Protein 7N6H (pdb70)

Solvent-accessible surface area: 31312 Å² total; per-residue (Å²): 129,15,79,0,55,0,18,39,109,56,54,73,17,63,0,30,0,0,0,0,0,0,0,9,26,0,4,65,0,0,46,93,5,25,136,97,67,36,72,71,0,12,37,29,0,2,7,63,113,84,0,0,0,1,7,0,0,0,0,1,1,8,2,32,17,138,14,13,61,78,44,35,0,16,10,146,8,5,12,66,39,87,138,75,87,56,58,65,66,90,10,5,36,0,0,86,3,0,99,41,0,48,102,127,47,42,6,98,26,0,0,0,0,0,5,1,0,2,37,51,0,5,85,78,52,33,4,12,5,12,30,9,84,106,98,20,8,85,22,0,0,51,1,0,0,41,1,17,78,16,2,118,85,130,17,54,1,100,6,30,4,1,0,1,0,8,15,0,33,67,88,26,36,68,1,3,0,106,5,32,32,97,67,0,71,68,0,0,78,76,57,0,8,62,13,0,80,168,58,121,8,132,7,84,0,0,0,2,0,7,54,35,2,36,14,111,33,1,44,48,0,1,92,9,93,73,0,24,142,37,0,35,5,2,1,0,0,10,29,94,38,73,18,72,81,2,104,24,0,86,83,89,67,50,13,0,0,0,0,8,1,7,16,97,150,26,71,49,27,69,11,94,7,0,5,119,1,0,48,21,0,4,34,0,0,16,85,3,53,0,16,0,1,0,0,9,5,0,0,0,50,30,53,37,12,0,10,0,0,0,10,0,50,28,134,68,111,63,58,113,31,0,31,0,0,31,0,0,0,0,1,1,21,27,0,62,59,42,13,37,16,1,64,8,48,98,77,28,41,78,60,0,45,1,3,0,0,18,16,80,194,56,9,94,2,0,0,1,0,1,1,48,7,213,34,127,30,55,0,48,0,53,6,117,52,18,86,6,83,46,1,27,5,26,14,0,10,77,120,48,70,9,88,134,31,102,92,29,89,12,106,148,20,33,8,62,56,108,0,43,34,51,0,0,1,0,0,26,16,63,49,116,167,110,22,79,0,53,0,18,40,111,51,55,81,17,63,0,39,0,0,0,0,0,0,0,11,26,0,4,64,0,0,46,101,5,28,143,97,68,36,79,72,0,13,35,28,0,2,6,62,110,86,0,0,0,1,7,0,0,0,0,0,1,10,2,32,16,140,48,54,96,79,43,35,0,16,8,142,7,5,9,66,32,90,129,75,92,57,49,65,74,83,11,5,36,0,0,90,4,0,96,19,0,41,28,52,40,22,6,64,28,0,0,0,0,0,4,1,0,1,36,40,0,4,85,78,50,40,5,43,6,12,29,9,85,104,96,33,10,84,29,0,0,44,1,0,0,43,1,16,82,17,2,70,57,114,9,19,2,102,4,29,14,0,0,1,0,7,13,0,31,63,90,28,103,79,1,3,0,97,4,36,40,81,71,0,49,55,0,0,78,73,55,0,6,62,11,0,79,170,46,125,8,132,7,103,0,0,1,1,0,7,50,32,2,32,15,108,30,1,45,54,0,2,93,8,96,77,0,25,144,37,0,34,6,2,1,0,0,10,34,94,41,73,12,76,84,1,102,24,0,86,81,87,69,47,14,0,1,0,0,9,2,7,17,88,156,30,78,50,29,69,12,90,6,0,6,119,0,0,48,23,0,1,26,0,0,26,78,2,56,0,17,0,0,0,0,9,5,0,0,0,52,29,64,141,10,0,12,0,0,0,8,0,54,33,150,63,99,63,59,122,38,0,33,0,0,29,0,0,0,0,0,1,21,20,0,63,56,30,12,37,20,2,58,10,46,85,79,28,38,78,64,0,40,1,3,0,0,19,14,80,178,57,8,94,1,0,1,1,0,0,1,45,9,215,65,144,34,37,0,42,0,47,5,119,54,16,91,7,85,44,1,20,4,30,15,0,8,81,118,53,69,10,92,135,32,101,90,28,89,13,104,148,24,33,8,62,56,101,0,47,52,17,0,0,1,0,0,32,12,62,47,120,159

InterPro domains:
  IPR002105 Dockerin type I repeat [PF00404] (466-524)
  IPR013780 Glycosyl hydrolase, all-beta [G3DSA:2.60.40.1180] (38-456)
  IPR016134 Dockerin domain [PS51766] (462-532)
  IPR017853 Glycoside hydrolase superfamily [SSF51445] (43-367)
  IPR033452 Glycosyl hydrolase family 30, beta sandwich domain [PF17189] (368-455)
  IPR036439 Dockerin domain superfamily [G3DSA:1.10.1330.10] (458-533)
  IPR036439 Dockerin domain superfamily [SSF63446] (463-533)
  IPR039514 Endo-beta-1,6-galactanase-like [PF14587] (31-249)
  IPR039743 Endo-beta-1,6-galactanase/Exo-beta-1,6-galactobiohydrolase [PTHR42767] (7-456)

Nearest PDB structures (foldseek):
  7n6o-assembly2_B  TM=1.002E+00  e=0.000E+00  Acetivibrio clariflavus DSM 19732
  4uqe-assembly1_A  TM=8.817E-01  e=3.011E-38  Acetivibrio thermocellus
  4uqa-assembly1_A  TM=8.729E-01  e=2.487E-38  Acetivibrio thermocellus
  5a6m-assembly1_A  TM=8.751E-01  e=9.469E-38  Acetivibrio thermocellus ATCC 27405
  2wnw-assembly1_B  TM=8.409E-01  e=9.348E-31  Salmonella enterica subsp. enterica serovar Typhimurium str. LT2

Structure (mmCIF, N/CA/C/O backbone):
data_7N6H
#
_entry.id   7N6H
#
_cell.length_a   59.868
_cell.length_b   108.018
_cell.length_c   66.836
_cell.angle_alpha   90.00
_cell.angle_beta   90.14
_cell.angle_gamma   90.00
#
_symmetry.space_group_name_H-M   'P 1 21 1'
#
loop_
_entity.id
_entity.type
_entity.pdbx_description
1 polymer AcXbh30A
2 non-polymer 'CHLORIDE ION'
3 non-polymer 'ACETATE ION'
4 water water
#
loop_
_atom_site.group_PDB
_atom_site.id
_atom_site.type_symbol
_atom_site.label_atom_id
_atom_site.label_alt_id
_atom_site.label_comp_id
_atom_site.label_asym_id
_atom_site.label_entity_id
_atom_site.label_seq_id
_atom_site.pdbx_PDB_ins_code
_atom_site.Cartn_x
_atom_site.Cartn_y
_atom_site.Cartn_z
_atom_site.occupancy
_atom_site.B_iso_or_equiv
_atom_site.auth_seq_id
_atom_site.auth_comp_id
_atom_site.auth_asym_id
_atom_site.auth_atom_id
_atom_site.pdbx_PDB_model_num
ATOM 1 N N . ALA A 1 2 ? -20.676 -26.122 20.220 1.00 34.20 29 ALA A N 1
ATOM 2 C CA . ALA A 1 2 ? -21.691 -25.938 19.190 1.00 32.24 29 ALA A CA 1
ATOM 3 C C . ALA A 1 2 ? -22.148 -24.483 19.127 1.00 29.54 29 ALA A C 1
ATOM 4 O O . ALA A 1 2 ? -23.326 -24.183 19.320 1.00 30.66 29 ALA A O 1
ATOM 6 N N . SER A 1 3 ? -21.206 -23.584 18.855 1.00 26.31 30 SER A N 1
ATOM 7 C CA . SER A 1 3 ? -21.480 -22.159 18.758 1.00 23.57 30 SER A CA 1
ATOM 8 C C . SER A 1 3 ? -21.182 -21.674 17.345 1.00 21.50 30 SER A C 1
ATOM 9 O O . SER A 1 3 ? -20.382 -22.268 16.616 1.00 22.63 30 SER A O 1
ATOM 12 N N . THR A 1 4 ? -21.836 -20.578 16.965 1.00 21.91 31 THR A N 1
ATOM 13 C CA . THR A 1 4 ? -21.769 -20.051 15.610 1.00 21.33 31 THR A CA 1
ATOM 14 C C . THR A 1 4 ? -21.232 -18.626 15.624 1.00 17.74 31 THR A C 1
ATOM 15 O O . THR A 1 4 ? -21.641 -17.805 16.452 1.00 18.25 31 THR A O 1
ATOM 19 N N . VAL A 1 5 ? -20.310 -18.343 14.706 1.00 17.32 32 VAL A N 1
ATOM 20 C CA . VAL A 1 5 ? -19.768 -17.006 14.494 1.00 14.75 32 VAL A CA 1
ATOM 21 C C . VAL A 1 5 ? -20.135 -16.569 13.084 1.00 12.93 32 VAL A C 1
ATOM 22 O O . VAL A 1 5 ? -19.915 -17.314 12.122 1.00 16.42 32 VAL A O 1
ATOM 26 N N . THR A 1 6 ? -20.695 -15.369 12.964 1.00 12.94 33 THR A N 1
ATOM 27 C CA . THR A 1 6 ? -21.085 -14.803 11.679 1.00 15.24 33 THR A CA 1
ATOM 28 C C . THR A 1 6 ? -20.143 -13.654 11.346 1.00 17.34 33 THR A C 1
ATOM 29 O O . THR A 1 6 ? -20.081 -12.664 12.083 1.00 20.63 33 THR A O 1
ATOM 33 N N . VAL A 1 7 ? -19.413 -13.791 10.243 1.00 15.97 34 VAL A N 1
ATOM 34 C CA . VAL A 1 7 ? -18.479 -12.774 9.775 1.00 13.66 34 VAL A CA 1
ATOM 35 C C . VAL A 1 7 ? -19.114 -12.072 8.583 1.00 15.74 34 VAL A C 1
ATOM 36 O O . VAL A 1 7 ? -19.355 -12.695 7.542 1.00 18.07 34 VAL A O 1
ATOM 40 N N . ASP A 1 8 ? -19.385 -10.779 8.735 1.00 16.84 35 ASP A N 1
ATOM 41 C CA . ASP A 1 8 ? -20.014 -9.980 7.692 1.00 16.39 35 ASP A CA 1
ATOM 42 C C . ASP A 1 8 ? -18.946 -9.206 6.931 1.00 14.21 35 ASP A C 1
ATOM 43 O O . ASP A 1 8 ? -18.141 -8.490 7.535 1.00 16.24 35 ASP A O 1
ATOM 48 N N . TRP A 1 9 ? -18.949 -9.350 5.605 1.00 13.55 36 TRP A N 1
ATOM 49 C CA . TRP A 1 9 ? -17.969 -8.683 4.756 1.00 13.04 36 TRP A CA 1
ATOM 50 C C . TRP A 1 9 ? -18.306 -7.219 4.503 1.00 13.80 36 TRP A C 1
ATOM 51 O O . TRP A 1 9 ? -17.399 -6.430 4.218 1.00 18.32 36 TRP A O 1
ATOM 62 N N . ASP A 1 10 ? -19.577 -6.838 4.610 1.00 14.22 37 ASP A N 1
ATOM 63 C CA . ASP A 1 10 ? -20.035 -5.520 4.194 1.00 15.59 37 ASP A CA 1
ATOM 64 C C . ASP A 1 10 ? -20.302 -4.569 5.353 1.00 17.60 37 ASP A C 1
ATOM 65 O O . ASP A 1 10 ? -20.693 -3.423 5.113 1.00 21.35 37 ASP A O 1
ATOM 70 N N . THR A 1 11 ? -20.107 -5.007 6.594 1.00 18.20 38 THR A N 1
ATOM 71 C CA . THR A 1 11 ? -20.213 -4.141 7.767 1.00 15.82 38 THR A CA 1
ATOM 72 C C . THR A 1 11 ? -18.800 -3.951 8.308 1.00 12.64 38 THR A C 1
ATOM 73 O O . THR A 1 11 ? -18.247 -4.843 8.957 1.00 12.30 38 THR A O 1
ATOM 77 N N . THR A 1 12 ? -18.220 -2.787 8.035 1.00 12.98 39 THR A N 1
ATOM 78 C CA . THR A 1 12 ? -16.829 -2.506 8.346 1.00 13.17 39 THR A CA 1
ATOM 79 C C . THR A 1 12 ? -16.727 -1.503 9.488 1.00 12.30 39 THR A C 1
ATOM 80 O O . THR A 1 12 ? -17.682 -0.792 9.811 1.00 14.07 39 THR A O 1
ATOM 84 N N . TYR A 1 13 ? -15.542 -1.454 10.096 1.00 10.93 40 TYR A N 1
ATOM 85 C CA . TYR A 1 13 ? -15.299 -0.552 11.214 1.00 12.30 40 TYR A CA 1
ATOM 86 C C . TYR A 1 13 ? -14.034 0.272 11.002 1.00 13.08 40 TYR A C 1
ATOM 87 O O . TYR A 1 13 ? -13.865 0.898 9.951 1.00 18.12 40 TYR A O 1
ATOM 96 N N . GLN A 1 14 ? -13.141 0.277 11.988 1.00 13.87 41 GLN A N 1
ATOM 97 C CA . GLN A 1 14 ? -11.980 1.153 11.934 1.00 12.03 41 GLN A CA 1
ATOM 98 C C . GLN A 1 14 ? -10.878 0.554 11.064 1.00 9.88 41 GLN A C 1
ATOM 99 O O . GLN A 1 14 ? -10.823 -0.655 10.819 1.00 11.76 41 GLN A O 1
ATOM 105 N N . THR A 1 15 ? -9.993 1.430 10.595 1.00 12.04 42 THR A N 1
ATOM 106 C CA . THR A 1 15 ? -8.833 1.030 9.811 1.00 12.15 42 THR A CA 1
ATOM 107 C C . THR A 1 15 ? -7.667 0.752 10.750 1.00 11.43 42 THR A C 1
ATOM 108 O O . THR A 1 15 ? -7.401 1.534 11.668 1.00 14.27 42 THR A O 1
ATOM 112 N N . ILE A 1 16 ? -6.975 -0.358 10.518 1.00 11.68 43 ILE A N 1
ATOM 113 C CA . ILE A 1 16 ? -5.864 -0.774 11.365 1.00 12.39 43 ILE A CA 1
ATOM 114 C C . ILE A 1 16 ? -4.580 -0.161 10.823 1.00 15.06 43 ILE A C 1
ATOM 115 O O . ILE A 1 16 ? -4.202 -0.404 9.672 1.00 15.62 43 ILE A O 1
ATOM 120 N N . ASP A 1 17 ? -3.907 0.637 11.655 1.00 12.39 44 ASP A N 1
ATOM 121 C CA . ASP A 1 17 ? -2.646 1.243 11.246 1.00 10.80 44 ASP A CA 1
ATOM 122 C C . ASP A 1 17 ? -1.477 0.276 11.372 1.00 10.12 44 ASP A C 1
ATOM 123 O O . ASP A 1 17 ? -0.476 0.426 10.662 1.00 10.31 44 ASP A O 1
ATOM 128 N N . GLY A 1 18 ? -1.576 -0.709 12.256 1.00 11.26 45 GLY A N 1
ATOM 129 C CA . GLY A 1 18 ? -0.563 -1.729 12.390 1.00 11.71 45 GLY A CA 1
ATOM 130 C C . GLY A 1 18 ? -0.267 -2.014 13.846 1.00 12.73 45 GLY A C 1
ATOM 131 O O . GLY A 1 18 ? -0.958 -1.547 14.749 1.00 10.71 45 GLY A O 1
ATOM 132 N N . PHE A 1 19 ? 0.781 -2.805 14.066 1.00 10.97 46 PHE A N 1
ATOM 133 C CA . PHE A 1 19 ? 1.237 -3.173 15.397 1.00 10.47 46 PHE A CA 1
ATOM 134 C C . PHE A 1 19 ? 2.738 -2.939 15.477 1.00 11.64 46 PHE A C 1
ATOM 135 O O . PHE A 1 19 ? 3.439 -2.935 14.462 1.00 17.17 46 PHE A O 1
ATOM 143 N N . GLY A 1 20 ? 3.235 -2.751 16.697 1.00 12.27 47 GLY A N 1
ATOM 144 C CA . GLY A 1 20 ? 4.655 -2.492 16.850 1.00 12.61 47 GLY A CA 1
ATOM 145 C C . GLY A 1 20 ? 5.136 -2.716 18.264 1.00 12.24 47 GLY A C 1
ATOM 146 O O . GLY A 1 20 ? 4.359 -2.985 19.182 1.00 11.49 47 GLY A O 1
ATOM 147 N N . VAL A 1 21 ? 6.455 -2.616 18.418 1.00 13.45 48 VAL A N 1
ATOM 148 C CA . VAL A 1 21 ? 7.129 -2.652 19.708 1.00 11.28 48 VAL A CA 1
ATOM 149 C C . VAL A 1 21 ? 8.204 -1.571 19.711 1.00 9.65 48 VAL A C 1
ATOM 150 O O . VAL A 1 21 ? 8.341 -0.801 18.756 1.00 9.84 48 VAL A O 1
ATOM 154 N N . SER A 1 22 ? 8.972 -1.511 20.795 1.00 9.75 49 SER A N 1
ATOM 155 C CA . SER A 1 22 ? 10.000 -0.494 20.953 1.00 10.61 49 SER A CA 1
ATOM 156 C C . SER A 1 22 ? 11.325 -1.138 21.335 1.00 9.61 49 SER A C 1
ATOM 157 O O . SER A 1 22 ? 11.376 -2.263 21.838 1.00 11.45 49 SER A O 1
ATOM 160 N N . GLU A 1 23 ? 12.406 -0.401 21.076 1.00 10.72 50 GLU A N 1
ATOM 161 C CA . GLU A 1 23 ? 13.753 -0.799 21.466 1.00 10.94 50 GLU A CA 1
ATOM 162 C C . GLU A 1 23 ? 14.484 0.354 22.141 1.00 10.75 50 GLU A C 1
ATOM 163 O O . GLU A 1 23 ? 15.706 0.478 22.029 1.00 12.14 50 GLU A O 1
ATOM 169 N N . ALA A 1 24 ? 13.742 1.205 22.845 1.00 11.22 51 ALA A N 1
ATOM 170 C CA . ALA A 1 24 ? 14.319 2.368 23.494 1.00 11.07 51 ALA A CA 1
ATOM 171 C C . ALA A 1 24 ? 15.160 1.950 24.698 1.00 11.00 51 ALA A C 1
ATOM 172 O O . ALA A 1 24 ? 15.124 0.804 25.155 1.00 10.83 51 ALA A O 1
ATOM 174 N N . PHE A 1 25 ? 15.929 2.911 25.211 1.00 13.06 52 PHE A N 1
ATOM 175 C CA . PHE A 1 25 ? 16.760 2.720 26.401 1.00 11.10 52 PHE A CA 1
ATOM 176 C C . PHE A 1 25 ? 17.802 1.619 26.198 1.00 10.93 52 PHE A C 1
ATOM 177 O O . PHE A 1 25 ? 17.899 0.669 26.977 1.00 14.13 52 PHE A O 1
ATOM 185 N N . HIS A 1 26 ? 18.584 1.755 25.127 1.00 11.25 53 HIS A N 1
ATOM 186 C CA . HIS A 1 26 ? 19.727 0.909 24.789 1.00 12.06 53 HIS A CA 1
ATOM 187 C C . HIS A 1 26 ? 19.358 -0.527 24.434 1.00 13.17 53 HIS A C 1
ATOM 188 O O . HIS A 1 26 ? 20.263 -1.339 24.205 1.00 15.46 53 HIS A O 1
ATOM 195 N N . GLN A 1 27 ? 18.071 -0.875 24.377 1.00 12.32 54 GLN A N 1
ATOM 196 C CA . GLN A 1 27 ? 17.698 -2.249 24.058 1.00 11.91 54 GLN A CA 1
ATOM 197 C C . GLN A 1 27 ? 17.977 -2.604 22.604 1.00 11.96 54 GLN A C 1
ATOM 198 O O . GLN A 1 27 ? 18.114 -3.790 22.285 1.00 15.03 54 GLN A O 1
ATOM 204 N N . SER A 1 28 ? 18.062 -1.609 21.718 1.00 11.75 55 SER A N 1
ATOM 205 C CA . SER A 1 28 ? 18.466 -1.885 20.343 1.00 14.01 55 SER A CA 1
ATOM 206 C C . SER A 1 28 ? 19.932 -2.294 20.278 1.00 13.42 55 SER A C 1
ATOM 207 O O . SER A 1 28 ? 20.311 -3.142 19.462 1.00 14.90 55 SER A O 1
ATOM 210 N N . ASN A 1 29 ? 20.770 -1.704 21.132 1.00 14.82 56 ASN A N 1
ATOM 211 C CA . ASN A 1 29 ? 22.175 -2.087 21.186 1.00 14.15 56 ASN A CA 1
ATOM 212 C C . ASN A 1 29 ? 22.377 -3.406 21.920 1.00 16.34 56 ASN A C 1
ATOM 213 O O . ASN A 1 29 ? 23.343 -4.124 21.639 1.00 20.03 56 ASN A O 1
ATOM 218 N N . ASN A 1 30 ? 21.484 -3.743 22.855 1.00 12.81 57 ASN A N 1
ATOM 219 C CA . ASN A 1 30 ? 21.580 -5.030 23.535 1.00 12.67 57 ASN A CA 1
ATOM 220 C C . ASN A 1 30 ? 21.303 -6.188 22.586 1.00 13.80 57 ASN A C 1
ATOM 221 O O . ASN A 1 30 ? 21.815 -7.294 22.795 1.00 17.85 57 ASN A O 1
ATOM 226 N N . ILE A 1 31 ? 20.498 -5.959 21.547 1.00 12.74 58 ILE A N 1
ATOM 227 C CA . ILE A 1 31 ? 20.287 -6.988 20.533 1.00 12.99 58 ILE A CA 1
ATOM 228 C C . ILE A 1 31 ? 21.566 -7.225 19.741 1.00 12.93 58 ILE A C 1
ATOM 229 O O . ILE A 1 31 ? 21.928 -8.370 19.444 1.00 15.94 58 ILE A O 1
ATOM 234 N N . ALA A 1 32 ? 22.277 -6.148 19.395 1.00 13.68 59 ALA A N 1
ATOM 235 C CA . ALA A 1 32 ? 23.523 -6.290 18.649 1.00 13.55 59 ALA A CA 1
ATOM 236 C C . ALA A 1 32 ? 24.619 -6.926 19.494 1.00 12.92 59 ALA A C 1
ATOM 237 O O . ALA A 1 32 ? 25.541 -7.541 18.946 1.00 15.64 59 ALA A O 1
ATOM 239 N N . ARG A 1 33 ? 24.539 -6.793 20.819 1.00 14.24 60 ARG A N 1
ATOM 240 C CA . ARG A 1 33 ? 25.541 -7.380 21.701 1.00 12.78 60 ARG A CA 1
ATOM 241 C C . ARG A 1 33 ? 25.448 -8.898 21.783 1.00 11.58 60 ARG A C 1
ATOM 242 O O . ARG A 1 33 ? 26.350 -9.525 22.349 1.00 13.72 60 ARG A O 1
ATOM 250 N N . LEU A 1 34 ? 24.391 -9.500 21.241 1.00 15.28 61 LEU A N 1
ATOM 251 C CA . LEU A 1 34 ? 24.247 -10.949 21.211 1.00 15.76 61 LEU A CA 1
ATOM 252 C C . LEU A 1 34 ? 24.941 -11.590 20.016 1.00 16.24 61 LEU A C 1
ATOM 253 O O . LEU A 1 34 ? 24.918 -12.819 19.893 1.00 16.31 61 LEU A O 1
ATOM 258 N N . GLY A 1 35 ? 25.549 -10.797 19.142 1.00 18.68 62 GLY A N 1
ATOM 259 C CA . GLY A 1 35 ? 26.156 -11.298 17.929 1.00 20.71 62 GLY A CA 1
ATOM 260 C C . GLY A 1 35 ? 25.267 -11.081 16.715 1.00 21.12 62 GLY A C 1
ATOM 261 O O . GLY A 1 35 ? 24.058 -10.863 16.817 1.00 22.98 62 GLY A O 1
ATOM 262 N N A GLU A 1 36 ? 25.892 -11.158 15.537 0.57 18.63 63 GLU A N 1
ATOM 263 N N B GLU A 1 36 ? 25.891 -11.136 15.535 0.43 17.92 63 GLU A N 1
ATOM 264 C CA A GLU A 1 36 ? 25.172 -10.916 14.291 0.57 15.26 63 GLU A CA 1
ATOM 265 C CA B GLU A 1 36 ? 25.145 -10.910 14.300 0.43 14.04 63 GLU A CA 1
ATOM 266 C C A GLU A 1 36 ? 24.147 -12.007 14.007 0.57 14.09 63 GLU A C 1
ATOM 267 C C B GLU A 1 36 ? 24.110 -12.002 14.058 0.43 12.46 63 GLU A C 1
ATOM 268 O O A GLU A 1 36 ? 23.087 -11.726 13.436 0.57 15.02 63 GLU A O 1
ATOM 269 O O B GLU A 1 36 ? 23.005 -11.719 13.578 0.43 12.91 63 GLU A O 1
ATOM 280 N N . THR A 1 37 ? 24.441 -13.250 14.394 1.00 14.16 64 THR A N 1
ATOM 281 C CA . THR A 1 37 ? 23.519 -14.352 14.134 1.00 16.97 64 THR A CA 1
ATOM 282 C C . THR A 1 37 ? 22.244 -14.212 14.957 1.00 18.57 64 THR A C 1
ATOM 283 O O . THR A 1 37 ? 21.133 -14.255 14.414 1.00 20.71 64 THR A O 1
ATOM 287 N N . LYS A 1 38 ? 22.383 -14.040 16.273 1.00 18.62 65 LYS A N 1
ATOM 288 C CA . LYS A 1 38 ? 21.206 -13.898 17.124 1.00 15.92 65 LYS A CA 1
ATOM 289 C C . LYS A 1 38 ? 20.499 -12.568 16.893 1.00 12.44 65 LYS A C 1
ATOM 290 O O . LYS A 1 38 ? 19.292 -12.461 17.136 1.00 13.33 65 LYS A O 1
ATOM 296 N N . GLN A 1 39 ? 21.227 -11.548 16.429 1.00 12.93 66 GLN A N 1
ATOM 297 C CA . GLN A 1 39 ? 20.594 -10.274 16.105 1.00 11.93 66 GLN A CA 1
ATOM 298 C C . GLN A 1 39 ? 19.626 -10.422 14.938 1.00 13.42 66 GLN A C 1
ATOM 299 O O . GLN A 1 39 ? 18.507 -9.897 14.981 1.00 15.35 66 GLN A O 1
ATOM 305 N N . ASN A 1 40 ? 20.039 -11.132 13.886 1.00 14.71 67 ASN A N 1
ATOM 306 C CA . ASN A 1 40 ? 19.152 -11.348 12.749 1.00 13.93 67 ASN A CA 1
ATOM 307 C C . ASN A 1 40 ? 17.993 -12.269 13.106 1.00 10.69 67 ASN A C 1
ATOM 308 O O . ASN A 1 40 ? 16.908 -12.148 12.528 1.00 13.98 67 ASN A O 1
ATOM 313 N N . GLU A 1 41 ? 18.201 -13.192 14.049 1.00 11.89 68 GLU A N 1
ATOM 314 C CA . GLU A 1 41 ? 17.102 -14.036 14.507 1.00 11.70 68 GLU A CA 1
ATOM 315 C C . GLU A 1 41 ? 16.062 -13.218 15.262 1.00 10.98 68 GLU A C 1
ATOM 316 O O . GLU A 1 41 ? 14.856 -13.449 15.116 1.00 13.75 68 GLU A O 1
ATOM 322 N N . ILE A 1 42 ? 16.510 -12.256 16.072 1.00 9.94 69 ILE A N 1
ATOM 323 C CA . ILE A 1 42 ? 15.576 -11.411 16.809 1.00 11.08 69 ILE A CA 1
ATOM 324 C C . ILE A 1 42 ? 14.856 -10.453 15.867 1.00 12.12 69 ILE A C 1
ATOM 325 O O . ILE A 1 42 ? 13.649 -10.219 16.004 1.00 12.57 69 ILE A O 1
ATOM 330 N N . TYR A 1 43 ? 15.581 -9.885 14.898 1.00 12.96 70 TYR A N 1
ATOM 331 C CA . TYR A 1 43 ? 14.932 -9.078 13.869 1.00 11.15 70 TYR A CA 1
ATOM 332 C C . TYR A 1 43 ? 13.887 -9.894 13.120 1.00 12.35 70 TYR A C 1
ATOM 333 O O . TYR A 1 43 ? 12.817 -9.381 12.770 1.00 12.48 70 TYR A O 1
ATOM 342 N N . ASP A 1 44 ? 14.180 -11.171 12.871 1.00 12.53 71 ASP A N 1
ATOM 343 C CA . ASP A 1 44 ? 13.266 -12.012 12.107 1.00 12.91 71 ASP A CA 1
ATOM 344 C C . ASP A 1 44 ? 12.050 -12.405 12.936 1.00 12.64 71 ASP A C 1
ATOM 345 O O . ASP A 1 44 ? 10.935 -12.494 12.410 1.00 11.65 71 ASP A O 1
ATOM 350 N N . LEU A 1 45 ? 12.241 -12.639 14.236 1.00 11.15 72 LEU A N 1
ATOM 351 C CA . LEU A 1 45 ? 11.116 -13.007 15.090 1.00 12.54 72 LEU A CA 1
ATOM 352 C C . LEU A 1 45 ? 10.147 -11.848 15.283 1.00 11.03 72 LEU A C 1
ATOM 353 O O . LEU A 1 45 ? 8.963 -12.072 15.561 1.00 13.32 72 LEU A O 1
ATOM 358 N N . LEU A 1 46 ? 10.621 -10.612 15.135 1.00 10.55 73 LEU A N 1
ATOM 359 C CA . LEU A 1 46 ? 9.794 -9.442 15.402 1.00 8.82 73 LEU A CA 1
ATOM 360 C C . LEU A 1 46 ? 9.129 -8.883 14.150 1.00 10.00 73 LEU A C 1
ATOM 361 O O . LEU A 1 46 ? 7.980 -8.431 14.213 1.00 10.13 73 LEU A O 1
ATOM 366 N N . PHE A 1 47 ? 9.817 -8.904 13.007 1.00 11.07 74 PHE A N 1
ATOM 367 C CA . PHE A 1 47 ? 9.367 -8.164 11.838 1.00 10.19 74 PHE A CA 1
ATOM 368 C C . PHE A 1 47 ? 9.055 -9.011 10.612 1.00 11.03 74 PHE A C 1
ATOM 369 O O . PHE A 1 47 ? 8.428 -8.497 9.679 1.00 12.29 74 PHE A O 1
ATOM 377 N N . SER A 1 48 ? 9.466 -10.275 10.574 1.00 13.28 75 SER A N 1
ATOM 378 C CA . SER A 1 48 ? 9.182 -11.106 9.412 1.00 14.48 75 SER A CA 1
ATOM 379 C C . SER A 1 48 ? 7.705 -11.476 9.379 1.00 13.28 75 SER A C 1
ATOM 380 O O . SER A 1 48 ? 7.126 -11.863 10.399 1.00 13.44 75 SER A O 1
ATOM 383 N N . THR A 1 49 ? 7.094 -11.352 8.204 1.00 13.36 76 THR A N 1
ATOM 384 C CA . THR A 1 49 ? 5.696 -11.709 8.009 1.00 12.00 76 THR A CA 1
ATOM 385 C C . THR A 1 49 ? 5.509 -13.166 7.605 1.00 13.11 76 THR A C 1
ATOM 386 O O . THR A 1 49 ? 4.374 -13.582 7.349 1.00 17.77 76 THR A O 1
ATOM 390 N N . THR A 1 50 ? 6.588 -13.945 7.540 1.00 13.87 77 THR A N 1
ATOM 391 C CA . THR A 1 50 ? 6.515 -15.354 7.174 1.00 17.04 77 THR A CA 1
ATOM 392 C C . THR A 1 50 ? 6.851 -16.301 8.315 1.00 21.14 77 THR A C 1
ATOM 393 O O . THR A 1 50 ? 6.278 -17.391 8.380 1.00 23.62 77 THR A O 1
ATOM 397 N N . ASP A 1 51 ? 7.762 -15.917 9.212 1.00 24.04 78 ASP A N 1
ATOM 398 C CA . ASP A 1 51 ? 8.108 -16.749 10.359 1.00 23.18 78 ASP A CA 1
ATOM 399 C C . ASP A 1 51 ? 8.328 -15.913 11.615 1.00 17.51 78 ASP A C 1
ATOM 400 O O . ASP A 1 51 ? 9.081 -16.315 12.510 1.00 18.29 78 ASP A O 1
ATOM 405 N N . GLY A 1 52 ? 7.685 -14.751 11.696 1.00 16.31 79 GLY A N 1
ATOM 406 C CA . GLY A 1 52 ? 7.796 -13.899 12.863 1.00 15.68 79 GLY A CA 1
ATOM 407 C C . GLY A 1 52 ? 6.488 -13.223 13.215 1.00 13.31 79 GLY A C 1
ATOM 408 O O . GLY A 1 52 ? 5.433 -13.587 12.687 1.00 14.74 79 GLY A O 1
ATOM 409 N N . ALA A 1 53 ? 6.541 -12.236 14.109 1.00 12.43 80 ALA A N 1
ATOM 410 C CA . ALA A 1 53 ? 5.335 -11.516 14.498 1.00 11.72 80 ALA A CA 1
ATOM 411 C C . ALA A 1 53 ? 4.897 -10.496 13.457 1.00 11.76 80 ALA A C 1
ATOM 412 O O . ALA A 1 53 ? 3.725 -10.106 13.448 1.00 13.60 80 ALA A O 1
ATOM 414 N N . GLY A 1 54 ? 5.804 -10.059 12.589 1.00 9.35 81 GLY A N 1
ATOM 415 C CA . GLY A 1 54 ? 5.441 -9.136 11.524 1.00 11.62 81 GLY A CA 1
ATOM 416 C C . GLY A 1 54 ? 4.976 -7.779 12.004 1.00 9.83 81 GLY A C 1
ATOM 417 O O . GLY A 1 54 ? 3.998 -7.239 11.472 1.00 11.31 81 GLY A O 1
ATOM 418 N N . PHE A 1 55 ? 5.649 -7.214 13.004 1.00 9.85 82 PHE A N 1
ATOM 419 C CA . PHE A 1 55 ? 5.296 -5.882 13.475 1.00 8.77 82 PHE A CA 1
ATOM 420 C C . PHE A 1 55 ? 5.579 -4.853 12.387 1.00 10.97 82 PHE A C 1
ATOM 421 O O . PHE A 1 55 ? 6.646 -4.866 11.765 1.00 12.11 82 PHE A O 1
ATOM 429 N N . SER A 1 56 ? 4.617 -3.958 12.157 1.00 10.96 83 SER A N 1
ATOM 430 C CA . SER A 1 56 ? 4.699 -2.985 11.078 1.00 10.95 83 SER A CA 1
ATOM 431 C C . SER A 1 56 ? 5.042 -1.574 11.538 1.00 11.33 83 SER A C 1
ATOM 432 O O . SER A 1 56 ? 5.199 -0.689 10.691 1.00 11.35 83 SER A O 1
ATOM 435 N N . ILE A 1 57 ? 5.149 -1.334 12.843 1.00 9.32 84 ILE A N 1
ATOM 436 C CA . ILE A 1 57 ? 5.516 -0.028 13.372 1.00 10.48 84 ILE A CA 1
ATOM 437 C C . ILE A 1 57 ? 6.694 -0.212 14.317 1.00 11.52 84 ILE A C 1
ATOM 438 O O . ILE A 1 57 ? 6.832 -1.252 14.968 1.00 13.29 84 ILE A O 1
ATOM 443 N N . PHE A 1 58 ? 7.555 0.801 14.384 1.00 12.95 85 PHE A N 1
ATOM 444 C CA . PHE A 1 58 ? 8.725 0.771 15.255 1.00 12.97 85 PHE A CA 1
ATOM 445 C C . PHE A 1 58 ? 8.727 2.032 16.104 1.00 12.17 85 PHE A C 1
ATOM 446 O O . PHE A 1 58 ? 8.709 3.144 15.566 1.00 12.01 85 PHE A O 1
ATOM 454 N N . ARG A 1 59 ? 8.745 1.858 17.421 1.00 10.25 86 ARG A N 1
ATOM 455 C CA . ARG A 1 59 ? 8.725 2.968 18.362 1.00 11.96 86 ARG A CA 1
ATOM 456 C C . ARG A 1 59 ? 10.121 3.165 18.936 1.00 12.27 86 ARG A C 1
ATOM 457 O O . ARG A 1 59 ? 10.753 2.205 19.390 1.00 15.45 86 ARG A O 1
ATOM 465 N N . SER A 1 60 ? 10.600 4.404 18.906 1.00 11.09 87 SER A N 1
ATOM 466 C CA . SER A 1 60 ? 11.917 4.747 19.416 1.00 10.83 87 SER A CA 1
ATOM 467 C C . SER A 1 60 ? 11.806 5.961 20.326 1.00 11.27 87 SER A C 1
ATOM 468 O O . SER A 1 60 ? 10.773 6.635 20.383 1.00 13.17 87 SER A O 1
ATOM 471 N N . ILE A 1 61 ? 12.890 6.235 21.043 1.00 11.48 88 ILE A N 1
ATOM 472 C CA . ILE A 1 61 ? 12.979 7.379 21.940 1.00 12.12 88 ILE A CA 1
ATOM 473 C C . ILE A 1 61 ? 13.749 8.489 21.243 1.00 10.95 88 ILE A C 1
ATOM 474 O O . ILE A 1 61 ? 14.770 8.241 20.585 1.00 11.73 88 ILE A O 1
ATOM 479 N N . LEU A 1 62 ? 13.250 9.715 21.368 1.00 9.79 89 LEU A N 1
ATOM 480 C CA . LEU A 1 62 ? 14.000 10.888 20.944 1.00 11.00 89 LEU A CA 1
ATOM 481 C C . LEU A 1 62 ? 15.014 11.228 22.026 1.00 10.27 89 LEU A C 1
ATOM 482 O O . LEU A 1 62 ? 14.636 11.490 23.173 1.00 12.24 89 LEU A O 1
ATOM 487 N N . GLY A 1 63 ? 16.294 11.220 21.662 1.00 11.90 90 GLY A N 1
ATOM 488 C CA . GLY A 1 63 ? 17.362 11.499 22.604 1.00 10.53 90 GLY A CA 1
ATOM 489 C C . GLY A 1 63 ? 17.183 12.782 23.386 1.00 9.03 90 GLY A C 1
ATOM 490 O O . GLY A 1 63 ? 16.897 13.838 22.814 1.00 13.75 90 GLY A O 1
ATOM 491 N N . ASP A 1 64 ? 17.340 12.696 24.707 1.00 9.63 91 ASP A N 1
ATOM 492 C CA . ASP A 1 64 ? 17.200 13.853 25.575 1.00 12.06 91 ASP A CA 1
ATOM 493 C C . ASP A 1 64 ? 18.500 14.278 26.237 1.00 14.46 91 ASP A C 1
ATOM 494 O O . ASP A 1 64 ? 18.522 15.324 26.894 1.00 17.18 91 ASP A O 1
ATOM 499 N N . GLY A 1 65 ? 19.573 13.506 26.085 1.00 15.10 92 GLY A N 1
ATOM 500 C CA . GLY A 1 65 ? 20.843 13.873 26.680 1.00 15.63 92 GLY A CA 1
ATOM 501 C C . GLY A 1 65 ? 20.919 13.659 28.174 1.00 14.88 92 GLY A C 1
ATOM 502 O O . GLY A 1 65 ? 21.678 14.356 28.854 1.00 14.37 92 GLY A O 1
ATOM 503 N N . GLY A 1 66 ? 20.151 12.711 28.706 1.00 13.45 93 GLY A N 1
ATOM 504 C CA . GLY A 1 66 ? 20.174 12.462 30.130 1.00 11.17 93 GLY A CA 1
ATOM 505 C C . GLY A 1 66 ? 21.431 11.737 30.572 1.00 12.24 93 GLY A C 1
ATOM 506 O O . GLY A 1 66 ? 22.145 11.118 29.782 1.00 12.95 93 GLY A O 1
ATOM 507 N N . THR A 1 67 ? 21.703 11.821 31.874 1.00 11.58 94 THR A N 1
ATOM 508 C CA . THR A 1 67 ? 22.879 11.192 32.465 1.00 15.34 94 THR A CA 1
ATOM 509 C C . THR A 1 67 ? 22.523 10.091 33.456 1.00 16.28 94 THR A C 1
ATOM 510 O O . THR A 1 67 ? 23.409 9.602 34.167 1.00 19.25 94 THR A O 1
ATOM 514 N N . TRP A 1 68 ? 21.257 9.691 33.523 1.00 14.00 95 TRP A N 1
ATOM 515 C CA . TRP A 1 68 ? 20.826 8.640 34.429 1.00 12.71 95 TRP A CA 1
ATOM 516 C C . TRP A 1 68 ? 21.123 7.267 33.828 1.00 12.63 95 TRP A C 1
ATOM 517 O O . TRP A 1 68 ? 21.675 7.142 32.731 1.00 17.24 95 TRP A O 1
ATOM 528 N N . GLY A 1 69 ? 20.759 6.220 34.563 1.00 11.74 96 GLY A N 1
ATOM 529 C CA . GLY A 1 69 ? 20.925 4.856 34.106 1.00 12.28 96 GLY A CA 1
ATOM 530 C C . GLY A 1 69 ? 22.377 4.479 33.836 1.00 11.42 96 GLY A C 1
ATOM 531 O O . GLY A 1 69 ? 23.322 5.025 34.408 1.00 12.33 96 GLY A O 1
ATOM 532 N N . ASN A 1 70 ? 22.534 3.516 32.936 1.00 13.32 97 ASN A N 1
ATOM 533 C CA . ASN A 1 70 ? 23.852 3.009 32.566 1.00 16.41 97 ASN A CA 1
ATOM 534 C C . ASN A 1 70 ? 23.811 2.627 31.089 1.00 16.45 97 ASN A C 1
ATOM 535 O O . ASN A 1 70 ? 22.888 2.994 30.354 1.00 18.06 97 ASN A O 1
ATOM 540 N N . ALA A 1 71 ? 24.823 1.876 30.643 1.00 14.69 98 ALA A N 1
ATOM 541 C CA . ALA A 1 71 ? 24.911 1.478 29.242 1.00 15.43 98 ALA A CA 1
ATOM 542 C C . ALA A 1 71 ? 23.925 0.374 28.882 1.00 13.88 98 ALA A C 1
ATOM 543 O O . ALA A 1 71 ? 23.580 0.228 27.704 1.00 12.78 98 ALA A O 1
ATOM 545 N N . ASP A 1 72 ? 23.473 -0.411 29.861 1.00 15.72 99 ASP A N 1
ATOM 546 C CA . ASP A 1 72 ? 22.509 -1.468 29.576 1.00 16.31 99 ASP A CA 1
ATOM 547 C C . ASP A 1 72 ? 21.081 -0.943 29.541 1.00 15.74 99 ASP A C 1
ATOM 548 O O . ASP A 1 72 ? 20.234 -1.508 28.839 1.00 11.92 99 ASP A O 1
ATOM 553 N N . ASP A 1 73 ? 20.796 0.130 30.281 1.00 15.93 100 ASP A N 1
ATOM 554 C CA . ASP A 1 73 ? 19.451 0.706 30.342 1.00 14.80 100 ASP A CA 1
ATOM 555 C C . ASP A 1 73 ? 19.618 2.181 30.712 1.00 12.66 100 ASP A C 1
ATOM 556 O O . ASP A 1 73 ? 19.661 2.535 31.891 1.00 13.62 100 ASP A O 1
ATOM 561 N N . GLY A 1 74 ? 19.709 3.029 29.690 1.00 14.39 101 GLY A N 1
ATOM 562 C CA . GLY A 1 74 ? 19.910 4.443 29.893 1.00 11.48 101 GLY A CA 1
ATOM 563 C C . GLY A 1 74 ? 19.460 5.282 28.714 1.00 11.50 101 GLY A C 1
ATOM 564 O O . GLY A 1 74 ? 19.017 4.768 27.682 1.00 12.14 101 GLY A O 1
ATOM 565 N N . PRO A 1 75 ? 19.567 6.599 28.850 1.00 14.33 102 PRO A N 1
ATOM 566 C CA . PRO A 1 75 ? 19.133 7.502 27.781 1.00 13.51 102 PRO A CA 1
ATOM 567 C C . PRO A 1 75 ? 20.227 7.689 26.737 1.00 14.93 102 PRO A C 1
ATOM 568 O O . PRO A 1 75 ? 21.379 7.291 26.914 1.00 16.63 102 PRO A O 1
ATOM 572 N N . ASN A 1 76 ? 19.837 8.316 25.632 1.00 13.79 103 ASN A N 1
ATOM 573 C CA . ASN A 1 76 ? 20.738 8.637 24.537 1.00 12.11 103 ASN A CA 1
ATOM 574 C C . ASN A 1 76 ? 21.031 10.131 24.524 1.00 11.94 103 ASN A C 1
ATOM 575 O O . ASN A 1 76 ? 20.294 10.938 25.095 1.00 12.45 103 ASN A O 1
ATOM 580 N N . LYS A 1 77 ? 22.128 10.490 23.862 1.00 10.62 104 LYS A N 1
ATOM 581 C CA . LYS A 1 77 ? 22.461 11.894 23.685 1.00 10.19 104 LYS A CA 1
ATOM 582 C C . LYS A 1 77 ? 21.435 12.568 22.782 1.00 11.29 104 LYS A C 1
ATOM 583 O O . LYS A 1 77 ? 20.879 11.956 21.867 1.00 13.09 104 LYS A O 1
ATOM 589 N N . THR A 1 78 ? 21.183 13.844 23.052 1.00 12.40 105 THR A N 1
ATOM 590 C CA . THR A 1 78 ? 20.225 14.614 22.276 1.00 14.25 105 THR A CA 1
ATOM 591 C C . THR A 1 78 ? 20.927 15.349 21.142 1.00 15.23 105 THR A C 1
ATOM 592 O O . THR A 1 78 ? 22.116 15.671 21.222 1.00 16.79 105 THR A O 1
ATOM 596 N N . MET A 1 79 ? 20.173 15.608 20.073 1.00 13.42 106 MET A N 1
ATOM 597 C CA . MET A 1 79 ? 20.708 16.326 18.925 1.00 13.29 106 MET A CA 1
ATOM 598 C C . MET A 1 79 ? 20.847 17.823 19.173 1.00 12.60 106 MET A C 1
ATOM 599 O O . MET A 1 79 ? 21.507 18.505 18.382 1.00 14.42 106 MET A O 1
ATOM 604 N N . GLN A 1 80 ? 20.247 18.345 20.241 1.00 13.14 107 GLN A N 1
ATOM 605 C CA . GLN A 1 80 ? 20.378 19.751 20.625 1.00 12.36 107 GLN A CA 1
ATOM 606 C C . GLN A 1 80 ? 20.780 19.799 22.092 1.00 15.29 107 GLN A C 1
ATOM 607 O O . GLN A 1 80 ? 19.937 20.015 22.974 1.00 15.54 107 GLN A O 1
ATOM 613 N N . PRO A 1 81 ? 22.066 19.595 22.393 1.00 15.57 108 PRO A N 1
ATOM 614 C CA . PRO A 1 81 ? 22.499 19.606 23.800 1.00 12.97 108 PRO A CA 1
ATOM 615 C C . PRO A 1 81 ? 22.390 20.966 24.465 1.00 13.35 108 PRO A C 1
ATOM 616 O O . PRO A 1 81 ? 22.270 21.026 25.695 1.00 17.37 108 PRO A O 1
ATOM 620 N N . ALA A 1 82 ? 22.428 22.054 23.699 1.00 12.57 109 ALA A N 1
ATOM 621 C CA . ALA A 1 82 ? 22.267 23.395 24.238 1.00 14.21 109 ALA A CA 1
ATOM 622 C C . ALA A 1 82 ? 21.324 24.175 23.336 1.00 14.68 109 ALA A C 1
ATOM 623 O O . ALA A 1 82 ? 21.093 23.807 22.182 1.00 15.85 109 ALA A O 1
ATOM 625 N N . GLU A 1 83 ? 20.778 25.267 23.878 1.00 13.10 110 GLU A N 1
ATOM 626 C CA . GLU A 1 83 ? 19.831 26.073 23.114 1.00 12.03 110 GLU A CA 1
ATOM 627 C C . GLU A 1 83 ? 20.469 26.659 21.862 1.00 13.46 110 GLU A C 1
ATOM 628 O O . GLU A 1 83 ? 19.773 26.921 20.875 1.00 17.13 110 GLU A O 1
ATOM 634 N N . ASP A 1 84 ? 21.786 26.858 21.876 1.00 14.40 111 ASP A N 1
ATOM 635 C CA . ASP A 1 84 ? 22.499 27.429 20.743 1.00 16.04 111 ASP A CA 1
ATOM 636 C C . ASP A 1 84 ? 23.418 26.433 20.048 1.00 13.03 111 ASP A C 1
ATOM 637 O O . ASP A 1 84 ? 24.281 26.847 19.268 1.00 15.81 111 ASP A O 1
ATOM 642 N N . VAL A 1 85 ? 23.252 25.136 20.299 1.00 13.09 112 VAL A N 1
ATOM 643 C CA . VAL A 1 85 ? 24.124 24.113 19.729 1.00 12.75 112 VAL A CA 1
ATOM 644 C C . VAL A 1 85 ? 23.264 22.959 19.232 1.00 13.84 112 VAL A C 1
ATOM 645 O O . VAL A 1 85 ? 22.519 22.355 20.012 1.00 13.04 112 VAL A O 1
ATOM 649 N N . TRP A 1 86 ? 23.367 22.650 17.942 1.00 13.33 113 TRP A N 1
ATOM 650 C CA . TRP A 1 86 ? 22.785 21.447 17.367 1.00 14.83 113 TRP A CA 1
ATOM 651 C C . TRP A 1 86 ? 23.903 20.469 17.032 1.00 15.13 113 TRP A C 1
ATOM 652 O O . TRP A 1 86 ? 24.949 20.864 16.509 1.00 19.86 113 TRP A O 1
ATOM 663 N N . ASP A 1 87 ? 23.680 19.190 17.337 1.00 15.42 114 ASP A N 1
ATOM 664 C CA . ASP A 1 87 ? 24.682 18.140 17.146 1.00 16.19 114 ASP A CA 1
ATOM 665 C C . ASP A 1 87 ? 24.021 16.986 16.397 1.00 13.99 114 ASP A C 1
ATOM 666 O O . ASP A 1 87 ? 23.530 16.036 17.013 1.00 15.75 114 ASP A O 1
ATOM 671 N N . TRP A 1 88 ? 24.015 17.066 15.065 1.00 13.64 115 TRP A N 1
ATOM 672 C CA . TRP A 1 88 ? 23.422 16.023 14.229 1.00 14.93 115 TRP A CA 1
ATOM 673 C C . TRP A 1 88 ? 24.439 14.903 14.003 1.00 14.08 115 TRP A C 1
ATOM 674 O O . TRP A 1 88 ? 24.963 14.688 12.908 1.00 16.30 115 TRP A O 1
ATOM 685 N N . ASN A 1 89 ? 24.715 14.179 15.085 1.00 15.65 116 ASN A N 1
ATOM 686 C CA . ASN A 1 89 ? 25.599 13.020 15.072 1.00 16.87 116 ASN A CA 1
ATOM 687 C C . ASN A 1 89 ? 24.719 11.783 15.197 1.00 15.63 116 ASN A C 1
ATOM 688 O O . ASN A 1 89 ? 24.066 11.583 16.226 1.00 18.24 116 ASN A O 1
ATOM 693 N N . GLU A 1 90 ? 24.699 10.957 14.147 1.00 13.62 117 GLU A N 1
ATOM 694 C CA . GLU A 1 90 ? 23.841 9.777 14.149 1.00 15.46 117 GLU A CA 1
ATOM 695 C C . GLU A 1 90 ? 24.241 8.767 15.216 1.00 15.66 117 GLU A C 1
ATOM 696 O O . GLU A 1 90 ? 23.437 7.893 15.555 1.00 17.52 117 GLU A O 1
ATOM 702 N N . SER A 1 91 ? 25.460 8.866 15.751 1.00 15.11 118 SER A N 1
ATOM 703 C CA . SER A 1 91 ? 25.876 7.974 16.826 1.00 13.25 118 SER A CA 1
ATOM 704 C C . SER A 1 91 ? 25.171 8.285 18.140 1.00 14.22 118 SER A C 1
ATOM 705 O O . SER A 1 91 ? 25.193 7.451 19.051 1.00 17.43 118 SER A O 1
ATOM 708 N N . ASN A 1 92 ? 24.554 9.464 18.260 1.00 13.30 119 ASN A N 1
ATOM 709 C CA . ASN A 1 92 ? 23.791 9.777 19.464 1.00 12.03 119 ASN A CA 1
ATOM 710 C C . ASN A 1 92 ? 22.568 8.881 19.600 1.00 14.52 119 ASN A C 1
ATOM 711 O O . ASN A 1 92 ? 22.160 8.558 20.721 1.00 15.59 119 ASN A O 1
ATOM 716 N N . ASP A 1 93 ? 21.977 8.470 18.482 1.00 15.70 120 ASP A N 1
ATOM 717 C CA . ASP A 1 93 ? 20.802 7.607 18.476 1.00 13.54 120 ASP A CA 1
ATOM 718 C C . ASP A 1 93 ? 21.267 6.186 18.179 1.00 15.94 120 ASP A C 1
ATOM 719 O O . ASP A 1 93 ? 21.618 5.867 17.038 1.00 20.29 120 ASP A O 1
ATOM 724 N N . ASP A 1 94 ? 21.269 5.333 19.203 1.00 15.74 121 ASP A N 1
ATOM 725 C CA . ASP A 1 94 ? 21.674 3.942 19.032 1.00 15.27 121 ASP A CA 1
ATOM 726 C C . ASP A 1 94 ? 20.589 3.077 18.401 1.00 14.70 121 ASP A C 1
ATOM 727 O O . ASP A 1 94 ? 20.778 1.861 18.286 1.00 15.50 121 ASP A O 1
ATOM 732 N N . GLN A 1 95 ? 19.465 3.668 17.999 1.00 13.05 122 GLN A N 1
ATOM 733 C CA . GLN A 1 95 ? 18.398 2.948 17.321 1.00 12.17 122 GLN A CA 1
ATOM 734 C C . GLN A 1 95 ? 18.438 3.118 15.809 1.00 12.03 122 GLN A C 1
ATOM 735 O O . GLN A 1 95 ? 17.704 2.418 15.104 1.00 16.39 122 GLN A O 1
ATOM 741 N N . ILE A 1 96 ? 19.276 4.025 15.301 1.00 10.52 123 ILE A N 1
ATOM 742 C CA . ILE A 1 96 ? 19.350 4.244 13.855 1.00 10.14 123 ILE A CA 1
ATOM 743 C C . ILE A 1 96 ? 19.804 3.008 13.084 1.00 10.61 123 ILE A C 1
ATOM 744 O O . ILE A 1 96 ? 19.162 2.667 12.076 1.00 10.51 123 ILE A O 1
ATOM 749 N N . PRO A 1 97 ? 20.879 2.305 13.474 1.00 13.48 124 PRO A N 1
ATOM 750 C CA . PRO A 1 97 ? 21.268 1.110 12.703 1.00 13.90 124 PRO A CA 1
ATOM 751 C C . PRO A 1 97 ? 20.190 0.042 12.640 1.00 15.02 124 PRO A C 1
ATOM 752 O O . PRO A 1 97 ? 20.058 -0.636 11.613 1.00 14.74 124 PRO A O 1
ATOM 756 N N . MET A 1 98 ? 19.409 -0.129 13.709 1.00 14.24 125 MET A N 1
ATOM 757 C CA . MET A 1 98 ? 18.337 -1.119 13.678 1.00 13.04 125 MET A CA 1
ATOM 758 C C . MET A 1 98 ? 17.200 -0.673 12.767 1.00 13.68 125 MET A C 1
ATOM 759 O O . MET A 1 98 ? 16.584 -1.500 12.084 1.00 16.15 125 MET A O 1
ATOM 764 N N . ILE A 1 99 ? 16.910 0.630 12.739 1.00 12.07 126 ILE A N 1
ATOM 765 C CA . ILE A 1 99 ? 15.853 1.141 11.869 1.00 11.93 126 ILE A CA 1
ATOM 766 C C . ILE A 1 99 ? 16.213 0.917 10.405 1.00 15.98 126 ILE A C 1
ATOM 767 O O . ILE A 1 99 ? 15.395 0.439 9.611 1.00 18.57 126 ILE A O 1
ATOM 772 N N . ARG A 1 100 ? 17.450 1.256 10.029 1.00 14.27 127 ARG A N 1
ATOM 773 C CA . ARG A 1 100 ? 17.885 1.061 8.650 1.00 12.99 127 ARG A CA 1
ATOM 774 C C . ARG A 1 100 ? 17.857 -0.409 8.251 1.00 13.84 127 ARG A C 1
ATOM 775 O O . ARG A 1 100 ? 17.587 -0.731 7.088 1.00 16.21 127 ARG A O 1
ATOM 783 N N . ALA A 1 101 ? 18.126 -1.312 9.196 1.00 15.78 128 ALA A N 1
ATOM 784 C CA . ALA A 1 101 ? 18.136 -2.734 8.872 1.00 16.89 128 ALA A CA 1
ATOM 785 C C . ALA A 1 101 ? 16.722 -3.276 8.700 1.00 13.97 128 ALA A C 1
ATOM 786 O O . ALA A 1 101 ? 16.458 -4.051 7.773 1.00 14.73 128 ALA A O 1
ATOM 788 N N . ILE A 1 102 ? 15.800 -2.882 9.579 1.00 13.23 129 ILE A N 1
ATOM 789 C CA . ILE A 1 102 ? 14.441 -3.410 9.498 1.00 14.45 129 ILE A CA 1
ATOM 790 C C . ILE A 1 102 ? 13.643 -2.746 8.379 1.00 12.80 129 ILE A C 1
ATOM 791 O O . ILE A 1 102 ? 12.735 -3.365 7.812 1.00 13.93 129 ILE A O 1
ATOM 796 N N . GLN A 1 103 ? 13.954 -1.491 8.041 1.00 13.16 130 GLN A N 1
ATOM 797 C CA . GLN A 1 103 ? 13.275 -0.849 6.920 1.00 13.60 130 GLN A CA 1
ATOM 798 C C . GLN A 1 103 ? 13.696 -1.455 5.589 1.00 13.14 130 GLN A C 1
ATOM 799 O O . GLN A 1 103 ? 12.880 -1.546 4.664 1.00 14.70 130 GLN A O 1
ATOM 805 N N . SER A 1 104 ? 14.955 -1.879 5.474 1.00 10.96 131 SER A N 1
ATOM 806 C CA . SER A 1 104 ? 15.438 -2.450 4.223 1.00 12.33 131 SER A CA 1
ATOM 807 C C . SER A 1 104 ? 15.028 -3.910 4.083 1.00 16.28 131 SER A C 1
ATOM 808 O O . SER A 1 104 ? 14.553 -4.328 3.022 1.00 24.00 131 SER A O 1
ATOM 811 N N . LYS A 1 105 ? 15.195 -4.698 5.147 1.00 14.57 132 LYS A N 1
ATOM 812 C CA . LYS A 1 105 ? 14.967 -6.136 5.051 1.00 13.59 132 LYS A CA 1
ATOM 813 C C . LYS A 1 105 ? 13.490 -6.504 5.144 1.00 14.04 132 LYS A C 1
ATOM 814 O O . LYS A 1 105 ? 13.062 -7.480 4.517 1.00 16.36 132 LYS A O 1
ATOM 820 N N . TYR A 1 106 ? 12.698 -5.748 5.904 1.00 12.90 133 TYR A N 1
ATOM 821 C CA . TYR A 1 106 ? 11.306 -6.104 6.146 1.00 13.20 133 TYR A CA 1
ATOM 822 C C . TYR A 1 106 ? 10.305 -5.049 5.696 1.00 12.59 133 TYR A C 1
ATOM 823 O O . TYR A 1 106 ? 9.095 -5.299 5.762 1.00 15.41 133 TYR A O 1
ATOM 832 N N . GLY A 1 107 ? 10.764 -3.883 5.246 1.00 11.99 134 GLY A N 1
ATOM 833 C CA . GLY A 1 107 ? 9.855 -2.874 4.741 1.00 12.03 134 GLY A CA 1
ATOM 834 C C . GLY A 1 107 ? 8.989 -2.203 5.782 1.00 13.19 134 GLY A C 1
ATOM 835 O O . GLY A 1 107 ? 7.931 -1.670 5.440 1.00 13.28 134 GLY A O 1
ATOM 836 N N . VAL A 1 108 ? 9.402 -2.218 7.048 1.00 16.29 135 VAL A N 1
ATOM 837 C CA . VAL A 1 108 ? 8.671 -1.522 8.103 1.00 15.32 135 VAL A CA 1
ATOM 838 C C . VAL A 1 108 ? 8.792 -0.023 7.843 1.00 17.67 135 VAL A C 1
ATOM 839 O O . VAL A 1 108 ? 9.847 0.571 8.078 1.00 21.25 135 VAL A O 1
ATOM 843 N N . ASP A 1 109 ? 7.713 0.596 7.360 1.00 16.93 136 ASP A N 1
ATOM 844 C CA . ASP A 1 109 ? 7.753 1.979 6.900 1.00 19.31 136 ASP A CA 1
ATOM 845 C C . ASP A 1 109 ? 6.969 2.935 7.795 1.00 15.97 136 ASP A C 1
ATOM 846 O O . ASP A 1 109 ? 6.560 4.007 7.338 1.00 17.92 136 ASP A O 1
ATOM 851 N N . GLN A 1 110 ? 6.753 2.576 9.058 1.00 15.97 137 GLN A N 1
ATOM 852 C CA . GLN A 1 110 ? 6.114 3.459 10.030 1.00 14.85 137 GLN A CA 1
ATOM 853 C C . GLN A 1 110 ? 7.074 3.647 11.198 1.00 13.56 137 GLN A C 1
ATOM 854 O O . GLN A 1 110 ? 7.322 2.708 11.962 1.00 12.91 137 GLN A O 1
ATOM 860 N N . ILE A 1 111 ? 7.610 4.857 11.333 1.00 14.58 138 ILE A N 1
ATOM 861 C CA . ILE A 1 111 ? 8.604 5.181 12.350 1.00 14.51 138 ILE A CA 1
ATOM 862 C C . ILE A 1 111 ? 7.994 6.193 13.309 1.00 12.50 138 ILE A C 1
ATOM 863 O O . ILE A 1 111 ? 7.618 7.298 12.898 1.00 13.91 138 ILE A O 1
ATOM 868 N N . LEU A 1 112 ? 7.899 5.817 14.582 1.00 13.68 139 LEU A N 1
ATOM 869 C CA . LEU A 1 112 ? 7.382 6.683 15.632 1.00 13.53 139 LEU A CA 1
ATOM 870 C C . LEU A 1 112 ? 8.482 6.942 16.649 1.00 10.99 139 LEU A C 1
ATOM 871 O O . LEU A 1 112 ? 9.103 5.999 17.151 1.00 12.73 139 LEU A O 1
ATOM 876 N N . TYR A 1 113 ? 8.720 8.216 16.948 1.00 10.93 140 TYR A N 1
ATOM 877 C CA . TYR A 1 113 ? 9.672 8.627 17.972 1.00 9.74 140 TYR A CA 1
ATOM 878 C C . TYR A 1 113 ? 8.908 9.335 19.081 1.00 8.75 140 TYR A C 1
ATOM 879 O O . TYR A 1 113 ? 8.302 10.387 18.848 1.00 10.46 140 TYR A O 1
ATOM 888 N N . THR A 1 114 ? 8.937 8.759 20.278 1.00 9.01 141 THR A N 1
ATOM 889 C CA . THR A 1 114 ? 8.261 9.320 21.439 1.00 12.08 141 THR A CA 1
ATOM 890 C C . THR A 1 114 ? 9.282 10.037 22.311 1.00 12.08 141 THR A C 1
ATOM 891 O O . THR A 1 114 ? 10.362 9.501 22.580 1.00 16.18 141 THR A O 1
ATOM 895 N N . VAL A 1 115 ? 8.942 11.248 22.741 1.00 10.35 142 VAL A N 1
ATOM 896 C CA . VAL A 1 115 ? 9.814 12.046 23.595 1.00 9.90 142 VAL A CA 1
ATOM 897 C C . VAL A 1 115 ? 9.482 11.721 25.047 1.00 11.72 142 VAL A C 1
ATOM 898 O O . VAL A 1 115 ? 8.403 12.061 25.539 1.00 14.28 142 VAL A O 1
ATOM 902 N N . TRP A 1 116 ? 10.413 11.057 25.735 1.00 9.62 143 TRP A N 1
ATOM 903 C CA . TRP A 1 116 ? 10.236 10.824 27.163 1.00 10.87 143 TRP A CA 1
ATOM 904 C C . TRP A 1 116 ? 10.408 12.107 27.964 1.00 9.79 143 TRP A C 1
ATOM 905 O O . TRP A 1 116 ? 9.747 12.286 28.993 1.00 11.59 143 TRP A O 1
ATOM 916 N N . SER A 1 117 ? 11.277 13.009 27.507 1.00 10.66 144 SER A N 1
ATOM 917 C CA . SER A 1 117 ? 11.512 14.278 28.184 1.00 11.00 144 SER A CA 1
ATOM 918 C C . SER A 1 117 ? 12.267 15.234 27.270 1.00 15.32 144 SER A C 1
ATOM 919 O O . SER A 1 117 ? 13.159 14.809 26.524 1.00 15.73 144 SER A O 1
ATOM 922 N N . PRO A 1 118 ? 11.935 16.522 27.287 1.00 16.07 145 PRO A N 1
ATOM 923 C CA . PRO A 1 118 ? 12.749 17.513 26.575 1.00 16.21 145 PRO A CA 1
ATOM 924 C C . PRO A 1 118 ? 14.127 17.613 27.202 1.00 15.78 145 PRO A C 1
ATOM 925 O O . PRO A 1 118 ? 14.349 17.094 28.307 1.00 15.88 145 PRO A O 1
ATOM 929 N N . PRO A 1 119 ? 15.084 18.256 26.530 1.00 16.05 146 PRO A N 1
ATOM 930 C CA . PRO A 1 119 ? 16.424 18.396 27.111 1.00 17.31 146 PRO A CA 1
ATOM 931 C C . PRO A 1 119 ? 16.389 19.117 28.450 1.00 15.77 146 PRO A C 1
ATOM 932 O O . PRO A 1 119 ? 15.435 19.821 28.789 1.00 19.16 146 PRO A O 1
ATOM 936 N N . ALA A 1 120 ? 17.466 18.930 29.218 1.00 14.62 147 ALA A N 1
ATOM 937 C CA . ALA A 1 120 ? 17.521 19.476 30.570 1.00 12.97 147 ALA A CA 1
ATOM 938 C C . ALA A 1 120 ? 17.472 20.998 30.574 1.00 14.88 147 ALA A C 1
ATOM 939 O O . ALA A 1 120 ? 16.961 21.598 31.527 1.00 15.15 147 ALA A O 1
ATOM 941 N N . TRP A 1 121 ? 17.989 21.642 29.526 1.00 15.20 148 TRP A N 1
ATOM 942 C CA . TRP A 1 121 ? 17.969 23.098 29.471 1.00 13.80 148 TRP A CA 1
ATOM 943 C C . TRP A 1 121 ? 16.587 23.664 29.170 1.00 15.55 148 TRP A C 1
ATOM 944 O O . TRP A 1 121 ? 16.413 24.887 29.225 1.00 17.81 148 TRP A O 1
ATOM 955 N N . MET A 1 122 ? 15.608 22.815 28.856 1.00 12.90 149 MET A N 1
ATOM 956 C CA . MET A 1 122 ? 14.228 23.244 28.683 1.00 12.17 149 MET A CA 1
ATOM 957 C C . MET A 1 122 ? 13.369 22.998 29.916 1.00 12.60 149 MET A C 1
ATOM 958 O O . MET A 1 122 ? 12.257 23.531 29.992 1.00 12.47 149 MET A O 1
ATOM 963 N N . LYS A 1 123 ? 13.851 22.210 30.871 1.00 12.87 150 LYS A N 1
ATOM 964 C CA . LYS A 1 123 ? 13.034 21.743 31.980 1.00 12.26 150 LYS A CA 1
ATOM 965 C C . LYS A 1 123 ? 13.069 22.725 33.145 1.00 12.73 150 LYS A C 1
ATOM 966 O O . LYS A 1 123 ? 14.022 23.490 33.314 1.00 14.45 150 LYS A O 1
ATOM 972 N N . THR A 1 124 ? 12.007 22.688 33.955 1.00 12.74 151 THR A N 1
ATOM 973 C CA . THR A 1 124 ? 11.904 23.575 35.107 1.00 14.44 151 THR A CA 1
ATOM 974 C C . THR A 1 124 ? 12.880 23.207 36.217 1.00 14.77 151 THR A C 1
ATOM 975 O O . THR A 1 124 ? 13.224 24.070 37.031 1.00 14.76 151 THR A O 1
ATOM 979 N N . ASN A 1 125 ? 13.329 21.954 36.271 1.00 14.70 152 ASN A N 1
ATOM 980 C CA . ASN A 1 125 ? 14.273 21.504 37.285 1.00 14.71 152 ASN A CA 1
ATOM 981 C C . ASN A 1 125 ? 15.680 21.309 36.732 1.00 16.63 152 ASN A C 1
ATOM 982 O O . ASN A 1 125 ? 16.561 20.835 37.457 1.00 19.11 152 ASN A O 1
ATOM 987 N N . GLY A 1 126 ? 15.911 21.664 35.471 1.00 16.48 153 GLY A N 1
ATOM 988 C CA . GLY A 1 126 ? 17.226 21.508 34.878 1.00 14.40 153 GLY A CA 1
ATOM 989 C C . GLY A 1 126 ? 17.670 20.073 34.711 1.00 15.02 153 GLY A C 1
ATOM 990 O O . GLY A 1 126 ? 18.875 19.801 34.712 1.00 17.56 153 GLY A O 1
ATOM 991 N N . SER A 1 127 ? 16.729 19.144 34.566 1.00 13.93 154 SER A N 1
ATOM 992 C CA . SER A 1 127 ? 17.060 17.734 34.432 1.00 13.84 154 SER A CA 1
ATOM 993 C C . SER A 1 127 ? 15.979 17.039 33.619 1.00 13.81 154 SER A C 1
ATOM 994 O O . SER A 1 127 ? 14.812 17.439 33.640 1.00 14.63 154 SER A O 1
ATOM 997 N N . VAL A 1 128 ? 16.383 15.988 32.900 1.00 12.78 155 VAL A N 1
ATOM 998 C CA . VAL A 1 128 ? 15.429 15.182 32.141 1.00 12.93 155 VAL A CA 1
ATOM 999 C C . VAL A 1 128 ? 14.610 14.259 33.027 1.00 13.88 155 VAL A C 1
ATOM 1000 O O . VAL A 1 128 ? 13.637 13.662 32.551 1.00 16.03 155 VAL A O 1
ATOM 1004 N N . VAL A 1 129 ? 14.975 14.126 34.298 1.00 13.27 156 VAL A N 1
ATOM 1005 C CA . VAL A 1 129 ? 14.280 13.256 35.239 1.00 12.32 156 VAL A CA 1
ATOM 1006 C C . VAL A 1 129 ? 13.296 14.112 36.024 1.00 13.60 156 VAL A C 1
ATOM 1007 O O . VAL A 1 129 ? 13.698 14.981 36.805 1.00 14.61 156 VAL A O 1
ATOM 1011 N N . GLY A 1 130 ? 12.005 13.867 35.821 1.00 16.14 157 GLY A N 1
ATOM 1012 C CA . GLY A 1 130 ? 10.985 14.632 36.504 1.00 16.20 157 GLY A CA 1
ATOM 1013 C C . GLY A 1 130 ? 10.895 16.061 35.989 1.00 14.91 157 GLY A C 1
ATOM 1014 O O . GLY A 1 130 ? 11.533 16.456 35.013 1.00 18.88 157 GLY A O 1
ATOM 1015 N N . GLY A 1 131 ? 10.073 16.842 36.682 1.00 12.59 158 GLY A N 1
ATOM 1016 C CA . GLY A 1 131 ? 9.877 18.229 36.324 1.00 11.95 158 GLY A CA 1
ATOM 1017 C C . GLY A 1 131 ? 8.897 18.403 35.179 1.00 12.93 158 GLY A C 1
ATOM 1018 O O . GLY A 1 131 ? 8.176 17.485 34.776 1.00 14.56 158 GLY A O 1
ATOM 1019 N N . SER A 1 132 ? 8.881 19.622 34.646 1.00 13.33 159 SER A N 1
ATOM 1020 C CA . SER A 1 132 ? 7.993 19.982 33.552 1.00 13.33 159 SER A CA 1
ATOM 1021 C C . SER A 1 132 ? 8.748 20.859 32.563 1.00 12.34 159 SER A C 1
ATOM 1022 O O . SER A 1 132 ? 9.891 21.258 32.797 1.00 12.42 159 SER A O 1
ATOM 1025 N N . LEU A 1 133 ? 8.091 21.156 31.445 1.00 12.43 160 LEU A N 1
ATOM 1026 C CA . LEU A 1 133 ? 8.673 22.026 30.434 1.00 12.79 160 LEU A CA 1
ATOM 1027 C C . LEU A 1 133 ? 8.459 23.482 30.827 1.00 12.37 160 LEU A C 1
ATOM 1028 O O . LEU A 1 133 ? 7.347 23.878 31.192 1.00 13.66 160 LEU A O 1
ATOM 1033 N N . ARG A 1 134 ? 9.526 24.273 30.757 1.00 12.23 161 ARG A N 1
ATOM 1034 C CA . ARG A 1 134 ? 9.426 25.691 31.070 1.00 12.76 161 ARG A CA 1
ATOM 1035 C C . ARG A 1 134 ? 8.521 26.389 30.062 1.00 12.98 161 ARG A C 1
ATOM 1036 O O . ARG A 1 134 ? 8.580 26.123 28.859 1.00 14.89 161 ARG A O 1
ATOM 1044 N N . THR A 1 135 ? 7.673 27.291 30.566 1.00 13.56 162 THR A N 1
ATOM 1045 C CA . THR A 1 135 ? 6.734 27.988 29.693 1.00 14.83 162 THR A CA 1
ATOM 1046 C C . THR A 1 135 ? 7.449 28.897 28.702 1.00 16.81 162 THR A C 1
ATOM 1047 O O . THR A 1 135 ? 6.934 29.140 27.605 1.00 18.94 162 THR A O 1
ATOM 1051 N N . ASP A 1 136 ? 8.627 29.405 29.062 1.00 16.21 163 ASP A N 1
ATOM 1052 C CA . ASP A 1 136 ? 9.438 30.181 28.132 1.00 15.81 163 ASP A CA 1
ATOM 1053 C C . ASP A 1 136 ? 10.224 29.304 27.163 1.00 14.40 163 ASP A C 1
ATOM 1054 O O . ASP A 1 136 ? 11.027 29.828 26.383 1.00 15.67 163 ASP A O 1
ATOM 1059 N N . LYS A 1 137 ? 10.010 27.988 27.201 1.00 13.55 164 LYS A N 1
ATOM 1060 C CA . LYS A 1 137 ? 10.668 27.051 26.299 1.00 13.64 164 LYS A CA 1
ATOM 1061 C C . LYS A 1 137 ? 9.679 26.291 25.424 1.00 13.47 164 LYS A C 1
ATOM 1062 O O . LYS A 1 137 ? 10.057 25.285 24.811 1.00 12.50 164 LYS A O 1
ATOM 1068 N N . TYR A 1 138 ? 8.422 26.738 25.354 1.00 14.74 165 TYR A N 1
ATOM 1069 C CA . TYR A 1 138 ? 7.442 26.062 24.509 1.00 12.48 165 TYR A CA 1
ATOM 1070 C C . TYR A 1 138 ? 7.815 26.169 23.036 1.00 10.08 165 TYR A C 1
ATOM 1071 O O . TYR A 1 138 ? 7.737 25.182 22.295 1.00 13.24 165 TYR A O 1
ATOM 1080 N N . GLN A 1 139 ? 8.220 27.361 22.592 1.00 10.55 166 GLN A N 1
ATOM 1081 C CA . GLN A 1 139 ? 8.653 27.525 21.209 1.00 11.82 166 GLN A CA 1
ATOM 1082 C C . GLN A 1 139 ? 9.951 26.778 20.938 1.00 11.80 166 GLN A C 1
ATOM 1083 O O . GLN A 1 139 ? 10.142 26.247 19.837 1.00 12.96 166 GLN A O 1
ATOM 1089 N N . ALA A 1 140 ? 10.848 26.717 21.926 1.00 12.55 167 ALA A N 1
ATOM 1090 C CA . ALA A 1 140 ? 12.088 25.970 21.749 1.00 12.21 167 ALA A CA 1
ATOM 1091 C C . ALA A 1 140 ? 11.812 24.484 21.568 1.00 12.52 167 ALA A C 1
ATOM 1092 O O . ALA A 1 140 ? 12.480 23.815 20.772 1.00 11.68 167 ALA A O 1
ATOM 1094 N N . TYR A 1 141 ? 10.829 23.951 22.297 1.00 12.96 168 TYR A N 1
ATOM 1095 C CA . TYR A 1 141 ? 10.478 22.542 22.159 1.00 11.18 168 TYR A CA 1
ATOM 1096 C C . TYR A 1 141 ? 9.685 22.271 20.886 1.00 12.44 168 TYR A C 1
ATOM 1097 O O . TYR A 1 141 ? 9.771 21.169 20.333 1.00 14.77 168 TYR A O 1
ATOM 1106 N N . ALA A 1 142 ? 8.916 23.252 20.408 1.00 11.85 169 ALA A N 1
ATOM 1107 C CA . ALA A 1 142 ? 8.208 23.087 19.142 1.00 12.20 169 ALA A CA 1
ATOM 1108 C C . ALA A 1 142 ? 9.188 23.023 17.976 1.00 11.08 169 ALA A C 1
ATOM 1109 O O . ALA A 1 142 ? 9.072 22.160 17.099 1.00 12.39 169 ALA A O 1
ATOM 1111 N N . THR A 1 143 ? 10.162 23.937 17.952 1.00 10.64 170 THR A N 1
ATOM 1112 C CA . THR A 1 143 ? 11.234 23.855 16.965 1.00 11.41 170 THR A CA 1
ATOM 1113 C C . THR A 1 143 ? 12.075 22.602 17.175 1.00 12.33 170 THR A C 1
ATOM 1114 O O . THR A 1 143 ? 12.558 22.005 16.205 1.00 13.48 170 THR A O 1
ATOM 1118 N N . TYR A 1 144 ? 12.246 22.183 18.432 1.00 12.78 171 TYR A N 1
ATOM 1119 C CA . TYR A 1 144 ? 12.995 20.966 18.728 1.00 12.22 171 TYR A CA 1
ATOM 1120 C C . TYR A 1 144 ? 12.363 19.752 18.058 1.00 13.25 171 TYR A C 1
ATOM 1121 O O . TYR A 1 144 ? 13.071 18.871 17.555 1.00 17.94 171 TYR A O 1
ATOM 1130 N N . LEU A 1 145 ? 11.030 19.688 18.040 1.00 12.97 172 LEU A N 1
ATOM 1131 C CA . LEU A 1 145 ? 10.342 18.566 17.412 1.00 13.06 172 LEU A CA 1
ATOM 1132 C C . LEU A 1 145 ? 10.367 18.670 15.892 1.00 11.82 172 LEU A C 1
ATOM 1133 O O . LEU A 1 145 ? 10.569 17.664 15.202 1.00 12.51 172 LEU A O 1
ATOM 1138 N N . ALA A 1 146 ? 10.169 19.875 15.353 1.00 11.90 173 ALA A N 1
ATOM 1139 C CA . ALA A 1 146 ? 10.136 20.036 13.902 1.00 12.75 173 ALA A CA 1
ATOM 1140 C C . ALA A 1 146 ? 11.517 19.849 13.282 1.00 12.42 173 ALA A C 1
ATOM 1141 O O . ALA A 1 146 ? 11.637 19.269 12.197 1.00 17.34 173 ALA A O 1
ATOM 1143 N N . GLU A 1 147 ? 12.569 20.345 13.940 1.00 11.53 174 GLU A N 1
ATOM 1144 C CA . GLU A 1 147 ? 13.908 20.210 13.373 1.00 13.30 174 GLU A CA 1
ATOM 1145 C C . GLU A 1 147 ? 14.368 18.763 13.381 1.00 11.53 174 GLU A C 1
ATOM 1146 O O . GLU A 1 147 ? 15.183 18.360 12.540 1.00 12.78 174 GLU A O 1
ATOM 1152 N N . HIS A 1 148 ? 13.850 17.972 14.320 1.00 12.87 175 HIS A N 1
ATOM 1153 C CA . HIS A 1 148 ? 14.211 16.564 14.404 1.00 13.01 175 HIS A CA 1
ATOM 1154 C C . HIS A 1 148 ? 13.584 15.764 13.267 1.00 14.37 175 HIS A C 1
ATOM 1155 O O . HIS A 1 148 ? 14.232 14.881 12.694 1.00 15.93 175 HIS A O 1
ATOM 1162 N N . ILE A 1 149 ? 12.335 16.076 12.912 1.00 13.72 176 ILE A N 1
ATOM 1163 C CA . ILE A 1 149 ? 11.671 15.381 11.811 1.00 14.08 176 ILE A CA 1
ATOM 1164 C C . ILE A 1 149 ? 12.337 15.713 10.481 1.00 14.15 176 ILE A C 1
ATOM 1165 O O . ILE A 1 149 ? 12.511 14.839 9.623 1.00 16.97 176 ILE A O 1
ATOM 1170 N N . LYS A 1 150 ? 12.732 16.974 10.293 1.00 13.36 177 LYS A N 1
ATOM 1171 C CA . LYS A 1 150 ? 13.349 17.378 9.033 1.00 15.43 177 LYS A CA 1
ATOM 1172 C C . LYS A 1 150 ? 14.763 16.825 8.896 1.00 14.00 177 LYS A C 1
ATOM 1173 O O . LYS A 1 150 ? 15.134 16.311 7.834 1.00 12.30 177 LYS A O 1
ATOM 1179 N N . ASN A 1 151 ? 15.568 16.923 9.956 1.00 13.13 178 ASN A N 1
ATOM 1180 C CA . ASN A 1 151 ? 16.975 16.554 9.848 1.00 12.16 178 ASN A CA 1
ATOM 1181 C C . ASN A 1 151 ? 17.199 15.048 9.908 1.00 11.65 178 ASN A C 1
ATOM 1182 O O . ASN A 1 151 ? 18.180 14.556 9.341 1.00 12.24 178 ASN A O 1
ATOM 1187 N N . TYR A 1 152 ? 16.322 14.300 10.581 1.00 9.15 179 TYR A N 1
ATOM 1188 C CA . TYR A 1 152 ? 16.414 12.845 10.513 1.00 9.91 179 TYR A CA 1
ATOM 1189 C C . TYR A 1 152 ? 16.250 12.335 9.088 1.00 12.71 179 TYR A C 1
ATOM 1190 O O . TYR A 1 152 ? 16.726 11.240 8.772 1.00 17.93 179 TYR A O 1
ATOM 1199 N N . LYS A 1 153 ? 15.594 13.110 8.226 1.00 11.53 180 LYS A N 1
ATOM 1200 C CA . LYS A 1 153 ? 15.465 12.795 6.810 1.00 11.60 180 LYS A CA 1
ATOM 1201 C C . LYS A 1 153 ? 16.583 13.417 5.982 1.00 15.00 180 LYS A C 1
ATOM 1202 O O . LYS A 1 153 ? 17.140 12.756 5.100 1.00 18.43 180 LYS A O 1
ATOM 1208 N N . SER A 1 154 ? 16.927 14.679 6.255 1.00 14.31 181 SER A N 1
ATOM 1209 C CA . SER A 1 154 ? 17.923 15.375 5.448 1.00 14.73 181 SER A CA 1
ATOM 1210 C C . SER A 1 154 ? 19.350 14.994 5.824 1.00 14.51 181 SER A C 1
ATOM 1211 O O . SER A 1 154 ? 20.245 15.060 4.974 1.00 16.58 181 SER A O 1
ATOM 1214 N N . LYS A 1 155 ? 19.588 14.606 7.076 1.00 12.57 182 LYS A N 1
ATOM 1215 C CA . LYS A 1 155 ? 20.917 14.208 7.527 1.00 13.55 182 LYS A CA 1
ATOM 1216 C C . LYS A 1 155 ? 21.081 12.695 7.597 1.00 14.09 182 LYS A C 1
ATOM 1217 O O . LYS A 1 155 ? 22.079 12.154 7.112 1.00 15.42 182 LYS A O 1
ATOM 1223 N N . PHE A 1 156 ? 20.113 11.997 8.192 1.00 11.98 183 PHE A N 1
ATOM 1224 C CA . PHE A 1 156 ? 20.220 10.564 8.428 1.00 11.14 183 PHE A CA 1
ATOM 1225 C C . PHE A 1 156 ? 19.437 9.726 7.427 1.00 12.58 183 PHE A C 1
ATOM 1226 O O . PHE A 1 156 ? 19.654 8.511 7.360 1.00 14.55 183 PHE A O 1
ATOM 1234 N N . GLY A 1 157 ? 18.538 10.333 6.656 1.00 13.72 184 GLY A N 1
ATOM 1235 C CA . GLY A 1 157 ? 17.765 9.581 5.690 1.00 15.17 184 GLY A CA 1
ATOM 1236 C C . GLY A 1 157 ? 16.659 8.737 6.277 1.00 16.73 184 GLY A C 1
ATOM 1237 O O . GLY A 1 157 ? 16.198 7.796 5.625 1.00 18.65 184 GLY A O 1
ATOM 1238 N N . ILE A 1 158 ? 16.217 9.045 7.493 1.00 17.23 185 ILE A N 1
ATOM 1239 C CA . ILE A 1 158 ? 15.149 8.312 8.163 1.00 14.89 185 ILE A CA 1
ATOM 1240 C C . ILE A 1 158 ? 13.905 9.188 8.160 1.00 12.64 185 ILE A C 1
ATOM 1241 O O . ILE A 1 158 ? 13.934 10.323 8.652 1.00 10.89 185 ILE A O 1
ATOM 1246 N N . GLU A 1 159 ? 12.814 8.664 7.606 1.00 11.45 186 GLU A N 1
ATOM 1247 C CA . GLU A 1 159 ? 11.548 9.386 7.550 1.00 13.96 186 GLU A CA 1
ATOM 1248 C C . GLU A 1 159 ? 10.762 9.093 8.821 1.00 13.98 186 GLU A C 1
ATOM 1249 O O . GLU A 1 159 ? 10.319 7.961 9.042 1.00 13.01 186 GLU A O 1
ATOM 1255 N N . ILE A 1 160 ? 10.589 10.113 9.656 1.00 14.84 187 ILE A N 1
ATOM 1256 C CA . ILE A 1 160 ? 9.787 9.991 10.868 1.00 15.27 187 ILE A CA 1
ATOM 1257 C C . ILE A 1 160 ? 8.332 10.238 10.492 1.00 13.21 187 ILE A C 1
ATOM 1258 O O . ILE A 1 160 ? 7.942 11.365 10.182 1.00 15.21 187 ILE A O 1
ATOM 1263 N N . THR A 1 161 ? 7.526 9.179 10.516 1.00 13.13 188 THR A N 1
ATOM 1264 C CA . THR A 1 161 ? 6.124 9.280 10.136 1.00 12.94 188 THR A CA 1
ATOM 1265 C C . THR A 1 161 ? 5.219 9.681 11.292 1.00 12.85 188 THR A C 1
ATOM 1266 O O . THR A 1 161 ? 4.142 10.237 11.050 1.00 11.92 188 THR A O 1
ATOM 1270 N N . HIS A 1 162 ? 5.625 9.417 12.532 1.00 12.76 189 HIS A N 1
ATOM 1271 C CA . HIS A 1 162 ? 4.826 9.762 13.698 1.00 12.31 189 HIS A CA 1
ATOM 1272 C C . HIS A 1 162 ? 5.733 10.327 14.779 1.00 12.20 189 HIS A C 1
ATOM 1273 O O . HIS A 1 162 ? 6.859 9.857 14.962 1.00 12.23 189 HIS A O 1
ATOM 1280 N N . ILE A 1 163 ? 5.238 11.335 15.494 1.00 10.68 190 ILE A N 1
ATOM 1281 C CA . ILE A 1 163 ? 5.989 11.984 16.561 1.00 12.45 190 ILE A CA 1
ATOM 1282 C C . ILE A 1 163 ? 5.155 11.955 17.835 1.00 12.64 190 ILE A C 1
ATOM 1283 O O . ILE A 1 163 ? 3.993 12.379 17.835 1.00 11.04 190 ILE A O 1
ATOM 1288 N N . GLY A 1 164 ? 5.738 11.431 18.911 1.00 13.57 191 GLY A N 1
ATOM 1289 C CA . GLY A 1 164 ? 5.091 11.439 20.207 1.00 12.37 191 GLY A CA 1
ATOM 1290 C C . GLY A 1 164 ? 5.561 12.606 21.048 1.00 11.46 191 GLY A C 1
ATOM 1291 O O . GLY A 1 164 ? 6.733 12.666 21.433 1.00 16.00 191 GLY A O 1
ATOM 1292 N N . ILE A 1 165 ? 4.657 13.543 21.342 1.00 9.95 192 ILE A N 1
ATOM 1293 C CA . ILE A 1 165 ? 5.073 14.793 21.973 1.00 11.23 192 ILE A CA 1
ATOM 1294 C C . ILE A 1 165 ? 5.505 14.580 23.419 1.00 12.03 192 ILE A C 1
ATOM 1295 O O . ILE A 1 165 ? 6.362 15.313 23.928 1.00 15.54 192 ILE A O 1
ATOM 1300 N N . GLN A 1 166 ? 4.937 13.588 24.103 1.00 10.42 193 GLN A N 1
ATOM 1301 C CA . GLN A 1 166 ? 5.292 13.343 25.494 1.00 10.18 193 GLN A CA 1
ATOM 1302 C C . GLN A 1 166 ? 4.894 11.925 25.879 1.00 11.56 193 GLN A C 1
ATOM 1303 O O . GLN A 1 166 ? 3.801 11.466 25.536 1.00 13.17 193 GLN A O 1
ATOM 1309 N N . ASN A 1 167 ? 5.787 11.243 26.594 1.00 13.05 194 ASN A N 1
ATOM 1310 C CA . ASN A 1 167 ? 5.535 9.904 27.113 1.00 13.25 194 ASN A CA 1
ATOM 1311 C C . ASN A 1 167 ? 5.052 10.030 28.552 1.00 12.38 194 ASN A C 1
ATOM 1312 O O . ASN A 1 167 ? 5.816 10.438 29.434 1.00 15.99 194 ASN A O 1
ATOM 1317 N N . GLU A 1 168 ? 3.791 9.665 28.786 1.00 12.01 195 GLU A N 1
ATOM 1318 C CA . GLU A 1 168 ? 3.166 9.697 30.103 1.00 11.41 195 GLU A CA 1
ATOM 1319 C C . GLU A 1 168 ? 3.311 11.072 30.745 1.00 11.91 195 GLU A C 1
ATOM 1320 O O . GLU A 1 168 ? 4.125 11.250 31.660 1.00 13.81 195 GLU A O 1
ATOM 1326 N N . PRO A 1 169 ? 2.537 12.066 30.297 1.00 11.95 196 PRO A N 1
ATOM 1327 C CA . PRO A 1 169 ? 2.640 13.409 30.889 1.00 10.52 196 PRO A CA 1
ATOM 1328 C C . PRO A 1 169 ? 2.112 13.491 32.310 1.00 10.78 196 PRO A C 1
ATOM 1329 O O . PRO A 1 169 ? 2.228 14.554 32.933 1.00 14.48 196 PRO A O 1
ATOM 1333 N N . ASN A 1 170 ? 1.536 12.414 32.835 1.00 12.52 197 ASN A N 1
ATOM 1334 C CA . ASN A 1 170 ? 0.983 12.392 34.180 1.00 13.08 197 ASN A CA 1
ATOM 1335 C C . ASN A 1 170 ? 1.995 11.969 35.234 1.00 16.39 197 ASN A C 1
ATOM 1336 O O . ASN A 1 170 ? 1.717 12.116 36.429 1.00 17.79 197 ASN A O 1
ATOM 1341 N N . LEU A 1 171 ? 3.154 11.457 34.830 1.00 13.09 198 LEU A N 1
ATOM 1342 C CA . LEU A 1 171 ? 4.051 10.759 35.739 1.00 16.82 198 LEU A CA 1
ATOM 1343 C C . LEU A 1 171 ? 5.444 11.366 35.680 1.00 19.57 198 LEU A C 1
ATOM 1344 O O . LEU A 1 171 ? 5.966 11.634 34.593 1.00 22.02 198 LEU A O 1
ATOM 1349 N N . GLU A 1 172 ? 6.036 11.582 36.852 1.00 17.58 199 GLU A N 1
ATOM 1350 C CA . GLU A 1 172 ? 7.452 11.896 36.990 1.00 15.01 199 GLU A CA 1
ATOM 1351 C C . GLU A 1 172 ? 8.137 10.655 37.545 1.00 16.36 199 GLU A C 1
ATOM 1352 O O . GLU A 1 172 ? 7.786 10.185 38.632 1.00 20.92 199 GLU A O 1
ATOM 1358 N N . THR A 1 173 ? 9.101 10.126 36.801 1.00 16.35 200 THR A N 1
ATOM 1359 C CA . THR A 1 173 ? 9.756 8.872 37.141 1.00 14.86 200 THR A CA 1
ATOM 1360 C C . THR A 1 173 ? 11.180 9.135 37.620 1.00 13.64 200 THR A C 1
ATOM 1361 O O . THR A 1 173 ? 11.624 10.280 37.747 1.00 14.34 200 THR A O 1
ATOM 1365 N N . SER A 1 174 ? 11.896 8.047 37.894 1.00 11.82 201 SER A N 1
ATOM 1366 C CA . SER A 1 174 ? 13.318 8.104 38.202 1.00 14.43 201 SER A CA 1
ATOM 1367 C C . SER A 1 174 ? 14.184 8.116 36.949 1.00 17.11 201 SER A C 1
ATOM 1368 O O . SER A 1 174 ? 15.410 8.012 37.055 1.00 19.41 201 SER A O 1
ATOM 1371 N N . TYR A 1 175 ? 13.573 8.232 35.776 1.00 15.85 202 TYR A N 1
ATOM 1372 C CA . TYR A 1 175 ? 14.303 8.300 34.516 1.00 12.55 202 TYR A CA 1
ATOM 1373 C C . TYR A 1 175 ? 13.747 9.473 33.712 1.00 13.85 202 TYR A C 1
ATOM 1374 O O . TYR A 1 175 ? 13.183 10.429 34.259 1.00 16.66 202 TYR A O 1
ATOM 1383 N N . SER A 1 176 ? 13.897 9.409 32.391 1.00 13.83 203 SER A N 1
ATOM 1384 C CA . SER A 1 176 ? 13.440 10.490 31.527 1.00 12.51 203 SER A CA 1
ATOM 1385 C C . SER A 1 176 ? 11.926 10.638 31.617 1.00 12.13 203 SER A C 1
ATOM 1386 O O . SER A 1 176 ? 11.180 9.721 31.260 1.00 11.65 203 SER A O 1
ATOM 1389 N N . SER A 1 177 ? 11.476 11.796 32.097 1.00 11.46 204 SER A N 1
ATOM 1390 C CA . SER A 1 177 ? 10.053 12.059 32.254 1.00 11.89 204 SER A CA 1
ATOM 1391 C C . SER A 1 177 ? 9.831 13.563 32.304 1.00 11.75 204 SER A C 1
ATOM 1392 O O . SER A 1 177 ? 10.729 14.330 32.660 1.00 14.36 204 SER A O 1
ATOM 1395 N N . CYS A 1 178 ? 8.616 13.972 31.943 1.00 11.83 205 CYS A N 1
ATOM 1396 C CA . CYS A 1 178 ? 8.237 15.381 31.952 1.00 9.65 205 CYS A CA 1
ATOM 1397 C C . CYS A 1 178 ? 6.734 15.461 32.158 1.00 10.75 205 CYS A C 1
ATOM 1398 O O . CYS A 1 178 ? 5.971 14.882 31.378 1.00 11.41 205 CYS A O 1
ATOM 1401 N N . ARG A 1 179 ? 6.312 16.174 33.198 1.00 10.19 206 ARG A N 1
ATOM 1402 C CA . ARG A 1 179 ? 4.904 16.249 33.560 1.00 12.51 206 ARG A CA 1
ATOM 1403 C C . ARG A 1 179 ? 4.222 17.404 32.838 1.00 12.63 206 ARG A C 1
ATOM 1404 O O . ARG A 1 179 ? 4.781 18.498 32.718 1.00 12.36 206 ARG A O 1
ATOM 1412 N N . TRP A 1 180 ? 3.008 17.147 32.358 1.00 11.34 207 TRP A N 1
ATOM 1413 C CA . TRP A 1 180 ? 2.193 18.146 31.689 1.00 11.01 207 TRP A CA 1
ATOM 1414 C C . TRP A 1 180 ? 0.788 18.116 32.269 1.00 12.84 207 TRP A C 1
ATOM 1415 O O . TRP A 1 180 ? 0.320 17.084 32.758 1.00 15.27 207 TRP A O 1
ATOM 1426 N N . SER A 1 181 ? 0.128 19.253 32.212 1.00 14.70 208 SER A N 1
ATOM 1427 C CA . SER A 1 181 ? -1.299 19.284 32.465 1.00 14.78 208 SER A CA 1
ATOM 1428 C C . SER A 1 181 ? -2.044 19.366 31.139 1.00 15.53 208 SER A C 1
ATOM 1429 O O . SER A 1 181 ? -1.494 19.841 30.141 1.00 16.31 208 SER A O 1
ATOM 1432 N N . PRO A 1 182 ? -3.288 18.885 31.080 1.00 13.58 209 PRO A N 1
ATOM 1433 C CA . PRO A 1 182 ? -4.031 18.957 29.810 1.00 14.55 209 PRO A CA 1
ATOM 1434 C C . PRO A 1 182 ? -4.183 20.369 29.272 1.00 14.94 209 PRO A C 1
ATOM 1435 O O . PRO A 1 182 ? -4.287 20.549 28.052 1.00 14.26 209 PRO A O 1
ATOM 1439 N N . GLU A 1 183 ? -4.190 21.382 30.143 1.00 15.99 210 GLU A N 1
ATOM 1440 C CA . GLU A 1 183 ? -4.257 22.760 29.667 1.00 15.86 210 GLU A CA 1
ATOM 1441 C C . GLU A 1 183 ? -2.932 23.199 29.056 1.00 13.39 210 GLU A C 1
ATOM 1442 O O . GLU A 1 183 ? -2.913 23.884 28.027 1.00 15.69 210 GLU A O 1
ATOM 1448 N N . GLU A 1 184 ? -1.814 22.816 29.677 1.00 12.16 211 GLU A N 1
ATOM 1449 C CA . GLU A 1 184 ? -0.505 23.160 29.131 1.00 14.35 211 GLU A CA 1
ATOM 1450 C C . GLU A 1 184 ? -0.254 22.471 27.796 1.00 12.55 211 GLU A C 1
ATOM 1451 O O . GLU A 1 184 ? 0.483 23.000 26.956 1.00 15.33 211 GLU A O 1
ATOM 1457 N N . LEU A 1 185 ? -0.854 21.298 27.581 1.00 12.56 212 LEU A N 1
ATOM 1458 C CA . LEU A 1 185 ? -0.722 20.629 26.292 1.00 11.58 212 LEU A CA 1
ATOM 1459 C C . LEU A 1 185 ? -1.515 21.353 25.210 1.00 12.36 212 LEU A C 1
ATOM 1460 O O . LEU A 1 185 ? -1.075 21.426 24.057 1.00 11.55 212 LEU A O 1
ATOM 1465 N N . ARG A 1 186 ? -2.684 21.894 25.561 1.00 13.69 213 ARG A N 1
ATOM 1466 C CA . ARG A 1 186 ? -3.459 22.659 24.589 1.00 12.46 213 ARG A CA 1
ATOM 1467 C C . ARG A 1 186 ? -2.752 23.957 24.222 1.00 13.02 213 ARG A C 1
ATOM 1468 O O . ARG A 1 186 ? -2.713 24.338 23.046 1.00 14.30 213 ARG A O 1
ATOM 1476 N N . ILE A 1 187 ? -2.190 24.650 25.216 1.00 14.08 214 ILE A N 1
ATOM 1477 C CA . ILE A 1 187 ? -1.436 25.870 24.944 1.00 12.91 214 ILE A CA 1
ATOM 1478 C C . ILE A 1 187 ? -0.230 25.567 24.064 1.00 11.97 214 ILE A C 1
ATOM 1479 O O . ILE A 1 187 ? 0.110 26.340 23.159 1.00 11.80 214 ILE A O 1
ATOM 1484 N N . PHE A 1 188 ? 0.428 24.432 24.307 1.00 13.24 215 PHE A N 1
ATOM 1485 C CA . PHE A 1 188 ? 1.577 24.055 23.491 1.00 14.60 215 PHE A CA 1
ATOM 1486 C C . PHE A 1 188 ? 1.159 23.716 22.065 1.00 16.70 215 PHE A C 1
ATOM 1487 O O . PHE A 1 188 ? 1.840 24.096 21.105 1.00 22.11 215 PHE A O 1
ATOM 1495 N N . MET A 1 189 ? 0.043 23.002 21.904 1.00 14.48 216 MET A N 1
ATOM 1496 C CA . MET A 1 189 ? -0.420 22.644 20.567 1.00 13.34 216 MET A CA 1
ATOM 1497 C C . MET A 1 189 ? -0.943 23.865 19.821 1.00 11.81 216 MET A C 1
ATOM 1498 O O . MET A 1 189 ? -0.573 24.106 18.666 1.00 11.14 216 MET A O 1
ATOM 1503 N N . ARG A 1 190 ? -1.801 24.655 20.471 1.00 12.25 217 ARG A N 1
ATOM 1504 C CA . ARG A 1 190 ? -2.457 25.767 19.790 1.00 15.02 217 ARG A CA 1
ATOM 1505 C C . ARG A 1 190 ? -1.467 26.870 19.431 1.00 15.60 217 ARG A C 1
ATOM 1506 O O . ARG A 1 190 ? -1.408 27.313 18.278 1.00 15.37 217 ARG A O 1
ATOM 1514 N N . ASP A 1 191 ? -0.681 27.326 20.404 1.00 14.30 218 ASP A N 1
ATOM 1515 C CA . ASP A 1 191 ? 0.151 28.508 20.221 1.00 12.49 218 ASP A CA 1
ATOM 1516 C C . ASP A 1 191 ? 1.555 28.205 19.714 1.00 12.88 218 ASP A C 1
ATOM 1517 O O . ASP A 1 191 ? 2.277 29.142 19.356 1.00 13.06 218 ASP A O 1
ATOM 1522 N N . TYR A 1 192 ? 1.966 26.938 19.667 1.00 13.50 219 TYR A N 1
ATOM 1523 C CA . TYR A 1 192 ? 3.351 26.641 19.319 1.00 12.62 219 TYR A CA 1
ATOM 1524 C C . TYR A 1 192 ? 3.486 25.540 18.274 1.00 12.95 219 TYR A C 1
ATOM 1525 O O . TYR A 1 192 ? 4.038 25.776 17.195 1.00 14.23 219 TYR A O 1
ATOM 1534 N N . LEU A 1 193 ? 2.992 24.337 18.578 1.00 11.33 220 LEU A N 1
ATOM 1535 C CA . LEU A 1 193 ? 3.212 23.202 17.684 1.00 10.68 220 LEU A CA 1
ATOM 1536 C C . LEU A 1 193 ? 2.519 23.403 16.341 1.00 11.81 220 LEU A C 1
ATOM 1537 O O . LEU A 1 193 ? 3.138 23.233 15.283 1.00 13.96 220 LEU A O 1
ATOM 1542 N N . VAL A 1 194 ? 1.232 23.754 16.362 1.00 11.71 221 VAL A N 1
ATOM 1543 C CA . VAL A 1 194 ? 0.490 23.930 15.110 1.00 14.62 221 VAL A CA 1
ATOM 1544 C C . VAL A 1 194 ? 1.079 25.019 14.216 1.00 16.71 221 VAL A C 1
ATOM 1545 O O . VAL A 1 194 ? 1.292 24.756 13.022 1.00 23.05 221 VAL A O 1
ATOM 1549 N N . PRO A 1 195 ? 1.362 26.234 14.704 1.00 17.04 222 PRO A N 1
ATOM 1550 C CA . PRO A 1 195 ? 1.992 27.226 13.817 1.00 16.50 222 PRO A CA 1
ATOM 1551 C C . PRO A 1 195 ? 3.395 26.846 13.379 1.00 15.96 222 PRO A C 1
ATOM 1552 O O . PRO A 1 195 ? 3.800 27.206 12.267 1.00 13.82 222 PRO A O 1
ATOM 1556 N N . THR A 1 196 ? 4.150 26.127 14.212 1.00 16.70 223 THR A N 1
ATOM 1557 C CA . THR A 1 196 ? 5.499 25.727 13.824 1.00 17.05 223 THR A CA 1
ATOM 1558 C C . THR A 1 196 ? 5.464 24.612 12.785 1.00 16.69 223 THR A C 1
ATOM 1559 O O . THR A 1 196 ? 6.164 24.675 11.768 1.00 17.26 223 THR A O 1
ATOM 1563 N N . PHE A 1 197 ? 4.651 23.578 13.025 1.00 14.16 224 PHE A N 1
ATOM 1564 C CA . PHE A 1 197 ? 4.554 22.483 12.065 1.00 12.75 224 PHE A CA 1
ATOM 1565 C C . PHE A 1 197 ? 3.979 22.952 10.735 1.00 13.33 224 PHE A C 1
ATOM 1566 O O . PHE A 1 197 ? 4.372 22.447 9.677 1.00 14.55 224 PHE A O 1
ATOM 1574 N N . ASP A 1 198 ? 3.052 23.913 10.765 1.00 14.08 225 ASP A N 1
ATOM 1575 C CA . ASP A 1 198 ? 2.544 24.480 9.519 1.00 14.00 225 ASP A CA 1
ATOM 1576 C C . ASP A 1 198 ? 3.623 25.278 8.801 1.00 14.88 225 ASP A C 1
ATOM 1577 O O . ASP A 1 198 ? 3.723 25.231 7.569 1.00 15.76 225 ASP A O 1
ATOM 1582 N N . LYS A 1 199 ? 4.442 26.016 9.555 1.00 16.22 226 LYS A N 1
ATOM 1583 C CA . LYS A 1 199 ? 5.481 26.834 8.940 1.00 16.27 226 LYS A CA 1
ATOM 1584 C C . LYS A 1 199 ? 6.598 25.981 8.353 1.00 15.61 226 LYS A C 1
ATOM 1585 O O . LYS A 1 199 ? 7.212 26.370 7.353 1.00 18.22 226 LYS A O 1
ATOM 1591 N N . GLU A 1 200 ? 6.873 24.824 8.950 1.00 16.09 227 GLU A N 1
ATOM 1592 C CA . GLU A 1 200 ? 7.920 23.932 8.470 1.00 16.56 227 GLU A CA 1
ATOM 1593 C C . GLU A 1 200 ? 7.399 22.861 7.522 1.00 16.30 227 GLU A C 1
ATOM 1594 O O . GLU A 1 200 ? 8.185 22.017 7.075 1.00 18.86 227 GLU A O 1
ATOM 1600 N N . ASN A 1 201 ? 6.102 22.876 7.207 1.00 15.91 228 ASN A N 1
ATOM 1601 C CA . ASN A 1 201 ? 5.489 21.895 6.309 1.00 14.94 228 ASN A CA 1
ATOM 1602 C C . ASN A 1 201 ? 5.682 20.466 6.811 1.00 13.05 228 ASN A C 1
ATOM 1603 O O . ASN A 1 201 ? 6.018 19.558 6.046 1.00 14.58 228 ASN A O 1
ATOM 1608 N N . ILE A 1 202 ? 5.466 20.264 8.110 1.00 12.77 229 ILE A N 1
ATOM 1609 C CA . ILE A 1 202 ? 5.613 18.940 8.701 1.00 12.96 229 ILE A CA 1
ATOM 1610 C C . ILE A 1 202 ? 4.409 18.089 8.318 1.00 14.58 229 ILE A C 1
ATOM 1611 O O . ILE A 1 202 ? 3.259 18.464 8.573 1.00 17.89 229 ILE A O 1
ATOM 1616 N N . THR A 1 203 ? 4.670 16.943 7.693 1.00 13.80 230 THR A N 1
ATOM 1617 C CA . THR A 1 203 ? 3.622 16.009 7.306 1.00 12.97 230 THR A CA 1
ATOM 1618 C C . THR A 1 203 ? 3.536 14.797 8.224 1.00 16.02 230 THR A C 1
ATOM 1619 O O . THR A 1 203 ? 2.665 13.946 8.024 1.00 19.87 230 THR A O 1
ATOM 1623 N N . ALA A 1 204 ? 4.413 14.698 9.220 1.00 17.25 231 ALA A N 1
ATOM 1624 C CA . ALA A 1 204 ? 4.346 13.595 10.166 1.00 15.52 231 ALA A CA 1
ATOM 1625 C C . ALA A 1 204 ? 3.146 13.769 11.087 1.00 12.50 231 ALA A C 1
ATOM 1626 O O . ALA A 1 204 ? 2.829 14.880 11.520 1.00 13.72 231 ALA A O 1
ATOM 1628 N N . LYS A 1 205 ? 2.475 12.660 11.384 1.00 11.85 232 LYS A N 1
ATOM 1629 C CA . LYS A 1 205 ? 1.302 12.696 12.244 1.00 11.98 232 LYS A CA 1
ATOM 1630 C C . LYS A 1 205 ? 1.716 12.726 13.709 1.00 12.95 232 LYS A C 1
ATOM 1631 O O . LYS A 1 205 ? 2.688 12.080 14.111 1.00 14.43 232 LYS A O 1
ATOM 1637 N N . VAL A 1 206 ? 0.973 13.484 14.506 1.00 14.27 233 VAL A N 1
ATOM 1638 C CA . VAL A 1 206 ? 1.290 13.677 15.916 1.00 11.79 233 VAL A CA 1
ATOM 1639 C C . VAL A 1 206 ? 0.545 12.634 16.739 1.00 12.11 233 VAL A C 1
ATOM 1640 O O . VAL A 1 206 ? -0.688 12.567 16.706 1.00 12.51 233 VAL A O 1
ATOM 1644 N N . VAL A 1 207 ? 1.295 11.818 17.473 1.00 12.65 234 VAL A N 1
ATOM 1645 C CA . VAL A 1 207 ? 0.727 10.938 18.486 1.00 9.73 234 VAL A CA 1
ATOM 1646 C C . VAL A 1 207 ? 0.668 11.742 19.778 1.00 9.78 234 VAL A C 1
ATOM 1647 O O . VAL A 1 207 ? 1.701 12.011 20.398 1.00 13.09 234 VAL A O 1
ATOM 1651 N N . PHE A 1 208 ? -0.539 12.138 20.175 1.00 10.10 235 PHE A N 1
ATOM 1652 C CA . PHE A 1 208 ? -0.708 13.016 21.323 1.00 11.97 235 PHE A CA 1
ATOM 1653 C C . PHE A 1 208 ? -0.141 12.369 22.585 1.00 12.05 235 PHE A C 1
ATOM 1654 O O . PHE A 1 208 ? 0.068 11.154 22.652 1.00 17.85 235 PHE A O 1
ATOM 1662 N N . ALA A 1 209 ? 0.123 13.214 23.586 1.00 14.83 236 ALA A N 1
ATOM 1663 C CA . ALA A 1 209 ? 0.697 12.818 24.868 1.00 15.05 236 ALA A CA 1
ATOM 1664 C C . ALA A 1 209 ? 0.130 11.499 25.376 1.00 13.90 236 ALA A C 1
ATOM 1665 O O . ALA A 1 209 ? -1.034 11.423 25.781 1.00 13.01 236 ALA A O 1
ATOM 1667 N N . GLU A 1 210 ? 0.956 10.456 25.352 1.00 13.90 237 GLU A N 1
ATOM 1668 C CA . GLU A 1 210 ? 0.521 9.090 25.629 1.00 12.20 237 GLU A CA 1
ATOM 1669 C C . GLU A 1 210 ? 0.298 8.935 27.127 1.00 12.54 237 GLU A C 1
ATOM 1670 O O . GLU A 1 210 ? 1.238 8.692 27.886 1.00 15.21 237 GLU A O 1
ATOM 1676 N N . ASN A 1 211 ? -0.957 9.069 27.551 1.00 12.44 238 ASN A N 1
ATOM 1677 C CA . ASN A 1 211 ? -1.301 8.936 28.961 1.00 12.82 238 ASN A CA 1
ATOM 1678 C C . ASN A 1 211 ? -0.937 7.545 29.464 1.00 11.49 238 ASN A C 1
ATOM 1679 O O . ASN A 1 211 ? -1.046 6.554 28.737 1.00 12.89 238 ASN A O 1
ATOM 1684 N N . MET A 1 212 ? -0.491 7.478 30.722 1.00 12.06 239 MET A N 1
ATOM 1685 C CA . MET A 1 212 ? -0.167 6.188 31.324 1.00 13.51 239 MET A CA 1
ATOM 1686 C C . MET A 1 212 ? -1.405 5.307 31.417 1.00 14.08 239 MET A C 1
ATOM 1687 O O . MET A 1 212 ? -1.391 4.146 30.994 1.00 16.80 239 MET A O 1
ATOM 1692 N N . SER A 1 213 ? -2.486 5.843 31.974 1.00 13.28 240 SER A N 1
ATOM 1693 C CA . SER A 1 213 ? -3.766 5.156 31.947 1.00 13.49 240 SER A CA 1
ATOM 1694 C C . SER A 1 213 ? -4.416 5.345 30.583 1.00 14.01 240 SER A C 1
ATOM 1695 O O . SER A 1 213 ? -4.156 6.323 29.878 1.00 14.61 240 SER A O 1
ATOM 1698 N N . PHE A 1 214 ? -5.269 4.393 30.211 1.00 13.68 241 PHE A N 1
ATOM 1699 C CA . PHE A 1 214 ? -5.900 4.418 28.893 1.00 14.24 241 PHE A CA 1
ATOM 1700 C C . PHE A 1 214 ? -7.182 5.237 28.961 1.00 13.87 241 PHE A C 1
ATOM 1701 O O . PHE A 1 214 ? -8.273 4.714 29.195 1.00 18.24 241 PHE A O 1
ATOM 1709 N N . ASN A 1 215 ? -7.041 6.544 28.751 1.00 13.41 242 ASN A N 1
ATOM 1710 C CA . ASN A 1 215 ? -8.175 7.446 28.610 1.00 13.87 242 ASN A CA 1
ATOM 1711 C C . ASN A 1 215 ? -7.746 8.630 27.755 1.00 12.33 242 ASN A C 1
ATOM 1712 O O . ASN A 1 215 ? -6.556 8.863 27.529 1.00 12.15 242 ASN A O 1
ATOM 1717 N N . GLU A 1 216 ? -8.736 9.379 27.273 1.00 12.07 243 GLU A N 1
ATOM 1718 C CA . GLU A 1 216 ? -8.500 10.548 26.438 1.00 12.05 243 GLU A CA 1
ATOM 1719 C C . GLU A 1 216 ? -8.511 11.847 27.231 1.00 9.57 243 GLU A C 1
ATOM 1720 O O . GLU A 1 216 ? -8.577 12.924 26.630 1.00 11.30 243 GLU A O 1
ATOM 1726 N N . GLN A 1 217 ? -8.438 11.769 28.563 1.00 12.21 244 GLN A N 1
ATOM 1727 C CA . GLN A 1 217 ? -8.597 12.957 29.398 1.00 14.13 244 GLN A CA 1
ATOM 1728 C C . GLN A 1 217 ? -7.553 14.023 29.091 1.00 14.09 244 GLN A C 1
ATOM 1729 O O . GLN A 1 217 ? -7.850 15.220 29.169 1.00 14.50 244 GLN A O 1
ATOM 1735 N N . TYR A 1 218 ? -6.333 13.616 28.743 1.00 13.31 245 TYR A N 1
ATOM 1736 C CA . TYR A 1 218 ? -5.288 14.586 28.444 1.00 11.69 245 TYR A CA 1
ATOM 1737 C C . TYR A 1 218 ? -5.447 15.231 27.074 1.00 12.18 245 TYR A C 1
ATOM 1738 O O . TYR A 1 218 ? -4.821 16.265 26.819 1.00 12.55 245 TYR A O 1
ATOM 1747 N N . ALA A 1 219 ? -6.274 14.660 26.199 1.00 13.50 246 ALA A N 1
ATOM 1748 C CA . ALA A 1 219 ? -6.459 15.185 24.854 1.00 14.95 246 ALA A CA 1
ATOM 1749 C C . ALA A 1 219 ? -7.773 15.932 24.665 1.00 15.39 246 ALA A C 1
ATOM 1750 O O . ALA A 1 219 ? -7.968 16.543 23.610 1.00 17.20 246 ALA A O 1
ATOM 1752 N N . ILE A 1 220 ? -8.667 15.908 25.657 1.00 12.55 247 ILE A N 1
ATOM 1753 C CA . ILE A 1 220 ? -9.987 16.514 25.490 1.00 14.40 247 ILE A CA 1
ATOM 1754 C C . ILE A 1 220 ? -9.873 18.014 25.244 1.00 17.30 247 ILE A C 1
ATOM 1755 O O . ILE A 1 220 ? -10.584 18.574 24.399 1.00 18.61 247 ILE A O 1
ATOM 1760 N N . ASN A 1 221 ? -8.976 18.689 25.968 1.00 15.86 248 ASN A N 1
ATOM 1761 C CA . ASN A 1 221 ? -8.823 20.130 25.789 1.00 16.94 248 ASN A CA 1
ATOM 1762 C C . ASN A 1 221 ? -8.300 20.470 24.399 1.00 14.42 248 ASN A C 1
ATOM 1763 O O . ASN A 1 221 ? -8.771 21.424 23.769 1.00 14.15 248 ASN A O 1
ATOM 1768 N N . SER A 1 222 ? -7.326 19.704 23.901 1.00 13.21 249 SER A N 1
ATOM 1769 C CA . SER A 1 222 ? -6.797 19.970 22.568 1.00 13.01 249 SER A CA 1
ATOM 1770 C C . SER A 1 222 ? -7.788 19.579 21.479 1.00 13.90 249 SER A C 1
ATOM 1771 O O . SER A 1 222 ? -7.841 20.230 20.430 1.00 16.48 249 SER A O 1
ATOM 1774 N N . LEU A 1 223 ? -8.577 18.526 21.707 1.00 13.50 250 LEU A N 1
ATOM 1775 C CA . LEU A 1 223 ? -9.559 18.108 20.712 1.00 14.87 250 LEU A CA 1
ATOM 1776 C C . LEU A 1 223 ? -10.679 19.129 20.557 1.00 15.60 250 LEU A C 1
ATOM 1777 O O . LEU A 1 223 ? -11.215 19.294 19.456 1.00 16.74 250 LEU A O 1
ATOM 1782 N N . ASN A 1 224 ? -11.046 19.816 21.636 1.00 15.87 251 ASN A N 1
ATOM 1783 C CA . ASN A 1 224 ? -12.095 20.827 21.592 1.00 14.69 251 ASN A CA 1
ATOM 1784 C C . ASN A 1 224 ? -11.578 22.208 21.212 1.00 14.47 251 ASN A C 1
ATOM 1785 O O . ASN A 1 224 ? -12.378 23.143 21.099 1.00 15.46 251 ASN A O 1
ATOM 1790 N N . ASP A 1 225 ? -10.270 22.362 21.017 1.00 12.02 252 ASP A N 1
ATOM 1791 C CA . ASP A 1 225 ? -9.711 23.632 20.567 1.00 12.64 252 ASP A CA 1
ATOM 1792 C C . ASP A 1 225 ? -9.684 23.661 19.044 1.00 13.52 252 ASP A C 1
ATOM 1793 O O . ASP A 1 225 ? -9.171 22.722 18.425 1.00 15.11 252 ASP A O 1
ATOM 1798 N N . PRO A 1 226 ? -10.219 24.709 18.412 1.00 15.83 253 PRO A N 1
ATOM 1799 C CA . PRO A 1 226 ? -10.306 24.707 16.941 1.00 15.36 253 PRO A CA 1
ATOM 1800 C C . PRO A 1 226 ? -8.959 24.689 16.240 1.00 14.89 253 PRO A C 1
ATOM 1801 O O . PRO A 1 226 ? -8.863 24.169 15.121 1.00 15.57 253 PRO A O 1
ATOM 1805 N N . ILE A 1 227 ? -7.917 25.235 16.859 1.00 14.77 254 ILE A N 1
ATOM 1806 C CA . ILE A 1 227 ? -6.596 25.257 16.237 1.00 11.70 254 ILE A CA 1
ATOM 1807 C C . ILE A 1 227 ? -5.778 24.028 16.613 1.00 12.68 254 ILE A C 1
ATOM 1808 O O . ILE A 1 227 ? -5.107 23.439 15.761 1.00 13.31 254 ILE A O 1
ATOM 1813 N N . ALA A 1 228 ? -5.825 23.619 17.883 1.00 14.07 255 ALA A N 1
ATOM 1814 C CA . ALA A 1 228 ? -5.033 22.475 18.322 1.00 11.47 255 ALA A CA 1
ATOM 1815 C C . ALA A 1 228 ? -5.506 21.176 17.683 1.00 12.67 255 ALA A C 1
ATOM 1816 O O . ALA A 1 228 ? -4.688 20.291 17.410 1.00 14.24 255 ALA A O 1
ATOM 1818 N N . VAL A 1 229 ? -6.811 21.047 17.425 1.00 14.31 256 VAL A N 1
ATOM 1819 C CA . VAL A 1 229 ? -7.364 19.807 16.888 1.00 13.43 256 VAL A CA 1
ATOM 1820 C C . VAL A 1 229 ? -6.832 19.494 15.495 1.00 14.38 256 VAL A C 1
ATOM 1821 O O . VAL A 1 229 ? -6.885 18.339 15.059 1.00 18.00 256 VAL A O 1
ATOM 1825 N N . LYS A 1 230 ? -6.307 20.497 14.785 1.00 15.06 257 LYS A N 1
ATOM 1826 C CA . LYS A 1 230 ? -5.827 20.270 13.426 1.00 15.43 257 LYS A CA 1
ATOM 1827 C C . LYS A 1 230 ? -4.661 19.291 13.387 1.00 13.56 257 LYS A C 1
ATOM 1828 O O . LYS A 1 230 ? -4.466 18.601 12.380 1.00 14.63 257 LYS A O 1
ATOM 1834 N N . ARG A 1 231 ? -3.878 19.211 14.464 1.00 13.38 258 ARG A N 1
ATOM 1835 C CA . ARG A 1 231 ? -2.736 18.304 14.516 1.00 13.79 258 ARG A CA 1
ATOM 1836 C C . ARG A 1 231 ? -2.790 17.346 15.703 1.00 16.52 258 ARG A C 1
ATOM 1837 O O . ARG A 1 231 ? -1.748 16.852 16.142 1.00 18.52 258 ARG A O 1
ATOM 1845 N N . VAL A 1 232 ? -3.981 17.074 16.235 1.00 16.51 259 VAL A N 1
ATOM 1846 C CA . VAL A 1 232 ? -4.163 15.940 17.132 1.00 14.94 259 VAL A CA 1
ATOM 1847 C C . VAL A 1 232 ? -4.518 14.747 16.256 1.00 13.74 259 VAL A C 1
ATOM 1848 O O . VAL A 1 232 ? -5.633 14.218 16.321 1.00 13.64 259 VAL A O 1
ATOM 1852 N N . ASP A 1 233 ? -3.571 14.337 15.408 1.00 13.17 260 ASP A N 1
ATOM 1853 C CA . ASP A 1 233 ? -3.843 13.283 14.437 1.00 13.69 260 ASP A CA 1
ATOM 1854 C C . ASP A 1 233 ? -4.192 11.971 15.126 1.00 10.65 260 ASP A C 1
ATOM 1855 O O . ASP A 1 233 ? -5.125 11.273 14.712 1.00 10.72 260 ASP A O 1
ATOM 1860 N N . ILE A 1 234 ? -3.459 11.622 16.179 1.00 9.91 261 ILE A N 1
ATOM 1861 C CA . ILE A 1 234 ? -3.651 10.362 16.886 1.00 10.46 261 ILE A CA 1
ATOM 1862 C C . ILE A 1 234 ? -3.562 10.628 18.382 1.00 11.81 261 ILE A C 1
ATOM 1863 O O . ILE A 1 234 ? -2.625 11.287 18.845 1.00 13.02 261 ILE A O 1
ATOM 1868 N N . VAL A 1 235 ? -4.534 10.120 19.133 1.00 12.76 262 VAL A N 1
ATOM 1869 C CA . VAL A 1 235 ? -4.526 10.214 20.588 1.00 11.58 262 VAL A CA 1
ATOM 1870 C C . VAL A 1 235 ? -3.844 8.962 21.129 1.00 13.33 262 VAL A C 1
ATOM 1871 O O . VAL A 1 235 ? -4.406 7.865 21.075 1.00 15.28 262 VAL A O 1
ATOM 1875 N N . GLY A 1 236 ? -2.629 9.124 21.644 1.00 15.45 263 GLY A N 1
ATOM 1876 C CA . GLY A 1 236 ? -1.885 8.009 22.191 1.00 14.54 263 GLY A CA 1
ATOM 1877 C C . GLY A 1 236 ? -2.142 7.815 23.675 1.00 14.02 263 GLY A C 1
ATOM 1878 O O . GLY A 1 236 ? -2.456 8.756 24.399 1.00 15.87 263 GLY A O 1
ATOM 1879 N N . ALA A 1 237 ? -2.004 6.567 24.121 1.00 14.65 264 ALA A N 1
ATOM 1880 C CA . ALA A 1 237 ? -2.227 6.228 25.518 1.00 13.20 264 ALA A CA 1
ATOM 1881 C C . ALA A 1 237 ? -1.646 4.850 25.796 1.00 12.56 264 ALA A C 1
ATOM 1882 O O . ALA A 1 237 ? -1.549 4.009 24.899 1.00 13.82 264 ALA A O 1
ATOM 1884 N N . HIS A 1 238 ? -1.258 4.634 27.048 1.00 13.13 265 HIS A N 1
ATOM 1885 C CA . HIS A 1 238 ? -0.799 3.337 27.520 1.00 11.77 265 HIS A CA 1
ATOM 1886 C C . HIS A 1 238 ? -1.907 2.666 28.326 1.00 13.89 265 HIS A C 1
ATOM 1887 O O . HIS A 1 238 ? -2.949 3.259 28.610 1.00 16.69 265 HIS A O 1
ATOM 1894 N N . ASN A 1 239 ? -1.671 1.412 28.700 1.00 10.71 266 ASN A N 1
ATOM 1895 C CA . ASN A 1 239 ? -2.651 0.625 29.444 1.00 11.47 266 ASN A CA 1
ATOM 1896 C C . ASN A 1 239 ? -2.015 -0.002 30.678 1.00 11.68 266 ASN A C 1
ATOM 1897 O O . ASN A 1 239 ? -2.068 -1.215 30.893 1.00 14.17 266 ASN A O 1
ATOM 1902 N N . TYR A 1 240 ? -1.402 0.829 31.515 1.00 13.63 267 TYR A N 1
ATOM 1903 C CA . TYR A 1 240 ? -0.796 0.378 32.763 1.00 12.36 267 TYR A CA 1
ATOM 1904 C C . TYR A 1 240 ? -1.778 0.644 33.899 1.00 13.43 267 TYR A C 1
ATOM 1905 O O . TYR A 1 240 ? -2.039 1.801 34.246 1.00 14.24 267 TYR A O 1
ATOM 1914 N N . GLY A 1 241 ? -2.325 -0.427 34.471 1.00 14.73 268 GLY A N 1
ATOM 1915 C CA . GLY A 1 241 ? -3.252 -0.292 35.575 1.00 16.93 268 GLY A CA 1
ATOM 1916 C C . GLY A 1 241 ? -4.649 0.140 35.198 1.00 15.97 268 GLY A C 1
ATOM 1917 O O . GLY A 1 241 ? -5.471 0.372 36.089 1.00 18.56 268 GLY A O 1
ATOM 1918 N N . SER A 1 242 ? -4.948 0.250 33.909 1.00 16.97 269 SER A N 1
ATOM 1919 C CA . SER A 1 242 ? -6.244 0.698 33.425 1.00 15.06 269 SER A CA 1
ATOM 1920 C C . SER A 1 242 ? -6.880 -0.391 32.568 1.00 16.31 269 SER A C 1
ATOM 1921 O O . SER A 1 242 ? -6.345 -1.491 32.412 1.00 20.09 269 SER A O 1
ATOM 1924 N N . SER A 1 243 ? -8.044 -0.067 32.013 1.00 14.31 270 SER A N 1
ATOM 1925 C CA . SER A 1 243 ? -8.765 -0.957 31.121 1.00 12.82 270 SER A CA 1
ATOM 1926 C C . SER A 1 243 ? -9.103 -0.207 29.840 1.00 13.95 270 SER A C 1
ATOM 1927 O O . SER A 1 243 ? -9.050 1.024 29.779 1.00 16.63 270 SER A O 1
ATOM 1930 N N . TYR A 1 244 ? -9.447 -0.969 28.808 1.00 15.25 271 TYR A N 1
ATOM 1931 C CA . TYR A 1 244 ? -9.742 -0.394 27.505 1.00 17.99 271 TYR A CA 1
ATOM 1932 C C . TYR A 1 244 ? -11.174 0.128 27.497 1.00 15.46 271 TYR A C 1
ATOM 1933 O O . TYR A 1 244 ? -12.122 -0.633 27.719 1.00 15.99 271 TYR A O 1
ATOM 1942 N N . ILE A 1 245 ? -11.329 1.425 27.244 1.00 14.74 272 ILE A N 1
ATOM 1943 C CA . ILE A 1 245 ? -12.634 2.082 27.279 1.00 12.82 272 ILE A CA 1
ATOM 1944 C C . ILE A 1 245 ? -12.800 2.889 25.996 1.00 10.15 272 ILE A C 1
ATOM 1945 O O . ILE A 1 245 ? -11.820 3.158 25.286 1.00 10.17 272 ILE A O 1
ATOM 1950 N N . PRO A 1 246 ? -14.032 3.275 25.663 1.00 12.87 273 PRO A N 1
ATOM 1951 C CA . PRO A 1 246 ? -14.234 4.116 24.477 1.00 12.35 273 PRO A CA 1
ATOM 1952 C C . PRO A 1 246 ? -13.654 5.509 24.668 1.00 13.93 273 PRO A C 1
ATOM 1953 O O . PRO A 1 246 ? -13.613 6.048 25.776 1.00 15.42 273 PRO A O 1
ATOM 1957 N N . PHE A 1 247 ? -13.196 6.089 23.561 1.00 14.99 274 PHE A N 1
ATOM 1958 C CA . PHE A 1 247 ? -12.715 7.470 23.516 1.00 17.19 274 PHE A CA 1
ATOM 1959 C C . PHE A 1 247 ? -13.788 8.285 22.797 1.00 16.60 274 PHE A C 1
ATOM 1960 O O . PHE A 1 247 ? -13.810 8.363 21.568 1.00 20.25 274 PHE A O 1
ATOM 1968 N N . THR A 1 248 ? -14.680 8.897 23.579 1.00 14.74 275 THR A N 1
ATOM 1969 C CA . THR A 1 248 ? -15.838 9.576 23.006 1.00 14.80 275 THR A CA 1
ATOM 1970 C C . THR A 1 248 ? -15.423 10.797 22.192 1.00 12.87 275 THR A C 1
ATOM 1971 O O . THR A 1 248 ? -15.776 10.922 21.013 1.00 14.74 275 THR A O 1
ATOM 1975 N N . THR A 1 249 ? -14.672 11.714 22.807 1.00 11.04 276 THR A N 1
ATOM 1976 C CA . THR A 1 249 ? -14.279 12.935 22.110 1.00 11.02 276 THR A CA 1
ATOM 1977 C C . THR A 1 249 ? -13.337 12.646 20.947 1.00 11.57 276 THR A C 1
ATOM 1978 O O . THR A 1 249 ? -13.406 13.321 19.914 1.00 12.50 276 THR A O 1
ATOM 1982 N N . THR A 1 250 ? -12.462 11.647 21.090 1.00 11.93 277 THR A N 1
ATOM 1983 C CA . THR A 1 250 ? -11.548 11.306 20.004 1.00 10.61 277 THR A CA 1
ATOM 1984 C C . THR A 1 250 ? -12.307 10.796 18.784 1.00 13.00 277 THR A C 1
ATOM 1985 O O . THR A 1 250 ? -11.991 11.166 17.647 1.00 16.56 277 THR A O 1
ATOM 1989 N N . LYS A 1 251 ? -13.315 9.947 19.000 1.00 13.75 278 LYS A N 1
ATOM 1990 C CA . LYS A 1 251 ? -14.097 9.430 17.881 1.00 13.35 278 LYS A CA 1
ATOM 1991 C C . LYS A 1 251 ? -14.959 10.511 17.244 1.00 14.46 278 LYS A C 1
ATOM 1992 O O . LYS A 1 251 ? -15.199 10.475 16.032 1.00 14.78 278 LYS A O 1
ATOM 1998 N N . SER A 1 252 ? -15.435 11.475 18.037 1.00 13.25 279 SER A N 1
ATOM 1999 C CA . SER A 1 252 ? -16.255 12.547 17.481 1.00 14.66 279 SER A CA 1
ATOM 2000 C C . SER A 1 252 ? -15.451 13.449 16.555 1.00 13.38 279 SER A C 1
ATOM 2001 O O . SER A 1 252 ? -15.996 13.975 15.578 1.00 15.32 279 SER A O 1
ATOM 2004 N N . LYS A 1 253 ? -14.165 13.638 16.840 1.00 14.75 280 LYS A N 1
ATOM 2005 C CA . LYS A 1 253 ? -13.300 14.460 16.005 1.00 14.75 280 LYS A CA 1
ATOM 2006 C C . LYS A 1 253 ? -12.701 13.693 14.833 1.00 15.94 280 LYS A C 1
ATOM 2007 O O . LYS A 1 253 ? -11.992 14.292 14.018 1.00 20.20 280 LYS A O 1
ATOM 2013 N N . GLY A 1 254 ? -12.966 12.393 14.729 1.00 14.70 281 GLY A N 1
ATOM 2014 C CA . GLY A 1 254 ? -12.462 11.611 13.615 1.00 15.91 281 GLY A CA 1
ATOM 2015 C C . GLY A 1 254 ? -10.967 11.392 13.622 1.00 15.00 281 GLY A C 1
ATOM 2016 O O . GLY A 1 254 ? -10.349 11.354 12.553 1.00 17.86 281 GLY A O 1
ATOM 2017 N N . LYS A 1 255 ? -10.366 11.243 14.797 1.00 14.60 282 LYS A N 1
ATOM 2018 C CA . LYS A 1 255 ? -8.931 11.041 14.922 1.00 14.03 282 LYS A CA 1
ATOM 2019 C C . LYS A 1 255 ? -8.624 9.584 15.254 1.00 12.37 282 LYS A C 1
ATOM 2020 O O . LYS A 1 255 ? -9.510 8.788 15.575 1.00 12.87 282 LYS A O 1
ATOM 2026 N N . GLY A 1 256 ? -7.336 9.239 15.170 1.00 12.38 283 GLY A N 1
ATOM 2027 C CA . GLY A 1 256 ? -6.904 7.888 15.444 1.00 12.21 283 GLY A CA 1
ATOM 2028 C C . GLY A 1 256 ? -6.585 7.648 16.909 1.00 10.58 283 GLY A C 1
ATOM 2029 O O . GLY A 1 256 ? -6.376 8.578 17.686 1.00 11.77 283 GLY A O 1
ATOM 2030 N N . ILE A 1 257 ? -6.551 6.369 17.281 1.00 9.42 284 ILE A N 1
ATOM 2031 C CA . ILE A 1 257 ? -6.259 5.943 18.645 1.00 12.24 284 ILE A CA 1
ATOM 2032 C C . ILE A 1 257 ? -5.146 4.907 18.583 1.00 11.91 284 ILE A C 1
ATOM 2033 O O . ILE A 1 257 ? -5.290 3.878 17.912 1.00 13.49 284 ILE A O 1
ATOM 2038 N N . TRP A 1 258 ? -4.043 5.174 19.279 1.00 12.26 285 TRP A N 1
ATOM 2039 C CA . TRP A 1 258 ? -2.901 4.270 19.326 1.00 12.69 285 TRP A CA 1
ATOM 2040 C C . TRP A 1 258 ? -2.606 3.917 20.775 1.00 12.62 285 TRP A C 1
ATOM 2041 O O . TRP A 1 258 ? -2.368 4.807 21.598 1.00 16.19 285 TRP A O 1
ATOM 2052 N N . MET A 1 259 ? -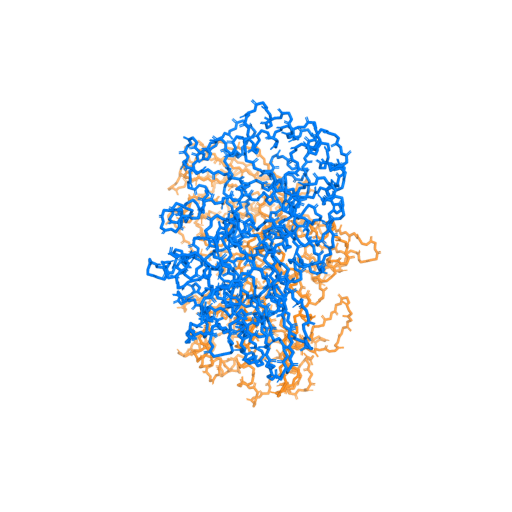2.619 2.622 21.082 1.00 11.11 286 MET A N 1
ATOM 2053 C CA . MET A 1 259 ? -2.157 2.122 22.374 1.00 12.38 286 MET A CA 1
ATOM 2054 C C . MET A 1 259 ? -0.674 1.814 22.204 1.00 11.42 286 MET A C 1
ATOM 2055 O O . MET A 1 259 ? -0.301 0.768 21.668 1.00 11.85 286 MET A O 1
ATOM 2060 N N . THR A 1 260 ? 0.177 2.733 22.660 1.00 10.99 287 THR A N 1
ATOM 2061 C CA . THR A 1 260 ? 1.580 2.746 22.266 1.00 10.95 287 THR A CA 1
ATOM 2062 C C . THR A 1 260 ? 2.506 1.985 23.208 1.00 10.27 287 THR A C 1
ATOM 2063 O O . THR A 1 260 ? 3.685 1.819 22.875 1.00 11.12 287 THR A O 1
ATOM 2067 N N . GLU A 1 261 ? 2.025 1.517 24.359 1.00 9.91 288 GLU A N 1
ATOM 2068 C CA . GLU A 1 261 ? 2.892 0.769 25.263 1.00 8.67 288 GLU A CA 1
ATOM 2069 C C . GLU A 1 261 ? 2.060 0.031 26.300 1.00 10.17 288 GLU A C 1
ATOM 2070 O O . GLU A 1 261 ? 1.160 0.618 26.909 1.00 14.82 288 GLU A O 1
ATOM 2076 N N . VAL A 1 262 ? 2.373 -1.250 26.497 1.00 13.51 289 VAL A N 1
ATOM 2077 C CA . VAL A 1 262 ? 1.830 -2.033 27.601 1.00 11.77 289 VAL A CA 1
ATOM 2078 C C . VAL A 1 262 ? 2.749 -3.227 27.805 1.00 12.19 289 VAL A C 1
ATOM 2079 O O . VAL A 1 262 ? 3.357 -3.729 26.856 1.00 13.03 289 VAL A O 1
ATOM 2083 N N . SER A 1 263 ? 2.863 -3.672 29.052 1.00 13.18 290 SER A N 1
ATOM 2084 C CA . SER A 1 263 ? 3.729 -4.795 29.399 1.00 14.63 290 SER A CA 1
ATOM 2085 C C . SER A 1 263 ? 3.403 -5.227 30.824 1.00 12.59 290 SER A C 1
ATOM 2086 O O . SER A 1 263 ? 2.556 -4.631 31.498 1.00 11.33 290 SER A O 1
ATOM 2089 N N . ASP A 1 264 ? 4.091 -6.271 31.278 1.00 16.61 291 ASP A N 1
ATOM 2090 C CA . ASP A 1 264 ? 3.936 -6.807 32.627 1.00 15.95 291 ASP A CA 1
ATOM 2091 C C . ASP A 1 264 ? 5.202 -6.462 33.407 1.00 19.07 291 ASP A C 1
ATOM 2092 O O . ASP A 1 264 ? 6.207 -7.174 33.323 1.00 20.98 291 ASP A O 1
ATOM 2097 N N . MET A 1 265 ? 5.149 -5.367 34.163 1.00 18.54 292 MET A N 1
ATOM 2098 C CA . MET A 1 265 ? 6.260 -4.963 35.013 1.00 19.37 292 MET A CA 1
ATOM 2099 C C . MET A 1 265 ? 6.190 -5.572 36.407 1.00 20.80 292 MET A C 1
ATOM 2100 O O . MET A 1 265 ? 7.137 -5.412 37.185 1.00 24.67 292 MET A O 1
ATOM 2105 N N . ASN A 1 266 ? 5.102 -6.265 36.737 1.00 20.41 293 ASN A N 1
ATOM 2106 C CA . ASN A 1 266 ? 4.890 -6.824 38.066 1.00 21.44 293 ASN A CA 1
ATOM 2107 C C . ASN A 1 266 ? 5.205 -8.310 38.155 1.00 19.68 293 ASN A C 1
ATOM 2108 O O . ASN A 1 266 ? 5.720 -8.767 39.180 1.00 23.56 293 ASN A O 1
ATOM 2113 N N . GLY A 1 267 ? 4.906 -9.078 37.107 1.00 14.91 294 GLY A N 1
ATOM 2114 C CA . GLY A 1 267 ? 5.142 -10.503 37.093 1.00 13.92 294 GLY A CA 1
ATOM 2115 C C . GLY A 1 267 ? 6.095 -10.918 35.984 1.00 13.08 294 GLY A C 1
ATOM 2116 O O . GLY A 1 267 ? 6.593 -10.095 35.212 1.00 14.71 294 GLY A O 1
ATOM 2117 N N . ASN A 1 268 ? 6.341 -12.236 35.924 1.00 13.61 295 ASN A N 1
ATOM 2118 C CA . ASN A 1 268 ? 7.226 -12.832 34.919 1.00 12.91 295 ASN A CA 1
ATOM 2119 C C . ASN A 1 268 ? 6.598 -14.150 34.461 1.00 12.36 295 ASN A C 1
ATOM 2120 O O . ASN A 1 268 ? 6.991 -15.238 34.889 1.00 15.21 295 ASN A O 1
ATOM 2125 N N . ASP A 1 269 ? 5.608 -14.044 33.579 1.00 12.92 296 ASP A N 1
ATOM 2126 C CA . ASP A 1 269 ? 4.932 -15.200 33.004 1.00 13.49 296 ASP A CA 1
ATOM 2127 C C . ASP A 1 269 ? 5.203 -15.210 31.507 1.00 12.33 296 ASP A C 1
ATOM 2128 O O . ASP A 1 269 ? 4.866 -14.251 30.805 1.00 14.36 296 ASP A O 1
ATOM 2133 N N . THR A 1 270 ? 5.819 -16.289 31.025 1.00 13.57 297 THR A N 1
ATOM 2134 C CA . THR A 1 270 ? 6.125 -16.451 29.610 1.00 13.12 297 THR A CA 1
ATOM 2135 C C . THR A 1 270 ? 5.341 -17.589 28.970 1.00 12.59 297 THR A C 1
ATOM 2136 O O . THR A 1 270 ? 5.659 -17.996 27.848 1.00 14.39 297 THR A O 1
ATOM 2140 N N . THR A 1 271 ? 4.325 -18.109 29.653 1.00 13.73 298 THR A N 1
ATOM 2141 C CA . THR A 1 271 ? 3.557 -19.241 29.160 1.00 14.00 298 THR A CA 1
ATOM 2142 C C . THR A 1 271 ? 2.397 -18.747 28.296 1.00 15.52 298 THR A C 1
ATOM 2143 O O . THR A 1 271 ? 2.283 -17.559 27.984 1.00 16.28 298 THR A O 1
ATOM 2147 N N . ILE A 1 272 ? 1.515 -19.670 27.903 1.00 13.82 299 ILE A N 1
ATOM 2148 C CA . ILE A 1 272 ? 0.366 -19.311 27.081 1.00 13.71 299 ILE A CA 1
ATOM 2149 C C . ILE A 1 272 ? -0.648 -18.478 27.858 1.00 15.41 299 ILE A C 1
ATOM 2150 O O . ILE A 1 272 ? -1.418 -17.723 27.253 1.00 14.08 299 ILE A O 1
ATOM 2155 N N . ASN A 1 273 ? -0.660 -18.587 29.189 1.00 14.58 300 ASN A N 1
ATOM 2156 C CA . ASN A 1 273 ? -1.596 -17.805 29.991 1.00 14.99 300 ASN A CA 1
ATOM 2157 C C . ASN A 1 273 ? -1.332 -16.311 29.842 1.00 14.47 300 ASN A C 1
ATOM 2158 O O . ASN A 1 273 ? -2.261 -15.520 29.644 1.00 16.13 300 ASN A O 1
ATOM 2163 N N . ASP A 1 274 ? -0.063 -15.906 29.936 1.00 12.24 301 ASP A N 1
ATOM 2164 C CA . ASP A 1 274 ? 0.279 -14.503 29.730 1.00 11.27 301 ASP A CA 1
ATOM 2165 C C . ASP A 1 274 ? 0.083 -14.094 28.276 1.00 13.20 301 ASP A C 1
ATOM 2166 O O . ASP A 1 274 ? -0.325 -12.961 27.994 1.00 14.67 301 ASP A O 1
ATOM 2171 N N . GLY A 1 275 ? 0.368 -15.002 27.341 1.00 13.39 302 GLY A N 1
ATOM 2172 C CA . GLY A 1 275 ? 0.190 -14.680 25.934 1.00 13.14 302 GLY A CA 1
ATOM 2173 C C . GLY A 1 275 ? -1.255 -14.388 25.581 1.00 13.70 302 GLY A C 1
ATOM 2174 O O . GLY A 1 275 ? -1.542 -13.480 24.797 1.00 14.80 302 GLY A O 1
ATOM 2175 N N . LEU A 1 276 ? -2.187 -15.149 26.159 1.00 14.38 303 LEU A N 1
ATOM 2176 C CA . LEU A 1 276 ? -3.603 -14.905 25.917 1.00 14.95 303 LEU A CA 1
ATOM 2177 C C . LEU A 1 276 ? -4.108 -13.660 26.632 1.00 16.67 303 LEU A C 1
ATOM 2178 O O . LEU A 1 276 ? -5.126 -13.095 26.217 1.00 19.23 303 LEU A O 1
ATOM 2183 N N . ARG A 1 277 ? -3.430 -13.225 27.697 1.00 14.00 304 ARG A N 1
ATOM 2184 C CA . ARG A 1 277 ? -3.802 -11.969 28.339 1.00 13.65 304 ARG A CA 1
ATOM 2185 C C . ARG A 1 277 ? -3.619 -10.797 27.385 1.00 12.60 304 ARG A C 1
ATOM 2186 O O . ARG A 1 277 ? -4.472 -9.905 27.313 1.00 12.33 304 ARG A O 1
ATOM 2194 N N . TRP A 1 278 ? -2.516 -10.786 26.636 1.00 11.99 305 TRP A N 1
ATOM 2195 C CA . TRP A 1 278 ? -2.269 -9.695 25.701 1.00 11.71 305 TRP A CA 1
ATOM 2196 C C . TRP A 1 278 ? -3.080 -9.843 24.422 1.00 14.52 305 TRP A C 1
ATOM 2197 O O . TRP A 1 278 ? -3.429 -8.837 23.796 1.00 18.37 305 TRP A O 1
ATOM 2208 N N . ALA A 1 279 ? -3.389 -11.078 24.020 1.00 13.15 306 ALA A N 1
ATOM 2209 C CA . ALA A 1 279 ? -4.312 -11.276 22.908 1.00 12.66 306 ALA A CA 1
ATOM 2210 C C . ALA A 1 279 ? -5.712 -10.804 23.277 1.00 13.44 306 ALA A C 1
ATOM 2211 O O . ALA A 1 279 ? -6.408 -10.198 22.453 1.00 11.34 306 ALA A O 1
ATOM 2213 N N . LYS A 1 280 ? -6.139 -11.073 24.514 1.00 13.82 307 LYS A N 1
ATOM 2214 C CA . LYS A 1 280 ? -7.409 -10.542 24.997 1.00 11.91 307 LYS A CA 1
ATOM 2215 C C . LYS A 1 280 ? -7.384 -9.022 25.068 1.00 10.66 307 LYS A C 1
ATOM 2216 O O . LYS A 1 280 ? -8.412 -8.372 24.844 1.00 12.95 307 LYS A O 1
ATOM 2222 N N . GLU A 1 281 ? -6.224 -8.436 25.375 1.00 10.86 308 GLU A N 1
ATOM 2223 C CA . GLU A 1 281 ? -6.115 -6.981 25.381 1.00 11.20 308 GLU A CA 1
ATOM 2224 C C . GLU A 1 281 ? -6.259 -6.409 23.977 1.00 11.03 308 GLU A C 1
ATOM 2225 O O . GLU A 1 281 ? -6.823 -5.324 23.797 1.00 12.82 308 GLU A O 1
ATOM 2231 N N . ILE A 1 282 ? -5.753 -7.123 22.969 1.00 11.45 309 ILE A N 1
ATOM 2232 C CA . ILE A 1 282 ? -5.943 -6.689 21.588 1.00 11.13 309 ILE A CA 1
ATOM 2233 C C . ILE A 1 282 ? -7.410 -6.796 21.196 1.00 12.60 309 ILE A C 1
ATOM 2234 O O . ILE A 1 282 ? -7.967 -5.890 20.565 1.00 12.94 309 ILE A O 1
ATOM 2239 N N . HIS A 1 283 ? -8.060 -7.902 21.569 1.00 11.86 310 HIS A N 1
ATOM 2240 C CA . HIS A 1 283 ? -9.480 -8.071 21.275 1.00 10.76 310 HIS A CA 1
ATOM 2241 C C . HIS A 1 283 ? -10.314 -6.979 21.933 1.00 11.77 310 HIS A C 1
ATOM 2242 O O . HIS A 1 283 ? -11.228 -6.426 21.310 1.00 16.41 310 HIS A O 1
ATOM 2249 N N . ASP A 1 284 ? -10.015 -6.657 23.193 1.00 10.44 311 ASP A N 1
ATOM 2250 C CA . ASP A 1 284 ? -10.727 -5.578 23.869 1.00 10.14 311 ASP A CA 1
ATOM 2251 C C . ASP A 1 284 ? -10.406 -4.221 23.255 1.00 10.24 311 ASP A C 1
ATOM 2252 O O . ASP A 1 284 ? -11.269 -3.336 23.224 1.00 15.38 311 ASP A O 1
ATOM 2257 N N . PHE A 1 285 ? -9.179 -4.041 22.762 1.00 11.02 312 PHE A N 1
ATOM 2258 C CA . PHE A 1 285 ? -8.802 -2.773 22.145 1.00 11.56 312 PHE A CA 1
ATOM 2259 C C . PHE A 1 285 ? -9.491 -2.572 20.801 1.00 10.73 312 PHE A C 1
ATOM 2260 O O . PHE A 1 285 ? -9.732 -1.430 20.395 1.00 14.09 312 PHE A O 1
ATOM 2268 N N . MET A 1 286 ? -9.822 -3.660 20.106 1.00 11.64 313 MET A N 1
ATOM 2269 C CA . MET A 1 286 ? -10.417 -3.568 18.778 1.00 11.77 313 MET A CA 1
ATOM 2270 C C . MET A 1 286 ? -11.936 -3.485 18.805 1.00 12.65 313 MET A C 1
ATOM 2271 O O . MET A 1 286 ? -12.533 -2.949 17.864 1.00 14.84 313 MET A O 1
ATOM 2276 N N . THR A 1 287 ? -12.578 -3.999 19.853 1.00 12.77 314 THR A N 1
ATOM 2277 C CA . THR A 1 287 ? -14.032 -4.121 19.886 1.00 14.22 314 THR A CA 1
ATOM 2278 C C . THR A 1 287 ? -14.723 -3.014 20.671 1.00 14.68 314 THR A C 1
ATOM 2279 O O . THR A 1 287 ? -15.795 -2.556 20.265 1.00 17.14 314 THR A O 1
ATOM 2283 N N . ILE A 1 288 ? -14.150 -2.574 21.786 1.00 13.23 315 ILE A N 1
ATOM 2284 C CA . ILE A 1 288 ? -14.784 -1.581 22.649 1.00 13.42 315 ILE A CA 1
ATOM 2285 C C . ILE A 1 288 ? -14.300 -0.169 22.342 1.00 12.43 315 ILE A C 1
ATOM 2286 O O . ILE A 1 288 ? -15.103 0.753 22.201 1.00 15.42 315 ILE A O 1
ATOM 2291 N N . THR A 1 289 ? -12.987 0.020 22.235 1.00 11.60 316 THR A N 1
ATOM 2292 C CA . THR A 1 289 ? -12.443 1.308 21.822 1.00 11.96 316 THR A CA 1
ATOM 2293 C C . THR A 1 289 ? -12.383 1.449 20.308 1.00 11.04 316 THR A C 1
ATOM 2294 O O . THR A 1 289 ? -12.500 2.567 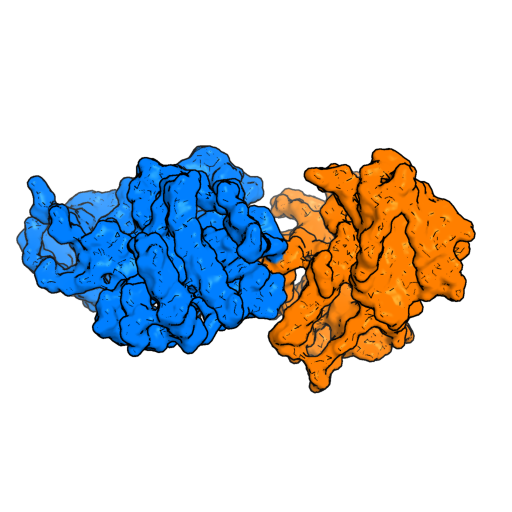19.791 1.00 12.83 316 THR A O 1
ATOM 2298 N N . GLU A 1 290 ? -12.220 0.336 19.588 1.00 9.15 317 GLU A N 1
ATOM 2299 C CA . GLU A 1 290 ? -12.091 0.345 18.130 1.00 11.02 317 GLU A CA 1
ATOM 2300 C C . GLU A 1 290 ? -10.895 1.182 17.681 1.00 11.38 317 GLU A C 1
ATOM 2301 O O . GLU A 1 290 ? -10.985 1.980 16.745 1.00 13.64 317 GLU A O 1
ATOM 2307 N N . GLY A 1 291 ? -9.765 0.994 18.355 1.00 9.28 318 GLY A N 1
ATOM 2308 C CA . GLY A 1 291 ? -8.562 1.730 18.043 1.00 10.03 318 GLY A CA 1
ATOM 2309 C C . GLY A 1 291 ? -7.902 1.239 16.768 1.00 9.04 318 GLY A C 1
ATOM 2310 O O . GLY A 1 291 ? -8.342 0.296 16.111 1.00 9.85 318 GLY A O 1
ATOM 2311 N N . ASN A 1 292 ? -6.796 1.899 16.425 1.00 11.59 319 ASN A N 1
ATOM 2312 C CA . ASN A 1 292 ? -6.137 1.687 15.144 1.00 12.49 319 ASN A CA 1
ATOM 2313 C C . ASN A 1 292 ? -4.780 1.006 15.241 1.00 14.12 319 ASN A C 1
ATOM 2314 O O . ASN A 1 292 ? -4.412 0.272 14.323 1.00 14.84 319 ASN A O 1
ATOM 2319 N N . ALA A 1 293 ? -4.026 1.228 16.317 1.00 11.71 320 ALA A N 1
ATOM 2320 C CA . ALA A 1 293 ? -2.718 0.607 16.470 1.00 11.64 320 ALA A CA 1
ATOM 2321 C C . ALA A 1 293 ? -2.520 0.167 17.912 1.00 10.58 320 ALA A C 1
ATOM 2322 O O . ALA A 1 293 ? -2.996 0.813 18.848 1.00 10.85 320 ALA A O 1
ATOM 2324 N N . TRP A 1 294 ? -1.797 -0.939 18.079 1.00 11.55 321 TRP A N 1
ATOM 2325 C CA . TRP A 1 294 ? -1.592 -1.554 19.382 1.00 11.55 321 TRP A CA 1
ATOM 2326 C C . TRP A 1 294 ? -0.136 -1.977 19.491 1.00 10.66 321 TRP A C 1
ATOM 2327 O O . TRP A 1 294 ? 0.384 -2.652 18.598 1.00 10.28 321 TRP A O 1
ATOM 2338 N N . PHE A 1 295 ? 0.517 -1.583 20.582 1.00 11.17 322 PHE A N 1
ATOM 2339 C CA . PHE A 1 295 ? 1.943 -1.806 20.762 1.00 11.16 322 PHE A CA 1
ATOM 2340 C C . PHE A 1 295 ? 2.208 -2.592 22.038 1.00 11.97 322 PHE A C 1
ATOM 2341 O O . PHE A 1 295 ? 1.411 -2.573 22.980 1.00 13.92 322 PHE A O 1
ATOM 2349 N N . TYR A 1 296 ? 3.342 -3.281 22.058 1.00 11.04 323 TYR A N 1
ATOM 2350 C CA . TYR A 1 296 ? 3.938 -3.768 23.291 1.00 9.90 323 TYR A CA 1
ATOM 2351 C C . TYR A 1 296 ? 5.095 -2.847 23.663 1.00 12.55 323 TYR A C 1
ATOM 2352 O O . TYR A 1 296 ? 5.510 -1.989 22.881 1.00 16.30 323 TYR A O 1
ATOM 2361 N N . TRP A 1 297 ? 5.608 -3.017 24.880 1.00 12.49 324 TRP A N 1
ATOM 2362 C CA . TRP A 1 297 ? 6.716 -2.182 25.328 1.00 11.22 324 TRP A CA 1
ATOM 2363 C C . TRP A 1 297 ? 7.980 -2.486 24.532 1.00 13.03 324 TRP A C 1
ATOM 2364 O O . TRP A 1 297 ? 8.213 -1.880 23.481 1.00 17.65 324 TRP A O 1
ATOM 2375 N N . TRP A 1 298 ? 8.799 -3.414 25.010 1.00 11.55 325 TRP A N 1
ATOM 2376 C CA . TRP A 1 298 ? 9.994 -3.821 24.287 1.00 10.94 325 TRP A CA 1
ATOM 2377 C C . TRP A 1 298 ? 9.713 -5.063 23.450 1.00 11.19 325 TRP A C 1
ATOM 2378 O O . TRP A 1 298 ? 8.924 -5.929 23.835 1.00 14.06 325 TRP A O 1
ATOM 2389 N N . GLY A 1 299 ? 10.361 -5.134 22.292 1.00 13.50 326 GLY A N 1
ATOM 2390 C CA . GLY A 1 299 ? 10.327 -6.342 21.493 1.00 13.98 326 GLY A CA 1
ATOM 2391 C C . GLY A 1 299 ? 11.320 -7.350 22.028 1.00 13.85 326 GLY A C 1
ATOM 2392 O O . GLY A 1 299 ? 11.013 -8.537 22.167 1.00 17.08 326 GLY A O 1
ATOM 2393 N N . ALA A 1 300 ? 12.521 -6.869 22.340 1.00 13.34 327 ALA A N 1
ATOM 2394 C CA . ALA A 1 300 ? 13.553 -7.666 22.985 1.00 11.87 327 ALA A CA 1
ATOM 2395 C C . ALA A 1 300 ? 14.279 -6.775 23.978 1.00 11.01 327 ALA A C 1
ATOM 2396 O O . ALA A 1 300 ? 14.713 -5.675 23.623 1.00 12.26 327 ALA A O 1
ATOM 2398 N N . CYS A 1 301 ? 14.403 -7.244 25.217 1.00 13.08 328 CYS A N 1
ATOM 2399 C CA . CYS A 1 301 ? 15.044 -6.472 26.271 1.00 13.42 328 CYS A CA 1
ATOM 2400 C C . CYS A 1 301 ? 15.965 -7.381 27.071 1.00 13.28 328 CYS A C 1
ATOM 2401 O O . CYS A 1 301 ? 15.919 -8.608 26.957 1.00 15.06 328 CYS A O 1
ATOM 2404 N N . PHE A 1 302 ? 16.810 -6.760 27.892 1.00 12.12 329 PHE A N 1
ATOM 2405 C CA . PHE A 1 302 ? 17.763 -7.488 28.718 1.00 15.78 329 PHE A CA 1
ATOM 2406 C C . PHE A 1 302 ? 17.189 -7.907 30.066 1.00 20.34 329 PHE A C 1
ATOM 2407 O O . PHE A 1 302 ? 17.924 -8.460 30.891 1.00 23.30 329 PHE A O 1
ATOM 2415 N N . LYS A 1 303 ? 15.905 -7.658 30.310 1.00 17.48 330 LYS A N 1
ATOM 2416 C CA . LYS A 1 303 ? 15.266 -8.014 31.572 1.00 15.62 330 LYS A CA 1
ATOM 2417 C C . LYS A 1 303 ? 14.668 -9.410 31.440 1.00 13.70 330 LYS A C 1
ATOM 2418 O O . LYS A 1 303 ? 13.673 -9.604 30.733 1.00 18.73 330 LYS A O 1
ATOM 2424 N N . THR A 1 304 ? 15.274 -10.381 32.119 1.00 13.40 331 THR A N 1
ATOM 2425 C CA . THR A 1 304 ? 14.785 -11.751 32.140 1.00 14.53 331 THR A CA 1
ATOM 2426 C C . THR A 1 304 ? 13.930 -12.046 33.366 1.00 13.73 331 THR A C 1
ATOM 2427 O O . THR A 1 304 ? 13.603 -13.210 33.616 1.00 15.79 331 THR A O 1
ATOM 2431 N N . TYR A 1 305 ? 13.559 -11.020 34.130 1.00 12.12 332 TYR A N 1
ATOM 2432 C CA . TYR A 1 305 ? 12.834 -11.195 35.380 1.00 11.28 332 TYR A CA 1
ATOM 2433 C C . TYR A 1 305 ? 11.414 -10.647 35.344 1.00 12.24 332 TYR A C 1
ATOM 2434 O O . TYR A 1 305 ? 10.694 -10.774 36.340 1.00 12.30 332 TYR A O 1
ATOM 2443 N N . ASN A 1 306 ? 10.993 -10.035 34.240 1.00 11.53 333 ASN A N 1
ATOM 2444 C CA . ASN A 1 306 ? 9.628 -9.543 34.113 1.00 13.03 333 ASN A CA 1
ATOM 2445 C C . ASN A 1 306 ? 9.195 -9.648 32.655 1.00 12.55 333 ASN A C 1
ATOM 2446 O O . ASN A 1 306 ? 9.920 -10.175 31.806 1.00 14.84 333 ASN A O 1
ATOM 2451 N N . GLY A 1 307 ? 8.001 -9.136 32.371 1.00 12.36 334 GLY A N 1
ATOM 2452 C CA . GLY A 1 307 ? 7.450 -9.206 31.034 1.00 12.36 334 GLY A CA 1
ATOM 2453 C C . GLY A 1 307 ? 7.417 -7.876 30.312 1.00 11.96 334 GLY A C 1
ATOM 2454 O O . GLY A 1 307 ? 6.460 -7.583 29.588 1.00 14.33 334 GLY A O 1
ATOM 2455 N N . GLU A 1 308 ? 8.453 -7.056 30.498 1.00 10.83 335 GLU A N 1
ATOM 2456 C CA . GLU A 1 308 ? 8.533 -5.790 29.779 1.00 12.26 335 GLU A CA 1
ATOM 2457 C C . GLU A 1 308 ? 8.880 -5.969 28.308 1.00 12.57 335 GLU A C 1
ATOM 2458 O O . GLU A 1 308 ? 8.769 -5.006 27.542 1.00 14.78 335 GLU A O 1
ATOM 2464 N N . GLY A 1 309 ? 9.295 -7.166 27.897 1.00 13.57 336 GLY A N 1
ATOM 2465 C CA . GLY A 1 309 ? 9.641 -7.408 26.513 1.00 10.85 336 GLY A CA 1
ATOM 2466 C C . GLY A 1 309 ? 9.109 -8.747 26.045 1.00 12.95 336 GLY A C 1
ATOM 2467 O O . GLY A 1 309 ? 8.866 -9.660 26.838 1.00 14.46 336 GLY A O 1
ATOM 2468 N N . LEU A 1 310 ? 8.926 -8.845 24.726 1.00 10.44 337 LEU A N 1
ATOM 2469 C CA . LEU A 1 310 ? 8.480 -10.103 24.138 1.00 11.44 337 LEU A CA 1
ATOM 2470 C C . LEU A 1 310 ? 9.597 -11.137 24.116 1.00 11.63 337 LEU A C 1
ATOM 2471 O O . LEU A 1 310 ? 9.328 -12.341 24.192 1.00 12.74 337 LEU A O 1
ATOM 2476 N N . ILE A 1 311 ? 10.846 -10.691 24.014 1.00 13.16 338 ILE A N 1
ATOM 2477 C CA . ILE A 1 311 ? 12.010 -11.569 23.986 1.00 14.78 338 ILE A CA 1
ATOM 2478 C C . ILE A 1 311 ? 12.927 -11.158 25.129 1.00 14.45 338 ILE A C 1
ATOM 2479 O O . ILE A 1 311 ? 13.325 -9.990 25.223 1.00 13.25 338 ILE A O 1
ATOM 2484 N N . GLN A 1 312 ? 13.257 -12.111 25.995 1.00 14.82 339 GLN A N 1
ATOM 2485 C CA . GLN A 1 312 ? 14.114 -11.866 27.148 1.00 13.27 339 GLN A CA 1
ATOM 2486 C C . GLN A 1 312 ? 15.543 -12.253 26.792 1.00 12.46 339 GLN A C 1
ATOM 2487 O O . GLN A 1 312 ? 15.825 -13.428 26.533 1.00 15.85 339 GLN A O 1
ATOM 2493 N N . MET A 1 313 ? 16.439 -11.270 26.784 1.00 11.92 340 MET A N 1
ATOM 2494 C CA . MET A 1 313 ? 17.831 -11.479 26.412 1.00 12.66 340 MET A CA 1
ATOM 2495 C C . MET A 1 313 ? 18.700 -11.511 27.662 1.00 12.87 340 MET A C 1
ATOM 2496 O O . MET A 1 313 ? 18.586 -10.636 28.527 1.00 11.10 340 MET A O 1
ATOM 2501 N N . ASP A 1 314 ? 19.564 -12.519 27.751 1.00 14.68 341 ASP A N 1
ATOM 2502 C CA . ASP A 1 314 ? 20.536 -12.638 28.832 1.00 14.73 341 ASP A CA 1
ATOM 2503 C C . ASP A 1 314 ? 21.877 -12.157 28.290 1.00 15.22 341 ASP A C 1
ATOM 2504 O O . ASP A 1 314 ? 22.524 -12.858 27.507 1.00 14.47 341 ASP A O 1
ATOM 2509 N N . LEU A 1 315 ? 22.290 -10.957 28.705 1.00 15.57 342 LEU A N 1
ATOM 2510 C CA . LEU A 1 315 ? 23.535 -10.386 28.204 1.00 16.80 342 LEU A CA 1
ATOM 2511 C C . LEU A 1 315 ? 24.766 -11.113 28.727 1.00 16.69 342 LEU A C 1
ATOM 2512 O O . LEU A 1 315 ? 25.832 -11.021 28.109 1.00 19.56 342 LEU A O 1
ATOM 2517 N N . ASN A 1 316 ? 24.647 -11.832 29.844 1.00 18.01 343 ASN A N 1
ATOM 2518 C CA . ASN A 1 316 ? 25.792 -12.557 30.385 1.00 23.04 343 ASN A CA 1
ATOM 2519 C C . ASN A 1 316 ? 26.144 -13.755 29.511 1.00 21.27 343 ASN A C 1
ATOM 2520 O O . ASN A 1 316 ? 27.295 -13.913 29.089 1.00 22.20 343 ASN A O 1
ATOM 2525 N N . SER A 1 317 ? 25.162 -14.610 29.228 1.00 18.66 344 SER A N 1
ATOM 2526 C CA . SER A 1 317 ? 25.372 -15.785 28.395 1.00 17.66 344 SER A CA 1
ATOM 2527 C C . SER A 1 317 ? 25.156 -15.514 26.913 1.00 17.15 344 SER A C 1
ATOM 2528 O O . SER A 1 317 ? 25.402 -16.408 26.096 1.00 20.94 344 SER A O 1
ATOM 2531 N N . LYS A 1 318 ? 24.704 -14.312 26.552 1.00 17.18 345 LYS A N 1
ATOM 2532 C CA . LYS A 1 318 ? 24.439 -13.942 25.160 1.00 17.18 345 LYS A CA 1
ATOM 2533 C C . LYS A 1 318 ? 23.417 -14.875 24.509 1.00 16.62 345 LYS A C 1
ATOM 2534 O O . LYS A 1 318 ? 23.594 -15.344 23.384 1.00 18.63 345 LYS A O 1
ATOM 2540 N N . THR A 1 319 ? 22.336 -15.144 25.237 1.00 14.26 346 THR A N 1
ATOM 2541 C CA . THR A 1 319 ? 21.231 -15.953 24.747 1.00 13.97 346 THR A CA 1
ATOM 2542 C C . THR A 1 319 ? 19.931 -15.184 24.937 1.00 11.64 346 THR A C 1
ATOM 2543 O O . THR A 1 319 ? 19.871 -14.189 25.664 1.00 12.29 346 THR A O 1
ATOM 2547 N N . TYR A 1 320 ? 18.879 -15.654 24.271 1.00 14.21 347 TYR A N 1
ATOM 2548 C CA . TYR A 1 320 ? 17.566 -15.038 24.384 1.00 14.45 347 TYR A CA 1
ATOM 2549 C C . TYR A 1 320 ? 16.505 -16.119 24.523 1.00 14.13 347 TYR A C 1
ATOM 2550 O O . TYR A 1 320 ? 16.708 -17.274 24.138 1.00 14.19 347 TYR A O 1
ATOM 2559 N N . LYS A 1 321 ? 15.363 -15.728 25.085 1.00 14.08 348 LYS A N 1
ATOM 2560 C CA . LYS A 1 321 ? 14.227 -16.621 25.263 1.00 14.37 348 LYS A CA 1
ATOM 2561 C C . LYS A 1 321 ? 12.971 -15.910 24.786 1.00 11.71 348 LYS A C 1
ATOM 2562 O O . LYS A 1 321 ? 12.694 -14.783 25.209 1.00 12.22 348 LYS A O 1
ATOM 2568 N N . VAL A 1 322 ? 12.215 -16.569 23.915 1.00 13.32 349 VAL A N 1
ATOM 2569 C CA . VAL A 1 322 ? 11.012 -15.988 23.331 1.00 14.02 349 VAL A CA 1
ATOM 2570 C C . VAL A 1 322 ? 9.808 -16.426 24.155 1.00 12.57 349 VAL A C 1
ATOM 2571 O O . VAL A 1 322 ? 9.574 -17.625 24.340 1.00 14.08 349 VAL A O 1
ATOM 2575 N N . ALA A 1 323 ? 9.044 -15.455 24.646 1.00 13.04 350 ALA A N 1
ATOM 2576 C CA . ALA A 1 323 ? 7.838 -15.753 25.398 1.00 14.49 350 ALA A CA 1
ATOM 2577 C C . ALA A 1 323 ? 6.681 -16.056 24.450 1.00 12.78 350 ALA A C 1
ATOM 2578 O O . ALA A 1 323 ? 6.712 -15.726 23.261 1.00 12.85 350 ALA A O 1
ATOM 2580 N N . LYS A 1 324 ? 5.646 -16.697 24.998 1.00 12.02 351 LYS A N 1
ATOM 2581 C CA . LYS A 1 324 ? 4.473 -17.038 24.201 1.00 13.62 351 LYS A CA 1
ATOM 2582 C C . LYS A 1 324 ? 3.716 -15.807 23.722 1.00 12.26 351 LYS A C 1
ATOM 2583 O O . LYS A 1 324 ? 2.983 -15.894 22.731 1.00 13.20 351 LYS A O 1
ATOM 2589 N N . ARG A 1 325 ? 3.876 -14.667 24.397 1.00 12.50 352 ARG A N 1
ATOM 2590 C CA . ARG A 1 325 ? 3.158 -13.460 24.007 1.00 12.26 352 ARG A CA 1
ATOM 2591 C C . ARG A 1 325 ? 3.592 -12.931 22.646 1.00 12.75 352 ARG A C 1
ATOM 2592 O O . ARG A 1 325 ? 2.817 -12.218 22.001 1.00 13.03 352 ARG A O 1
ATOM 2600 N N . LEU A 1 326 ? 4.805 -13.258 22.196 1.00 11.55 353 LEU A N 1
ATOM 2601 C CA . LEU A 1 326 ? 5.232 -12.832 20.867 1.00 12.75 353 LEU A CA 1
ATOM 2602 C C . LEU A 1 326 ? 4.409 -13.513 19.780 1.00 11.46 353 LEU A C 1
ATOM 2603 O O . LEU A 1 326 ? 4.098 -12.900 18.752 1.00 13.60 353 LEU A O 1
ATOM 2608 N N . TYR A 1 327 ? 4.042 -14.779 19.991 1.00 12.36 354 TYR A N 1
ATOM 2609 C CA . TYR A 1 327 ? 3.268 -15.505 18.991 1.00 14.08 354 TYR A CA 1
ATOM 2610 C C . TYR A 1 327 ? 1.774 -15.232 19.109 1.00 14.14 354 TYR A C 1
ATOM 2611 O O . TYR A 1 327 ? 1.072 -15.217 18.092 1.00 15.90 354 TYR A O 1
ATOM 2620 N N . THR A 1 328 ? 1.270 -15.018 20.328 1.00 12.49 355 THR A N 1
ATOM 2621 C CA . THR A 1 328 ? -0.142 -14.684 20.488 1.00 10.97 355 THR A CA 1
ATOM 2622 C C . THR A 1 328 ? -0.451 -13.312 19.903 1.00 9.61 355 THR A C 1
ATOM 2623 O O . THR A 1 328 ? -1.483 -13.127 19.248 1.00 10.79 355 THR A O 1
ATOM 2627 N N . ILE A 1 329 ? 0.429 -12.335 20.135 1.00 9.24 356 ILE A N 1
ATOM 2628 C CA . ILE A 1 329 ? 0.293 -11.048 19.462 1.00 11.23 356 ILE A CA 1
ATOM 2629 C C . ILE A 1 329 ? 0.532 -11.204 17.966 1.00 11.01 356 ILE A C 1
ATOM 2630 O O . ILE A 1 329 ? -0.101 -10.520 17.151 1.00 11.90 356 ILE A O 1
ATOM 2635 N N . GLY A 1 330 ? 1.428 -12.115 17.578 1.00 12.38 357 GLY A N 1
ATOM 2636 C CA . GLY A 1 330 ? 1.657 -12.393 16.171 1.00 12.21 357 GLY A CA 1
ATOM 2637 C C . GLY A 1 330 ? 0.449 -12.956 15.454 1.00 11.89 357 GLY A C 1
ATOM 2638 O O . GLY A 1 330 ? 0.374 -12.872 14.223 1.00 12.87 357 GLY A O 1
ATOM 2639 N N . GLN A 1 331 ? -0.500 -13.539 16.195 1.00 11.90 358 GLN A N 1
ATOM 2640 C CA . GLN A 1 331 ? -1.747 -13.986 15.585 1.00 11.60 358 GLN A CA 1
ATOM 2641 C C . GLN A 1 331 ? -2.506 -12.822 14.964 1.00 12.03 358 GLN A C 1
ATOM 2642 O O . GLN A 1 331 ? -3.259 -13.011 14.002 1.00 13.74 358 GLN A O 1
ATOM 2648 N N . PHE A 1 332 ? -2.323 -11.616 15.501 1.00 11.00 359 PHE A N 1
ATOM 2649 C CA . PHE A 1 332 ? -2.878 -10.394 14.933 1.00 10.19 359 PHE A CA 1
ATOM 2650 C C . PHE A 1 332 ? -1.891 -9.680 14.018 1.00 12.16 359 PHE A C 1
ATOM 2651 O O . PHE A 1 332 ? -2.249 -9.287 12.905 1.00 12.64 359 PHE A O 1
ATOM 2659 N N . SER A 1 333 ? -0.644 -9.512 14.465 1.00 12.73 360 SER A N 1
ATOM 2660 C CA . SER A 1 333 ? 0.255 -8.572 13.805 1.00 9.96 360 SER A CA 1
ATOM 2661 C C . SER A 1 333 ? 0.790 -9.102 12.480 1.00 10.14 360 SER A C 1
ATOM 2662 O O . SER A 1 333 ? 1.031 -8.314 11.558 1.00 13.11 360 SER A O 1
ATOM 2665 N N . ARG A 1 334 ? 0.997 -10.415 12.365 1.00 10.38 361 ARG A N 1
ATOM 2666 C CA . ARG A 1 334 ? 1.583 -10.957 11.142 1.00 10.50 361 ARG A CA 1
ATOM 2667 C C . ARG A 1 334 ? 0.653 -10.782 9.947 1.00 11.37 361 ARG A C 1
ATOM 2668 O O . ARG A 1 334 ? 1.105 -10.461 8.842 1.00 12.71 361 ARG A O 1
ATOM 2676 N N . PHE A 1 335 ? -0.649 -10.976 10.149 1.00 12.35 362 PHE A N 1
ATOM 2677 C CA . PHE A 1 335 ? -1.608 -10.995 9.051 1.00 11.41 362 PHE A CA 1
ATOM 2678 C C . PHE A 1 335 ? -2.326 -9.667 8.849 1.00 10.79 362 PHE A C 1
ATOM 2679 O O . PHE A 1 335 ? -2.598 -9.288 7.706 1.00 10.21 362 PHE A O 1
ATOM 2687 N N . ILE A 1 336 ? -2.640 -8.950 9.926 1.00 10.75 363 ILE A N 1
ATOM 2688 C CA . ILE A 1 336 ? -3.338 -7.670 9.830 1.00 9.20 363 ILE A CA 1
ATOM 2689 C C . ILE A 1 336 ? -2.294 -6.601 9.519 1.00 11.14 363 ILE A C 1
ATOM 2690 O O . ILE A 1 336 ? -1.621 -6.091 10.416 1.00 15.49 363 ILE A O 1
ATOM 2695 N N . ARG A 1 337 ? -2.161 -6.258 8.244 1.00 11.56 364 ARG A N 1
ATOM 2696 C CA . ARG A 1 337 ? -1.170 -5.303 7.778 1.00 11.21 364 ARG A CA 1
ATOM 2697 C C . ARG A 1 337 ? -1.734 -3.890 7.824 1.00 11.58 364 ARG A C 1
ATOM 2698 O O . ARG A 1 337 ? -2.949 -3.699 7.943 1.00 13.31 364 ARG A O 1
ATOM 2706 N N . PRO A 1 338 ? -0.874 -2.870 7.757 1.00 11.41 365 PRO A N 1
ATOM 2707 C CA . PRO A 1 338 ? -1.378 -1.493 7.687 1.00 11.50 365 PRO A CA 1
ATOM 2708 C C . PRO A 1 338 ? -2.290 -1.302 6.486 1.00 11.19 365 PRO A C 1
ATOM 2709 O O . PRO A 1 338 ? -1.988 -1.741 5.374 1.00 12.97 365 PRO A O 1
ATOM 2713 N N . GLY A 1 339 ? -3.416 -0.636 6.723 1.00 11.37 366 GLY A N 1
ATOM 2714 C CA . GLY A 1 339 ? -4.433 -0.451 5.714 1.00 12.39 366 GLY A CA 1
ATOM 2715 C C . GLY A 1 339 ? -5.587 -1.425 5.800 1.00 11.59 366 GLY A C 1
ATOM 2716 O O . GLY A 1 339 ? -6.605 -1.213 5.129 1.00 13.21 366 GLY A O 1
ATOM 2717 N N . TRP A 1 340 ? -5.461 -2.482 6.600 1.00 10.57 367 TRP A N 1
ATOM 2718 C CA . TRP A 1 340 ? -6.550 -3.430 6.762 1.00 10.67 367 TRP A CA 1
ATOM 2719 C C . TRP A 1 340 ? -7.711 -2.785 7.517 1.00 12.32 367 TRP A C 1
ATOM 2720 O O . TRP A 1 340 ? -7.600 -1.693 8.084 1.00 14.27 367 TRP A O 1
ATOM 2731 N N . GLN A 1 341 ? -8.842 -3.485 7.522 1.00 13.65 368 GLN A N 1
ATOM 2732 C CA . GLN A 1 341 ? -10.091 -2.934 8.027 1.00 13.12 368 GLN A CA 1
ATOM 2733 C C . GLN A 1 341 ? -10.819 -4.000 8.829 1.00 13.45 368 GLN A C 1
ATOM 2734 O O . GLN A 1 341 ? -11.045 -5.107 8.331 1.00 15.55 368 GLN A O 1
ATOM 2740 N N . ARG A 1 342 ? -11.183 -3.665 10.064 1.00 16.01 369 ARG A N 1
ATOM 2741 C CA . ARG A 1 342 ? -11.922 -4.597 10.904 1.00 16.30 369 ARG A CA 1
ATOM 2742 C C . ARG A 1 342 ? -13.364 -4.699 10.425 1.00 12.79 369 ARG A C 1
ATOM 2743 O O . ARG A 1 342 ? -14.016 -3.685 10.159 1.00 13.14 369 ARG A O 1
ATOM 2751 N N . ILE A 1 343 ? -13.861 -5.929 10.314 1.00 14.01 370 ILE A N 1
ATOM 2752 C CA . ILE A 1 343 ? -15.230 -6.184 9.893 1.00 13.05 370 ILE A CA 1
ATOM 2753 C C . ILE A 1 343 ? -15.980 -6.876 11.027 1.00 13.24 370 ILE A C 1
ATOM 2754 O O . ILE A 1 343 ? -15.405 -7.247 12.051 1.00 14.60 370 ILE A O 1
ATOM 2759 N N . GLU A 1 344 ? -17.283 -7.049 10.825 1.00 13.98 371 GLU A N 1
ATOM 2760 C CA . GLU A 1 344 ? -18.139 -7.576 11.878 1.00 15.00 371 GLU A CA 1
ATOM 2761 C C . GLU A 1 344 ? -17.903 -9.067 12.080 1.00 11.77 371 GLU A C 1
ATOM 2762 O O . GLU A 1 344 ? -17.717 -9.823 11.123 1.00 12.96 371 GLU A O 1
ATOM 2768 N N . ALA A 1 345 ? -17.909 -9.484 13.344 1.00 12.47 372 ALA A N 1
ATOM 2769 C CA . ALA A 1 345 ? -17.785 -10.886 13.712 1.00 13.13 372 ALA A CA 1
ATOM 2770 C C . ALA A 1 345 ? -18.355 -11.057 15.111 1.00 12.75 372 ALA A C 1
ATOM 2771 O O . ALA A 1 345 ? -18.266 -10.150 15.943 1.00 13.65 372 ALA A O 1
ATOM 2773 N N . THR A 1 346 ? -18.950 -12.225 15.356 1.00 13.16 373 THR A N 1
ATOM 2774 C CA . THR A 1 346 ? -19.515 -12.528 16.665 1.00 12.84 373 THR A CA 1
ATOM 2775 C C . THR A 1 346 ? -18.427 -12.449 17.729 1.00 15.77 373 THR A C 1
ATOM 2776 O O . THR A 1 346 ? -17.579 -13.341 17.830 1.00 20.46 373 THR A O 1
ATOM 2780 N N . LYS A 1 347 ? -18.448 -11.377 18.525 1.00 15.39 374 LYS A N 1
ATOM 2781 C CA . LYS A 1 347 ? -17.328 -11.082 19.413 1.00 14.59 374 LYS A CA 1
ATOM 2782 C C . LYS A 1 347 ? -17.228 -12.068 20.570 1.00 12.89 374 LYS A C 1
ATOM 2783 O O . LYS A 1 347 ? -16.130 -12.299 21.087 1.00 15.10 374 LYS A O 1
ATOM 2789 N N . ASN A 1 348 ? -18.345 -12.655 20.992 1.00 13.15 375 ASN A N 1
ATOM 2790 C CA . ASN A 1 348 ? -18.363 -13.594 22.114 1.00 15.03 375 ASN A CA 1
ATOM 2791 C C . ASN A 1 348 ? -19.392 -14.677 21.833 1.00 17.52 375 ASN A C 1
ATOM 2792 O O . ASN A 1 348 ? -20.515 -14.646 22.351 1.00 19.46 375 ASN A O 1
ATOM 2797 N N . PRO A 1 349 ? -19.037 -15.666 21.007 1.00 17.83 376 PRO A N 1
ATOM 2798 C CA . PRO A 1 349 ? -20.018 -16.711 20.671 1.00 17.22 376 PRO A CA 1
ATOM 2799 C C . PRO A 1 349 ? -20.332 -17.635 21.832 1.00 16.04 376 PRO A C 1
ATOM 2800 O O . PRO A 1 349 ? -21.487 -18.050 21.993 1.00 18.74 376 PRO A O 1
ATOM 2804 N N . VAL A 1 350 ? -19.336 -17.973 22.648 1.00 15.33 377 VAL A N 1
ATOM 2805 C CA . VAL A 1 350 ? -19.506 -18.863 23.790 1.00 15.75 377 VAL A CA 1
ATOM 2806 C C . VAL A 1 350 ? -18.569 -18.390 24.896 1.00 15.45 377 VAL A C 1
ATOM 2807 O O . VAL A 1 350 ? -17.756 -17.484 24.704 1.00 15.85 377 VAL A O 1
ATOM 2811 N N . SER A 1 351 ? -18.694 -19.006 26.071 1.00 16.94 378 SER A N 1
ATOM 2812 C CA . SER A 1 351 ? -17.919 -18.593 27.232 1.00 17.79 378 SER A CA 1
ATOM 2813 C C . SER A 1 351 ? -16.425 -18.726 26.962 1.00 14.46 378 SER A C 1
ATOM 2814 O O . SER A 1 351 ? -15.960 -19.753 26.460 1.00 15.87 378 SER A O 1
ATOM 2817 N N . ASN A 1 352 ? -15.678 -17.671 27.293 1.00 15.84 379 ASN A N 1
ATOM 2818 C CA . ASN A 1 352 ? -14.223 -17.624 27.182 1.00 15.93 379 ASN A CA 1
ATOM 2819 C C . ASN A 1 352 ? -13.715 -17.724 25.747 1.00 15.66 379 ASN A C 1
ATOM 2820 O O . ASN A 1 352 ? -12.567 -18.121 25.525 1.00 15.36 379 ASN A O 1
ATOM 2825 N N . VAL A 1 353 ? -14.538 -17.369 24.763 1.00 15.13 380 VAL A N 1
ATOM 2826 C CA . VAL A 1 353 ? -14.131 -17.351 23.364 1.00 14.38 380 VAL A CA 1
ATOM 2827 C C . VAL A 1 353 ? -14.428 -15.974 22.789 1.00 10.05 380 VAL A C 1
ATOM 2828 O O . VAL A 1 353 ? -15.558 -15.484 22.891 1.00 9.83 380 VAL A O 1
ATOM 2832 N N . TYR A 1 354 ? -13.415 -15.353 22.186 1.00 10.72 381 TYR A N 1
ATOM 2833 C CA . TYR A 1 354 ? -13.506 -13.986 21.694 1.00 10.79 381 TYR A CA 1
ATOM 2834 C C . TYR A 1 354 ? -12.937 -13.928 20.285 1.00 10.22 381 TYR A C 1
ATOM 2835 O O . TYR A 1 354 ? -11.805 -14.362 20.052 1.00 9.88 381 TYR A O 1
ATOM 2844 N N . VAL A 1 355 ? -13.723 -13.393 19.350 1.00 9.97 382 VAL A N 1
ATOM 2845 C CA . VAL A 1 355 ? -13.410 -13.448 17.927 1.00 11.03 382 VAL A CA 1
ATOM 2846 C C . VAL A 1 355 ? -13.470 -12.046 17.335 1.00 10.76 382 VAL A C 1
ATOM 2847 O O . VAL A 1 355 ? -14.359 -11.255 17.670 1.00 11.96 382 VAL A O 1
ATOM 2851 N N . THR A 1 356 ? -12.516 -11.742 16.455 1.00 12.30 383 THR A N 1
ATOM 2852 C CA . THR A 1 356 ? -12.538 -10.542 15.632 1.00 12.37 383 THR A CA 1
ATOM 2853 C C . THR A 1 356 ? -12.208 -10.926 14.196 1.00 12.24 383 THR A C 1
ATOM 2854 O O . THR A 1 356 ? -11.589 -11.961 13.936 1.00 15.07 383 THR A O 1
ATOM 2858 N N . ALA A 1 357 ? -12.628 -10.078 13.259 1.00 12.60 384 ALA A N 1
ATOM 2859 C CA . ALA A 1 357 ? -12.415 -10.334 11.842 1.00 11.89 384 ALA A CA 1
ATOM 2860 C C . ALA A 1 357 ? -11.919 -9.068 11.159 1.00 9.78 384 ALA A C 1
ATOM 2861 O O . ALA A 1 357 ? -12.317 -7.955 11.513 1.00 9.65 384 ALA A O 1
ATOM 2863 N N . TYR A 1 358 ? -11.042 -9.253 10.174 1.00 11.81 385 TYR A N 1
ATOM 2864 C CA . TYR A 1 358 ? -10.412 -8.150 9.466 1.00 11.08 385 TYR A CA 1
ATOM 2865 C C . TYR A 1 358 ? -10.295 -8.515 7.994 1.00 12.64 385 TYR A C 1
ATOM 2866 O O . TYR A 1 358 ? -10.360 -9.688 7.619 1.00 16.12 385 TYR A O 1
ATOM 2875 N N . LYS A 1 359 ? -10.118 -7.495 7.156 1.00 12.33 386 LYS A N 1
ATOM 2876 C CA . LYS A 1 359 ? -9.974 -7.716 5.724 1.00 12.93 386 LYS A CA 1
ATOM 2877 C C . LYS A 1 359 ? -9.133 -6.602 5.117 1.00 11.96 386 LYS A C 1
ATOM 2878 O O . LYS A 1 359 ? -9.013 -5.509 5.676 1.00 12.10 386 LYS A O 1
ATOM 2884 N N . ASP A 1 360 ? -8.549 -6.900 3.956 1.00 11.36 387 ASP A N 1
ATOM 2885 C CA . ASP A 1 360 ? -7.788 -5.919 3.199 1.00 12.44 387 ASP A CA 1
ATOM 2886 C C . ASP A 1 360 ? -8.665 -5.421 2.063 1.00 13.52 387 ASP A C 1
ATOM 2887 O O . ASP A 1 360 ? -8.975 -6.199 1.148 1.00 15.64 387 ASP A O 1
ATOM 2892 N N . PRO A 1 361 ? -9.093 -4.155 2.071 1.00 14.89 388 PRO A N 1
ATOM 2893 C CA . PRO A 1 361 ? -9.996 -3.679 1.009 1.00 14.97 388 PRO A CA 1
ATOM 2894 C C . PRO A 1 361 ? -9.368 -3.655 -0.373 1.00 15.44 388 PRO A C 1
ATOM 2895 O O . PRO A 1 361 ? -10.104 -3.636 -1.367 1.00 20.98 388 PRO A O 1
ATOM 2899 N N . LYS A 1 362 ? -8.039 -3.657 -0.472 1.00 16.51 389 LYS A N 1
ATOM 2900 C CA . LYS A 1 362 ? -7.370 -3.542 -1.762 1.00 19.34 389 LYS A CA 1
ATOM 2901 C C . LYS A 1 362 ? -7.108 -4.887 -2.424 1.00 19.99 389 LYS A C 1
ATOM 2902 O O . LYS A 1 362 ? -7.091 -4.966 -3.657 1.00 21.87 389 LYS A O 1
ATOM 2908 N N . THR A 1 363 ? -6.898 -5.946 -1.639 1.00 17.75 390 THR A N 1
ATOM 2909 C CA . THR A 1 363 ? -6.553 -7.251 -2.187 1.00 14.60 390 THR A CA 1
ATOM 2910 C C . THR A 1 363 ? -7.627 -8.310 -1.989 1.00 15.00 390 THR A C 1
ATOM 2911 O O . THR A 1 363 ? -7.625 -9.306 -2.719 1.00 16.22 390 THR A O 1
ATOM 2915 N N . GLY A 1 364 ? -8.533 -8.126 -1.033 1.00 15.87 391 GLY A N 1
ATOM 2916 C CA . GLY A 1 364 ? -9.546 -9.116 -0.746 1.00 13.77 391 GLY A CA 1
ATOM 2917 C C . GLY A 1 364 ? -9.163 -10.141 0.298 1.00 12.63 391 GLY A C 1
ATOM 2918 O O . GLY A 1 364 ? -9.998 -10.984 0.648 1.00 13.18 391 GLY A O 1
ATOM 2919 N N . LYS A 1 365 ? -7.931 -10.104 0.800 1.00 11.50 392 LYS A N 1
ATOM 2920 C CA . LYS A 1 365 ? -7.527 -11.018 1.855 1.00 12.10 392 LYS A CA 1
ATOM 2921 C C . LYS A 1 365 ? -8.262 -10.688 3.150 1.00 12.20 392 LYS A C 1
ATOM 2922 O O . LYS A 1 365 ? -8.734 -9.568 3.362 1.00 13.31 392 LYS A O 1
ATOM 2928 N N . PHE A 1 366 ? -8.354 -11.685 4.026 1.00 11.88 393 PHE A N 1
ATOM 2929 C CA . PHE A 1 366 ? -9.041 -11.518 5.296 1.00 14.40 393 PHE A CA 1
ATOM 2930 C C . PHE A 1 366 ? -8.364 -12.383 6.350 1.00 16.04 393 PHE A C 1
ATOM 2931 O O . PHE A 1 366 ? -7.538 -13.246 6.042 1.00 16.21 393 PHE A O 1
ATOM 2939 N N . ALA A 1 367 ? -8.729 -12.138 7.606 1.00 13.72 394 ALA A N 1
ATOM 2940 C CA . ALA A 1 367 ? -8.189 -12.890 8.729 1.00 13.15 394 ALA A CA 1
ATOM 2941 C C . ALA A 1 367 ? -9.212 -12.892 9.855 1.00 12.65 394 ALA A C 1
ATOM 2942 O O . ALA A 1 367 ? -9.807 -11.857 10.164 1.00 14.85 394 ALA A O 1
ATOM 2944 N N . ILE A 1 368 ? -9.410 -14.060 10.459 1.00 11.03 395 ILE A N 1
ATOM 2945 C CA . ILE A 1 368 ? -10.349 -14.242 11.562 1.00 12.29 395 ILE A CA 1
ATOM 2946 C C . ILE A 1 368 ? -9.557 -14.780 12.744 1.00 11.89 395 ILE A C 1
ATOM 2947 O O . ILE A 1 368 ? -9.079 -15.921 12.712 1.00 12.73 395 ILE A O 1
ATOM 2952 N N . VAL A 1 369 ? -9.418 -13.967 13.787 1.00 11.90 396 VAL A N 1
ATOM 2953 C CA . VAL A 1 369 ? -8.652 -14.328 14.974 1.00 11.56 396 VAL A CA 1
ATOM 2954 C C . VAL A 1 369 ? -9.631 -14.696 16.079 1.00 10.83 396 VAL A C 1
ATOM 2955 O O . VAL A 1 369 ? -10.510 -13.900 16.433 1.00 12.28 396 VAL A O 1
ATOM 2959 N N . ALA A 1 370 ? -9.478 -15.899 16.628 1.00 11.08 397 ALA A N 1
ATOM 2960 C CA . ALA A 1 370 ? -10.352 -16.411 17.674 1.00 12.75 397 ALA A CA 1
ATOM 2961 C C . ALA A 1 370 ? -9.514 -16.817 18.876 1.00 15.01 397 ALA A C 1
ATOM 2962 O O . ALA A 1 370 ? -8.539 -17.563 18.736 1.00 15.23 397 ALA A O 1
ATOM 2964 N N . ILE A 1 371 ? -9.899 -16.330 20.051 1.00 13.12 398 ILE A N 1
ATOM 2965 C CA . ILE A 1 371 ? -9.213 -16.624 21.304 1.00 12.95 398 ILE A CA 1
ATOM 2966 C C . ILE A 1 371 ? -10.076 -17.582 22.112 1.00 13.71 398 ILE A C 1
ATOM 2967 O O . ILE A 1 371 ? -11.308 -17.493 22.086 1.00 16.29 398 ILE A O 1
ATOM 2972 N N . ASN A 1 372 ? -9.428 -18.507 22.824 1.00 13.77 399 ASN A N 1
ATOM 2973 C CA . ASN A 1 372 ? -10.109 -19.415 23.750 1.00 12.08 399 ASN A CA 1
ATOM 2974 C C . ASN A 1 372 ? -9.249 -19.491 25.010 1.00 11.88 399 ASN A C 1
ATOM 2975 O O . ASN A 1 372 ? -8.421 -20.394 25.153 1.00 11.78 399 ASN A O 1
ATOM 2980 N N . ASN A 1 373 ? -9.448 -18.537 25.919 1.00 12.54 400 ASN A N 1
ATOM 2981 C CA . ASN A 1 373 ? -8.734 -18.515 27.188 1.00 12.01 400 ASN A CA 1
ATOM 2982 C C . ASN A 1 373 ? -9.421 -19.345 28.269 1.00 14.62 400 ASN A C 1
ATOM 2983 O O . ASN A 1 373 ? -9.178 -19.120 29.461 1.00 18.26 400 ASN A O 1
ATOM 2988 N N . GLY A 1 374 ? -10.273 -20.295 27.879 1.00 15.47 401 GLY A N 1
ATOM 2989 C CA . GLY A 1 374 ? -10.970 -21.141 28.819 1.00 14.36 401 GLY A CA 1
ATOM 2990 C C . GLY A 1 374 ? -10.326 -22.513 28.959 1.00 12.90 401 GLY A C 1
ATOM 2991 O O . GLY A 1 374 ? -9.304 -22.829 28.354 1.00 16.08 401 GLY A O 1
ATOM 2992 N N . TRP A 1 375 ? -10.963 -23.340 29.784 1.00 14.19 402 TRP A N 1
ATOM 2993 C CA . TRP A 1 375 ? -10.473 -24.679 30.082 1.00 13.65 402 TRP A CA 1
ATOM 2994 C C . TRP A 1 375 ? -11.097 -25.758 29.208 1.00 13.13 402 TRP A C 1
ATOM 2995 O O . TRP A 1 375 ? -10.658 -26.911 29.271 1.00 16.34 402 TRP A O 1
ATOM 3006 N N . SER A 1 376 ? -12.097 -25.421 28.400 1.00 13.18 403 SER A N 1
ATOM 3007 C CA . SER A 1 376 ? -12.844 -26.402 27.630 1.00 15.08 403 SER A CA 1
ATOM 3008 C C . SER A 1 376 ? -12.596 -26.224 26.138 1.00 14.06 403 SER A C 1
ATOM 3009 O O . SER A 1 376 ? -12.366 -25.112 25.655 1.00 13.17 403 SER A O 1
ATOM 3012 N N . LYS A 1 377 ? -12.644 -27.339 25.414 1.00 12.97 404 LYS A N 1
ATOM 3013 C CA . LYS A 1 377 ? -12.641 -27.286 23.961 1.00 14.24 404 LYS A CA 1
ATOM 3014 C C . LYS A 1 377 ? -13.973 -26.732 23.476 1.00 13.95 404 LYS A C 1
ATOM 3015 O O . LYS A 1 377 ? -15.028 -27.020 24.048 1.00 14.64 404 LYS A O 1
ATOM 3021 N N . GLN A 1 378 ? -13.924 -25.923 22.420 1.00 13.92 405 GLN A N 1
ATOM 3022 C CA . GLN A 1 378 ? -15.111 -25.261 21.894 1.00 12.29 405 GLN A CA 1
ATOM 3023 C C . GLN A 1 378 ? -15.160 -25.452 20.387 1.00 11.02 405 GLN A C 1
ATOM 3024 O O . GLN A 1 378 ? -14.283 -24.962 19.668 1.00 12.81 405 GLN A O 1
ATOM 3030 N N . SER A 1 379 ? -16.182 -26.160 19.914 1.00 13.33 406 SER A N 1
ATOM 3031 C CA . SER A 1 379 ? -16.415 -26.308 18.484 1.00 15.90 406 SER A CA 1
ATOM 3032 C C . SER A 1 379 ? -17.153 -25.075 17.979 1.00 16.53 406 SER A C 1
ATOM 3033 O O . SER A 1 379 ? -18.242 -24.753 18.468 1.00 16.15 406 SER A O 1
ATOM 3036 N N . ILE A 1 380 ? -16.563 -24.384 17.008 1.00 16.32 407 ILE A N 1
ATOM 3037 C CA . ILE A 1 380 ? -17.105 -23.139 16.479 1.00 13.10 407 ILE A CA 1
ATOM 3038 C C . ILE A 1 380 ? -17.366 -23.319 14.991 1.00 12.34 407 ILE A C 1
ATOM 3039 O O . ILE A 1 380 ? -16.507 -23.827 14.261 1.00 13.27 407 ILE A O 1
ATOM 3044 N N . THR A 1 381 ? -18.549 -22.903 14.546 1.00 13.81 408 THR A N 1
ATOM 3045 C CA . THR A 1 381 ? -18.917 -22.906 13.136 1.00 14.51 408 THR A CA 1
ATOM 3046 C C . THR A 1 381 ? -18.954 -21.463 12.654 1.00 14.16 408 THR A C 1
ATOM 3047 O O . THR A 1 381 ? -19.727 -20.651 13.174 1.00 15.96 408 THR A O 1
ATOM 3051 N N . TYR A 1 382 ? -18.122 -21.147 11.666 1.00 14.74 409 TYR A N 1
ATOM 3052 C CA . TYR A 1 382 ? -17.986 -19.789 11.157 1.00 13.59 409 TYR A CA 1
ATOM 3053 C C . TYR A 1 382 ? -18.778 -19.659 9.862 1.00 13.67 409 TYR A C 1
ATOM 3054 O O . TYR A 1 382 ? -18.492 -20.357 8.884 1.00 20.26 409 TYR A O 1
ATOM 3063 N N . THR A 1 383 ? -19.766 -18.768 9.857 1.00 14.29 410 THR A N 1
ATOM 3064 C CA . THR A 1 383 ? -20.565 -18.483 8.672 1.00 14.55 410 THR A CA 1
ATOM 3065 C C . THR A 1 383 ? -20.089 -17.167 8.069 1.00 13.36 410 THR A C 1
ATOM 3066 O O . THR A 1 383 ? -20.129 -16.125 8.733 1.00 12.47 410 THR A O 1
ATOM 3070 N N . LEU A 1 384 ? -19.642 -17.217 6.817 1.00 13.17 411 LEU A N 1
ATOM 3071 C CA . LEU A 1 384 ? -19.088 -16.052 6.136 1.00 12.29 411 LEU A CA 1
ATOM 3072 C C . LEU A 1 384 ? -20.198 -15.382 5.335 1.00 13.48 411 LEU A C 1
ATOM 3073 O O . LEU A 1 384 ? -20.703 -15.949 4.361 1.00 14.68 411 LEU A O 1
ATOM 3078 N N . LYS A 1 385 ? -20.574 -14.173 5.744 1.00 12.26 412 LYS A N 1
ATOM 3079 C CA . LYS A 1 385 ? -21.681 -13.441 5.144 1.00 12.96 412 LYS A CA 1
ATOM 3080 C C . LYS A 1 385 ? -21.123 -12.378 4.205 1.00 14.04 412 LYS A C 1
ATOM 3081 O O . LYS A 1 385 ? -20.432 -11.454 4.649 1.00 17.50 412 LYS A O 1
ATOM 3087 N N . GLY A 1 386 ? -21.421 -12.510 2.914 1.00 15.94 413 GLY A N 1
ATOM 3088 C CA . GLY A 1 386 ? -20.999 -11.543 1.924 1.00 16.36 413 GLY A CA 1
ATOM 3089 C C . GLY A 1 386 ? -19.735 -11.892 1.168 1.00 17.88 413 GLY A C 1
ATOM 3090 O O . GLY A 1 386 ? -19.289 -11.085 0.344 1.00 20.40 413 GLY A O 1
ATOM 3091 N N . PHE A 1 387 ? -19.145 -13.057 1.420 1.00 16.14 414 PHE A N 1
ATOM 3092 C CA . PHE A 1 387 ? -17.943 -13.478 0.716 1.00 13.82 414 PHE A CA 1
ATOM 3093 C C . PHE A 1 387 ? -17.812 -14.988 0.843 1.00 15.09 414 PHE A C 1
ATOM 3094 O O . PHE A 1 387 ? -18.156 -15.561 1.881 1.00 18.07 414 PHE A O 1
ATOM 3102 N N . SER A 1 388 ? -17.325 -15.625 -0.220 1.00 17.09 415 SER A N 1
ATOM 3103 C CA . SER A 1 388 ? -17.269 -17.083 -0.319 1.00 17.64 415 SER A CA 1
ATOM 3104 C C . SER A 1 388 ? -15.889 -17.521 -0.791 1.00 18.07 415 SER A C 1
ATOM 3105 O O . SER A 1 388 ? -15.691 -17.819 -1.977 1.00 19.88 415 SER A O 1
ATOM 3108 N N . PRO A 1 389 ? -14.914 -17.585 0.110 1.00 18.77 416 PRO A N 1
ATOM 3109 C CA . PRO A 1 389 ? -13.624 -18.184 -0.239 1.00 20.60 416 PRO A CA 1
ATOM 3110 C C . PRO A 1 389 ? -13.725 -19.703 -0.265 1.00 19.34 416 PRO A C 1
ATOM 3111 O O . PRO A 1 389 ? -14.644 -20.304 0.293 1.00 24.41 416 PRO A O 1
ATOM 3115 N N . ALA A 1 390 ? -12.750 -20.321 -0.933 1.00 14.76 417 ALA A N 1
ATOM 3116 C CA . ALA A 1 390 ? -12.718 -21.773 -1.071 1.00 14.80 417 ALA A CA 1
ATOM 3117 C C . ALA A 1 390 ? -12.108 -22.481 0.131 1.00 14.55 417 ALA A C 1
ATOM 3118 O O . ALA A 1 390 ? -12.481 -23.625 0.418 1.00 16.17 417 ALA A O 1
ATOM 3120 N N . SER A 1 391 ? -11.182 -21.838 0.841 1.00 15.65 418 SER A N 1
ATOM 3121 C CA . SER A 1 391 ? -10.525 -22.472 1.976 1.00 16.39 418 SER A CA 1
ATOM 3122 C C . SER A 1 391 ? -9.916 -21.399 2.866 1.00 15.30 418 SER A C 1
ATOM 3123 O O . SER A 1 391 ? -9.798 -20.233 2.480 1.00 15.96 418 SER A O 1
ATOM 3126 N N . VAL A 1 392 ? -9.532 -21.814 4.072 1.00 15.41 419 VAL A N 1
ATOM 3127 C CA . VAL A 1 392 ? -8.837 -20.959 5.026 1.00 16.95 419 VAL A CA 1
ATOM 3128 C C . VAL A 1 392 ? -7.667 -21.736 5.614 1.00 15.44 419 VAL A C 1
ATOM 3129 O O . VAL A 1 392 ? -7.700 -22.967 5.709 1.00 18.44 419 VAL A O 1
ATOM 3133 N N . THR A 1 393 ? -6.623 -21.007 6.008 1.00 13.27 420 THR A N 1
ATOM 3134 C CA . THR A 1 393 ? -5.428 -21.617 6.576 1.00 13.73 420 THR A CA 1
ATOM 3135 C C . THR A 1 393 ? -5.319 -21.243 8.046 1.00 15.01 420 THR A C 1
ATOM 3136 O O . THR A 1 393 ? -5.224 -20.049 8.368 1.00 18.35 420 THR A O 1
ATOM 3140 N N . PRO A 1 394 ? -5.337 -22.209 8.964 1.00 12.43 421 PRO A N 1
ATOM 3141 C CA . PRO A 1 394 ? -5.283 -21.881 10.393 1.00 10.67 421 PRO A CA 1
ATOM 3142 C C . PRO A 1 394 ? -3.861 -21.794 10.927 1.00 13.08 421 PRO A C 1
ATOM 3143 O O . PRO A 1 394 ? -2.980 -22.583 10.580 1.00 15.65 421 PRO A O 1
ATOM 3147 N N . TYR A 1 395 ? -3.647 -20.802 11.788 1.00 13.88 422 TYR A N 1
ATOM 3148 C CA . TYR A 1 395 ? -2.405 -20.638 12.534 1.00 11.02 422 TYR A CA 1
ATOM 3149 C C . TYR A 1 395 ? -2.760 -20.615 14.012 1.00 11.51 422 TYR A C 1
ATOM 3150 O O . TYR A 1 395 ? -3.574 -19.792 14.443 1.00 13.61 422 TYR A O 1
ATOM 3159 N N . THR A 1 396 ? -2.151 -21.508 14.787 1.00 11.71 423 THR A N 1
ATOM 3160 C CA . THR A 1 396 ? -2.525 -21.714 16.179 1.00 13.28 423 THR A CA 1
ATOM 3161 C C . THR A 1 396 ? -1.316 -21.543 17.087 1.00 11.69 423 THR A C 1
ATOM 3162 O O . THR A 1 396 ? -0.226 -22.042 16.789 1.00 11.60 423 THR A O 1
ATOM 3166 N N . THR A 1 397 ? -1.519 -20.832 18.194 1.00 9.47 424 THR A N 1
ATOM 3167 C CA . THR A 1 397 ? -0.529 -20.698 19.253 1.00 10.76 424 THR A CA 1
ATOM 3168 C C . THR A 1 397 ? -1.138 -21.220 20.546 1.00 14.73 424 THR A C 1
ATOM 3169 O O . THR A 1 397 ? -2.208 -20.762 20.961 1.00 18.54 424 THR A O 1
ATOM 3173 N N . SER A 1 398 ? -0.463 -22.175 21.173 1.00 12.88 425 SER A N 1
ATOM 3174 C CA . SER A 1 398 ? -0.941 -22.772 22.415 1.00 12.23 425 SER A CA 1
ATOM 3175 C C . SER A 1 398 ? 0.269 -23.028 23.307 1.00 12.21 425 SER A C 1
ATOM 3176 O O . SER A 1 398 ? 1.341 -22.441 23.124 1.00 14.04 425 SER A O 1
ATOM 3179 N N . SER A 1 399 ? 0.104 -23.917 24.289 1.00 11.77 426 SER A N 1
ATOM 3180 C CA . SER A 1 399 ? 1.220 -24.282 25.152 1.00 14.57 426 SER A CA 1
ATOM 3181 C C . SER A 1 399 ? 2.269 -25.105 24.417 1.00 17.14 426 SER A C 1
ATOM 3182 O O . SER A 1 399 ? 3.403 -25.212 24.896 1.00 18.53 426 SER A O 1
ATOM 3185 N N . THR A 1 400 ? 1.918 -25.682 23.267 1.00 17.36 427 THR A N 1
ATOM 3186 C CA . THR A 1 400 ? 2.839 -26.501 22.488 1.00 12.99 427 THR A CA 1
ATOM 3187 C C . THR A 1 400 ? 2.997 -26.004 21.055 1.00 12.44 427 THR A C 1
ATOM 3188 O O . THR A 1 400 ? 3.677 -26.657 20.254 1.00 15.42 427 THR A O 1
ATOM 3192 N N . GLN A 1 401 ? 2.393 -24.869 20.709 1.00 10.84 428 GLN A N 1
ATOM 3193 C CA . GLN A 1 401 ? 2.413 -24.353 19.348 1.00 10.45 428 GLN A CA 1
ATOM 3194 C C . GLN A 1 401 ? 2.778 -22.876 19.363 1.00 10.77 428 GLN A C 1
ATOM 3195 O O . GLN A 1 401 ? 2.361 -22.133 20.257 1.00 13.36 428 GLN A O 1
ATOM 3201 N N . ASN A 1 402 ? 3.562 -22.458 18.369 1.00 13.17 429 ASN A N 1
ATOM 3202 C CA . ASN A 1 402 ? 4.018 -21.074 18.228 1.00 13.03 429 ASN A CA 1
ATOM 3203 C C . ASN A 1 402 ? 3.727 -20.632 16.798 1.00 12.04 429 ASN A C 1
ATOM 3204 O O . ASN A 1 402 ? 4.561 -20.817 15.907 1.00 12.93 429 ASN A O 1
ATOM 3209 N N . LEU A 1 403 ? 2.546 -20.046 16.587 1.00 13.37 430 LEU A N 1
ATOM 3210 C CA . LEU A 1 403 ? 2.136 -19.552 15.271 1.00 14.68 430 LEU A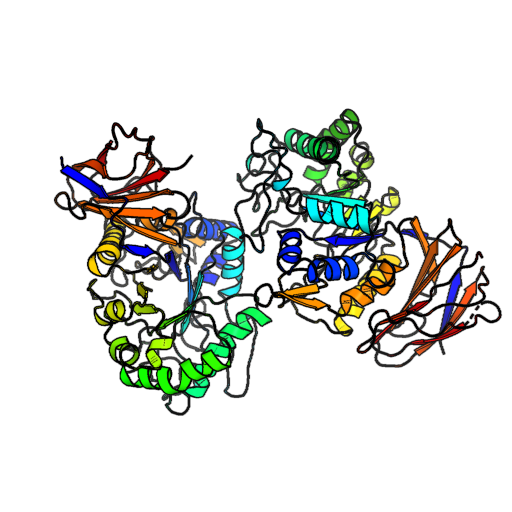 CA 1
ATOM 3211 C C . LEU A 1 403 ? 2.198 -20.661 14.222 1.00 14.45 430 LEU A C 1
ATOM 3212 O O . LEU A 1 403 ? 2.554 -20.433 13.063 1.00 19.20 430 LEU A O 1
ATOM 3217 N N . GLU A 1 404 ? 1.841 -21.873 14.640 1.00 13.19 431 GLU A N 1
ATOM 3218 C CA . GLU A 1 404 ? 2.004 -23.061 13.815 1.00 12.04 431 GLU A CA 1
ATOM 3219 C C . GLU A 1 404 ? 0.911 -23.133 12.756 1.00 12.12 431 GLU A C 1
ATOM 3220 O O . GLU A 1 404 ? -0.280 -23.063 13.072 1.00 13.12 431 GLU A O 1
ATOM 3226 N N . LYS A 1 405 ? 1.323 -23.277 11.499 1.00 12.31 432 LYS A N 1
ATOM 3227 C CA . LYS A 1 405 ? 0.384 -23.401 10.395 1.00 13.05 432 LYS A CA 1
ATOM 3228 C C . LYS A 1 405 ? -0.209 -24.804 10.378 1.00 13.44 432 LYS A C 1
ATOM 3229 O O . LYS A 1 405 ? 0.515 -25.797 10.475 1.00 14.32 432 LYS A O 1
ATOM 3235 N N . GLY A 1 406 ? -1.532 -24.884 10.253 1.00 14.47 433 GLY A N 1
ATOM 3236 C CA . GLY A 1 406 ? -2.235 -26.141 10.171 1.00 12.73 433 GLY A CA 1
ATOM 3237 C C . GLY A 1 406 ? -2.697 -26.453 8.756 1.00 13.92 433 GLY A C 1
ATOM 3238 O O . GLY A 1 406 ? -2.483 -25.700 7.809 1.00 15.00 433 GLY A O 1
ATOM 3239 N N . SER A 1 407 ? -3.351 -27.605 8.636 1.00 14.46 434 SER A N 1
ATOM 3240 C CA . SER A 1 407 ? -3.886 -28.031 7.353 1.00 15.53 434 SER A CA 1
ATOM 3241 C C . SER A 1 407 ? -5.037 -27.124 6.938 1.00 14.05 434 SER A C 1
ATOM 3242 O O . SER A 1 407 ? -5.833 -26.684 7.771 1.00 14.13 434 SER A O 1
ATOM 3245 N N . ASP A 1 408 ? -5.118 -26.844 5.638 1.00 14.60 435 ASP A N 1
ATOM 3246 C CA . ASP A 1 408 ? -6.161 -25.964 5.127 1.00 14.65 435 ASP A CA 1
ATOM 3247 C C . ASP A 1 408 ? -7.539 -26.559 5.385 1.00 13.75 435 ASP A C 1
ATOM 3248 O O . ASP A 1 408 ? -7.732 -27.777 5.330 1.00 15.35 435 ASP A O 1
ATOM 3253 N N . ILE A 1 409 ? -8.500 -25.686 5.672 1.00 13.06 436 ILE A N 1
ATOM 3254 C CA . ILE A 1 409 ? -9.863 -26.078 6.008 1.00 14.11 436 ILE A CA 1
ATOM 3255 C C . ILE A 1 409 ? -10.759 -25.699 4.839 1.00 14.47 436 ILE A C 1
ATOM 3256 O O . ILE A 1 409 ? -10.791 -24.533 4.424 1.00 14.23 436 ILE A O 1
ATOM 3261 N N . THR A 1 410 ? -11.487 -26.678 4.310 1.00 14.48 437 THR A N 1
ATOM 3262 C CA . THR A 1 410 ? -12.371 -26.426 3.180 1.00 13.76 437 THR A CA 1
ATOM 3263 C C . THR A 1 410 ? -13.593 -25.639 3.639 1.00 13.94 437 THR A C 1
ATOM 3264 O O . THR A 1 410 ? -14.221 -25.977 4.647 1.00 17.08 437 THR A O 1
ATOM 3268 N N . VAL A 1 411 ? -13.926 -24.586 2.901 1.00 14.17 438 VAL A N 1
ATOM 3269 C CA . VAL A 1 411 ? -15.095 -23.761 3.181 1.00 16.68 438 VAL A CA 1
ATOM 3270 C C . VAL A 1 411 ? -16.215 -24.222 2.257 1.00 18.51 438 VAL A C 1
ATOM 3271 O O . VAL A 1 411 ? -16.145 -24.034 1.038 1.00 22.47 438 VAL A O 1
ATOM 3275 N N . ASN A 1 412 ? -17.251 -24.830 2.834 1.00 18.93 439 ASN A N 1
ATOM 3276 C CA . ASN A 1 412 ? -18.374 -25.371 2.075 1.00 19.39 439 ASN A CA 1
ATOM 3277 C C . ASN A 1 412 ? -19.567 -24.436 2.235 1.00 18.56 439 ASN A C 1
ATOM 3278 O O . ASN A 1 412 ? -20.133 -24.322 3.328 1.00 19.33 439 ASN A O 1
ATOM 3283 N N . ASN A 1 413 ? -19.946 -23.773 1.141 1.00 17.80 440 ASN A N 1
ATOM 3284 C CA . ASN A 1 413 ? -21.077 -22.843 1.123 1.00 16.58 440 ASN A CA 1
ATOM 3285 C C . ASN A 1 413 ? -20.911 -21.732 2.162 1.00 16.38 440 ASN A C 1
ATOM 3286 O O . ASN A 1 413 ? -21.810 -21.447 2.956 1.00 16.25 440 ASN A O 1
ATOM 3291 N N . SER A 1 414 ? -19.731 -21.108 2.153 1.00 17.66 441 SER A N 1
ATOM 3292 C CA . SER A 1 414 ? -19.416 -19.979 3.033 1.00 17.09 441 SER A CA 1
ATOM 3293 C C . SER A 1 414 ? -19.514 -20.349 4.513 1.00 17.64 441 SER A C 1
ATOM 3294 O O . SER A 1 414 ? -19.958 -19.551 5.340 1.00 19.17 441 SER A O 1
ATOM 3297 N N B SER A 1 415 ? -19.090 -21.566 4.852 1.00 17.84 442 SER A N 1
ATOM 3298 C CA B SER A 1 415 ? -19.133 -22.024 6.233 1.00 17.41 442 SER A CA 1
ATOM 3299 C C B SER A 1 415 ? -18.046 -23.065 6.454 1.00 15.15 442 SER A C 1
ATOM 3300 O O B SER A 1 415 ? -17.811 -23.921 5.598 1.00 14.12 442 SER A O 1
ATOM 3303 N N . PHE A 1 416 ? -17.386 -22.980 7.608 1.00 14.45 443 PHE A N 1
ATOM 3304 C CA . PHE A 1 416 ? -16.383 -23.956 8.005 1.00 14.05 443 PHE A CA 1
ATOM 3305 C C . PHE A 1 416 ? -16.400 -24.064 9.521 1.00 15.05 443 PHE A C 1
ATOM 3306 O O . PHE A 1 416 ? -16.848 -23.153 10.221 1.00 15.15 443 PHE A O 1
ATOM 3314 N N . SER A 1 417 ? -15.911 -25.194 10.025 1.00 14.56 444 SER A N 1
ATOM 3315 C CA . SER A 1 417 ? -15.912 -25.473 11.452 1.00 15.72 444 SER A CA 1
ATOM 3316 C C . SER A 1 417 ? -14.498 -25.769 11.930 1.00 14.91 444 SER A C 1
ATOM 3317 O O . SER A 1 417 ? -13.659 -26.268 11.173 1.00 16.25 444 SER A O 1
ATOM 3320 N N . PHE A 1 418 ? -14.242 -25.452 13.198 1.00 15.49 445 PHE A N 1
ATOM 3321 C CA . PHE A 1 418 ? -12.938 -25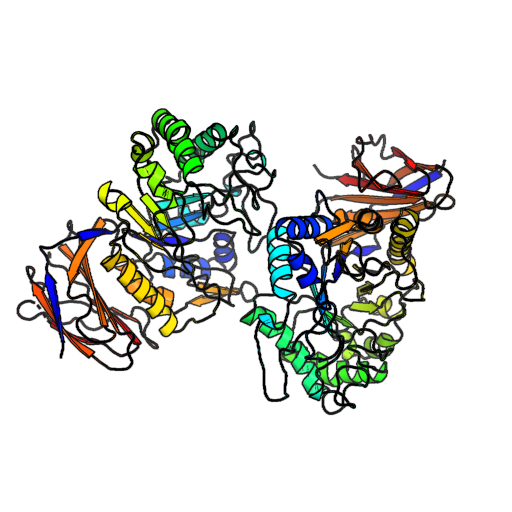.695 13.800 1.00 16.17 445 PHE A CA 1
ATOM 3322 C C . PHE A 1 418 ? -13.099 -25.702 15.312 1.00 16.47 445 PHE A C 1
ATOM 3323 O O . PHE A 1 418 ? -13.766 -24.824 15.868 1.00 16.49 445 PHE A O 1
ATOM 3331 N N . GLU A 1 419 ? -12.492 -26.686 15.968 1.00 20.29 446 GLU A N 1
ATOM 3332 C CA . GLU A 1 419 ? -12.551 -26.810 17.418 1.00 20.15 446 GLU A CA 1
ATOM 3333 C C . GLU A 1 419 ? -11.363 -26.078 18.031 1.00 15.81 446 GLU A C 1
ATOM 3334 O O . GLU A 1 419 ? -10.207 -26.423 17.760 1.00 14.93 446 GLU A O 1
ATOM 3340 N N . LEU A 1 420 ? -11.648 -25.072 18.854 1.00 11.86 447 LEU A N 1
ATOM 3341 C CA . LEU A 1 420 ? -10.600 -24.309 19.519 1.00 12.49 447 LEU A CA 1
ATOM 3342 C C . LEU A 1 420 ? -10.133 -25.064 20.757 1.00 14.09 447 LEU A C 1
ATOM 3343 O O . LEU A 1 420 ? -10.931 -25.347 21.657 1.00 17.15 447 LEU A O 1
ATOM 3348 N N . ALA A 1 421 ? -8.846 -25.395 20.797 1.00 13.77 448 ALA A N 1
ATOM 3349 C CA . ALA A 1 421 ? -8.278 -26.042 21.964 1.00 13.08 448 ALA A CA 1
ATOM 3350 C C . ALA A 1 421 ? -8.309 -25.081 23.153 1.00 11.83 448 ALA A C 1
ATOM 3351 O O . ALA A 1 421 ? -8.256 -23.861 22.974 1.00 11.39 448 ALA A O 1
ATOM 3353 N N . PRO A 1 422 ? -8.401 -25.602 24.377 1.00 13.51 449 PRO A N 1
ATOM 3354 C CA . PRO A 1 422 ? -8.417 -24.709 25.541 1.00 13.22 449 PRO A CA 1
ATOM 3355 C C . PRO A 1 422 ? -7.060 -24.058 25.751 1.00 14.68 449 PRO A C 1
ATOM 3356 O O . PRO A 1 422 ? -6.014 -24.684 25.564 1.00 18.88 449 PRO A O 1
ATOM 3360 N N . ASN A 1 423 ? -7.093 -22.782 26.136 1.00 11.82 450 ASN A N 1
ATOM 3361 C CA . ASN A 1 423 ? -5.891 -21.968 26.313 1.00 13.33 450 ASN A CA 1
ATOM 3362 C C . ASN A 1 423 ? -5.083 -21.884 25.016 1.00 13.65 450 ASN A C 1
ATOM 3363 O O . ASN A 1 423 ? -3.903 -22.237 24.956 1.00 14.91 450 ASN A O 1
ATOM 3368 N N . SER A 1 424 ? -5.747 -21.402 23.967 1.00 15.38 451 SER A N 1
ATOM 3369 C CA . SER A 1 424 ? -5.124 -21.292 22.656 1.00 13.24 451 SER A CA 1
ATOM 3370 C C . SER A 1 424 ? -5.759 -20.141 21.888 1.00 11.63 451 SER A C 1
ATOM 3371 O O . SER A 1 424 ? -6.769 -19.567 22.304 1.00 13.10 451 SER A O 1
ATOM 3374 N N . ILE A 1 425 ? -5.150 -19.814 20.752 1.00 11.52 452 ILE A N 1
ATOM 3375 C CA . ILE A 1 425 ? -5.647 -18.770 19.860 1.00 11.36 452 ILE A CA 1
ATOM 3376 C C . ILE A 1 425 ? -5.353 -19.194 18.427 1.00 11.56 452 ILE A C 1
ATOM 3377 O O . ILE A 1 425 ? -4.236 -19.616 18.113 1.00 14.38 452 ILE A O 1
ATOM 3382 N N . THR A 1 426 ? -6.359 -19.096 17.560 1.00 11.80 453 THR A N 1
ATOM 3383 C CA . THR A 1 426 ? -6.249 -19.553 16.181 1.00 11.82 453 THR A CA 1
ATOM 3384 C C . THR A 1 426 ? -6.671 -18.436 15.240 1.00 12.48 453 THR A C 1
ATOM 3385 O O . THR A 1 426 ? -7.695 -17.784 15.465 1.00 13.51 453 THR A O 1
ATOM 3389 N N . THR A 1 427 ? -5.880 -18.219 14.192 1.00 13.32 454 THR A N 1
ATOM 3390 C CA . THR A 1 427 ? -6.173 -17.227 13.166 1.00 11.75 454 THR A CA 1
ATOM 3391 C C . THR A 1 427 ? -6.403 -17.938 11.840 1.00 12.16 454 THR A C 1
ATOM 3392 O O . THR A 1 427 ? -5.545 -18.702 11.384 1.00 12.45 454 THR A O 1
ATOM 3396 N N . PHE A 1 428 ? -7.556 -17.687 11.227 1.00 12.89 455 PHE A N 1
ATOM 3397 C CA . PHE A 1 428 ? -7.910 -18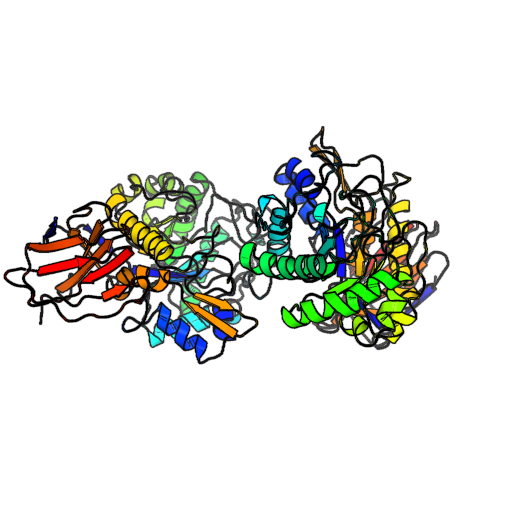.269 9.940 1.00 11.18 455 PHE A CA 1
ATOM 3398 C C . PHE A 1 428 ? -7.682 -17.219 8.860 1.00 13.92 455 PHE A C 1
ATOM 3399 O O . PHE A 1 428 ? -8.313 -16.157 8.879 1.00 14.97 455 PHE A O 1
ATOM 3407 N N A VAL A 1 429 ? -6.772 -17.508 7.935 0.33 13.90 456 VAL A N 1
ATOM 3408 N N B VAL A 1 429 ? -6.795 -17.525 7.914 0.67 15.45 456 VAL A N 1
ATOM 3409 C CA A VAL A 1 429 ? -6.415 -16.584 6.866 0.33 13.24 456 VAL A CA 1
ATOM 3410 C CA B VAL A 1 429 ? -6.392 -16.598 6.863 0.67 15.03 456 VAL A CA 1
ATOM 3411 C C A VAL A 1 429 ? -6.905 -17.144 5.539 0.33 13.39 456 VAL A C 1
ATOM 3412 C C B VAL A 1 429 ? -6.860 -17.141 5.521 0.67 15.60 456 VAL A C 1
ATOM 3413 O O A VAL A 1 429 ? -6.856 -18.357 5.305 0.33 13.57 456 VAL A O 1
ATOM 3414 O O B VAL A 1 429 ? -6.742 -18.342 5.253 0.67 17.93 456 VAL A O 1
ATOM 3421 N N . GLY A 1 430 ? -7.392 -16.255 4.680 1.00 15.49 457 GLY A N 1
ATOM 3422 C CA . GLY A 1 430 ? -7.864 -16.649 3.367 1.00 14.84 457 GLY A CA 1
ATOM 3423 C C . GLY A 1 430 ? -7.874 -15.455 2.438 1.00 15.07 457 GLY A C 1
ATOM 3424 O O . GLY A 1 430 ? -7.583 -14.325 2.837 1.00 16.99 457 GLY A O 1
ATOM 3425 N N . ASP A 1 431 ? -8.220 -15.721 1.180 1.00 15.34 458 ASP A N 1
ATOM 3426 C CA . ASP A 1 431 ? -8.266 -14.689 0.156 1.00 17.40 458 ASP A CA 1
ATOM 3427 C C . ASP A 1 431 ? -9.489 -14.915 -0.719 1.00 16.90 458 ASP A C 1
ATOM 3428 O O . ASP A 1 431 ? -9.774 -16.046 -1.123 1.00 18.84 458 ASP A O 1
ATOM 3433 N N . THR A 1 432 ? -10.211 -13.832 -1.003 1.00 16.32 459 THR A N 1
ATOM 3434 C CA . THR A 1 432 ? -11.389 -13.904 -1.855 1.00 15.24 459 THR A CA 1
ATOM 3435 C C . THR A 1 432 ? -11.072 -13.697 -3.329 1.00 14.88 459 THR A C 1
ATOM 3436 O O . THR A 1 432 ? -11.886 -14.074 -4.180 1.00 14.92 459 THR A O 1
ATOM 3440 N N . GLU A 1 433 ? -9.923 -13.111 -3.648 1.00 18.28 460 GLU A N 1
ATOM 3441 C CA . GLU A 1 433 ? -9.498 -12.902 -5.022 1.00 19.07 460 GLU A CA 1
ATOM 3442 C C . GLU A 1 433 ? -8.337 -13.833 -5.344 1.00 24.36 460 GLU A C 1
ATOM 3443 O O . GLU A 1 433 ? -7.532 -14.175 -4.472 1.00 28.46 460 GLU A O 1
ATOM 3449 N N . SER A 1 434 ? -8.258 -14.245 -6.604 1.00 28.37 461 SER A N 1
ATOM 3450 C CA . SER A 1 434 ? -7.218 -15.168 -7.035 1.00 35.77 461 SER A CA 1
ATOM 3451 C C . SER A 1 434 ? -6.954 -15.061 -8.532 1.00 37.08 461 SER A C 1
ATOM 3452 O O . SER A 1 434 ? -7.264 -14.050 -9.159 1.00 38.70 461 SER A O 1
ATOM 3455 N N . ALA B 1 2 ? 54.628 28.657 54.058 1.00 33.48 29 ALA B N 1
ATOM 3456 C CA . ALA B 1 2 ? 53.972 27.783 53.090 1.00 33.20 29 ALA B CA 1
ATOM 3457 C C . ALA B 1 2 ? 54.574 26.380 53.103 1.00 33.97 29 ALA B C 1
ATOM 3458 O O . ALA B 1 2 ? 55.424 26.067 53.937 1.00 37.93 29 ALA B O 1
ATOM 3460 N N . SER B 1 3 ? 54.126 25.539 52.173 1.00 32.29 30 SER B N 1
ATOM 3461 C CA . SER B 1 3 ? 54.635 24.178 52.050 1.00 32.67 30 SER B CA 1
ATOM 3462 C C . SER B 1 3 ? 54.359 23.682 50.637 1.00 27.36 30 SER B C 1
ATOM 3463 O O . SER B 1 3 ? 53.572 24.271 49.892 1.00 26.34 30 SER B O 1
ATOM 3466 N N . THR B 1 4 ? 55.017 22.581 50.279 1.00 24.46 31 THR B N 1
ATOM 3467 C CA . THR B 1 4 ? 54.965 22.039 48.929 1.00 24.96 31 THR B CA 1
ATOM 3468 C C . THR B 1 4 ? 54.479 20.596 48.960 1.00 22.13 31 THR B C 1
ATOM 3469 O O . THR B 1 4 ? 54.901 19.805 49.809 1.00 21.72 31 THR B O 1
ATOM 3473 N N . VAL B 1 5 ? 53.587 20.262 48.028 1.00 20.48 32 VAL B N 1
ATOM 3474 C CA . VAL B 1 5 ? 53.081 18.906 47.847 1.00 18.89 32 VAL B CA 1
ATOM 3475 C C . VAL B 1 5 ? 53.427 18.458 46.435 1.00 16.47 32 VAL B C 1
ATOM 3476 O O . VAL B 1 5 ? 53.166 19.182 45.468 1.00 17.43 32 VAL B O 1
ATOM 3480 N N . THR B 1 6 ? 54.015 17.271 46.319 1.00 16.99 33 THR B N 1
ATOM 3481 C CA . THR B 1 6 ? 54.381 16.691 45.033 1.00 16.43 33 THR B CA 1
ATOM 3482 C C . THR B 1 6 ? 53.435 15.536 44.732 1.00 16.01 33 THR B C 1
ATOM 3483 O O . THR B 1 6 ? 53.364 14.571 45.501 1.00 16.86 33 THR B O 1
ATOM 3487 N N . VAL B 1 7 ? 52.714 15.638 43.619 1.00 13.37 34 VAL B N 1
ATOM 3488 C CA . VAL B 1 7 ? 51.777 14.610 43.178 1.00 12.53 34 VAL B CA 1
ATOM 3489 C C . VAL B 1 7 ? 52.403 13.886 41.995 1.00 12.58 34 VAL B C 1
ATOM 3490 O O . VAL B 1 7 ? 52.653 14.494 40.947 1.00 13.99 34 VAL B O 1
ATOM 3494 N N . ASP B 1 8 ? 52.657 12.591 42.161 1.00 12.62 35 ASP B N 1
ATOM 3495 C CA . ASP B 1 8 ? 53.302 11.779 41.138 1.00 13.23 35 ASP B CA 1
ATOM 3496 C C . ASP B 1 8 ? 52.235 11.023 40.356 1.00 14.00 35 ASP B C 1
ATOM 3497 O O . ASP B 1 8 ? 51.444 10.273 40.938 1.00 19.29 35 ASP B O 1
ATOM 3502 N N . TRP B 1 9 ? 52.222 11.222 39.036 1.00 14.76 36 TRP B N 1
ATOM 3503 C CA . TRP B 1 9 ? 51.236 10.559 38.190 1.00 11.74 36 TRP B CA 1
ATOM 3504 C C . TRP B 1 9 ? 51.570 9.089 37.978 1.00 11.98 36 TRP B C 1
ATOM 3505 O O . TRP B 1 9 ? 50.669 8.279 37.730 1.00 11.30 36 TRP B O 1
ATOM 3516 N N . ASP B 1 10 ? 52.846 8.724 38.080 1.00 13.91 37 ASP B N 1
ATOM 3517 C CA . ASP B 1 10 ? 53.308 7.389 37.729 1.00 15.29 37 ASP B CA 1
ATOM 3518 C C . ASP B 1 10 ? 53.582 6.501 38.936 1.00 15.24 37 ASP B C 1
ATOM 3519 O O . ASP B 1 10 ? 54.032 5.364 38.760 1.00 17.94 37 ASP B O 1
ATOM 3524 N N . THR B 1 11 ? 53.329 6.983 40.149 1.00 15.98 38 THR B N 1
ATOM 3525 C CA . THR B 1 11 ? 53.446 6.178 41.363 1.00 16.65 38 THR B CA 1
ATOM 3526 C C . THR B 1 11 ? 52.029 5.939 41.874 1.00 16.37 38 THR B C 1
ATOM 3527 O O . THR B 1 11 ? 51.444 6.801 42.536 1.00 15.22 38 THR B O 1
ATOM 3531 N N . THR B 1 12 ? 51.483 4.769 41.562 1.00 15.02 39 THR B N 1
ATOM 3532 C CA . THR B 1 12 ? 50.095 4.444 41.845 1.00 14.75 39 THR B CA 1
ATOM 3533 C C . THR B 1 12 ? 50.003 3.414 42.964 1.00 13.35 39 THR B C 1
ATOM 3534 O O . THR B 1 12 ? 50.963 2.700 43.267 1.00 13.50 39 THR B O 1
ATOM 3538 N N . TYR B 1 13 ? 48.820 3.344 43.576 1.00 12.79 40 TYR B N 1
ATOM 3539 C CA . TYR B 1 13 ? 48.585 2.411 44.671 1.00 10.71 40 TYR B CA 1
ATOM 3540 C C . TYR B 1 13 ? 47.312 1.601 44.450 1.00 10.89 40 TYR B C 1
ATOM 3541 O O . TYR B 1 13 ? 47.151 0.966 43.402 1.00 12.22 40 TYR B O 1
ATOM 3550 N N . GLN B 1 14 ? 46.403 1.618 45.422 1.00 12.50 41 GLN B N 1
ATOM 3551 C CA . GLN B 1 14 ? 45.237 0.750 45.367 1.00 9.55 41 GLN B CA 1
ATOM 3552 C C . GLN B 1 14 ? 44.140 1.354 44.493 1.00 8.66 41 GLN B C 1
ATOM 3553 O O . GLN B 1 14 ? 44.101 2.561 44.234 1.00 9.67 41 GLN B O 1
ATOM 3559 N N . THR B 1 15 ? 43.239 0.486 44.038 1.00 12.18 42 THR B N 1
ATOM 3560 C CA . THR B 1 15 ? 42.084 0.894 43.252 1.00 13.92 42 THR B CA 1
ATOM 3561 C C . THR B 1 15 ? 40.913 1.164 44.188 1.00 12.09 42 THR B C 1
ATOM 3562 O O . THR B 1 15 ? 40.649 0.378 45.105 1.00 15.01 42 THR B O 1
ATOM 3566 N N . ILE B 1 16 ? 40.216 2.271 43.957 1.00 11.31 43 ILE B N 1
ATOM 3567 C CA . ILE B 1 16 ? 39.099 2.676 44.802 1.00 13.25 43 ILE B CA 1
ATOM 3568 C C . ILE B 1 16 ? 37.821 2.056 44.254 1.00 13.51 43 ILE B C 1
ATOM 3569 O O . ILE B 1 16 ? 37.441 2.307 43.105 1.00 15.97 43 ILE B O 1
ATOM 3574 N N . ASP B 1 17 ? 37.154 1.246 45.078 1.00 11.26 44 ASP B N 1
ATOM 3575 C CA . ASP B 1 17 ? 35.892 0.640 44.675 1.00 10.74 44 ASP B CA 1
ATOM 3576 C C . ASP B 1 17 ? 34.713 1.595 44.807 1.00 9.98 44 ASP B C 1
ATOM 3577 O O . ASP B 1 17 ? 33.700 1.403 44.126 1.00 11.17 44 ASP B O 1
ATOM 3582 N N . GLY B 1 18 ? 34.817 2.606 45.659 1.00 9.34 45 GLY B N 1
ATOM 3583 C CA . GLY B 1 18 ? 33.790 3.612 45.795 1.00 11.57 45 GLY B CA 1
ATOM 3584 C C . GLY B 1 18 ? 33.511 3.910 47.251 1.00 12.68 45 GLY B C 1
ATOM 3585 O O . GLY B 1 18 ? 34.249 3.504 48.147 1.00 12.03 45 GLY B O 1
ATOM 3586 N N . PHE B 1 19 ? 32.424 4.643 47.480 1.00 11.78 46 PHE B N 1
ATOM 3587 C CA . PHE B 1 19 ? 31.974 5.012 48.813 1.00 12.52 46 PHE B CA 1
ATOM 3588 C C . PHE B 1 19 ? 30.477 4.758 48.903 1.00 14.16 46 PHE B C 1
ATOM 3589 O O . PHE B 1 19 ? 29.771 4.739 47.892 1.00 17.25 46 PHE B O 1
ATOM 3597 N N . GLY B 1 20 ? 29.990 4.562 50.127 1.00 13.38 47 GLY B N 1
ATOM 3598 C CA . GLY B 1 20 ? 28.580 4.255 50.283 1.00 14.44 47 GLY B CA 1
ATOM 3599 C C . GLY B 1 20 ? 28.070 4.532 51.679 1.00 12.39 47 GLY B C 1
ATOM 3600 O O . GLY B 1 20 ? 28.828 4.829 52.604 1.00 11.38 47 GLY B O 1
ATOM 3601 N N . VAL B 1 21 ? 26.748 4.440 51.806 1.00 10.06 48 VAL B N 1
ATOM 3602 C CA . VAL B 1 21 ? 26.040 4.543 53.072 1.00 9.07 48 VAL B CA 1
ATOM 3603 C C . VAL B 1 21 ? 24.977 3.450 53.108 1.00 8.52 48 VAL B C 1
ATOM 3604 O O . VAL B 1 21 ? 24.844 2.655 52.174 1.00 11.22 48 VAL B O 1
ATOM 3608 N N . SER B 1 22 ? 24.212 3.414 54.195 1.00 8.01 49 SER B N 1
ATOM 3609 C CA . SER B 1 22 ? 23.188 2.397 54.380 1.00 9.34 49 SER B CA 1
ATOM 3610 C C . SER B 1 22 ? 21.867 3.046 54.767 1.00 10.30 49 SER B C 1
ATOM 3611 O O . SER B 1 22 ? 21.821 4.175 55.262 1.00 12.09 49 SER B O 1
ATOM 3614 N N . GLU B 1 23 ? 20.783 2.308 54.523 1.00 12.14 50 GLU B N 1
ATOM 3615 C CA . GLU B 1 23 ? 19.438 2.715 54.911 1.00 11.69 50 GLU B CA 1
ATOM 3616 C C . GLU B 1 23 ? 18.691 1.563 55.572 1.00 12.12 50 GLU B C 1
ATOM 3617 O O . GLU B 1 23 ? 17.466 1.463 55.466 1.00 15.95 50 GLU B O 1
ATOM 3623 N N . ALA B 1 24 ? 19.423 0.687 56.255 1.00 9.68 51 ALA B N 1
ATOM 3624 C CA . ALA B 1 24 ? 18.825 -0.468 56.901 1.00 10.73 51 ALA B CA 1
ATOM 3625 C C . ALA B 1 24 ? 17.995 -0.035 58.108 1.00 10.25 51 ALA B C 1
ATOM 3626 O O . ALA B 1 24 ? 18.025 1.121 58.540 1.00 10.71 51 ALA B O 1
ATOM 3628 N N . PHE B 1 25 ? 17.241 -0.992 58.649 1.00 11.70 52 PHE B N 1
ATOM 3629 C CA . PHE B 1 25 ? 16.433 -0.783 59.851 1.00 11.82 52 PHE B CA 1
ATOM 3630 C C . PHE B 1 25 ? 15.364 0.290 59.635 1.00 9.84 52 PHE B C 1
ATOM 3631 O O . PHE B 1 25 ? 15.228 1.235 60.416 1.00 14.09 52 PHE B O 1
ATOM 3639 N N . HIS B 1 26 ? 14.604 0.135 58.551 1.00 10.32 53 HIS B N 1
ATOM 3640 C CA . HIS B 1 26 ? 13.455 0.967 58.204 1.00 10.70 53 HIS B CA 1
ATOM 3641 C C . HIS B 1 26 ? 13.817 2.403 57.848 1.00 12.32 53 HIS B C 1
ATOM 3642 O O . HIS B 1 26 ? 12.914 3.218 57.621 1.00 13.92 53 HIS B O 1
ATOM 3649 N N . GLN B 1 27 ? 15.106 2.747 57.792 1.00 12.10 54 GLN B N 1
ATOM 3650 C CA . GLN B 1 27 ? 15.482 4.120 57.480 1.00 12.42 54 GLN B CA 1
ATOM 3651 C C . GLN B 1 27 ? 15.198 4.487 56.029 1.00 13.24 54 GLN B C 1
ATOM 3652 O O . GLN B 1 27 ? 15.029 5.673 55.724 1.00 15.53 54 GLN B O 1
ATOM 3658 N N . SER B 1 28 ? 15.139 3.501 55.131 1.00 11.09 55 SER B N 1
ATOM 3659 C CA . SER B 1 28 ? 14.746 3.787 53.755 1.00 10.11 55 SER B CA 1
ATOM 3660 C C . SER B 1 28 ? 13.278 4.187 53.679 1.00 10.82 55 SER B C 1
ATOM 3661 O O . SER B 1 28 ? 12.900 5.030 52.858 1.00 12.25 55 SER B O 1
ATOM 3664 N N . ASN B 1 29 ? 12.438 3.593 54.529 1.00 10.12 56 ASN B N 1
ATOM 3665 C CA . ASN B 1 29 ? 11.030 3.969 54.571 1.00 12.14 56 ASN B CA 1
ATOM 3666 C C . ASN B 1 29 ? 10.817 5.290 55.298 1.00 11.19 56 ASN B C 1
ATOM 3667 O O . ASN B 1 29 ? 9.860 6.011 54.994 1.00 13.08 56 ASN B O 1
ATOM 3672 N N . ASN B 1 30 ? 11.691 5.626 56.251 1.00 9.94 57 ASN B N 1
ATOM 3673 C CA . ASN B 1 30 ? 11.581 6.912 56.931 1.00 12.62 57 ASN B CA 1
ATOM 3674 C C . ASN B 1 30 ? 11.872 8.072 55.988 1.00 12.23 57 ASN B C 1
ATOM 3675 O O . ASN B 1 30 ? 11.371 9.182 56.200 1.00 14.71 57 ASN B O 1
ATOM 3680 N N . ILE B 1 31 ? 12.679 7.840 54.950 1.00 11.98 58 ILE B N 1
ATOM 3681 C CA . ILE B 1 31 ? 12.906 8.871 53.943 1.00 13.71 58 ILE B CA 1
ATOM 3682 C C . ILE B 1 31 ? 11.638 9.115 53.135 1.00 12.60 58 ILE B C 1
ATOM 3683 O O . ILE B 1 31 ? 11.280 10.263 52.844 1.00 13.98 58 ILE B O 1
ATOM 3688 N N . ALA B 1 32 ? 10.934 8.042 52.766 1.00 12.19 59 ALA B N 1
ATOM 3689 C CA . ALA B 1 32 ? 9.697 8.191 52.007 1.00 11.36 59 ALA B CA 1
ATOM 3690 C C . ALA B 1 32 ? 8.592 8.819 52.846 1.00 12.76 59 ALA B C 1
ATOM 3691 O O . ALA B 1 32 ? 7.668 9.428 52.295 1.00 13.09 59 ALA B O 1
ATOM 3693 N N . ARG B 1 33 ? 8.667 8.687 54.172 1.00 13.99 60 ARG B N 1
ATOM 3694 C CA . ARG B 1 33 ? 7.662 9.278 55.047 1.00 15.61 60 ARG B CA 1
ATOM 3695 C C . ARG B 1 33 ? 7.774 10.794 55.144 1.00 15.58 60 ARG B C 1
ATOM 3696 O O . ARG B 1 33 ? 6.887 11.424 55.729 1.00 16.51 60 ARG B O 1
ATOM 3704 N N . LEU B 1 34 ? 8.833 11.392 54.595 1.00 16.51 61 LEU B N 1
ATOM 3705 C CA . LEU B 1 34 ? 8.945 12.843 54.552 1.00 15.61 61 LEU B CA 1
ATOM 3706 C C . LEU B 1 34 ? 8.205 13.460 53.373 1.00 13.52 61 LEU B C 1
ATOM 3707 O O . LEU B 1 34 ? 8.124 14.690 53.289 1.00 16.82 61 LEU B O 1
ATOM 3712 N N . GLY B 1 35 ? 7.667 12.647 52.472 1.00 15.19 62 GLY B N 1
ATOM 3713 C CA . GLY B 1 35 ? 7.009 13.138 51.282 1.00 18.18 62 GLY B CA 1
ATOM 3714 C C . GLY B 1 35 ? 7.873 12.970 50.042 1.00 17.80 62 GLY B C 1
ATOM 3715 O O . GLY B 1 35 ? 9.085 12.759 50.111 1.00 20.07 62 GLY B O 1
ATOM 3716 N N . GLU B 1 36 ? 7.224 13.073 48.878 1.00 17.21 63 GLU B N 1
ATOM 3717 C CA . GLU B 1 36 ? 7.931 12.874 47.616 1.00 16.32 63 GLU B CA 1
ATOM 3718 C C . GLU B 1 36 ? 9.020 13.920 47.411 1.00 14.18 63 GLU B C 1
ATOM 3719 O O . GLU B 1 36 ? 10.112 13.602 46.925 1.00 15.13 63 GLU B O 1
ATOM 3725 N N . THR B 1 37 ? 8.741 15.174 47.772 1.00 13.28 64 THR B N 1
ATOM 3726 C CA . THR B 1 37 ? 9.697 16.247 47.517 1.00 15.67 64 THR B CA 1
ATOM 3727 C C . THR B 1 37 ? 10.960 16.074 48.353 1.00 15.81 64 THR B C 1
ATOM 3728 O O . THR B 1 37 ? 12.074 16.062 47.816 1.00 15.64 64 THR B O 1
ATOM 3732 N N . LYS B 1 38 ? 10.807 15.932 49.672 1.00 17.32 65 LYS B N 1
ATOM 3733 C CA . LYS B 1 38 ? 11.976 15.793 50.535 1.00 16.47 65 LYS B CA 1
ATOM 3734 C C . LYS B 1 38 ? 12.684 14.460 50.323 1.00 14.15 65 LYS B C 1
ATOM 3735 O O . LYS B 1 38 ? 13.886 14.351 50.591 1.00 15.55 65 LYS B O 1
ATOM 3741 N N . GLN B 1 39 ? 11.964 13.440 49.849 1.00 15.53 66 GLN B N 1
ATOM 3742 C CA . GLN B 1 39 ? 12.605 12.168 49.529 1.00 12.07 66 GLN B CA 1
ATOM 3743 C C . GLN B 1 39 ? 13.569 12.324 48.361 1.00 13.51 66 GLN B C 1
ATOM 3744 O O . GLN B 1 39 ? 14.702 11.831 48.407 1.00 14.77 66 GLN B O 1
ATOM 3750 N N . ASN B 1 40 ? 13.133 13.008 47.300 1.00 13.23 67 ASN B N 1
ATOM 3751 C CA . ASN B 1 40 ? 14.011 13.238 46.158 1.00 12.34 67 ASN B CA 1
ATOM 3752 C C . ASN B 1 40 ? 15.156 14.179 46.510 1.00 8.53 67 ASN B C 1
ATOM 3753 O O . ASN B 1 40 ? 16.241 14.075 45.927 1.00 10.44 67 ASN B O 1
ATOM 3758 N N . GLU B 1 41 ? 14.937 15.099 47.452 1.00 10.07 68 GLU B N 1
ATOM 3759 C CA . GLU B 1 41 ? 16.023 15.962 47.906 1.00 11.18 68 GLU B CA 1
ATOM 3760 C C . GLU B 1 41 ? 17.084 15.162 48.649 1.00 13.58 68 GLU B C 1
ATOM 3761 O O . GLU B 1 41 ? 18.285 15.400 48.476 1.00 12.94 68 GLU B O 1
ATOM 3767 N N . ILE B 1 42 ? 16.661 14.208 49.480 1.00 13.98 69 ILE B N 1
ATOM 3768 C CA . ILE B 1 42 ? 17.615 13.377 50.208 1.00 11.30 69 ILE B CA 1
ATOM 3769 C C . ILE B 1 42 ? 18.338 12.429 49.258 1.00 10.86 69 ILE B C 1
ATOM 3770 O O . ILE B 1 42 ? 19.545 12.194 49.394 1.00 11.76 69 ILE B O 1
ATOM 3775 N N . TYR B 1 43 ? 17.617 11.875 48.279 1.00 10.74 70 TYR B N 1
ATOM 3776 C CA . TYR B 1 43 ? 18.263 11.047 47.264 1.00 10.94 70 TYR B CA 1
ATOM 3777 C C . TYR B 1 43 ? 19.331 11.834 46.517 1.00 13.08 70 TYR B C 1
ATOM 3778 O O . TYR B 1 43 ? 20.395 11.296 46.185 1.00 13.02 70 TYR B O 1
ATOM 3787 N N . ASP B 1 44 ? 19.066 13.113 46.246 1.00 13.63 71 ASP B N 1
ATOM 3788 C CA . ASP B 1 44 ? 20.016 13.927 45.496 1.00 14.94 71 ASP B CA 1
ATOM 3789 C C . ASP B 1 44 ? 21.221 14.302 46.349 1.00 11.91 71 ASP B C 1
ATOM 3790 O O . ASP B 1 44 ? 22.354 14.326 45.857 1.00 11.99 71 ASP B O 1
ATOM 3795 N N . LEU B 1 45 ? 21.000 14.594 47.632 1.00 12.10 72 LEU B N 1
ATOM 3796 C CA . LEU B 1 45 ? 22.106 14.934 48.521 1.00 10.98 72 LEU B CA 1
ATOM 3797 C C . LEU B 1 45 ? 23.064 13.770 48.737 1.00 10.75 72 LEU B C 1
ATOM 3798 O O . LEU B 1 45 ? 24.233 14.000 49.065 1.00 12.59 72 LEU B O 1
ATOM 3803 N N . LEU B 1 46 ? 22.605 12.534 48.553 1.00 10.25 73 LEU B N 1
ATOM 3804 C CA . LEU B 1 46 ? 23.421 11.357 48.823 1.00 10.74 73 LEU B CA 1
ATOM 3805 C C . LEU B 1 46 ? 24.088 10.786 47.580 1.00 11.57 73 LEU B C 1
ATOM 3806 O O . LEU B 1 46 ? 25.237 10.343 47.653 1.00 12.02 73 LEU B O 1
ATOM 3811 N N . PHE B 1 47 ? 23.400 10.783 46.436 1.00 12.11 74 PHE B N 1
ATOM 3812 C CA . PHE B 1 47 ? 23.861 10.037 45.275 1.00 10.88 74 PHE B CA 1
ATOM 3813 C C . PHE B 1 47 ? 24.148 10.878 44.037 1.00 9.92 74 PHE B C 1
ATOM 3814 O O . PHE B 1 47 ? 24.697 10.340 43.069 1.00 11.14 74 PHE B O 1
ATOM 3822 N N . SER B 1 48 ? 23.801 12.162 44.027 1.00 11.23 75 SER B N 1
ATOM 3823 C CA . SER B 1 48 ? 24.076 12.995 42.865 1.00 12.33 75 SER B CA 1
ATOM 3824 C C . SER B 1 48 ? 25.552 13.369 42.827 1.00 15.15 75 SER B C 1
ATOM 3825 O O . SER B 1 48 ? 26.135 13.746 43.849 1.00 16.05 75 SER B O 1
ATOM 3828 N N . THR B 1 49 ? 26.153 13.267 41.646 1.00 15.06 76 THR B N 1
ATOM 3829 C CA . THR B 1 49 ? 27.551 13.625 41.450 1.00 14.33 76 THR B CA 1
ATOM 3830 C C . THR B 1 49 ? 27.735 15.080 41.044 1.00 15.58 76 THR B C 1
ATOM 3831 O O . THR B 1 49 ? 28.870 15.502 40.803 1.00 18.36 76 THR B O 1
ATOM 3835 N N . THR B 1 50 ? 26.653 15.851 40.960 1.00 17.20 77 THR B N 1
ATOM 3836 C CA . THR B 1 50 ? 26.709 17.262 40.596 1.00 19.84 77 THR B CA 1
ATOM 3837 C C . THR B 1 50 ? 26.323 18.192 41.734 1.00 20.16 77 THR B C 1
ATOM 3838 O O . THR B 1 50 ? 26.911 19.267 41.872 1.00 21.84 77 THR B O 1
ATOM 3842 N N . ASP B 1 51 ? 25.346 17.804 42.557 1.00 21.52 78 ASP B N 1
ATOM 3843 C CA . ASP B 1 51 ? 24.918 18.619 43.688 1.00 21.10 78 ASP B CA 1
ATOM 3844 C C . ASP B 1 51 ? 24.659 17.768 44.926 1.00 19.48 78 ASP B C 1
ATOM 3845 O O . ASP B 1 51 ? 23.795 18.101 45.745 1.00 22.59 78 ASP B O 1
ATOM 3850 N N . GLY B 1 52 ? 25.397 16.672 45.077 1.00 16.79 79 GLY B N 1
ATOM 3851 C CA . GLY B 1 52 ? 25.263 15.811 46.235 1.00 15.56 79 GLY B CA 1
ATOM 3852 C C . GLY B 1 52 ? 26.570 15.147 46.612 1.00 12.55 79 GLY B C 1
ATOM 3853 O O . GLY B 1 52 ? 27.635 15.535 46.121 1.00 14.39 79 GLY B O 1
ATOM 3854 N N . ALA B 1 53 ? 26.507 14.141 47.485 1.00 11.40 80 ALA B N 1
ATOM 3855 C CA . ALA B 1 53 ? 27.712 13.435 47.901 1.00 12.54 80 ALA B CA 1
ATOM 3856 C C . ALA B 1 53 ? 28.193 12.425 46.870 1.00 12.59 80 ALA B C 1
ATOM 3857 O O . ALA B 1 53 ? 29.378 12.072 46.875 1.00 13.99 80 ALA B O 1
ATOM 3859 N N . GLY B 1 54 ? 27.310 11.952 45.997 1.00 12.00 81 GLY B N 1
ATOM 3860 C CA . GLY B 1 54 ? 27.701 11.027 44.947 1.00 12.39 81 GLY B CA 1
ATOM 3861 C C . GLY B 1 54 ? 28.191 9.680 45.432 1.00 14.35 81 GLY B C 1
ATOM 3862 O O . GLY B 1 54 ? 29.164 9.147 44.882 1.00 13.73 81 GLY B O 1
ATOM 3863 N N . PHE B 1 55 ? 27.548 9.116 46.454 1.00 13.49 82 PHE B N 1
ATOM 3864 C CA . PHE B 1 55 ? 27.919 7.786 46.920 1.00 13.56 82 PHE B CA 1
ATOM 3865 C C . PHE B 1 55 ? 27.641 6.756 45.833 1.00 14.98 82 PHE B C 1
ATOM 3866 O O . PHE B 1 55 ? 26.535 6.690 45.289 1.00 16.04 82 PHE B O 1
ATOM 3874 N N . SER B 1 56 ? 28.652 5.950 45.520 1.00 14.57 83 SER B N 1
ATOM 3875 C CA . SER B 1 56 ? 28.579 4.990 44.430 1.00 14.06 83 SER B CA 1
ATOM 3876 C C . SER B 1 56 ? 28.214 3.583 44.885 1.00 14.29 83 SER B C 1
ATOM 3877 O O . SER B 1 56 ? 28.030 2.703 44.038 1.00 14.00 83 SER B O 1
ATOM 3880 N N . ILE B 1 57 ? 28.112 3.347 46.191 1.00 11.67 84 ILE B N 1
ATOM 3881 C CA . ILE B 1 57 ? 27.756 2.041 46.728 1.00 12.17 84 ILE B CA 1
ATOM 3882 C C . ILE B 1 57 ? 26.572 2.209 47.670 1.00 14.05 84 ILE B C 1
ATOM 3883 O O . ILE B 1 57 ? 26.374 3.273 48.265 1.00 19.37 84 ILE B O 1
ATOM 3888 N N . PHE B 1 58 ? 25.774 1.151 47.797 1.00 11.15 85 PHE B N 1
ATOM 3889 C CA . PHE B 1 58 ? 24.599 1.155 48.660 1.00 9.00 85 PHE B CA 1
ATOM 3890 C C . PHE B 1 58 ? 24.590 -0.128 49.475 1.00 9.61 85 PHE B C 1
ATOM 3891 O O . PHE B 1 58 ? 24.648 -1.226 48.911 1.00 10.55 85 PHE B O 1
ATOM 3899 N N . ARG B 1 59 ? 24.518 0.012 50.796 1.00 8.92 86 ARG B N 1
ATOM 3900 C CA . ARG B 1 59 ? 24.542 -1.112 51.721 1.00 10.08 86 ARG B CA 1
ATOM 3901 C C . ARG B 1 59 ? 23.155 -1.292 52.320 1.00 10.53 86 ARG B C 1
ATOM 3902 O O . ARG B 1 59 ? 22.551 -0.327 52.800 1.00 13.00 86 ARG B O 1
ATOM 3910 N N . SER B 1 60 ? 22.652 -2.522 52.285 1.00 10.45 87 SER B N 1
ATOM 3911 C CA . SER B 1 60 ? 21.335 -2.845 52.807 1.00 10.84 87 SER B CA 1
ATOM 3912 C C . SER B 1 60 ? 21.433 -4.068 53.709 1.00 11.79 87 SER B C 1
ATOM 3913 O O . SER B 1 60 ? 22.438 -4.784 53.719 1.00 13.90 87 SER B O 1
ATOM 3916 N N . ILE B 1 61 ? 20.370 -4.300 54.475 1.00 10.17 88 ILE B N 1
ATOM 3917 C CA . ILE B 1 61 ? 20.268 -5.445 55.374 1.00 11.37 88 ILE B CA 1
ATOM 3918 C C . ILE B 1 61 ? 19.523 -6.567 54.666 1.00 12.95 88 ILE B C 1
ATOM 3919 O O . ILE B 1 61 ? 18.570 -6.323 53.914 1.00 15.89 88 ILE B O 1
ATOM 3924 N N . LEU B 1 62 ? 19.969 -7.801 54.892 1.00 13.44 89 LEU B N 1
ATOM 3925 C CA . LEU B 1 62 ? 19.245 -8.987 54.454 1.00 13.61 89 LEU B CA 1
ATOM 3926 C C . LEU B 1 62 ? 18.212 -9.328 55.517 1.00 12.67 89 LEU B C 1
ATOM 3927 O O . LEU B 1 62 ? 18.575 -9.605 56.665 1.00 13.25 89 LEU B O 1
ATOM 3932 N N . GLY B 1 63 ? 16.936 -9.324 55.134 1.00 12.74 90 GLY B N 1
ATOM 3933 C CA . GLY B 1 63 ? 15.855 -9.572 56.068 1.00 12.09 90 GLY B CA 1
ATOM 3934 C C . GLY B 1 63 ? 16.004 -10.870 56.832 1.00 11.03 90 GLY B C 1
ATOM 3935 O O . GLY B 1 63 ? 16.264 -11.920 56.237 1.00 13.08 90 GLY B O 1
ATOM 3936 N N . ASP B 1 64 ? 15.857 -10.809 58.155 1.00 11.80 91 ASP B N 1
ATOM 3937 C CA . ASP B 1 64 ? 16.000 -11.979 59.008 1.00 11.15 91 ASP B CA 1
ATOM 3938 C C . ASP B 1 64 ? 14.695 -12.418 59.656 1.00 12.52 91 ASP B C 1
ATOM 3939 O O . ASP B 1 64 ? 14.674 -13.456 60.327 1.00 12.19 91 ASP B O 1
ATOM 3944 N N . GLY B 1 65 ? 13.612 -11.666 59.470 1.00 12.61 92 GLY B N 1
ATOM 3945 C CA . GLY B 1 65 ? 12.344 -12.002 60.080 1.00 15.46 92 GLY B CA 1
ATOM 3946 C C . GLY B 1 65 ? 12.265 -11.769 61.570 1.00 17.35 92 GLY B C 1
ATOM 3947 O O . GLY B 1 65 ? 11.483 -12.443 62.247 1.00 19.39 92 GLY B O 1
ATOM 3948 N N . GLY B 1 66 ? 13.049 -10.837 62.108 1.00 15.58 93 GLY B N 1
ATOM 3949 C CA . GLY B 1 66 ? 13.005 -10.576 63.530 1.00 15.04 93 GLY B CA 1
ATOM 3950 C C . GLY B 1 66 ? 11.752 -9.830 63.947 1.00 14.59 93 GLY B C 1
ATOM 3951 O O . GLY B 1 66 ? 11.066 -9.198 63.143 1.00 14.41 93 GLY B O 1
ATOM 3952 N N . THR B 1 67 ? 11.452 -9.906 65.244 1.00 13.81 94 THR B N 1
ATOM 3953 C CA . THR B 1 67 ? 10.273 -9.260 65.809 1.00 12.48 94 THR B CA 1
ATOM 3954 C C . THR B 1 67 ? 10.624 -8.163 66.805 1.00 13.94 94 THR B C 1
ATOM 3955 O O . THR B 1 67 ? 9.731 -7.656 67.496 1.00 15.61 94 THR B O 1
ATOM 3959 N N . TRP B 1 68 ? 11.895 -7.785 66.900 1.00 13.15 95 TRP B N 1
ATOM 3960 C CA . TRP B 1 68 ? 12.322 -6.739 67.814 1.00 11.89 95 TRP B CA 1
ATOM 3961 C C . TRP B 1 68 ? 12.034 -5.363 67.215 1.00 11.97 95 TRP B C 1
ATOM 3962 O O . TRP B 1 68 ? 11.506 -5.233 66.107 1.00 13.70 95 TRP B O 1
ATOM 3973 N N . GLY B 1 69 ? 12.382 -4.318 67.963 1.00 11.25 96 GLY B N 1
ATOM 3974 C CA . GLY B 1 69 ? 12.233 -2.951 67.505 1.00 12.84 96 GLY B CA 1
ATOM 3975 C C . GLY B 1 69 ? 10.787 -2.566 67.220 1.00 15.03 96 GLY B C 1
ATOM 3976 O O . GLY B 1 69 ? 9.832 -3.140 67.751 1.00 15.68 96 GLY B O 1
ATOM 3977 N N . ASN B 1 70 ? 10.641 -1.565 66.355 1.00 17.62 97 ASN B N 1
ATOM 3978 C CA . ASN B 1 70 ? 9.333 -1.072 65.943 1.00 18.36 97 ASN B CA 1
ATOM 3979 C C . ASN B 1 70 ? 9.394 -0.709 64.461 1.00 14.33 97 ASN B C 1
ATOM 3980 O O . ASN B 1 70 ? 10.346 -1.056 63.754 1.00 15.11 97 ASN B O 1
ATOM 3985 N N . ALA B 1 71 ? 8.367 0.001 63.990 1.00 14.42 98 ALA B N 1
ATOM 3986 C CA . ALA B 1 71 ? 8.294 0.373 62.582 1.00 17.19 98 ALA B CA 1
ATOM 3987 C C . ALA B 1 71 ? 9.266 1.486 62.217 1.00 17.05 98 ALA B C 1
ATOM 3988 O O . ALA B 1 71 ? 9.643 1.602 61.046 1.00 16.02 98 ALA B O 1
ATOM 3990 N N . ASP B 1 72 ? 9.675 2.310 63.183 1.00 18.12 99 ASP B N 1
ATOM 3991 C CA . ASP B 1 72 ? 10.644 3.363 62.907 1.00 16.79 99 ASP B CA 1
ATOM 3992 C C . ASP B 1 72 ? 12.079 2.857 62.924 1.00 13.07 99 ASP B C 1
ATOM 3993 O O . ASP B 1 72 ? 12.945 3.466 62.287 1.00 12.64 99 ASP B O 1
ATOM 3998 N N . ASP B 1 73 ? 12.347 1.760 63.634 1.00 14.25 100 ASP B N 1
ATOM 3999 C CA . ASP B 1 73 ? 13.704 1.218 63.725 1.00 14.83 100 ASP B CA 1
ATOM 4000 C C . ASP B 1 73 ? 13.559 -0.263 64.094 1.00 13.38 100 ASP B C 1
ATOM 4001 O O . ASP B 1 73 ? 13.526 -0.615 65.273 1.00 14.38 100 ASP B O 1
ATOM 4006 N N . GLY B 1 74 ? 13.475 -1.112 63.072 1.00 13.47 101 GLY B N 1
ATOM 4007 C CA . GLY B 1 74 ? 13.290 -2.527 63.282 1.00 11.08 101 GLY B CA 1
ATOM 4008 C C . GLY B 1 74 ? 13.738 -3.364 62.101 1.00 10.80 101 GLY B C 1
ATOM 4009 O O . GLY B 1 74 ? 14.178 -2.847 61.070 1.00 9.86 101 GLY B O 1
ATOM 4010 N N . PRO B 1 75 ? 13.631 -4.681 62.231 1.00 12.01 102 PRO B N 1
ATOM 4011 C CA . PRO B 1 75 ? 14.075 -5.581 61.167 1.00 11.94 102 PRO B CA 1
ATOM 4012 C C . PRO B 1 75 ? 12.983 -5.793 60.123 1.00 12.83 102 PRO B C 1
ATOM 4013 O O . PRO B 1 75 ? 11.817 -5.443 60.314 1.00 13.29 102 PRO B O 1
ATOM 4017 N N . ASN B 1 76 ? 13.394 -6.381 59.006 1.00 11.82 103 ASN B N 1
ATOM 4018 C CA . ASN B 1 76 ? 12.495 -6.737 57.920 1.00 9.29 103 ASN B CA 1
ATOM 4019 C C . ASN B 1 76 ? 12.234 -8.239 57.927 1.00 10.60 103 ASN B C 1
ATOM 4020 O O . ASN B 1 76 ? 12.961 -9.020 58.546 1.00 12.34 103 ASN B O 1
ATOM 4025 N N . LYS B 1 77 ? 11.177 -8.636 57.224 1.00 13.31 104 LYS B N 1
ATOM 4026 C CA . LYS B 1 77 ? 10.865 -10.050 57.094 1.00 13.29 104 LYS B CA 1
ATOM 4027 C C . LYS B 1 77 ? 11.871 -10.731 56.173 1.00 12.84 104 LYS B C 1
ATOM 4028 O O . LYS B 1 77 ? 12.419 -10.120 55.251 1.00 15.74 104 LYS B O 1
ATOM 4034 N N . THR B 1 78 ? 12.111 -12.011 56.432 1.00 13.20 105 THR B N 1
ATOM 4035 C CA . THR B 1 78 ? 13.066 -12.787 55.658 1.00 13.88 105 THR B CA 1
ATOM 4036 C C . THR B 1 78 ? 12.370 -13.489 54.499 1.00 12.83 105 THR B C 1
ATOM 4037 O O . THR B 1 78 ? 11.177 -13.801 54.559 1.00 12.71 105 THR B O 1
ATOM 4041 N N . MET B 1 79 ? 13.133 -13.732 53.433 1.00 13.79 106 MET B N 1
ATOM 4042 C CA . MET B 1 79 ? 12.611 -14.436 52.270 1.00 13.71 106 MET B CA 1
ATOM 4043 C C . MET B 1 79 ? 12.477 -15.936 52.498 1.00 13.76 106 MET B C 1
ATOM 4044 O O . MET B 1 79 ? 11.861 -16.618 51.672 1.00 16.93 106 MET B O 1
ATOM 4049 N N . GLN B 1 80 ? 13.036 -16.462 53.586 1.00 13.79 107 GLN B N 1
ATOM 4050 C CA . GLN B 1 80 ? 12.915 -17.874 53.947 1.00 13.22 107 GLN B CA 1
ATOM 4051 C C . GLN B 1 80 ? 12.514 -17.946 55.414 1.00 16.35 107 GLN B C 1
ATOM 4052 O O . GLN B 1 80 ? 13.357 -18.180 56.291 1.00 17.06 107 GLN B O 1
ATOM 4058 N N . PRO B 1 81 ? 11.228 -17.744 55.719 1.00 16.29 108 PRO B N 1
ATOM 4059 C CA . PRO B 1 81 ? 10.798 -17.763 57.127 1.00 16.11 108 PRO B CA 1
ATOM 4060 C C . PRO B 1 81 ? 10.922 -19.123 57.789 1.00 17.43 108 PRO B C 1
ATOM 4061 O O . PRO B 1 81 ? 11.036 -19.184 59.019 1.00 21.96 108 PRO B O 1
ATOM 4065 N N . ALA B 1 82 ? 10.903 -20.210 57.021 1.00 15.05 109 ALA B N 1
ATOM 4066 C CA . ALA B 1 82 ? 11.081 -21.549 57.559 1.00 15.49 109 ALA B CA 1
ATOM 4067 C C . ALA B 1 82 ? 12.001 -22.330 56.633 1.00 18.18 109 ALA B C 1
ATOM 4068 O O . ALA B 1 82 ? 12.235 -21.940 55.487 1.00 23.56 109 ALA B O 1
ATOM 4070 N N . GLU B 1 83 ? 12.525 -23.447 57.146 1.00 18.66 110 GLU B N 1
ATOM 4071 C CA . GLU B 1 83 ? 13.448 -24.256 56.355 1.00 18.79 110 GLU B CA 1
ATOM 4072 C C . GLU B 1 83 ? 12.785 -24.818 55.105 1.00 20.05 110 GLU B C 1
ATOM 4073 O O . GLU B 1 83 ? 13.468 -25.087 54.110 1.00 23.19 110 GLU B O 1
ATOM 4079 N N . ASP B 1 84 ? 11.466 -24.994 55.131 1.00 17.99 111 ASP B N 1
ATOM 4080 C CA . ASP B 1 84 ? 10.729 -25.556 54.010 1.00 18.34 111 ASP B CA 1
ATOM 4081 C C . ASP B 1 84 ? 9.884 -24.526 53.275 1.00 16.50 111 ASP B C 1
ATOM 4082 O O . ASP B 1 84 ? 9.143 -24.895 52.359 1.00 19.99 111 ASP B O 1
ATOM 4087 N N . VAL B 1 85 ? 9.978 -23.250 53.643 1.00 14.23 112 VAL B N 1
ATOM 4088 C CA . VAL B 1 85 ? 9.122 -22.205 53.092 1.00 14.55 112 VAL B CA 1
ATOM 4089 C C . VAL B 1 85 ? 10.000 -21.074 52.579 1.00 16.53 112 VAL B C 1
ATOM 4090 O O . VAL B 1 85 ? 10.752 -20.468 53.353 1.00 18.72 112 VAL B O 1
ATOM 4094 N N . TRP B 1 86 ? 9.905 -20.792 51.283 1.00 17.08 113 TRP B N 1
ATOM 4095 C CA . TRP B 1 86 ? 10.515 -19.619 50.676 1.00 17.23 113 TRP B CA 1
ATOM 4096 C C . TRP B 1 86 ? 9.412 -18.629 50.331 1.00 16.26 113 TRP B C 1
ATOM 4097 O O . TRP B 1 86 ? 8.385 -19.013 49.763 1.00 17.90 113 TRP B O 1
ATOM 4108 N N . ASP B 1 87 ? 9.623 -17.360 50.677 1.00 16.42 114 ASP B N 1
ATOM 4109 C CA . ASP B 1 87 ? 8.633 -16.305 50.457 1.00 17.09 114 ASP B CA 1
ATOM 4110 C C . ASP B 1 87 ? 9.331 -15.134 49.773 1.00 16.87 114 ASP B C 1
ATOM 4111 O O . ASP B 1 87 ? 9.864 -14.242 50.437 1.00 18.03 114 ASP B O 1
ATOM 4116 N N . TRP B 1 88 ? 9.322 -15.138 48.440 1.00 16.88 115 TRP B N 1
ATOM 4117 C CA . TRP B 1 88 ? 9.964 -14.080 47.659 1.00 17.93 115 TRP B CA 1
ATOM 4118 C C . TRP B 1 88 ? 8.967 -12.950 47.399 1.00 16.25 115 TRP B C 1
ATOM 4119 O O . TRP B 1 88 ? 8.568 -12.659 46.270 1.00 17.08 115 TRP B O 1
ATOM 4130 N N . ASN B 1 89 ? 8.565 -12.310 48.492 1.00 16.30 116 ASN B N 1
ATOM 4131 C CA . ASN B 1 89 ? 7.686 -11.150 48.454 1.00 17.22 116 ASN B CA 1
ATOM 4132 C C . ASN B 1 89 ? 8.552 -9.903 48.570 1.00 15.83 116 ASN B C 1
ATOM 4133 O O . ASN B 1 89 ? 9.202 -9.690 49.600 1.00 14.33 116 ASN B O 1
ATOM 4138 N N . GLU B 1 90 ? 8.565 -9.084 47.515 1.00 15.65 117 GLU B N 1
ATOM 4139 C CA . GLU B 1 90 ? 9.440 -7.916 47.496 1.00 16.28 117 GLU B CA 1
ATOM 4140 C C . GLU B 1 90 ? 9.055 -6.879 48.543 1.00 15.46 117 GLU B C 1
ATOM 4141 O O . GLU B 1 90 ? 9.873 -6.009 48.862 1.00 19.01 117 GLU B O 1
ATOM 4147 N N . SER B 1 91 ? 7.837 -6.947 49.083 1.00 14.83 118 SER B N 1
ATOM 4148 C CA . SER B 1 91 ? 7.444 -6.035 50.150 1.00 15.15 118 SER B CA 1
ATOM 4149 C C . SER B 1 91 ? 8.107 -6.368 51.480 1.00 12.47 118 SER B C 1
ATOM 4150 O O . SER B 1 91 ? 8.078 -5.532 52.390 1.00 15.04 118 SER B O 1
ATOM 4153 N N . ASN B 1 92 ? 8.693 -7.561 51.617 1.00 12.45 119 ASN B N 1
ATOM 4154 C CA . ASN B 1 92 ? 9.429 -7.884 52.835 1.00 11.64 119 ASN B CA 1
ATOM 4155 C C . ASN B 1 92 ? 10.659 -7.001 52.995 1.00 10.52 119 ASN B C 1
ATOM 4156 O O . ASN B 1 92 ? 11.043 -6.674 54.123 1.00 10.60 119 ASN B O 1
ATOM 4161 N N . ASP B 1 93 ? 11.284 -6.610 51.888 1.00 13.75 120 ASP B N 1
ATOM 4162 C CA . ASP B 1 93 ? 12.471 -5.760 51.902 1.00 13.95 120 ASP B CA 1
ATOM 4163 C C . ASP B 1 93 ? 12.017 -4.340 51.578 1.00 14.28 120 ASP B C 1
ATOM 4164 O O . ASP B 1 93 ? 11.735 -4.016 50.422 1.00 14.62 120 ASP B O 1
ATOM 4169 N N . ASP B 1 94 ? 11.948 -3.491 52.604 1.00 13.94 121 ASP B N 1
ATOM 4170 C CA . ASP B 1 94 ? 11.537 -2.104 52.417 1.00 14.84 121 ASP B CA 1
ATOM 4171 C C . ASP B 1 94 ? 12.626 -1.238 51.795 1.00 14.34 121 ASP B C 1
ATOM 4172 O O . ASP B 1 94 ? 12.432 -0.023 51.670 1.00 14.37 121 ASP B O 1
ATOM 4177 N N . GLN B 1 95 ? 13.759 -1.825 51.414 1.00 12.65 122 GLN B N 1
ATOM 4178 C CA . GLN B 1 95 ? 14.831 -1.106 50.743 1.00 11.42 122 GLN B CA 1
ATOM 4179 C C . GLN B 1 95 ? 14.789 -1.261 49.230 1.00 12.91 122 GLN B C 1
ATOM 4180 O O . GLN B 1 95 ? 15.522 -0.554 48.531 1.00 14.13 122 GLN B O 1
ATOM 4186 N N . ILE B 1 96 ? 13.949 -2.161 48.714 1.00 12.68 123 ILE B N 1
ATOM 4187 C CA . ILE B 1 96 ? 13.881 -2.375 47.267 1.00 12.96 123 ILE B CA 1
ATOM 4188 C C . ILE B 1 96 ? 13.426 -1.139 46.497 1.00 14.52 123 ILE B C 1
ATOM 4189 O O . ILE B 1 96 ? 14.073 -0.789 45.498 1.00 16.19 123 ILE B O 1
ATOM 4194 N N . PRO B 1 97 ? 12.343 -0.446 46.882 1.00 13.17 124 PRO B N 1
ATOM 4195 C CA . PRO B 1 97 ? 11.946 0.748 46.114 1.00 13.26 124 PRO B CA 1
ATOM 4196 C C . PRO B 1 97 ? 13.014 1.825 46.051 1.00 14.83 124 PRO B C 1
ATOM 4197 O O . PRO B 1 97 ? 13.120 2.518 45.032 1.00 16.57 124 PRO B O 1
ATOM 4201 N N . MET B 1 98 ? 13.813 1.990 47.108 1.00 11.89 125 MET B N 1
ATOM 4202 C CA . MET B 1 98 ? 14.873 2.993 47.071 1.00 12.56 125 MET B CA 1
ATOM 4203 C C . MET B 1 98 ? 16.008 2.564 46.150 1.00 11.86 125 MET B C 1
ATOM 4204 O O . MET B 1 98 ? 16.607 3.401 45.464 1.00 12.65 125 MET B O 1
ATOM 4209 N N . ILE B 1 99 ? 16.316 1.265 46.118 1.00 10.71 126 ILE B N 1
ATOM 4210 C CA . ILE B 1 99 ? 17.385 0.773 45.252 1.00 10.41 126 ILE B CA 1
ATOM 4211 C C . ILE B 1 99 ? 17.034 1.005 43.788 1.00 11.99 126 ILE B C 1
ATOM 4212 O O . ILE B 1 99 ? 17.848 1.515 43.009 1.00 10.84 126 ILE B O 1
ATOM 4217 N N . ARG B 1 100 ? 15.810 0.642 43.393 1.00 15.51 127 ARG B N 1
ATOM 4218 C CA . ARG B 1 100 ? 15.385 0.846 42.012 1.00 13.48 127 ARG B CA 1
ATOM 4219 C C . ARG B 1 100 ? 15.404 2.319 41.626 1.00 13.74 127 ARG B C 1
ATOM 4220 O O . ARG B 1 100 ? 15.653 2.652 40.462 1.00 17.12 127 ARG B O 1
ATOM 4228 N N . ALA B 1 101 ? 15.148 3.213 42.583 1.00 11.39 128 ALA B N 1
ATOM 4229 C CA . ALA B 1 101 ? 15.148 4.639 42.277 1.00 10.98 128 ALA B CA 1
ATOM 4230 C C . ALA B 1 101 ? 16.566 5.172 42.109 1.00 11.64 128 ALA B C 1
ATOM 4231 O O . ALA B 1 101 ? 16.840 5.938 41.178 1.00 13.14 128 ALA B O 1
ATOM 4233 N N . ILE B 1 102 ? 17.482 4.777 42.996 1.00 12.13 129 ILE B N 1
ATOM 4234 C CA . ILE B 1 102 ? 18.843 5.298 42.919 1.00 12.66 129 ILE B CA 1
ATOM 4235 C C . ILE B 1 102 ? 19.643 4.625 41.807 1.00 11.81 129 ILE B C 1
ATOM 4236 O O . ILE B 1 102 ? 20.558 5.237 41.243 1.00 12.97 129 ILE B O 1
ATOM 4241 N N . GLN B 1 103 ? 19.326 3.371 41.473 1.00 11.11 130 GLN B N 1
ATOM 4242 C CA . GLN B 1 103 ? 20.010 2.718 40.361 1.00 11.65 130 GLN B CA 1
ATOM 4243 C C . GLN B 1 103 ? 19.602 3.330 39.028 1.00 11.12 130 GLN B C 1
ATOM 4244 O O . GLN B 1 103 ? 20.422 3.437 38.109 1.00 13.73 130 GLN B O 1
ATOM 4250 N N . SER B 1 104 ? 18.339 3.740 38.906 1.00 10.43 131 SER B N 1
ATOM 4251 C CA . SER B 1 104 ? 17.856 4.308 37.653 1.00 13.12 131 SER B CA 1
ATOM 4252 C C . SER B 1 104 ? 18.265 5.769 37.509 1.00 12.43 131 SER B C 1
ATOM 4253 O O . SER B 1 104 ? 18.737 6.186 36.446 1.00 15.89 131 SER B O 1
ATOM 4256 N N . LYS B 1 105 ? 18.101 6.558 38.572 1.00 12.08 132 LYS B N 1
ATOM 4257 C CA . LYS B 1 105 ? 18.322 7.996 38.470 1.00 12.35 132 LYS B CA 1
ATOM 4258 C C . LYS B 1 105 ? 19.795 8.375 38.572 1.00 11.03 132 LYS B C 1
ATOM 4259 O O . LYS B 1 105 ? 20.228 9.329 37.915 1.00 13.52 132 LYS B O 1
ATOM 4265 N N . TYR B 1 106 ? 20.579 7.651 39.371 1.00 12.38 133 TYR B N 1
ATOM 4266 C CA . TYR B 1 106 ? 21.968 8.017 39.612 1.00 13.60 133 TYR B CA 1
ATOM 4267 C C . TYR B 1 106 ? 22.976 6.964 39.172 1.00 14.81 133 TYR B C 1
ATOM 4268 O O . TYR B 1 106 ? 24.184 7.214 39.259 1.00 19.50 133 TYR B O 1
ATOM 4277 N N . GLY B 1 107 ? 22.526 5.802 38.703 1.00 14.26 134 GLY B N 1
ATOM 4278 C CA . GLY B 1 107 ? 23.447 4.798 38.212 1.00 13.08 134 GLY B CA 1
ATOM 4279 C C . GLY B 1 107 ? 24.259 4.093 39.273 1.00 12.82 134 GLY B C 1
ATOM 4280 O O . GLY B 1 107 ? 25.349 3.597 38.975 1.00 14.98 134 GLY B O 1
ATOM 4281 N N . VAL B 1 108 ? 23.765 4.037 40.508 1.00 12.08 135 VAL B N 1
ATOM 4282 C CA . VAL B 1 108 ? 24.447 3.313 41.577 1.00 12.01 135 VAL B CA 1
ATOM 4283 C C . VAL B 1 108 ? 24.404 1.826 41.236 1.00 14.68 135 VAL B C 1
ATOM 4284 O O . VAL B 1 108 ? 23.360 1.182 41.370 1.00 15.66 135 VAL B O 1
ATOM 4288 N N . ASP B 1 109 ? 25.535 1.273 40.797 1.00 16.52 136 ASP B N 1
ATOM 4289 C CA . ASP B 1 109 ? 25.584 -0.096 40.299 1.00 17.60 136 ASP B CA 1
ATOM 4290 C C . ASP B 1 109 ? 26.368 -1.039 41.208 1.00 15.43 136 ASP B C 1
ATOM 4291 O O . ASP B 1 109 ? 26.795 -2.109 40.763 1.00 19.97 136 ASP B O 1
ATOM 4296 N N . GLN B 1 110 ? 26.563 -0.670 42.472 1.00 11.33 137 GLN B N 1
ATOM 4297 C CA . GLN B 1 110 ? 27.183 -1.544 43.463 1.00 13.69 137 GLN B CA 1
ATOM 4298 C C . GLN B 1 110 ? 26.217 -1.684 44.632 1.00 10.77 137 GLN B C 1
ATOM 4299 O O . GLN B 1 110 ? 25.968 -0.716 45.358 1.00 12.45 137 GLN B O 1
ATOM 4305 N N . ILE B 1 111 ? 25.676 -2.886 44.811 1.00 11.69 138 ILE B N 1
ATOM 4306 C CA . ILE B 1 111 ? 24.646 -3.156 45.807 1.00 11.35 138 ILE B CA 1
ATOM 4307 C C . ILE B 1 111 ? 25.179 -4.202 46.775 1.00 11.07 138 ILE B C 1
ATOM 4308 O O . ILE B 1 111 ? 25.514 -5.321 46.367 1.00 13.13 138 ILE B O 1
ATOM 4313 N N . LEU B 1 112 ? 25.252 -3.840 48.053 1.00 13.09 139 LEU B N 1
ATOM 4314 C CA . LEU B 1 112 ? 25.709 -4.734 49.106 1.00 14.13 139 LEU B CA 1
ATOM 4315 C C . LEU B 1 112 ? 24.544 -5.083 50.022 1.00 14.89 139 LEU B C 1
ATOM 4316 O O . LEU B 1 112 ? 23.728 -4.221 50.361 1.00 19.87 139 LEU B O 1
ATOM 4321 N N . TYR B 1 113 ? 24.468 -6.353 50.413 1.00 12.68 140 TYR B N 1
ATOM 4322 C CA . TYR B 1 113 ? 23.478 -6.825 51.377 1.00 11.64 140 TYR B CA 1
ATOM 4323 C C . TYR B 1 113 ? 24.212 -7.539 52.503 1.00 13.53 140 TYR B C 1
ATOM 4324 O O . TYR B 1 113 ? 24.706 -8.656 52.319 1.00 17.11 140 TYR B O 1
ATOM 4333 N N . THR B 1 114 ? 24.283 -6.893 53.663 1.00 12.52 141 THR B N 1
ATOM 4334 C CA . THR B 1 114 ? 24.964 -7.447 54.824 1.00 12.55 141 THR B CA 1
ATOM 4335 C C . THR B 1 114 ? 23.953 -8.162 55.710 1.00 12.23 141 THR B C 1
ATOM 4336 O O . THR B 1 114 ? 22.861 -7.641 55.962 1.00 13.33 141 THR B O 1
ATOM 4340 N N . VAL B 1 115 ? 24.313 -9.357 56.169 1.00 10.37 142 VAL B N 1
ATOM 4341 C CA . VAL B 1 115 ? 23.453 -10.152 57.038 1.00 10.74 142 VAL B CA 1
ATOM 4342 C C . VAL B 1 115 ? 23.771 -9.790 58.483 1.00 11.84 142 VAL B C 1
ATOM 4343 O O . VAL B 1 115 ? 24.867 -10.069 58.977 1.00 13.60 142 VAL B O 1
ATOM 4347 N N . TRP B 1 116 ? 22.808 -9.169 59.167 1.00 11.04 143 TRP B N 1
ATOM 4348 C CA . TRP B 1 116 ? 22.967 -8.932 60.597 1.00 12.14 143 TRP B CA 1
ATOM 4349 C C . TRP B 1 116 ? 22.797 -10.217 61.396 1.00 10.96 143 TRP B C 1
ATOM 4350 O O . TRP B 1 116 ? 23.453 -10.393 62.429 1.00 12.52 143 TRP B O 1
ATOM 4361 N N . SER B 1 117 ? 21.937 -11.124 60.932 1.00 9.33 144 SER B N 1
ATOM 4362 C CA . SER B 1 117 ? 21.703 -12.396 61.604 1.00 11.09 144 SER B CA 1
ATOM 4363 C C . SER B 1 117 ? 20.944 -13.345 60.685 1.00 12.05 144 SER B C 1
ATOM 4364 O O . SER B 1 117 ? 20.056 -12.913 59.940 1.00 13.66 144 SER B O 1
ATOM 4367 N N . PRO B 1 118 ? 21.269 -14.635 60.699 1.00 12.30 145 PRO B N 1
ATOM 4368 C CA . PRO B 1 118 ? 20.454 -15.618 59.978 1.00 11.83 145 PRO B CA 1
ATOM 4369 C C . PRO B 1 118 ? 19.071 -15.711 60.597 1.00 12.72 145 PRO B C 1
ATOM 4370 O O . PRO B 1 118 ? 18.855 -15.227 61.719 1.00 13.20 145 PRO B O 1
ATOM 4374 N N . PRO B 1 119 ? 18.106 -16.316 59.903 1.00 14.18 146 PRO B N 1
ATOM 4375 C CA . PRO B 1 119 ? 16.762 -16.449 60.477 1.00 14.48 146 PRO B CA 1
ATOM 4376 C C . PRO B 1 119 ? 16.779 -17.238 61.778 1.00 13.30 146 PRO B C 1
ATOM 4377 O O . PRO B 1 119 ? 17.716 -17.982 62.078 1.00 13.87 146 PRO B O 1
ATOM 4381 N N . ALA B 1 120 ? 15.709 -17.061 62.559 1.00 14.48 147 ALA B N 1
ATOM 4382 C CA . ALA B 1 120 ? 15.664 -17.619 63.908 1.00 13.00 147 ALA B CA 1
ATOM 4383 C C . ALA B 1 120 ? 15.738 -19.140 63.907 1.00 12.43 147 ALA B C 1
ATOM 4384 O O . ALA B 1 120 ? 16.267 -19.734 64.854 1.00 14.67 147 ALA B O 1
ATOM 4386 N N . TRP B 1 121 ? 15.221 -19.790 62.864 1.00 13.15 148 TRP B N 1
ATOM 4387 C CA . TRP B 1 121 ? 15.264 -21.248 62.806 1.00 12.76 148 TRP B CA 1
ATOM 4388 C C . TRP B 1 121 ? 16.655 -21.795 62.506 1.00 15.45 148 TRP B C 1
ATOM 4389 O O . TRP B 1 121 ? 16.832 -23.018 62.515 1.00 19.93 148 TRP B O 1
ATOM 4400 N N . MET B 1 122 ? 17.635 -20.930 62.244 1.00 13.42 149 MET B N 1
ATOM 4401 C CA . MET B 1 122 ? 19.020 -21.342 62.063 1.00 13.41 149 MET B CA 1
ATOM 4402 C C . MET B 1 122 ? 19.877 -21.111 63.300 1.00 12.90 149 MET B C 1
ATOM 4403 O O . MET B 1 122 ? 20.995 -21.633 63.364 1.00 15.20 149 MET B O 1
ATOM 4408 N N . LYS B 1 123 ? 19.387 -20.349 64.272 1.00 12.76 150 LYS B N 1
ATOM 4409 C CA . LYS B 1 123 ? 20.201 -19.885 65.384 1.00 13.87 150 LYS B CA 1
ATOM 4410 C C . LYS B 1 123 ? 20.166 -20.869 66.549 1.00 15.51 150 LYS B C 1
ATOM 4411 O O . LYS B 1 123 ? 19.226 -21.650 66.713 1.00 15.62 150 LYS B O 1
ATOM 4417 N N . THR B 1 124 ? 21.219 -20.812 67.369 1.00 14.24 151 THR B N 1
ATOM 4418 C CA . THR B 1 124 ? 21.316 -21.699 68.524 1.00 15.75 151 THR B CA 1
ATOM 4419 C C . THR B 1 124 ? 20.310 -21.332 69.607 1.00 18.24 151 THR B C 1
ATOM 4420 O O . THR B 1 124 ? 19.903 -22.198 70.390 1.00 21.52 151 THR B O 1
ATOM 4424 N N . ASN B 1 125 ? 19.904 -20.066 69.675 1.00 15.67 152 ASN B N 1
ATOM 4425 C CA . ASN B 1 125 ? 18.937 -19.609 70.663 1.00 15.49 152 ASN B CA 1
ATOM 4426 C C . ASN B 1 125 ? 17.539 -19.425 70.088 1.00 16.22 152 ASN B C 1
ATOM 4427 O O . ASN B 1 125 ? 16.642 -18.977 70.809 1.00 17.81 152 ASN B O 1
ATOM 4432 N N . GLY B 1 126 ? 17.332 -19.761 68.817 1.00 16.87 153 GLY B N 1
ATOM 4433 C CA . GLY B 1 126 ? 16.026 -19.610 68.205 1.00 17.21 153 GLY B CA 1
ATOM 4434 C C . GLY B 1 126 ? 15.556 -18.179 68.073 1.00 17.54 153 GLY B C 1
ATOM 4435 O O . GLY B 1 126 ? 14.349 -17.925 68.125 1.00 22.42 153 GLY B O 1
ATOM 4436 N N . SER B 1 127 ? 16.478 -17.234 67.901 1.00 14.97 154 SER B N 1
ATOM 4437 C CA . SER B 1 127 ? 16.123 -15.828 67.799 1.00 12.61 154 SER B CA 1
ATOM 4438 C C . SER B 1 127 ? 17.181 -15.102 66.983 1.00 13.31 154 SER B C 1
ATOM 4439 O O . SER B 1 127 ? 18.343 -15.515 66.937 1.00 14.01 154 SER B O 1
ATOM 4442 N N . VAL B 1 128 ? 16.764 -14.010 66.337 1.00 15.36 155 VAL B N 1
ATOM 4443 C CA . VAL B 1 128 ? 17.698 -13.175 65.585 1.00 13.54 155 VAL B CA 1
ATOM 4444 C C . VAL B 1 128 ? 18.541 -12.287 66.483 1.00 13.14 155 VAL B C 1
ATOM 4445 O O . VAL B 1 128 ? 19.517 -11.691 66.009 1.00 13.64 155 VAL B O 1
ATOM 4449 N N . VAL B 1 129 ? 18.196 -12.182 67.762 1.00 15.58 156 VAL B N 1
ATOM 4450 C CA . VAL B 1 129 ? 18.898 -11.325 68.709 1.00 13.37 156 VAL B CA 1
ATOM 4451 C C . VAL B 1 129 ? 19.882 -12.193 69.482 1.00 12.80 156 VAL B C 1
ATOM 4452 O O . VAL B 1 129 ? 19.479 -13.057 70.269 1.00 11.88 156 VAL B O 1
ATOM 4456 N N . GLY B 1 130 ? 21.173 -11.965 69.261 1.00 13.25 157 GLY B N 1
ATOM 4457 C CA . GLY B 1 130 ? 22.193 -12.737 69.937 1.00 14.17 157 GLY B CA 1
ATOM 4458 C C . GLY B 1 130 ? 22.275 -14.165 69.419 1.00 13.76 157 GLY B C 1
ATOM 4459 O O . GLY B 1 130 ? 21.624 -14.557 68.450 1.00 15.43 157 GLY B O 1
ATOM 4460 N N . GLY B 1 131 ? 23.104 -14.948 70.100 1.00 14.53 158 GLY B N 1
ATOM 4461 C CA . GLY B 1 131 ? 23.295 -16.334 69.737 1.00 14.68 158 GLY B CA 1
ATOM 4462 C C . GLY B 1 131 ? 24.291 -16.508 68.605 1.00 12.69 158 GLY B C 1
ATOM 4463 O O . GLY B 1 131 ? 25.026 -15.594 68.221 1.00 12.38 158 GLY B O 1
ATOM 4464 N N . SER B 1 132 ? 24.304 -17.724 68.063 1.00 13.48 159 SER B N 1
ATOM 4465 C CA . SER B 1 132 ? 25.208 -18.084 66.981 1.00 13.87 159 SER B CA 1
ATOM 4466 C C . SER B 1 132 ? 24.473 -18.980 65.995 1.00 11.95 159 SER B C 1
ATOM 4467 O O . SER B 1 132 ? 23.345 -19.418 66.238 1.00 13.40 159 SER B O 1
ATOM 4470 N N . LEU B 1 133 ? 25.127 -19.250 64.868 1.00 13.92 160 LEU B N 1
ATOM 4471 C CA . LEU B 1 133 ? 24.560 -20.128 63.855 1.00 14.94 160 LEU B CA 1
ATOM 4472 C C . LEU B 1 133 ? 24.796 -21.581 64.244 1.00 13.00 160 LEU B C 1
ATOM 4473 O O . LEU B 1 133 ? 25.911 -21.960 64.618 1.00 14.62 160 LEU B O 1
ATOM 4478 N N . ARG B 1 134 ? 23.744 -22.390 64.161 1.00 13.49 161 ARG B N 1
ATOM 4479 C CA . ARG B 1 134 ? 23.862 -23.807 64.468 1.00 14.48 161 ARG B CA 1
ATOM 4480 C C . ARG B 1 134 ? 24.768 -24.492 63.454 1.00 14.78 161 ARG B C 1
ATOM 4481 O O . ARG B 1 134 ? 24.716 -24.204 62.255 1.00 16.54 161 ARG B O 1
ATOM 4489 N N . THR B 1 135 ? 25.610 -25.406 63.945 1.00 14.29 162 THR B N 1
ATOM 4490 C CA . THR B 1 135 ? 26.552 -26.090 63.063 1.00 15.01 162 THR B CA 1
ATOM 4491 C C . THR B 1 135 ? 25.838 -26.987 62.060 1.00 15.69 162 THR B C 1
ATOM 4492 O O . THR B 1 135 ? 26.352 -27.210 60.958 1.00 16.91 162 THR B O 1
ATOM 4496 N N . ASP B 1 136 ? 24.664 -27.505 62.414 1.00 13.92 163 ASP B N 1
ATOM 4497 C CA . ASP B 1 136 ? 23.860 -28.277 61.474 1.00 15.46 163 ASP B CA 1
ATOM 4498 C C . ASP B 1 136 ? 23.061 -27.396 60.520 1.00 14.50 163 ASP B C 1
ATOM 4499 O O . ASP B 1 136 ? 22.228 -27.913 59.768 1.00 18.83 163 ASP B O 1
ATOM 4504 N N . LYS B 1 137 ? 23.300 -26.083 60.538 1.00 12.96 164 LYS B N 1
ATOM 4505 C CA . LYS B 1 137 ? 22.621 -25.138 59.657 1.00 12.55 164 LYS B CA 1
ATOM 4506 C C . LYS B 1 137 ? 23.603 -24.352 58.795 1.00 12.85 164 LYS B C 1
ATOM 4507 O O . LYS B 1 137 ? 23.226 -23.339 58.197 1.00 10.91 164 LYS B O 1
ATOM 4513 N N . TYR B 1 138 ? 24.862 -24.794 58.730 1.00 13.18 165 TYR B N 1
ATOM 4514 C CA . TYR B 1 138 ? 25.843 -24.120 57.884 1.00 12.16 165 TYR B CA 1
ATOM 4515 C C . TYR B 1 138 ? 25.468 -24.226 56.411 1.00 11.44 165 TYR B C 1
ATOM 4516 O O . TYR B 1 138 ? 25.528 -23.233 55.676 1.00 15.36 165 TYR B O 1
ATOM 4525 N N . GLN B 1 139 ? 25.080 -25.422 55.961 1.00 11.47 166 GLN B N 1
ATOM 4526 C CA . GLN B 1 139 ? 24.644 -25.585 54.578 1.00 12.68 166 GLN B CA 1
ATOM 4527 C C . GLN B 1 139 ? 23.342 -24.843 54.314 1.00 12.79 166 GLN B C 1
ATOM 4528 O O . GLN B 1 139 ? 23.143 -24.314 53.213 1.00 15.04 166 GLN B O 1
ATOM 4534 N N . ALA B 1 140 ? 22.451 -24.785 55.307 1.00 14.13 167 ALA B N 1
ATOM 4535 C CA . ALA B 1 140 ? 21.213 -24.034 55.140 1.00 11.48 167 ALA B CA 1
ATOM 4536 C C . ALA B 1 140 ? 21.488 -22.545 54.981 1.00 11.31 167 ALA B C 1
ATOM 4537 O O . ALA B 1 140 ? 20.783 -21.856 54.235 1.00 12.92 167 ALA B O 1
ATOM 4539 N N . TYR B 1 141 ? 22.507 -22.031 55.672 1.00 12.16 168 TYR B N 1
ATOM 4540 C CA . TYR B 1 141 ? 22.852 -20.620 55.551 1.00 12.02 168 TYR B CA 1
ATOM 4541 C C . TYR B 1 141 ? 23.631 -20.326 54.275 1.00 14.01 168 TYR B C 1
ATOM 4542 O O . TYR B 1 141 ? 23.487 -19.238 53.704 1.00 15.14 168 TYR B O 1
ATOM 4551 N N . ALA B 1 142 ? 24.455 -21.270 53.814 1.00 12.84 169 ALA B N 1
ATOM 4552 C CA . ALA B 1 142 ? 25.146 -21.087 52.541 1.00 11.45 169 ALA B CA 1
ATOM 4553 C C . ALA B 1 142 ? 24.159 -21.066 51.381 1.00 11.16 169 ALA B C 1
ATOM 4554 O O . ALA B 1 142 ? 24.288 -20.251 50.461 1.00 14.75 169 ALA B O 1
ATOM 4556 N N . THR B 1 143 ? 23.166 -21.959 51.409 1.00 9.03 170 THR B N 1
ATOM 4557 C CA . THR B 1 143 ? 22.089 -21.905 50.427 1.00 9.81 170 THR B CA 1
ATOM 4558 C C . THR B 1 143 ? 21.228 -20.663 50.623 1.00 11.86 170 THR B C 1
ATOM 4559 O O . THR B 1 143 ? 20.735 -20.087 49.646 1.00 14.49 170 THR B O 1
ATOM 4563 N N . TYR B 1 144 ? 21.049 -20.233 51.876 1.00 14.41 171 TYR B N 1
ATOM 4564 C CA . TYR B 1 144 ? 20.297 -19.014 52.155 1.00 14.37 171 TYR B CA 1
ATOM 4565 C C . TYR B 1 144 ? 20.922 -17.810 51.462 1.00 13.16 171 TYR B C 1
ATOM 4566 O O . TYR B 1 144 ? 20.210 -16.947 50.935 1.00 16.50 171 TYR B O 1
ATOM 4575 N N . LEU B 1 145 ? 22.255 -17.736 51.451 1.00 11.29 172 LEU B N 1
ATOM 4576 C CA . LEU B 1 145 ? 22.930 -16.614 50.808 1.00 13.26 172 LEU B CA 1
ATOM 4577 C C . LEU B 1 145 ? 22.892 -16.742 49.291 1.00 12.69 172 LEU B C 1
ATOM 4578 O O . LEU B 1 145 ? 22.664 -15.753 48.584 1.00 12.52 172 LEU B O 1
ATOM 4583 N N . ALA B 1 146 ? 23.112 -17.952 48.772 1.00 12.09 173 ALA B N 1
ATOM 4584 C CA . ALA B 1 146 ? 23.142 -18.144 47.326 1.00 11.33 173 ALA B CA 1
ATOM 4585 C C . ALA B 1 146 ? 21.767 -17.923 46.704 1.00 11.46 173 ALA B C 1
ATOM 4586 O O . ALA B 1 146 ? 21.648 -17.267 45.663 1.00 11.03 173 ALA B O 1
ATOM 4588 N N . GLU B 1 147 ? 20.716 -18.474 47.319 1.00 11.43 174 GLU B N 1
ATOM 4589 C CA . GLU B 1 147 ? 19.379 -18.331 46.749 1.00 11.54 174 GLU B CA 1
ATOM 4590 C C . GLU B 1 147 ? 18.910 -16.887 46.787 1.00 11.50 174 GLU B C 1
ATOM 4591 O O . GLU B 1 147 ? 18.097 -16.472 45.949 1.00 13.02 174 GLU B O 1
ATOM 4597 N N . HIS B 1 148 ? 19.417 -16.111 47.746 1.00 11.84 175 HIS B N 1
ATOM 4598 C CA . HIS B 1 148 ? 19.054 -14.703 47.837 1.00 12.68 175 HIS B CA 1
ATOM 4599 C C . HIS B 1 148 ? 19.689 -13.899 46.707 1.00 15.59 175 HIS B C 1
ATOM 4600 O O . HIS B 1 148 ? 19.029 -13.046 46.101 1.00 16.92 175 HIS B O 1
ATOM 4607 N N . ILE B 1 149 ? 20.960 -14.175 46.393 1.00 13.20 176 ILE B N 1
ATOM 4608 C CA . ILE B 1 149 ? 21.613 -13.510 45.269 1.00 12.95 176 ILE B CA 1
ATOM 4609 C C . ILE B 1 149 ? 20.953 -13.905 43.952 1.00 12.96 176 ILE B C 1
ATOM 4610 O O . ILE B 1 149 ? 20.814 -13.082 43.040 1.00 13.65 176 ILE B O 1
ATOM 4615 N N . LYS B 1 150 ? 20.522 -15.163 43.839 1.00 12.88 177 LYS B N 1
ATOM 4616 C CA . LYS B 1 150 ? 19.908 -15.631 42.600 1.00 13.16 177 LYS B CA 1
ATOM 4617 C C . LYS B 1 150 ? 18.512 -15.047 42.414 1.00 12.56 177 LYS B C 1
ATOM 4618 O O . LYS B 1 150 ? 18.183 -14.530 41.340 1.00 13.04 177 LYS B O 1
ATOM 4624 N N . ASN B 1 151 ? 17.675 -15.118 43.451 1.00 12.16 178 ASN B N 1
ATOM 4625 C CA . ASN B 1 151 ? 16.278 -14.721 43.313 1.00 14.54 178 ASN B CA 1
ATOM 4626 C C . ASN B 1 151 ? 16.067 -13.213 43.369 1.00 14.30 178 ASN B C 1
ATOM 4627 O O . ASN B 1 151 ? 15.055 -12.728 42.851 1.00 16.96 178 ASN B O 1
ATOM 4632 N N . TYR B 1 152 ? 16.983 -12.461 43.984 1.00 10.85 179 TYR B N 1
ATOM 4633 C CA . TYR B 1 152 ? 16.876 -11.006 43.933 1.00 11.70 179 TYR B CA 1
ATOM 4634 C C . TYR B 1 152 ? 17.028 -10.488 42.510 1.00 12.71 179 TYR B C 1
ATOM 4635 O O . TYR B 1 152 ? 16.533 -9.403 42.186 1.00 15.42 179 TYR B O 1
ATOM 4644 N N . LYS B 1 153 ? 17.705 -11.248 41.651 1.00 13.87 180 LYS B N 1
ATOM 4645 C CA . LYS B 1 153 ? 17.835 -10.898 40.243 1.00 12.99 180 LYS B CA 1
ATOM 4646 C C . LYS B 1 153 ? 16.753 -11.548 39.390 1.00 14.73 180 LYS B C 1
ATOM 4647 O O . LYS B 1 153 ? 16.225 -10.914 38.470 1.00 19.16 180 LYS B O 1
ATOM 4653 N N . SER B 1 154 ? 16.403 -12.802 39.685 1.00 14.23 181 SER B N 1
ATOM 4654 C CA . SER B 1 154 ? 15.435 -13.518 38.860 1.00 14.58 181 SER B CA 1
ATOM 4655 C C . SER B 1 154 ? 13.997 -13.127 39.178 1.00 14.51 181 SER B C 1
ATOM 4656 O O . SER B 1 154 ? 13.122 -13.265 38.316 1.00 15.99 181 SER B O 1
ATOM 4659 N N . LYS B 1 155 ? 13.730 -12.646 40.389 1.00 14.71 182 LYS B N 1
ATOM 4660 C CA . LYS B 1 155 ? 12.376 -12.292 40.800 1.00 14.59 182 LYS B CA 1
ATOM 4661 C C . LYS B 1 155 ? 12.182 -10.807 41.057 1.00 15.78 182 LYS B C 1
ATOM 4662 O O . LYS B 1 155 ? 11.106 -10.275 40.774 1.00 18.76 182 LYS B O 1
ATOM 4668 N N . PHE B 1 156 ? 13.192 -10.119 41.587 1.00 14.68 183 PHE B N 1
ATOM 4669 C CA . PHE B 1 156 ? 13.096 -8.692 41.858 1.00 13.05 183 PHE B CA 1
ATOM 4670 C C . PHE B 1 156 ? 13.874 -7.837 40.869 1.00 12.96 183 PHE B C 1
ATOM 4671 O O . PHE B 1 156 ? 13.654 -6.622 40.822 1.00 12.45 183 PHE B O 1
ATOM 4679 N N . GLY B 1 157 ? 14.771 -8.430 40.085 1.00 13.37 184 GLY B N 1
ATOM 4680 C CA . GLY B 1 157 ? 15.551 -7.671 39.130 1.00 11.49 184 GLY B CA 1
ATOM 4681 C C . GLY B 1 157 ? 16.685 -6.871 39.722 1.00 12.89 184 GLY B C 1
ATOM 4682 O O . GLY B 1 157 ? 17.218 -5.983 39.050 1.00 14.26 184 GLY B O 1
ATOM 4683 N N . ILE B 1 158 ? 17.074 -7.156 40.962 1.00 12.62 185 ILE B N 1
ATOM 4684 C CA . ILE B 1 158 ? 18.153 -6.445 41.637 1.00 13.60 185 ILE B CA 1
ATOM 4685 C C . ILE B 1 158 ? 19.390 -7.329 41.637 1.00 12.83 185 ILE B C 1
ATOM 4686 O O . ILE B 1 158 ? 19.345 -8.477 42.097 1.00 14.74 185 ILE B O 1
ATOM 4691 N N . GLU B 1 159 ? 20.496 -6.797 41.122 1.00 11.04 186 GLU B N 1
ATOM 4692 C CA . GLU B 1 159 ? 21.753 -7.533 41.045 1.00 12.55 186 GLU B CA 1
ATOM 4693 C C . GLU B 1 159 ? 22.582 -7.215 42.284 1.00 13.62 186 GLU B C 1
ATOM 4694 O O . GLU B 1 159 ? 23.154 -6.126 42.395 1.00 15.55 186 GLU B O 1
ATOM 4700 N N . ILE B 1 160 ? 22.645 -8.164 43.212 1.00 12.27 187 ILE B N 1
ATOM 4701 C CA . ILE B 1 160 ? 23.453 -8.012 44.417 1.00 12.28 187 ILE B CA 1
ATOM 4702 C C . ILE B 1 160 ? 24.908 -8.269 44.040 1.00 12.54 187 ILE B C 1
ATOM 4703 O O . ILE B 1 160 ? 25.304 -9.410 43.794 1.00 14.02 187 ILE B O 1
ATOM 4708 N N . THR B 1 161 ? 25.707 -7.202 43.994 1.00 12.94 188 THR B N 1
ATOM 4709 C CA . THR B 1 161 ? 27.095 -7.332 43.569 1.00 12.50 188 THR B CA 1
ATOM 4710 C C . THR B 1 161 ? 28.008 -7.782 44.702 1.00 12.22 188 THR B C 1
ATOM 4711 O O . THR B 1 161 ? 29.048 -8.398 44.443 1.00 12.24 188 THR B O 1
ATOM 4715 N N . HIS B 1 162 ? 27.647 -7.490 45.949 1.00 12.23 189 HIS B N 1
ATOM 4716 C CA . HIS B 1 162 ? 28.458 -7.865 47.098 1.00 11.09 189 HIS B CA 1
ATOM 4717 C C . HIS B 1 162 ? 27.553 -8.375 48.207 1.00 11.83 189 HIS B C 1
ATOM 4718 O O . HIS B 1 162 ? 26.464 -7.839 48.425 1.00 12.25 189 HIS B O 1
ATOM 4725 N N . ILE B 1 163 ? 28.011 -9.410 48.907 1.00 10.05 190 ILE B N 1
ATOM 4726 C CA . ILE B 1 163 ? 27.245 -10.043 49.974 1.00 10.45 190 ILE B CA 1
ATOM 4727 C C . ILE B 1 163 ? 28.075 -10.023 51.252 1.00 12.20 190 ILE B C 1
ATOM 4728 O O . ILE B 1 163 ? 29.243 -10.429 51.250 1.00 13.19 190 ILE B O 1
ATOM 4733 N N . GLY B 1 164 ? 27.477 -9.530 52.334 1.00 13.22 191 GLY B N 1
ATOM 4734 C CA . GLY B 1 164 ? 28.117 -9.547 53.634 1.00 12.16 191 GLY B CA 1
ATOM 4735 C C . GLY B 1 164 ? 27.637 -10.715 54.468 1.00 11.66 191 GLY B C 1
ATOM 4736 O O . GLY B 1 164 ? 26.461 -10.778 54.837 1.00 13.39 191 GLY B O 1
ATOM 4737 N N . ILE B 1 165 ? 28.540 -11.649 54.776 1.00 10.91 192 ILE B N 1
ATOM 4738 C CA . ILE B 1 165 ? 28.120 -12.898 55.403 1.00 12.67 192 ILE B CA 1
ATOM 4739 C C . ILE B 1 165 ? 27.696 -12.691 56.853 1.00 13.24 192 ILE B C 1
ATOM 4740 O O . ILE B 1 165 ? 26.846 -13.429 57.366 1.00 16.25 192 ILE B O 1
ATOM 4745 N N . GLN B 1 166 ? 28.264 -11.699 57.536 1.00 11.14 193 GLN B N 1
ATOM 4746 C CA . GLN B 1 166 ? 27.909 -11.453 58.927 1.00 11.60 193 GLN B CA 1
ATOM 4747 C C . GLN B 1 166 ? 28.305 -10.034 59.307 1.00 13.35 193 GLN B C 1
ATOM 4748 O O . GLN B 1 166 ? 29.393 -9.572 58.954 1.00 18.12 193 GLN B O 1
ATOM 4754 N N . ASN B 1 167 ? 27.417 -9.353 60.030 1.00 13.15 194 ASN B N 1
ATOM 4755 C CA . ASN B 1 167 ? 27.674 -8.010 60.538 1.00 11.51 194 ASN B CA 1
ATOM 4756 C C . ASN B 1 167 ? 28.143 -8.128 61.983 1.00 14.18 194 ASN B C 1
ATOM 4757 O O . ASN B 1 167 ? 27.371 -8.528 62.861 1.00 19.32 194 ASN B O 1
ATOM 4762 N N . GLU B 1 168 ? 29.403 -7.766 62.223 1.00 11.59 195 GLU B N 1
ATOM 4763 C CA . GLU B 1 168 ? 30.016 -7.783 63.547 1.00 12.49 195 GLU B CA 1
ATOM 4764 C C . GLU B 1 168 ? 29.855 -9.144 64.215 1.00 10.63 195 GLU B C 1
ATOM 4765 O O . GLU B 1 168 ? 29.057 -9.290 65.149 1.00 12.29 195 GLU B O 1
ATOM 4771 N N . PRO B 1 169 ? 30.595 -10.164 63.767 1.00 12.49 196 PRO B N 1
ATOM 4772 C CA . PRO B 1 169 ? 30.494 -11.488 64.397 1.00 11.83 196 PRO B CA 1
ATOM 4773 C C . PRO B 1 169 ? 31.065 -11.546 65.802 1.00 10.79 196 PRO B C 1
ATOM 4774 O O . PRO B 1 169 ? 30.974 -12.597 66.446 1.00 11.94 196 PRO B O 1
ATOM 4778 N N . ASN B 1 170 ? 31.655 -10.459 66.292 1.00 13.62 197 ASN B N 1
ATOM 4779 C CA . ASN B 1 170 ? 32.214 -10.404 67.633 1.00 14.35 197 ASN B CA 1
ATOM 4780 C C . ASN B 1 170 ? 31.203 -9.964 68.680 1.00 16.03 197 ASN B C 1
ATOM 4781 O O . ASN B 1 170 ? 31.512 -10.015 69.875 1.00 16.78 197 ASN B O 1
ATOM 4786 N N . LEU B 1 171 ? 30.010 -9.542 68.269 1.00 15.33 198 LEU B N 1
ATOM 4787 C CA . LEU B 1 171 ? 29.100 -8.823 69.148 1.00 17.05 198 LEU B CA 1
ATOM 4788 C C . LEU B 1 171 ? 27.713 -9.444 69.097 1.00 18.01 198 LEU B C 1
ATOM 4789 O O . LEU B 1 171 ? 27.182 -9.704 68.012 1.00 18.73 198 LEU B O 1
ATOM 4794 N N . GLU B 1 172 ? 27.136 -9.681 70.272 1.00 17.47 199 GLU B N 1
ATOM 4795 C CA . GLU B 1 172 ? 25.723 -10.004 70.421 1.00 16.52 199 GLU B CA 1
ATOM 4796 C C . GLU B 1 172 ? 25.035 -8.772 70.989 1.00 16.40 199 GLU B C 1
ATOM 4797 O O . GLU B 1 172 ? 25.390 -8.307 72.078 1.00 18.91 199 GLU B O 1
ATOM 4803 N N . THR B 1 173 ? 24.063 -8.243 70.256 1.00 14.71 200 THR B N 1
ATOM 4804 C CA . THR B 1 173 ? 23.419 -6.986 70.600 1.00 14.76 200 THR B CA 1
ATOM 4805 C C . THR B 1 173 ? 21.996 -7.234 71.091 1.00 14.93 200 THR B C 1
ATOM 4806 O O . THR B 1 173 ? 21.557 -8.379 71.253 1.00 15.26 200 THR B O 1
ATOM 4810 N N . SER B 1 174 ? 21.272 -6.144 71.335 1.00 14.74 201 SER B N 1
ATOM 4811 C CA . SER B 1 174 ? 19.851 -6.193 71.642 1.00 13.56 201 SER B CA 1
ATOM 4812 C C . SER B 1 174 ? 18.988 -6.204 70.387 1.00 14.64 201 SER B C 1
ATOM 4813 O O . SER B 1 174 ? 17.761 -6.107 70.488 1.00 17.34 201 SER B O 1
ATOM 4816 N N . TYR B 1 175 ? 19.602 -6.312 69.214 1.00 15.55 202 TYR B N 1
ATOM 4817 C CA . TYR B 1 175 ? 18.877 -6.377 67.952 1.00 14.92 202 TYR B CA 1
ATOM 4818 C C . TYR B 1 175 ? 19.438 -7.547 67.145 1.00 15.52 202 TYR B C 1
ATOM 4819 O O . TYR B 1 175 ? 19.997 -8.506 67.691 1.00 18.45 202 TYR B O 1
ATOM 4828 N N . SER B 1 176 ? 19.296 -7.476 65.823 1.00 13.37 203 SER B N 1
ATOM 4829 C CA . SER B 1 176 ? 19.762 -8.552 64.957 1.00 14.33 203 SER B CA 1
ATOM 4830 C C . SER B 1 176 ? 21.276 -8.688 65.048 1.00 13.77 203 SER B C 1
ATOM 4831 O O . SER B 1 176 ? 22.016 -7.760 64.706 1.00 13.73 203 SER B O 1
ATOM 4834 N N . SER B 1 177 ? 21.734 -9.850 65.510 1.00 13.31 204 SER B N 1
ATOM 4835 C CA . SER B 1 177 ? 23.157 -10.103 65.676 1.00 12.00 204 SER B CA 1
ATOM 4836 C C . SER B 1 177 ? 23.390 -11.606 65.726 1.00 10.72 204 SER B C 1
ATOM 4837 O O . SER B 1 177 ? 22.494 -12.375 66.084 1.00 14.59 204 SER B O 1
ATOM 4840 N N . CYS B 1 178 ? 24.605 -12.009 65.361 1.00 11.00 205 CYS B N 1
ATOM 4841 C CA . CYS B 1 178 ? 24.996 -13.414 65.373 1.00 10.54 205 CYS B CA 1
ATOM 4842 C C . CYS B 1 178 ? 26.498 -13.480 65.587 1.00 12.65 205 CYS B C 1
ATOM 4843 O O . CYS B 1 178 ? 27.261 -12.877 64.825 1.00 13.81 205 CYS B O 1
ATOM 4846 N N . ARG B 1 179 ? 26.917 -14.210 66.618 1.00 13.39 206 ARG B N 1
ATOM 4847 C CA . ARG B 1 179 ? 28.320 -14.277 67.005 1.00 13.88 206 ARG B CA 1
ATOM 4848 C C . ARG B 1 179 ? 29.011 -15.453 66.326 1.00 12.37 206 ARG B C 1
ATOM 4849 O O . ARG B 1 179 ? 28.502 -16.578 66.339 1.00 15.42 206 ARG B O 1
ATOM 4857 N N . TRP B 1 180 ? 30.174 -15.183 65.738 1.00 11.59 207 TRP B N 1
ATOM 4858 C CA . TRP B 1 180 ? 31.012 -16.196 65.123 1.00 12.31 207 TRP B CA 1
ATOM 4859 C C . TRP B 1 180 ? 32.408 -16.129 65.726 1.00 13.98 207 TRP B C 1
ATOM 4860 O O . TRP B 1 180 ? 32.826 -15.103 66.271 1.00 15.58 207 TRP B O 1
ATOM 4871 N N . SER B 1 181 ? 33.122 -17.237 65.620 1.00 13.55 208 SER B N 1
ATOM 4872 C CA . SER B 1 181 ? 34.551 -17.267 65.868 1.00 13.26 208 SER B CA 1
ATOM 4873 C C . SER B 1 181 ? 35.289 -17.335 64.542 1.00 13.85 208 SER B C 1
ATOM 4874 O O . SER B 1 181 ? 34.740 -17.797 63.538 1.00 16.28 208 SER B O 1
ATOM 4877 N N . PRO B 1 182 ? 36.535 -16.858 64.491 1.00 13.87 209 PRO B N 1
ATOM 4878 C CA . PRO B 1 182 ? 37.281 -16.915 63.223 1.00 11.95 209 PRO B CA 1
ATOM 4879 C C . PRO B 1 182 ? 37.434 -18.321 62.666 1.00 10.80 209 PRO B C 1
ATOM 4880 O O . PRO B 1 182 ? 37.564 -18.485 61.446 1.00 12.16 209 PRO B O 1
ATOM 4884 N N . GLU B 1 183 ? 37.412 -19.343 63.523 1.00 11.67 210 GLU B N 1
ATOM 4885 C CA . GLU B 1 183 ? 37.497 -20.717 63.041 1.00 11.39 210 GLU B CA 1
ATOM 4886 C C . GLU B 1 183 ? 36.163 -21.197 62.481 1.00 12.66 210 GLU B C 1
ATOM 4887 O O . GLU B 1 183 ? 36.133 -21.908 61.471 1.00 12.29 210 GLU B O 1
ATOM 4893 N N . GLU B 1 184 ? 35.053 -20.822 63.124 1.00 12.48 211 GLU B N 1
ATOM 4894 C CA . GLU B 1 184 ? 33.739 -21.178 62.600 1.00 14.48 211 GLU B CA 1
ATOM 4895 C C . GLU B 1 184 ? 33.470 -20.507 61.260 1.00 13.43 211 GLU B C 1
ATOM 4896 O O . GLU B 1 184 ? 32.738 -21.056 60.429 1.00 14.95 211 GLU B O 1
ATOM 4902 N N . LEU B 1 185 ? 34.048 -19.325 61.033 1.00 12.12 212 LEU B N 1
ATOM 4903 C CA . LEU B 1 185 ? 33.914 -18.676 59.734 1.00 12.40 212 LEU B CA 1
ATOM 4904 C C . LEU B 1 185 ? 34.719 -19.405 58.667 1.00 14.69 212 LEU B C 1
ATOM 4905 O O . LEU B 1 185 ? 34.290 -19.495 57.512 1.00 15.55 212 LEU B O 1
ATOM 4910 N N . ARG B 1 186 ? 35.890 -19.934 59.034 1.00 14.00 213 ARG B N 1
ATOM 4911 C CA . ARG B 1 186 ? 36.687 -20.690 58.074 1.00 14.22 213 ARG B CA 1
ATOM 4912 C C . ARG B 1 186 ? 35.995 -21.990 57.686 1.00 12.13 213 ARG B C 1
ATOM 4913 O O . ARG B 1 186 ? 35.973 -22.359 56.506 1.00 15.53 213 ARG B O 1
ATOM 4921 N N . ILE B 1 187 ? 35.427 -22.698 58.666 1.00 13.06 214 ILE B N 1
ATOM 4922 C CA . ILE B 1 187 ? 34.709 -23.937 58.373 1.00 12.19 214 ILE B CA 1
ATOM 4923 C C . ILE B 1 187 ? 33.507 -23.661 57.478 1.00 11.96 214 ILE B C 1
ATOM 4924 O O . ILE B 1 187 ? 33.231 -24.411 56.534 1.00 14.29 214 ILE B O 1
ATOM 4929 N N . PHE B 1 188 ? 32.778 -22.577 57.756 1.00 13.36 215 PHE B N 1
ATOM 4930 C CA . PHE B 1 188 ? 31.647 -22.212 56.909 1.00 13.50 215 PHE B CA 1
ATOM 4931 C C . PHE B 1 188 ? 32.108 -21.816 55.512 1.00 15.79 215 PHE B C 1
ATOM 4932 O O . PHE B 1 188 ? 31.472 -22.181 54.516 1.00 18.16 215 PHE B O 1
ATOM 4940 N N . MET B 1 189 ? 33.209 -21.068 55.416 1.00 11.83 216 MET B N 1
ATOM 4941 C CA . MET B 1 189 ? 33.732 -20.695 54.106 1.00 10.85 216 MET B CA 1
ATOM 4942 C C . MET B 1 189 ? 34.300 -21.903 53.372 1.00 11.85 216 MET B C 1
ATOM 4943 O O . MET B 1 189 ? 34.159 -22.015 52.149 1.00 12.55 216 MET B O 1
ATOM 4948 N N . ARG B 1 190 ? 34.943 -22.819 54.099 1.00 12.44 217 ARG B N 1
ATOM 4949 C CA . ARG B 1 190 ? 35.618 -23.933 53.442 1.00 13.76 217 ARG B CA 1
ATOM 4950 C C . ARG B 1 190 ? 34.636 -25.009 52.990 1.00 13.77 217 ARG B C 1
ATOM 4951 O O . ARG B 1 190 ? 34.612 -25.381 51.812 1.00 15.45 217 ARG B O 1
ATOM 4959 N N . ASP B 1 191 ? 33.818 -25.514 53.908 1.00 14.19 218 ASP B N 1
ATOM 4960 C CA . ASP B 1 191 ? 32.988 -26.680 53.640 1.00 13.86 218 ASP B CA 1
ATOM 4961 C C . ASP B 1 191 ? 31.597 -26.340 53.123 1.00 11.43 218 ASP B C 1
ATOM 4962 O O . ASP B 1 191 ? 30.840 -27.259 52.794 1.00 13.43 218 ASP B O 1
ATOM 4967 N N . TYR B 1 192 ? 31.235 -25.061 53.035 1.00 11.65 219 TYR B N 1
ATOM 4968 C CA . TYR B 1 192 ? 29.859 -24.722 52.691 1.00 12.40 219 TYR B CA 1
ATOM 4969 C C . TYR B 1 192 ? 29.747 -23.605 51.659 1.00 12.70 219 TYR B C 1
ATOM 4970 O O . TYR B 1 192 ? 29.221 -23.826 50.565 1.00 14.06 219 TYR B O 1
ATOM 4979 N N . LEU B 1 193 ? 30.235 -22.406 51.992 1.00 12.58 220 LEU B N 1
ATOM 4980 C CA . LEU B 1 193 ? 30.011 -21.249 51.127 1.00 11.88 220 LEU B CA 1
ATOM 4981 C C . LEU B 1 193 ? 30.659 -21.438 49.760 1.00 12.28 220 LEU B C 1
ATOM 4982 O O . LEU B 1 193 ? 30.001 -21.286 48.724 1.00 13.18 220 LEU B O 1
ATOM 4987 N N . VAL B 1 194 ? 31.953 -21.761 49.737 1.00 10.76 221 VAL B N 1
ATOM 4988 C CA . VAL B 1 194 ? 32.660 -21.889 48.460 1.00 14.35 221 VAL B CA 1
ATOM 4989 C C . VAL B 1 194 ? 32.110 -23.005 47.578 1.00 11.54 221 VAL B C 1
ATOM 4990 O O . VAL B 1 194 ? 31.844 -22.748 46.392 1.00 13.67 221 VAL B O 1
ATOM 4994 N N . PRO B 1 195 ? 31.915 -24.238 48.063 1.00 13.73 222 PRO B N 1
ATOM 4995 C CA . PRO B 1 195 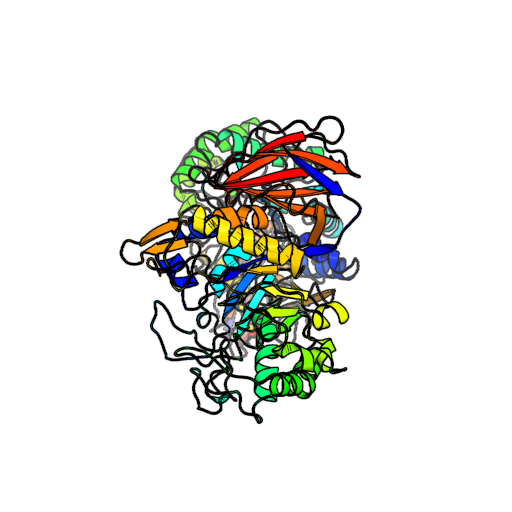? 31.318 -25.261 47.187 1.00 15.07 222 PRO B CA 1
ATOM 4996 C C . PRO B 1 195 ? 29.901 -24.934 46.752 1.00 18.22 222 PRO B C 1
ATOM 4997 O O . PRO B 1 195 ? 29.502 -25.311 45.643 1.00 22.26 222 PRO B O 1
ATOM 5001 N N . THR B 1 196 ? 29.127 -24.240 47.588 1.00 14.67 223 THR B N 1
ATOM 5002 C CA . THR B 1 196 ? 27.776 -23.857 47.191 1.00 13.89 223 THR B CA 1
ATOM 5003 C C . THR B 1 196 ? 27.806 -22.726 46.170 1.00 11.50 223 THR B C 1
ATOM 5004 O O . THR B 1 196 ? 27.102 -22.775 45.155 1.00 13.11 223 THR B O 1
ATOM 5008 N N . PHE B 1 197 ? 28.621 -21.697 46.422 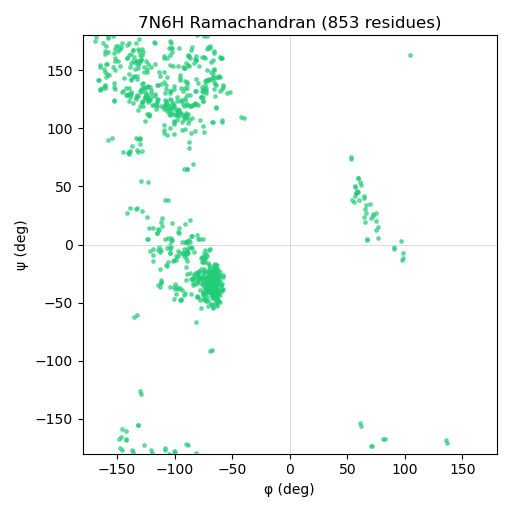1.00 12.39 224 PHE B N 1
ATOM 5009 C CA . PHE B 1 197 ? 28.717 -20.589 45.475 1.00 13.42 224 PHE B CA 1
ATOM 5010 C C . PHE B 1 197 ? 29.279 -21.041 44.134 1.00 13.59 224 PHE B C 1
ATOM 5011 O O . PHE B 1 197 ? 28.880 -20.519 43.087 1.00 15.93 224 PHE B O 1
ATOM 5019 N N . ASP B 1 198 ? 30.207 -22.001 44.142 1.00 13.88 225 ASP B N 1
ATOM 5020 C CA . ASP B 1 198 ? 30.695 -22.565 42.887 1.00 15.44 225 ASP B CA 1
ATOM 5021 C C . ASP B 1 198 ? 29.599 -23.348 42.177 1.00 15.58 225 ASP B C 1
ATOM 5022 O O . ASP B 1 198 ? 29.440 -23.240 40.955 1.00 19.54 225 ASP B O 1
ATOM 5027 N N . LYS B 1 199 ? 28.831 -24.140 42.928 1.00 14.09 226 LYS B N 1
ATOM 5028 C CA . LYS B 1 199 ? 27.759 -24.928 42.330 1.00 15.64 226 LYS B CA 1
ATOM 5029 C C . LYS B 1 199 ? 26.646 -24.041 41.787 1.00 17.80 226 LYS B C 1
ATOM 5030 O O . LYS B 1 199 ? 26.038 -24.371 40.762 1.00 20.50 226 LYS B O 1
ATOM 5036 N N . GLU B 1 200 ? 26.368 -22.921 42.449 1.00 17.75 227 GLU B N 1
ATOM 5037 C CA . GLU B 1 200 ? 25.310 -22.012 42.031 1.00 19.29 227 GLU B CA 1
ATOM 5038 C C . GLU B 1 200 ? 25.788 -20.942 41.058 1.00 17.24 227 GLU B C 1
ATOM 5039 O O . GLU B 1 200 ? 24.989 -20.084 40.667 1.00 20.68 227 GLU B O 1
ATOM 5045 N N . ASN B 1 201 ? 27.062 -20.975 40.659 1.00 17.48 228 ASN B N 1
ATOM 5046 C CA . ASN B 1 201 ? 27.628 -19.987 39.737 1.00 18.39 228 ASN B CA 1
ATOM 5047 C C . ASN B 1 201 ? 27.473 -18.563 40.267 1.00 20.09 228 ASN B C 1
ATOM 5048 O O . ASN B 1 201 ? 27.103 -17.643 39.535 1.00 22.70 228 ASN B O 1
ATOM 5053 N N . ILE B 1 202 ? 27.757 -18.382 41.553 1.00 17.81 229 ILE B N 1
ATOM 5054 C CA . ILE B 1 202 ? 27.656 -17.071 42.184 1.00 16.25 229 ILE B CA 1
ATOM 5055 C C . ILE B 1 202 ? 28.847 -16.225 41.750 1.00 16.82 229 ILE B C 1
ATOM 5056 O O . ILE B 1 202 ? 30.003 -16.621 41.931 1.00 17.12 229 ILE B O 1
ATOM 5061 N N . THR B 1 203 ? 28.566 -15.059 41.172 1.00 15.79 230 THR B N 1
ATOM 5062 C CA . THR B 1 203 ? 29.604 -14.124 40.759 1.00 15.93 230 THR B CA 1
ATOM 5063 C C . THR B 1 203 ? 29.701 -12.906 41.666 1.00 15.09 230 THR B C 1
ATOM 5064 O O . THR B 1 203 ? 30.579 -12.063 41.456 1.00 16.43 230 THR B O 1
ATOM 5068 N N . ALA B 1 204 ? 28.829 -12.791 42.664 1.00 14.59 231 ALA B N 1
ATOM 5069 C CA . ALA B 1 204 ? 28.906 -11.679 43.599 1.00 12.41 231 ALA B CA 1
ATOM 5070 C C . ALA B 1 204 ? 30.111 -11.848 44.514 1.00 12.63 231 ALA B C 1
ATOM 5071 O O . ALA B 1 204 ? 30.439 -12.960 44.939 1.00 13.52 231 ALA B O 1
ATOM 5073 N N . LYS B 1 205 ? 30.774 -10.735 44.815 1.00 14.27 232 LYS B N 1
ATOM 5074 C CA . LYS B 1 205 ? 31.944 -10.764 45.679 1.00 12.77 232 LYS B CA 1
ATOM 5075 C C . LYS B 1 205 ? 31.524 -10.849 47.140 1.00 11.97 232 LYS B C 1
ATOM 5076 O O . LYS B 1 205 ? 30.577 -10.188 47.572 1.00 12.68 232 LYS B O 1
ATOM 5082 N N . VAL B 1 206 ? 32.237 -11.671 47.900 1.00 13.01 233 VAL B N 1
ATOM 5083 C CA . VAL B 1 206 ? 31.928 -11.893 49.308 1.00 12.68 233 VAL B CA 1
ATOM 5084 C C . VAL B 1 206 ? 32.609 -10.815 50.139 1.00 14.40 233 VAL B C 1
ATOM 5085 O O . VAL B 1 206 ? 33.839 -10.694 50.130 1.00 15.22 233 VAL B O 1
ATOM 5089 N N . VAL B 1 207 ? 31.810 -10.030 50.857 1.00 13.26 234 VAL B N 1
ATOM 5090 C CA . VAL B 1 207 ? 32.320 -9.102 51.858 1.00 12.90 234 VAL B CA 1
ATOM 5091 C C . VAL B 1 207 ? 32.396 -9.887 53.163 1.00 13.56 234 VAL B C 1
ATOM 5092 O O . VAL B 1 207 ? 31.377 -10.158 53.800 1.00 16.67 234 VAL B O 1
ATOM 5096 N N . PHE B 1 208 ? 33.612 -10.267 53.552 1.00 12.57 235 PHE B N 1
ATOM 5097 C CA . PHE B 1 208 ? 33.803 -11.132 54.707 1.00 13.48 235 PHE B CA 1
ATOM 5098 C C . PHE B 1 208 ? 33.254 -10.475 55.971 1.00 16.69 235 PHE B C 1
ATOM 5099 O O . PHE B 1 208 ? 33.031 -9.261 56.026 1.00 21.58 235 PHE B O 1
ATOM 5107 N N . ALA B 1 209 ? 33.021 -11.309 56.988 1.00 15.20 236 ALA B N 1
ATOM 5108 C CA . ALA B 1 209 ? 32.456 -10.896 58.270 1.00 13.93 236 ALA B CA 1
ATOM 5109 C C . ALA B 1 209 ? 33.061 -9.591 58.771 1.00 12.91 236 ALA B C 1
ATOM 5110 O O . ALA B 1 209 ? 34.229 -9.545 59.170 1.00 13.10 236 ALA B O 1
ATOM 5112 N N . GLU B 1 210 ? 32.263 -8.527 58.750 1.00 12.21 237 GLU B N 1
ATOM 5113 C CA . GLU B 1 210 ? 32.733 -7.175 59.038 1.00 12.50 237 GLU B CA 1
ATOM 5114 C C . GLU B 1 210 ? 32.942 -7.035 60.540 1.00 8.62 237 GLU B C 1
ATOM 5115 O O . GLU B 1 210 ? 31.988 -6.862 61.299 1.00 11.48 237 GLU B O 1
ATOM 5121 N N . ASN B 1 211 ? 34.201 -7.107 60.968 1.00 11.17 238 ASN B N 1
ATOM 5122 C CA . ASN B 1 211 ? 34.527 -6.969 62.380 1.00 13.04 238 ASN B CA 1
ATOM 5123 C C . ASN B 1 211 ? 34.148 -5.578 62.873 1.00 12.64 238 ASN B C 1
ATOM 5124 O O . ASN B 1 211 ? 34.259 -4.590 62.142 1.00 13.86 238 ASN B O 1
ATOM 5129 N N . MET B 1 212 ? 33.690 -5.507 64.126 1.00 12.54 239 MET B N 1
ATOM 5130 C CA . MET B 1 212 ? 33.363 -4.212 64.717 1.00 11.46 239 MET B CA 1
ATOM 5131 C C . MET B 1 212 ? 34.607 -3.343 64.846 1.00 11.76 239 MET B C 1
ATOM 5132 O O . MET B 1 212 ? 34.564 -2.137 64.576 1.00 13.38 239 MET B O 1
ATOM 5137 N N . SER B 1 213 ? 35.721 -3.936 65.262 1.00 11.68 240 SER B N 1
ATOM 5138 C CA . SER B 1 213 ? 37.002 -3.250 65.285 1.00 12.00 240 SER B CA 1
ATOM 5139 C C . SER B 1 213 ? 37.680 -3.396 63.929 1.00 13.40 240 SER B C 1
ATOM 5140 O O . SER B 1 213 ? 37.441 -4.359 63.195 1.00 13.97 240 SER B O 1
ATOM 5143 N N . PHE B 1 214 ? 38.534 -2.427 63.599 1.00 13.88 241 PHE B N 1
ATOM 5144 C CA . PHE B 1 214 ? 39.172 -2.387 62.283 1.00 11.05 241 PHE B CA 1
ATOM 5145 C C . PHE B 1 214 ? 40.449 -3.222 62.312 1.00 10.90 241 PHE B C 1
ATOM 5146 O O . PHE B 1 214 ? 41.562 -2.722 62.492 1.00 12.31 241 PHE B O 1
ATOM 5154 N N . ASN B 1 215 ? 40.272 -4.528 62.129 1.00 10.28 242 ASN B N 1
ATOM 5155 C CA . ASN B 1 215 ? 41.388 -5.453 61.994 1.00 10.24 242 ASN B CA 1
ATOM 5156 C C . ASN B 1 215 ? 40.942 -6.637 61.148 1.00 10.93 242 ASN B C 1
ATOM 5157 O O . ASN B 1 215 ? 39.753 -6.824 60.877 1.00 10.83 242 ASN B O 1
ATOM 5162 N N . GLU B 1 216 ? 41.919 -7.442 60.730 1.00 11.98 243 GLU B N 1
ATOM 5163 C CA . GLU B 1 216 ? 41.678 -8.605 59.886 1.00 10.56 243 GLU B CA 1
ATOM 5164 C C . GLU B 1 216 ? 41.712 -9.913 60.667 1.00 9.48 243 GLU B C 1
ATOM 5165 O O . GLU B 1 216 ? 41.867 -10.981 60.065 1.00 13.93 243 GLU B O 1
ATOM 5171 N N . GLN B 1 217 ? 41.562 -9.851 61.993 1.00 10.57 244 GLN B N 1
ATOM 5172 C CA . GLN B 1 217 ? 41.748 -11.040 62.822 1.00 12.61 244 GLN B CA 1
ATOM 5173 C C . GLN B 1 217 ? 40.738 -12.130 62.486 1.00 13.59 244 GLN B C 1
ATOM 5174 O O . GLN B 1 217 ? 41.065 -13.322 62.529 1.00 15.89 244 GLN B O 1
ATOM 5180 N N . TYR B 1 218 ? 39.507 -11.747 62.149 1.00 13.46 245 TYR B N 1
ATOM 5181 C CA . TYR B 1 218 ? 38.483 -12.735 61.833 1.00 13.35 245 TYR B CA 1
ATOM 5182 C C . TYR B 1 218 ? 38.666 -13.366 60.459 1.00 11.87 245 TYR B C 1
ATOM 5183 O O . TYR B 1 218 ? 38.062 -14.409 60.188 1.00 12.93 245 TYR B O 1
ATOM 5192 N N . ALA B 1 219 ? 39.491 -12.773 59.597 1.00 12.20 246 ALA B N 1
ATOM 5193 C CA . ALA B 1 219 ? 39.692 -13.278 58.246 1.00 11.66 246 ALA B CA 1
ATOM 5194 C C . ALA B 1 219 ? 41.010 -14.018 58.060 1.00 13.37 246 ALA B C 1
ATOM 5195 O O . ALA B 1 219 ? 41.216 -14.615 56.999 1.00 15.83 246 ALA B O 1
ATOM 5197 N N . ILE B 1 220 ? 41.896 -14.003 59.059 1.00 13.73 247 ILE B N 1
ATOM 5198 C CA . ILE B 1 220 ? 43.214 -14.617 58.900 1.00 13.50 247 ILE B CA 1
ATOM 5199 C C . ILE B 1 220 ? 43.092 -16.116 58.652 1.00 16.04 247 ILE B C 1
ATOM 5200 O O . ILE B 1 220 ? 43.798 -16.679 57.806 1.00 14.06 247 ILE B O 1
ATOM 5205 N N . ASN B 1 221 ? 42.192 -16.786 59.378 1.00 16.36 248 ASN B N 1
ATOM 5206 C CA . ASN B 1 221 ? 42.035 -18.228 59.206 1.00 16.59 248 ASN B CA 1
ATOM 5207 C C . ASN B 1 221 ? 41.516 -18.571 57.815 1.00 13.19 248 ASN B C 1
ATOM 5208 O O . ASN B 1 221 ? 41.951 -19.557 57.209 1.00 15.89 248 ASN B O 1
ATOM 5213 N N . SER B 1 222 ? 40.586 -17.771 57.292 1.00 11.84 249 SER B N 1
ATOM 5214 C CA . SER B 1 222 ? 40.064 -18.018 55.952 1.00 12.00 249 SER B CA 1
ATOM 5215 C C . SER B 1 222 ? 41.056 -17.615 54.867 1.00 12.17 249 SER B C 1
ATOM 5216 O O . SER B 1 222 ? 41.122 -18.271 53.821 1.00 13.88 249 SER B O 1
ATOM 5219 N N . LEU B 1 223 ? 41.830 -16.551 55.093 1.00 14.02 250 LEU B N 1
ATOM 5220 C CA . LEU B 1 223 ? 42.823 -16.137 54.107 1.00 14.10 250 LEU B CA 1
ATOM 5221 C C . LEU B 1 223 ? 43.940 -17.162 53.966 1.00 18.18 250 LEU B C 1
ATOM 5222 O O . LEU B 1 223 ? 44.500 -17.317 52.876 1.00 20.06 250 LEU B O 1
ATOM 5227 N N . ASN B 1 224 ? 44.279 -17.863 55.045 1.00 17.60 251 ASN B N 1
ATOM 5228 C CA . ASN B 1 224 ? 45.328 -18.873 55.016 1.00 17.08 251 ASN B CA 1
ATOM 5229 C C . ASN B 1 224 ? 44.813 -20.260 54.653 1.00 15.84 251 ASN B C 1
ATOM 5230 O O . ASN B 1 224 ? 45.617 -21.190 54.530 1.00 15.34 251 ASN B O 1
ATOM 5235 N N . ASP B 1 225 ? 43.502 -20.425 54.485 1.00 16.93 252 ASP B N 1
ATOM 5236 C CA . ASP B 1 225 ? 42.960 -21.700 54.032 1.00 14.57 252 ASP B CA 1
ATOM 5237 C C . ASP B 1 225 ? 42.977 -21.742 52.508 1.00 13.55 252 ASP B C 1
ATOM 5238 O O . ASP B 1 225 ? 42.482 -20.809 51.866 1.00 14.97 252 ASP B O 1
ATOM 5243 N N . PRO B 1 226 ? 43.530 -22.797 51.900 1.00 13.55 253 PRO B N 1
ATOM 5244 C CA . PRO B 1 226 ? 43.708 -22.793 50.439 1.00 14.79 253 PRO B CA 1
ATOM 5245 C C . PRO B 1 226 ? 42.408 -22.782 49.657 1.00 17.77 253 PRO B C 1
ATOM 5246 O O . PRO B 1 226 ? 42.414 -22.383 48.486 1.00 19.02 253 PRO B O 1
ATOM 5250 N N . ILE B 1 227 ? 41.300 -23.199 50.258 1.00 18.38 254 ILE B N 1
ATOM 5251 C CA . ILE B 1 227 ? 40.020 -23.247 49.569 1.00 16.59 254 ILE B CA 1
ATOM 5252 C C . ILE B 1 227 ? 39.110 -22.099 49.988 1.00 16.30 254 ILE B C 1
ATOM 5253 O O . ILE B 1 227 ? 38.376 -21.555 49.163 1.00 16.76 254 ILE B O 1
ATOM 5258 N N . ALA B 1 228 ? 39.154 -21.714 51.267 1.00 17.51 255 ALA B N 1
ATOM 5259 C CA . ALA B 1 228 ? 38.346 -20.591 51.730 1.00 16.00 255 ALA B CA 1
ATOM 5260 C C . ALA B 1 228 ? 38.809 -19.273 51.120 1.00 13.26 255 ALA B C 1
ATOM 5261 O O . ALA B 1 228 ? 37.981 -18.397 50.849 1.00 13.46 255 ALA B O 1
ATOM 5263 N N . VAL B 1 229 ? 40.116 -19.121 50.886 1.00 14.23 256 VAL B N 1
ATOM 5264 C CA . VAL B 1 229 ? 40.654 -17.888 50.318 1.00 15.31 256 VAL B CA 1
ATOM 5265 C C . VAL B 1 229 ? 40.131 -17.632 48.911 1.00 16.69 256 VAL B C 1
ATOM 5266 O O . VAL B 1 229 ? 40.213 -16.503 48.415 1.00 20.39 256 VAL B O 1
ATOM 5270 N N . LYS B 1 230 ? 39.581 -18.657 48.253 1.00 14.57 257 LYS B N 1
ATOM 5271 C CA . LYS B 1 230 ? 39.081 -18.483 46.894 1.00 14.51 257 LYS B CA 1
ATOM 5272 C C . LYS B 1 230 ? 37.919 -17.500 46.834 1.00 17.32 257 LYS B C 1
ATOM 5273 O O . LYS B 1 230 ? 37.689 -16.877 45.791 1.00 22.17 257 LYS B O 1
ATOM 5279 N N . ARG B 1 231 ? 37.177 -17.341 47.933 1.00 15.42 258 ARG B N 1
ATOM 5280 C CA . ARG B 1 231 ? 36.049 -16.416 47.964 1.00 13.49 258 ARG B CA 1
ATOM 5281 C C . ARG B 1 231 ? 36.115 -15.463 49.153 1.00 13.83 258 ARG B C 1
ATOM 5282 O O . ARG B 1 231 ? 35.080 -15.008 49.646 1.00 15.37 258 ARG B O 1
ATOM 5290 N N . VAL B 1 232 ? 37.320 -15.155 49.630 1.00 12.78 259 VAL B N 1
ATOM 5291 C CA . VAL B 1 232 ? 37.505 -14.027 50.537 1.00 13.09 259 VAL B CA 1
ATOM 5292 C C . VAL B 1 232 ? 37.840 -12.821 49.670 1.00 11.75 259 VAL B C 1
ATOM 5293 O O . VAL B 1 232 ? 38.953 -12.287 49.725 1.00 14.50 259 VAL B O 1
ATOM 5297 N N . ASP B 1 233 ? 36.877 -12.404 48.845 1.00 11.25 260 ASP B N 1
ATOM 5298 C CA . ASP B 1 233 ? 37.132 -11.342 47.877 1.00 13.48 260 ASP B CA 1
ATOM 5299 C C . ASP B 1 233 ? 37.470 -10.029 48.569 1.00 12.69 260 ASP B C 1
ATOM 5300 O O . ASP B 1 233 ? 38.388 -9.315 48.149 1.00 15.30 260 ASP B O 1
ATOM 5305 N N . ILE B 1 234 ? 36.742 -9.694 49.631 1.00 11.65 261 ILE B N 1
ATOM 5306 C CA . ILE B 1 234 ? 36.911 -8.427 50.332 1.00 13.01 261 ILE B CA 1
ATOM 5307 C C . ILE B 1 234 ? 36.828 -8.684 51.829 1.00 12.71 261 ILE B C 1
ATOM 5308 O O . ILE B 1 234 ? 35.885 -9.327 52.303 1.00 14.13 261 ILE B O 1
ATOM 5313 N N . VAL B 1 235 ? 37.813 -8.187 52.571 1.00 11.58 262 VAL B N 1
ATOM 5314 C CA . VAL B 1 235 ? 37.813 -8.268 54.027 1.00 10.08 262 VAL B CA 1
ATOM 5315 C C . VAL B 1 235 ? 37.181 -6.987 54.560 1.00 11.61 262 VAL B C 1
ATOM 5316 O O . VAL B 1 235 ? 37.754 -5.901 54.435 1.00 14.34 262 VAL B O 1
ATOM 5320 N N . GLY B 1 236 ? 35.996 -7.111 55.149 1.00 13.66 263 GLY B N 1
ATOM 5321 C CA . GLY B 1 236 ? 35.269 -5.975 55.677 1.00 12.56 263 GLY B CA 1
ATOM 5322 C C . GLY B 1 236 ? 35.476 -5.807 57.171 1.00 9.59 263 GLY B C 1
ATOM 5323 O O . GLY B 1 236 ? 35.753 -6.767 57.886 1.00 12.26 263 GLY B O 1
ATOM 5324 N N . ALA B 1 237 ? 35.336 -4.567 57.636 1.00 11.67 264 ALA B N 1
ATOM 5325 C CA . ALA B 1 237 ? 35.508 -4.254 59.047 1.00 11.15 264 ALA B CA 1
ATOM 5326 C C . ALA B 1 237 ? 34.934 -2.874 59.325 1.00 10.90 264 ALA B C 1
ATOM 5327 O O . ALA B 1 237 ? 34.861 -2.026 58.433 1.00 13.00 264 ALA B O 1
ATOM 5329 N N . HIS B 1 238 ? 34.527 -2.662 60.572 1.00 11.03 265 HIS B N 1
ATOM 5330 C CA . HIS B 1 238 ? 34.040 -1.371 61.030 1.00 11.56 265 HIS B CA 1
ATOM 5331 C C . HIS B 1 238 ? 35.123 -0.676 61.846 1.00 12.58 265 HIS B C 1
ATOM 5332 O O . HIS B 1 238 ? 36.138 -1.271 62.211 1.00 16.68 265 HIS B O 1
ATOM 5339 N N . ASN B 1 239 ? 34.895 0.604 62.132 1.00 11.21 266 ASN B N 1
ATOM 5340 C CA . ASN B 1 239 ? 35.876 1.381 62.880 1.00 11.11 266 ASN B CA 1
ATOM 5341 C C . ASN B 1 239 ? 35.259 1.976 64.139 1.00 14.32 266 ASN B C 1
ATOM 5342 O O . ASN B 1 239 ? 35.330 3.188 64.365 1.00 18.64 266 ASN B O 1
ATOM 5347 N N . TYR B 1 240 ? 34.650 1.134 64.968 1.00 14.21 267 TYR B N 1
ATOM 5348 C CA . TYR B 1 240 ? 34.047 1.574 66.223 1.00 14.79 267 TYR B CA 1
ATOM 5349 C C . TYR B 1 240 ? 35.032 1.297 67.353 1.00 16.32 267 TYR B C 1
ATOM 5350 O O . TYR B 1 240 ? 35.277 0.138 67.699 1.00 19.89 267 TYR B O 1
ATOM 5359 N N . GLY B 1 241 ? 35.582 2.360 67.937 1.00 16.39 268 GLY B N 1
ATOM 5360 C CA . GLY B 1 241 ? 36.542 2.221 69.016 1.00 15.59 268 GLY B CA 1
ATOM 5361 C C . GLY B 1 241 ? 37.925 1.770 68.603 1.00 17.04 268 GLY B C 1
ATOM 5362 O O . GLY B 1 241 ? 38.728 1.413 69.472 1.00 18.77 268 GLY B O 1
ATOM 5363 N N . SER B 1 242 ? 38.234 1.776 67.307 1.00 17.01 269 SER B N 1
ATOM 5364 C CA . SER B 1 242 ? 39.542 1.340 66.834 1.00 14.41 269 SER B CA 1
ATOM 5365 C C . SER B 1 242 ? 40.184 2.403 65.952 1.00 14.63 269 SER B C 1
ATOM 5366 O O . SER B 1 242 ? 39.672 3.521 65.843 1.00 15.30 269 SER B O 1
ATOM 5369 N N . SER B 1 243 ? 41.308 2.064 65.324 1.00 15.76 270 SER B N 1
ATOM 5370 C CA . SER B 1 243 ? 42.007 2.959 64.413 1.00 14.99 270 SER B CA 1
ATOM 5371 C C . SER B 1 243 ? 42.381 2.196 63.150 1.00 13.08 270 SER B C 1
ATOM 5372 O O . SER B 1 243 ? 42.209 0.977 63.058 1.00 16.05 270 SER B O 1
ATOM 5375 N N . TYR B 1 244 ? 42.898 2.928 62.168 1.00 10.56 271 TYR B N 1
ATOM 5376 C CA . TYR B 1 244 ? 43.234 2.358 60.870 1.00 12.65 271 TYR B CA 1
ATOM 5377 C C . TYR B 1 244 ? 44.644 1.780 60.907 1.00 12.51 271 TYR B C 1
ATOM 5378 O O . TYR B 1 244 ? 45.616 2.506 61.147 1.00 13.10 271 TYR B O 1
ATOM 5387 N N . ILE B 1 245 ? 44.747 0.476 60.672 1.00 13.51 272 ILE B N 1
ATOM 5388 C CA . ILE B 1 245 ? 46.025 -0.232 60.693 1.00 13.52 272 ILE B CA 1
ATOM 5389 C C . ILE B 1 245 ? 46.141 -1.040 59.409 1.00 15.76 272 ILE B C 1
ATOM 5390 O O . ILE B 1 245 ? 45.133 -1.321 58.740 1.00 18.08 272 ILE B O 1
ATOM 5395 N N . PRO B 1 246 ? 47.360 -1.421 59.026 1.00 16.13 273 PRO B N 1
ATOM 5396 C CA . PRO B 1 246 ? 47.519 -2.262 57.833 1.00 15.25 273 PRO B CA 1
ATOM 5397 C C . PRO B 1 246 ? 46.928 -3.648 58.046 1.00 16.78 273 PRO B C 1
ATOM 5398 O O . PRO B 1 246 ? 46.995 -4.212 59.140 1.00 20.74 273 PRO B O 1
ATOM 5402 N N . PHE B 1 247 ? 46.342 -4.192 56.981 1.00 15.70 274 PHE B N 1
ATOM 5403 C CA . PHE B 1 247 ? 45.856 -5.572 56.964 1.00 17.24 274 PHE B CA 1
ATOM 5404 C C . PHE B 1 247 ? 46.916 -6.391 56.236 1.00 15.51 274 PHE B C 1
ATOM 5405 O O . PHE B 1 247 ? 46.924 -6.481 55.007 1.00 17.68 274 PHE B O 1
ATOM 5413 N N . THR B 1 248 ? 47.821 -6.996 57.009 1.00 12.61 275 THR B N 1
ATOM 5414 C CA . THR B 1 248 ? 48.985 -7.653 56.422 1.00 13.62 275 THR B CA 1
ATOM 5415 C C . THR B 1 248 ? 48.587 -8.882 55.612 1.00 11.86 275 THR B C 1
ATOM 5416 O O . THR B 1 248 ? 48.972 -9.020 54.445 1.00 13.45 275 THR B O 1
ATOM 5420 N N . THR B 1 249 ? 47.817 -9.791 56.216 1.00 14.07 276 THR B N 1
ATOM 5421 C CA . THR B 1 249 ? 47.457 -11.027 55.527 1.00 13.49 276 THR B CA 1
ATOM 5422 C C . THR B 1 249 ? 46.532 -10.756 54.346 1.00 15.02 276 THR B C 1
ATOM 5423 O O . THR B 1 249 ? 46.620 -11.432 53.314 1.00 16.93 276 THR B O 1
ATOM 5427 N N . THR B 1 250 ? 45.642 -9.769 54.475 1.00 13.78 277 THR B N 1
ATOM 5428 C CA . THR B 1 250 ? 44.739 -9.442 53.375 1.00 14.82 277 THR B CA 1
ATOM 5429 C C . THR B 1 250 ? 45.508 -8.924 52.165 1.00 15.51 277 THR B C 1
ATOM 5430 O O . THR B 1 250 ? 45.212 -9.299 51.024 1.00 15.74 277 THR B O 1
ATOM 5434 N N . LYS B 1 251 ? 46.503 -8.064 52.395 1.00 16.18 278 LYS B N 1
ATOM 5435 C CA . LYS B 1 251 ? 47.306 -7.551 51.290 1.00 15.47 278 LYS B CA 1
ATOM 5436 C C . LYS B 1 251 ? 48.179 -8.637 50.674 1.00 17.60 278 LYS B C 1
ATOM 5437 O O . LYS B 1 251 ? 48.427 -8.616 49.463 1.00 19.04 278 LYS B O 1
ATOM 5443 N N . SER B 1 252 ? 48.654 -9.587 51.484 1.00 15.13 279 SER B N 1
ATOM 5444 C CA . SER B 1 252 ? 49.491 -10.658 50.952 1.00 14.57 279 SER B CA 1
ATOM 5445 C C . SER B 1 252 ? 48.705 -11.579 50.028 1.00 14.30 279 SER B C 1
ATOM 5446 O O . SER B 1 252 ? 49.278 -12.158 49.099 1.00 19.75 279 SER B O 1
ATOM 5449 N N . LYS B 1 253 ? 47.404 -11.729 50.265 1.00 12.78 280 LYS B N 1
ATOM 5450 C CA . LYS B 1 253 ? 46.549 -12.550 49.420 1.00 11.93 280 LYS B CA 1
ATOM 5451 C C . LYS B 1 253 ? 45.937 -11.772 48.262 1.00 12.19 280 LYS B C 1
ATOM 5452 O O . LYS B 1 253 ? 45.170 -12.349 47.484 1.00 12.91 280 LYS B O 1
ATOM 5458 N N . GLY B 1 254 ? 46.256 -10.487 48.130 1.00 14.17 281 GLY B N 1
ATOM 5459 C CA . GLY B 1 254 ? 45.723 -9.689 47.041 1.00 14.51 281 GLY B CA 1
ATOM 5460 C C . GLY B 1 254 ? 44.230 -9.460 47.102 1.00 15.67 281 GLY B C 1
ATOM 5461 O O . GLY B 1 254 ? 43.577 -9.394 46.056 1.00 17.55 281 GLY B O 1
ATOM 5462 N N . LYS B 1 255 ? 43.671 -9.334 48.300 1.00 14.43 282 LYS B N 1
ATOM 5463 C CA . LYS B 1 255 ? 42.239 -9.154 48.481 1.00 12.28 282 LYS B CA 1
ATOM 5464 C C . LYS B 1 255 ? 41.918 -7.695 48.791 1.00 10.62 282 LYS B C 1
ATOM 5465 O O . LYS B 1 255 ? 42.792 -6.892 49.126 1.00 11.89 282 LYS B O 1
ATOM 5471 N N . GLY B 1 256 ? 40.631 -7.358 48.674 1.00 11.27 283 GLY B N 1
ATOM 5472 C CA . GLY B 1 256 ? 40.184 -6.008 48.931 1.00 11.50 283 GLY B CA 1
ATOM 5473 C C . GLY B 1 256 ? 39.865 -5.754 50.394 1.00 12.23 283 GLY B C 1
ATOM 5474 O O . GLY B 1 256 ? 39.646 -6.676 51.177 1.00 14.52 283 GLY B O 1
ATOM 5475 N N . ILE B 1 257 ? 39.844 -4.472 50.754 1.00 11.02 284 ILE B N 1
ATOM 5476 C CA . ILE B 1 257 ? 39.564 -4.032 52.117 1.00 13.13 284 ILE B CA 1
ATOM 5477 C C . ILE B 1 257 ? 38.465 -2.982 52.052 1.00 12.18 284 ILE B C 1
ATOM 5478 O O . ILE B 1 257 ? 38.616 -1.963 51.369 1.00 12.09 284 ILE B O 1
ATOM 5483 N N . TRP B 1 258 ? 37.365 -3.227 52.763 1.00 12.61 285 TRP B N 1
ATOM 5484 C CA . TRP B 1 258 ? 36.234 -2.310 52.800 1.00 12.76 285 TRP B CA 1
ATOM 5485 C C . TRP B 1 258 ? 35.913 -1.962 54.244 1.00 11.62 285 TRP B C 1
ATOM 5486 O O . TRP B 1 258 ? 35.723 -2.856 55.074 1.00 13.05 285 TRP B O 1
ATOM 5497 N N . MET B 1 259 ? 35.851 -0.666 54.539 1.00 9.96 286 MET B N 1
ATOM 5498 C CA . MET B 1 259 ? 35.376 -0.182 55.832 1.00 10.07 286 MET B CA 1
ATOM 5499 C C . MET B 1 259 ? 33.888 0.103 55.664 1.00 8.61 286 MET B C 1
ATOM 5500 O O . MET B 1 259 ? 33.498 1.158 55.157 1.00 8.95 286 MET B O 1
ATOM 5505 N N . THR B 1 260 ? 33.054 -0.845 56.088 1.00 8.94 287 THR B N 1
ATOM 5506 C CA . THR B 1 260 ? 31.648 -0.866 55.705 1.00 9.89 287 THR B CA 1
ATOM 5507 C C . THR B 1 260 ? 30.727 -0.100 56.648 1.00 9.87 287 THR B C 1
ATOM 5508 O O . THR B 1 260 ? 29.548 0.071 56.318 1.00 9.88 287 THR B O 1
ATOM 5512 N N . GLU B 1 261 ? 31.216 0.368 57.798 1.00 9.59 288 GLU B N 1
ATOM 5513 C CA . GLU B 1 261 ? 30.361 1.134 58.700 1.00 9.67 288 GLU B CA 1
ATOM 5514 C C . GLU B 1 261 ? 31.144 1.888 59.768 1.00 10.58 288 GLU B C 1
ATOM 5515 O O . GLU B 1 261 ? 32.046 1.329 60.401 1.00 10.99 288 GLU B O 1
ATOM 5521 N N . VAL B 1 262 ? 30.794 3.158 59.974 1.00 10.75 289 VAL B N 1
ATOM 5522 C CA . VAL B 1 262 ? 31.303 3.941 61.095 1.00 8.83 289 VAL B CA 1
ATOM 5523 C C . VAL B 1 262 ? 30.366 5.123 61.292 1.00 12.24 289 VAL B C 1
ATOM 5524 O O . VAL B 1 262 ? 29.735 5.597 60.343 1.00 15.12 289 VAL B O 1
ATOM 5528 N N . SER B 1 263 ? 30.267 5.591 62.534 1.00 12.92 290 SER B N 1
ATOM 5529 C CA . SER B 1 263 ? 29.408 6.719 62.872 1.00 13.90 290 SER B CA 1
ATOM 5530 C C . SER B 1 263 ? 29.734 7.160 64.291 1.00 13.80 290 SER B C 1
ATOM 5531 O O . SER B 1 263 ? 30.529 6.528 64.993 1.00 16.29 290 SER B O 1
ATOM 5534 N N . ASP B 1 264 ? 29.104 8.256 64.706 1.00 16.01 291 ASP B N 1
ATOM 5535 C CA . ASP B 1 264 ? 29.254 8.797 66.055 1.00 13.67 291 ASP B CA 1
ATOM 5536 C C . ASP B 1 264 ? 27.996 8.434 66.835 1.00 12.58 291 ASP B C 1
ATOM 5537 O O . ASP B 1 264 ? 26.958 9.087 66.701 1.00 11.22 291 ASP B O 1
ATOM 5542 N N . MET B 1 265 ? 28.090 7.387 67.652 1.00 13.80 292 MET B N 1
ATOM 5543 C CA . MET B 1 265 ? 26.969 6.940 68.467 1.00 14.46 292 MET B CA 1
ATOM 5544 C C . MET B 1 265 ? 26.966 7.543 69.865 1.00 15.05 292 MET B C 1
ATOM 5545 O O . MET B 1 265 ? 25.994 7.350 70.602 1.00 19.10 292 MET B O 1
ATOM 5550 N N . ASN B 1 266 ? 28.021 8.267 70.247 1.00 14.37 293 ASN B N 1
ATOM 5551 C CA . ASN B 1 266 ? 28.129 8.829 71.585 1.00 17.52 293 ASN B CA 1
ATOM 5552 C C . ASN B 1 266 ? 27.946 10.339 71.642 1.00 17.15 293 ASN B C 1
ATOM 5553 O O . ASN B 1 266 ? 27.690 10.869 72.727 1.00 23.30 293 ASN B O 1
ATOM 5558 N N . GLY B 1 267 ? 28.069 11.040 70.514 1.00 16.09 294 GLY B N 1
ATOM 5559 C CA . GLY B 1 267 ? 27.912 12.478 70.480 1.00 14.75 294 GLY B CA 1
ATOM 5560 C C . GLY B 1 267 ? 26.979 12.907 69.362 1.00 11.97 294 GLY B C 1
ATOM 5561 O O . GLY B 1 267 ? 26.497 12.087 68.577 1.00 13.21 294 GLY B O 1
ATOM 5562 N N . ASN B 1 268 ? 26.736 14.225 69.310 1.00 13.13 295 ASN B N 1
ATOM 5563 C CA . ASN B 1 268 ? 25.863 14.830 68.300 1.00 15.17 295 ASN B CA 1
ATOM 5564 C C . ASN B 1 268 ? 26.512 16.136 67.834 1.00 16.21 295 ASN B C 1
ATOM 5565 O O . ASN B 1 268 ? 26.145 17.231 68.265 1.00 18.96 295 ASN B O 1
ATOM 5570 N N . ASP B 1 269 ? 27.490 16.010 66.941 1.00 17.64 296 ASP B N 1
ATOM 5571 C CA . ASP B 1 269 ? 28.188 17.150 66.361 1.00 15.47 296 ASP B CA 1
ATOM 5572 C C . ASP B 1 269 ? 27.937 17.144 64.861 1.00 14.26 296 ASP B C 1
ATOM 5573 O O . ASP B 1 269 ? 28.284 16.177 64.175 1.00 13.47 296 ASP B O 1
ATOM 5578 N N . THR B 1 270 ? 27.329 18.217 64.358 1.00 12.41 297 THR B N 1
ATOM 5579 C CA . THR B 1 270 ? 27.035 18.360 62.938 1.00 12.05 297 THR B CA 1
ATOM 5580 C C . THR B 1 270 ? 27.822 19.493 62.291 1.00 11.02 297 THR B C 1
ATOM 5581 O O . THR B 1 270 ? 27.506 19.890 61.164 1.00 9.57 297 THR B O 1
ATOM 5585 N N . THR B 1 271 ? 28.837 20.018 62.971 1.00 12.20 298 THR B N 1
ATOM 5586 C CA . THR B 1 271 ? 29.604 21.147 62.470 1.00 13.66 298 THR B CA 1
ATOM 5587 C C . THR B 1 271 ? 30.780 20.646 61.632 1.00 14.30 298 THR B C 1
ATOM 5588 O O . THR B 1 271 ? 30.897 19.456 61.326 1.00 15.06 298 THR B O 1
ATOM 5592 N N . ILE B 1 272 ? 31.672 21.565 61.252 1.00 14.80 299 ILE B N 1
ATOM 5593 C CA . ILE B 1 272 ? 32.841 21.196 60.462 1.00 13.99 299 ILE B CA 1
ATOM 5594 C C . ILE B 1 272 ? 33.834 20.373 61.273 1.00 13.67 299 ILE B C 1
ATOM 5595 O O . ILE B 1 272 ? 34.628 19.621 60.696 1.00 14.30 299 ILE B O 1
ATOM 5600 N N . ASN B 1 273 ? 33.803 20.488 62.604 1.00 14.04 300 ASN B N 1
ATOM 5601 C CA . ASN B 1 273 ? 34.714 19.712 63.440 1.00 16.40 300 ASN B CA 1
ATOM 5602 C C . ASN B 1 273 ? 34.469 18.218 63.274 1.00 15.05 300 ASN B C 1
ATOM 5603 O O . ASN B 1 273 ? 35.410 17.439 63.076 1.00 17.91 300 ASN B O 1
ATOM 5608 N N . ASP B 1 274 ? 33.204 17.798 63.351 1.00 12.30 301 ASP B N 1
ATOM 5609 C CA . ASP B 1 274 ? 32.875 16.395 63.124 1.00 12.80 301 ASP B CA 1
ATOM 5610 C C . ASP B 1 274 ? 33.079 15.999 61.668 1.00 12.35 301 ASP B C 1
ATOM 5611 O O . ASP B 1 274 ? 33.477 14.863 61.387 1.00 12.95 301 ASP B O 1
ATOM 5616 N N . GLY B 1 275 ? 32.812 16.914 60.734 1.00 12.71 302 GLY B N 1
ATOM 5617 C CA . GLY B 1 275 ? 33.007 16.599 59.329 1.00 11.42 302 GLY B CA 1
ATOM 5618 C C . GLY B 1 275 ? 34.456 16.306 58.991 1.00 11.42 302 GLY B C 1
ATOM 5619 O O . GLY B 1 275 ? 34.750 15.406 58.201 1.00 13.51 302 GLY B O 1
ATOM 5620 N N . LEU B 1 276 ? 35.383 17.059 59.588 1.00 10.13 303 LEU B N 1
ATOM 5621 C CA . LEU B 1 276 ? 36.799 16.814 59.347 1.00 11.50 303 LEU B CA 1
ATOM 5622 C C . LEU B 1 276 ? 37.303 15.575 60.072 1.00 11.15 303 LEU B C 1
ATOM 5623 O O . LEU B 1 276 ? 38.337 15.023 59.681 1.00 12.81 303 LEU B O 1
ATOM 5628 N N . ARG B 1 277 ? 36.605 15.132 61.121 1.00 9.66 304 ARG B N 1
ATOM 5629 C CA . ARG B 1 277 ? 36.976 13.883 61.777 1.00 11.02 304 ARG B CA 1
ATOM 5630 C C . ARG B 1 277 ? 36.807 12.701 60.831 1.00 11.17 304 ARG B C 1
ATOM 5631 O O . ARG B 1 277 ? 37.649 11.797 60.796 1.00 12.25 304 ARG B O 1
ATOM 5639 N N . TRP B 1 278 ? 35.725 12.696 60.051 1.00 11.40 305 TRP B N 1
ATOM 5640 C CA . TRP B 1 278 ? 35.489 11.605 59.114 1.00 10.43 305 TRP B CA 1
ATOM 5641 C C . TRP B 1 278 ? 36.308 11.758 57.839 1.00 12.44 305 TRP B C 1
ATOM 5642 O O . TRP B 1 278 ? 36.647 10.754 57.204 1.00 17.41 305 TRP B O 1
ATOM 5653 N N . ALA B 1 279 ? 36.630 12.993 57.449 1.00 11.84 306 ALA B N 1
ATOM 5654 C CA . ALA B 1 279 ? 37.549 13.190 56.333 1.00 11.32 306 ALA B CA 1
ATOM 5655 C C . ALA B 1 279 ? 38.949 12.709 56.693 1.00 12.24 306 ALA B C 1
ATOM 5656 O O . ALA B 1 279 ? 39.646 12.124 55.856 1.00 11.43 306 ALA B O 1
ATOM 5658 N N . LYS B 1 280 ? 39.373 12.945 57.937 1.00 12.94 307 LYS B N 1
ATOM 5659 C CA . LYS B 1 280 ? 40.657 12.431 58.399 1.00 14.20 307 LYS B CA 1
ATOM 5660 C C . LYS B 1 280 ? 40.649 10.910 58.492 1.00 13.79 307 LYS B C 1
ATOM 5661 O O . LYS B 1 280 ? 41.679 10.270 58.251 1.00 14.08 307 LYS B O 1
ATOM 5667 N N . GLU B 1 281 ? 39.502 10.316 58.834 1.00 13.59 308 GLU B N 1
ATOM 5668 C CA . GLU B 1 281 ? 39.405 8.860 58.853 1.00 12.24 308 GLU B CA 1
ATOM 5669 C C . GLU B 1 281 ? 39.562 8.278 57.455 1.00 13.27 308 GLU B C 1
ATOM 5670 O O . GLU B 1 281 ? 40.193 7.229 57.281 1.00 13.47 308 GLU B O 1
ATOM 5676 N N . ILE B 1 282 ? 38.992 8.940 56.446 1.00 14.12 309 ILE B N 1
ATOM 5677 C CA . ILE B 1 282 ? 39.186 8.499 55.068 1.00 14.23 309 ILE B CA 1
ATOM 5678 C C . ILE B 1 282 ? 40.648 8.645 54.666 1.00 13.49 309 ILE B C 1
ATOM 5679 O O . ILE B 1 282 ? 41.202 7.795 53.959 1.00 14.60 309 ILE B O 1
ATOM 5684 N N . HIS B 1 283 ? 41.298 9.719 55.123 1.00 13.92 310 HIS B N 1
ATOM 5685 C CA . HIS B 1 283 ? 42.708 9.927 54.808 1.00 10.99 310 HIS B CA 1
ATOM 5686 C C . HIS B 1 283 ? 43.572 8.815 55.391 1.00 11.60 310 HIS B C 1
ATOM 5687 O O . HIS B 1 283 ? 44.452 8.275 54.711 1.00 13.69 310 HIS B O 1
ATOM 5694 N N . ASP B 1 284 ? 43.337 8.461 56.657 1.00 10.84 311 ASP B N 1
ATOM 5695 C CA . ASP B 1 284 ? 44.076 7.356 57.259 1.00 9.87 311 ASP B CA 1
ATOM 5696 C C . ASP B 1 284 ? 43.714 6.024 56.615 1.00 10.72 311 ASP B C 1
ATOM 5697 O O . ASP B 1 284 ? 44.565 5.133 56.516 1.00 13.75 311 ASP B O 1
ATOM 5702 N N . PHE B 1 285 ? 42.464 5.873 56.169 1.00 9.89 312 PHE B N 1
ATOM 5703 C CA . PHE B 1 285 ? 42.048 4.633 55.523 1.00 11.35 312 PHE B CA 1
ATOM 5704 C C . PHE B 1 285 ? 42.708 4.458 54.161 1.00 10.92 312 PHE B C 1
ATOM 5705 O O . PHE B 1 285 ? 42.947 3.324 53.731 1.00 15.26 312 PHE B O 1
ATOM 5713 N N . MET B 1 286 ? 43.013 5.560 53.475 1.00 11.94 313 MET B N 1
ATOM 5714 C CA . MET B 1 286 ? 43.636 5.506 52.158 1.00 10.41 313 MET B CA 1
ATOM 5715 C C . MET B 1 286 ? 45.153 5.392 52.218 1.00 12.61 313 MET B C 1
ATOM 5716 O O . MET B 1 286 ? 45.756 4.809 51.310 1.00 11.64 313 MET B O 1
ATOM 5721 N N . THR B 1 287 ? 45.785 5.927 53.262 1.00 14.17 314 THR B N 1
ATOM 5722 C CA . THR B 1 287 ? 47.240 5.963 53.358 1.00 11.93 314 THR B CA 1
ATOM 5723 C C . THR B 1 287 ? 47.820 4.851 54.223 1.00 12.21 314 THR B C 1
ATOM 5724 O O . THR B 1 287 ? 48.839 4.259 53.854 1.00 14.57 314 THR B O 1
ATOM 5728 N N . ILE B 1 288 ? 47.205 4.555 55.367 1.00 11.27 315 ILE B N 1
ATOM 5729 C CA . ILE B 1 288 ? 47.702 3.509 56.256 1.00 11.30 315 ILE B CA 1
ATOM 5730 C C . ILE B 1 288 ? 47.235 2.148 55.759 1.00 11.56 315 ILE B C 1
ATOM 5731 O O . ILE B 1 288 ? 48.045 1.317 55.332 1.00 14.27 315 ILE B O 1
ATOM 5736 N N . THR B 1 289 ? 45.923 1.912 55.816 1.00 12.30 316 THR B N 1
ATOM 5737 C CA . THR B 1 289 ? 45.382 0.625 55.394 1.00 12.67 316 THR B CA 1
ATOM 5738 C C . THR B 1 289 ? 45.426 0.465 53.880 1.00 10.58 316 THR B C 1
ATOM 5739 O O . THR B 1 289 ? 45.528 -0.662 53.380 1.00 12.15 316 THR B O 1
ATOM 5743 N N . GLU B 1 290 ? 45.368 1.575 53.140 1.00 13.63 317 GLU B N 1
ATOM 5744 C CA . GLU B 1 290 ? 45.293 1.549 51.677 1.00 13.01 317 GLU B CA 1
ATOM 5745 C C . GLU B 1 290 ? 44.087 0.744 51.197 1.00 11.76 317 GLU B C 1
ATOM 5746 O O . GLU B 1 290 ? 44.173 -0.030 50.241 1.00 13.21 317 GLU B O 1
ATOM 5752 N N . GLY B 1 291 ? 42.956 0.928 51.870 1.00 9.51 318 GLY B N 1
ATOM 5753 C CA . GLY B 1 291 ? 41.751 0.198 51.546 1.00 10.54 318 GLY B CA 1
ATOM 5754 C C . GLY B 1 291 ? 41.126 0.658 50.242 1.00 10.66 318 GLY B C 1
ATOM 5755 O O . GLY B 1 291 ? 41.598 1.571 49.563 1.00 12.26 318 GLY B O 1
ATOM 5756 N N . ASN B 1 292 ? 40.017 0.006 49.897 1.00 11.22 319 ASN B N 1
ATOM 5757 C CA . ASN B 1 292 ? 39.378 0.201 48.602 1.00 10.31 319 ASN B CA 1
ATOM 5758 C C . ASN B 1 292 ? 38.027 0.895 48.667 1.00 11.84 319 ASN B C 1
ATOM 5759 O O . ASN B 1 292 ? 37.663 1.589 47.716 1.00 13.05 319 ASN B O 1
ATOM 5764 N N . ALA B 1 293 ? 37.271 0.729 49.751 1.00 10.37 320 ALA B N 1
ATOM 5765 C CA . ALA B 1 293 ? 35.970 1.370 49.875 1.00 8.70 320 ALA B CA 1
ATOM 5766 C C . ALA B 1 293 ? 35.737 1.786 51.319 1.00 8.35 320 ALA B C 1
ATOM 5767 O O . ALA B 1 293 ? 36.123 1.075 52.251 1.00 9.18 320 ALA B O 1
ATOM 5769 N N . TRP B 1 294 ? 35.095 2.939 51.492 1.00 9.14 321 TRP B N 1
ATOM 5770 C CA . TRP B 1 294 ? 34.838 3.515 52.804 1.00 9.42 321 TRP B CA 1
ATOM 5771 C C . TRP B 1 294 ? 33.361 3.863 52.895 1.00 8.61 321 TRP B C 1
ATOM 5772 O O . TRP B 1 294 ? 32.812 4.493 51.986 1.00 10.25 321 TRP B O 1
ATOM 5783 N N . PHE B 1 295 ? 32.722 3.456 53.989 1.00 9.14 322 PHE B N 1
ATOM 5784 C CA . PHE B 1 295 ? 31.293 3.649 54.179 1.00 11.85 322 PHE B CA 1
ATOM 5785 C C . PHE B 1 295 ? 31.026 4.408 55.470 1.00 9.88 322 PHE B C 1
ATOM 5786 O O . PHE B 1 295 ? 31.763 4.279 56.452 1.00 12.66 322 PHE B O 1
ATOM 5794 N N . TYR B 1 296 ? 29.959 5.197 55.461 1.00 10.32 323 TYR B N 1
ATOM 5795 C CA . TYR B 1 296 ? 29.346 5.685 56.685 1.00 10.65 323 TYR B CA 1
ATOM 5796 C C . TYR B 1 296 ? 28.173 4.778 57.040 1.00 12.99 323 TYR B C 1
ATOM 5797 O O . TYR B 1 296 ? 27.756 3.926 56.253 1.00 13.66 323 TYR B O 1
ATOM 5806 N N . TRP B 1 297 ? 27.644 4.957 58.248 1.00 13.47 324 TRP B N 1
ATOM 5807 C CA . TRP B 1 297 ? 26.536 4.119 58.691 1.00 11.78 324 TRP B CA 1
ATOM 5808 C C . TRP B 1 297 ? 25.268 4.434 57.905 1.00 13.46 324 TRP B C 1
ATOM 5809 O O . TRP B 1 297 ? 25.034 3.856 56.839 1.00 12.97 324 TRP B O 1
ATOM 5820 N N . TRP B 1 298 ? 24.448 5.348 58.411 1.00 12.72 325 TRP B N 1
ATOM 5821 C CA . TRP B 1 298 ? 23.224 5.734 57.727 1.00 11.36 325 TRP B CA 1
ATOM 5822 C C . TRP B 1 298 ? 23.463 6.977 56.881 1.00 10.90 325 TRP B C 1
ATOM 5823 O O . TRP B 1 298 ? 24.221 7.871 57.267 1.00 14.31 325 TRP B O 1
ATOM 5834 N N . GLY B 1 299 ? 22.825 7.017 55.715 1.00 13.15 326 GLY B N 1
ATOM 5835 C CA . GLY B 1 299 ? 22.842 8.214 54.899 1.00 12.97 326 GLY B CA 1
ATOM 5836 C C . GLY B 1 299 ? 21.869 9.238 55.442 1.00 13.51 326 GLY B C 1
ATOM 5837 O O . GLY B 1 299 ? 22.206 10.414 55.606 1.00 14.66 326 GLY B O 1
ATOM 5838 N N . ALA B 1 300 ? 20.651 8.786 55.731 1.00 15.28 327 ALA B N 1
ATOM 5839 C CA . ALA B 1 300 ? 19.633 9.603 56.373 1.00 13.24 327 ALA B CA 1
ATOM 5840 C C . ALA B 1 300 ? 18.878 8.722 57.354 1.00 11.32 327 ALA B C 1
ATOM 5841 O O . ALA B 1 300 ? 18.419 7.637 56.987 1.00 13.71 327 ALA B O 1
ATOM 5843 N N . CYS B 1 301 ? 18.760 9.181 58.598 1.00 13.57 328 CYS B N 1
ATOM 5844 C CA . CYS B 1 301 ? 18.105 8.408 59.642 1.00 14.96 328 CYS B CA 1
ATOM 5845 C C . CYS B 1 301 ? 17.180 9.314 60.441 1.00 12.42 328 CYS B C 1
ATOM 5846 O O . CYS B 1 301 ? 17.232 10.543 60.337 1.00 14.92 328 CYS B O 1
ATOM 5849 N N . PHE B 1 302 ? 16.326 8.689 61.248 1.00 12.36 329 PHE B N 1
ATOM 5850 C CA . PHE B 1 302 ? 15.371 9.407 62.080 1.00 16.20 329 PHE B CA 1
ATOM 5851 C C . PHE B 1 302 ? 15.948 9.832 63.424 1.00 17.53 329 PHE B C 1
ATOM 5852 O O . PHE B 1 302 ? 15.222 10.410 64.238 1.00 17.37 329 PHE B O 1
ATOM 5860 N N . LYS B 1 303 ? 17.226 9.560 63.677 1.00 16.09 330 LYS B N 1
ATOM 5861 C CA . LYS B 1 303 ? 17.865 9.917 64.939 1.00 14.27 330 LYS B CA 1
ATOM 5862 C C . LYS B 1 303 ? 18.444 11.321 64.813 1.00 11.24 330 LYS B C 1
ATOM 5863 O O . LYS B 1 303 ? 19.430 11.534 64.100 1.00 11.23 330 LYS B O 1
ATOM 5869 N N . THR B 1 304 ? 17.829 12.277 65.505 1.00 12.50 331 THR B N 1
ATOM 5870 C CA . THR B 1 304 ? 18.300 13.654 65.535 1.00 13.12 331 THR B CA 1
ATOM 5871 C C . THR B 1 304 ? 19.154 13.952 66.760 1.00 13.14 331 THR B C 1
ATOM 5872 O O . THR B 1 304 ? 19.454 15.121 67.026 1.00 16.37 331 THR B O 1
ATOM 5876 N N . TYR B 1 305 ? 19.556 12.924 67.508 1.00 13.87 332 TYR B N 1
ATOM 5877 C CA . TYR B 1 305 ? 20.285 13.105 68.755 1.00 13.83 332 TYR B CA 1
ATOM 5878 C C . TYR B 1 305 ? 21.710 12.569 68.723 1.00 13.93 332 TYR B C 1
ATOM 5879 O O . TYR B 1 305 ? 22.437 12.737 69.709 1.00 15.19 332 TYR B O 1
ATOM 5888 N N . ASN B 1 306 ? 22.130 11.924 67.637 1.00 11.52 333 ASN B N 1
ATOM 5889 C CA . ASN B 1 306 ? 23.498 11.438 67.521 1.00 12.06 333 ASN B CA 1
ATOM 5890 C C . ASN B 1 306 ? 23.945 11.550 66.068 1.00 11.20 333 ASN B C 1
ATOM 5891 O O . ASN B 1 306 ? 23.216 12.052 65.208 1.00 13.26 333 ASN B O 1
ATOM 5896 N N . GLY B 1 307 ? 25.157 11.071 65.800 1.00 11.40 334 GLY B N 1
ATOM 5897 C CA . GLY B 1 307 ? 25.716 11.140 64.465 1.00 11.89 334 GLY B CA 1
ATOM 5898 C C . GLY B 1 307 ? 25.734 9.811 63.739 1.00 12.08 334 GLY B C 1
ATOM 5899 O O . GLY B 1 307 ? 26.686 9.509 63.014 1.00 13.34 334 GLY B O 1
ATOM 5900 N N . GLU B 1 308 ? 24.686 9.005 63.924 1.00 11.96 335 GLU B N 1
ATOM 5901 C CA . GLU B 1 308 ? 24.592 7.738 63.208 1.00 11.28 335 GLU B CA 1
ATOM 5902 C C . GLU B 1 308 ? 24.243 7.916 61.738 1.00 12.01 335 GLU B C 1
ATOM 5903 O O . GLU B 1 308 ? 24.337 6.948 60.977 1.00 13.10 335 GLU B O 1
ATOM 5909 N N . GLY B 1 309 ? 23.847 9.111 61.324 1.00 12.42 336 GLY B N 1
ATOM 5910 C CA . GLY B 1 309 ? 23.489 9.352 59.939 1.00 9.88 336 GLY B CA 1
ATOM 5911 C C . GLY B 1 309 ? 24.028 10.682 59.461 1.00 10.46 336 GLY B C 1
ATOM 5912 O O . GLY B 1 309 ? 24.238 11.611 60.244 1.00 11.86 336 GLY B O 1
ATOM 5913 N N . LEU B 1 310 ? 24.258 10.761 58.148 1.00 9.48 337 LEU B N 1
ATOM 5914 C CA . LEU B 1 310 ? 24.712 12.014 57.555 1.00 10.89 337 LEU B CA 1
ATOM 5915 C C . LEU B 1 310 ? 23.601 13.055 57.530 1.00 13.07 337 LEU B C 1
ATOM 5916 O O . LEU B 1 310 ? 23.878 14.258 57.597 1.00 14.38 337 LEU B O 1
ATOM 5921 N N . ILE B 1 311 ? 22.349 12.615 57.432 1.00 12.59 338 ILE B N 1
ATOM 5922 C CA . ILE B 1 311 ? 21.190 13.498 57.409 1.00 13.18 338 ILE B CA 1
ATOM 5923 C C . ILE B 1 311 ? 20.258 13.082 58.538 1.00 13.47 338 ILE B C 1
ATOM 5924 O O . ILE B 1 311 ? 19.871 11.912 58.630 1.00 13.44 338 ILE B O 1
ATOM 5929 N N . GLN B 1 312 ? 19.906 14.036 59.395 1.00 15.42 339 GLN B N 1
ATOM 5930 C CA . GLN B 1 312 ? 19.025 13.789 60.530 1.00 14.41 339 GLN B CA 1
ATOM 5931 C C . GLN B 1 312 ? 17.605 14.184 60.146 1.00 15.99 339 GLN B C 1
ATOM 5932 O O . GLN B 1 312 ? 17.338 15.358 59.870 1.00 20.43 339 GLN B O 1
ATOM 5938 N N . MET B 1 313 ? 16.702 13.208 60.134 1.00 14.51 340 MET B N 1
ATOM 5939 C CA . MET B 1 313 ? 15.316 13.426 59.744 1.00 14.76 340 MET B CA 1
ATOM 5940 C C . MET B 1 313 ? 14.432 13.458 60.983 1.00 13.71 340 MET B C 1
ATOM 5941 O O . MET B 1 313 ? 14.532 12.581 61.847 1.00 15.15 340 MET B O 1
ATOM 5946 N N . ASP B 1 314 ? 13.571 14.469 61.064 1.00 15.09 341 ASP B N 1
ATOM 5947 C CA . ASP B 1 314 ? 12.591 14.591 62.137 1.00 18.89 341 ASP B CA 1
ATOM 5948 C C . ASP B 1 314 ? 11.264 14.063 61.606 1.00 17.60 341 ASP B C 1
ATOM 5949 O O . ASP B 1 314 ? 10.617 14.712 60.779 1.00 16.70 341 ASP B O 1
ATOM 5954 N N . LEU B 1 315 ? 10.862 12.881 62.079 1.00 17.43 342 LEU B N 1
ATOM 5955 C CA . LEU B 1 315 ? 9.640 12.259 61.580 1.00 17.54 342 LEU B CA 1
ATOM 5956 C C . LEU B 1 315 ? 8.379 12.974 62.049 1.00 19.29 342 LEU B C 1
ATOM 5957 O O . LEU B 1 315 ? 7.340 12.864 61.390 1.00 22.12 342 LEU B O 1
ATOM 5962 N N . ASN B 1 316 ? 8.441 13.701 63.166 1.00 19.36 343 ASN B N 1
ATOM 5963 C CA . ASN B 1 316 ? 7.259 14.401 63.657 1.00 21.98 343 ASN B CA 1
ATOM 5964 C C . ASN B 1 316 ? 6.958 15.644 62.826 1.00 23.27 343 ASN B C 1
ATOM 5965 O O . ASN B 1 316 ? 5.810 15.870 62.428 1.00 24.48 343 ASN B O 1
ATOM 5970 N N . SER B 1 317 ? 7.976 16.460 62.555 1.00 24.53 344 SER B N 1
ATOM 5971 C CA . SER B 1 317 ? 7.803 17.663 61.752 1.00 22.82 344 SER B CA 1
ATOM 5972 C C . SER B 1 317 ? 8.016 17.424 60.264 1.00 21.10 344 SER B C 1
ATOM 5973 O O . SER B 1 317 ? 7.744 18.328 59.465 1.00 23.12 344 SER B O 1
ATOM 5976 N N . LYS B 1 318 ? 8.491 16.239 59.879 1.00 20.64 345 LYS B N 1
ATOM 5977 C CA . LYS B 1 318 ? 8.748 15.896 58.478 1.00 20.15 345 LYS B CA 1
ATOM 5978 C C . LYS B 1 318 ? 9.754 16.852 57.834 1.00 20.40 345 LYS B C 1
ATOM 5979 O O . LYS B 1 318 ? 9.564 17.334 56.715 1.00 22.20 345 LYS B O 1
ATOM 5985 N N . THR B 1 319 ? 10.837 17.124 58.559 1.00 19.61 346 THR B N 1
ATOM 5986 C CA . THR B 1 319 ? 11.936 17.946 58.075 1.00 17.76 346 THR B CA 1
ATOM 5987 C C . THR B 1 319 ? 13.241 17.187 58.269 1.00 16.26 346 THR B C 1
ATOM 5988 O O . THR B 1 319 ? 13.294 16.160 58.952 1.00 19.45 346 THR B O 1
ATOM 5992 N N . TYR B 1 320 ? 14.308 17.698 57.657 1.00 15.21 347 TYR B N 1
ATOM 5993 C CA . TYR B 1 320 ? 15.622 17.085 57.786 1.00 14.88 347 TYR B CA 1
ATOM 5994 C C . TYR B 1 320 ? 16.687 18.162 57.929 1.00 12.65 347 TYR B C 1
ATOM 5995 O O . TYR B 1 320 ? 16.463 19.338 57.629 1.00 15.10 347 TYR B O 1
ATOM 6004 N N . LYS B 1 321 ? 17.859 17.738 58.397 1.00 11.78 348 LYS B N 1
ATOM 6005 C CA . LYS B 1 321 ? 18.994 18.625 58.622 1.00 13.16 348 LYS B CA 1
ATOM 6006 C C . LYS B 1 321 ? 20.248 17.898 58.166 1.00 10.99 348 LYS B C 1
ATOM 6007 O O . LYS B 1 321 ? 20.536 16.799 58.648 1.00 13.04 348 LYS B O 1
ATOM 6013 N N . VAL B 1 322 ? 20.988 18.505 57.244 1.00 11.53 349 VAL B N 1
ATOM 6014 C CA . VAL B 1 322 ? 22.185 17.890 56.681 1.00 11.57 349 VAL B CA 1
ATOM 6015 C C . VAL B 1 322 ? 23.392 18.305 57.510 1.00 11.13 349 VAL B C 1
ATOM 6016 O O . VAL B 1 322 ? 23.633 19.499 57.723 1.00 11.76 349 VAL B O 1
ATOM 6020 N N . ALA B 1 323 ? 24.153 17.319 57.976 1.00 12.73 350 ALA B N 1
ATOM 6021 C CA . ALA B 1 323 ? 25.361 17.591 58.734 1.00 15.11 350 ALA B CA 1
ATOM 6022 C C . ALA B 1 323 ? 26.520 17.905 57.792 1.00 13.25 350 ALA B C 1
ATOM 6023 O O . ALA B 1 323 ? 26.508 17.554 56.608 1.00 12.31 350 ALA B O 1
ATOM 6025 N N . LYS B 1 324 ? 27.534 18.580 58.338 1.00 11.38 351 LYS B N 1
ATOM 6026 C CA . LYS B 1 324 ? 28.704 18.937 57.542 1.00 9.71 351 LYS B CA 1
ATOM 6027 C C . LYS B 1 324 ? 29.489 17.715 57.088 1.00 9.58 351 LYS B C 1
ATOM 6028 O O . LYS B 1 324 ? 30.232 17.800 56.105 1.00 11.85 351 LYS B O 1
ATOM 6034 N N . ARG B 1 325 ? 29.342 16.582 57.779 1.00 10.51 352 ARG B N 1
ATOM 6035 C CA . ARG B 1 325 ? 30.072 15.378 57.403 1.00 12.39 352 ARG B CA 1
ATOM 6036 C C . ARG B 1 325 ? 29.632 14.824 56.054 1.00 12.54 352 ARG B C 1
ATOM 6037 O O . ARG B 1 325 ? 30.401 14.094 55.420 1.00 13.64 352 ARG B O 1
ATOM 6045 N N . LEU B 1 326 ? 28.421 15.153 55.599 1.00 12.60 353 LEU B N 1
ATOM 6046 C CA . LEU B 1 326 ? 27.988 14.709 54.278 1.00 11.74 353 LEU B CA 1
ATOM 6047 C C . LEU B 1 326 ? 28.807 15.373 53.177 1.00 11.61 353 LEU B C 1
ATOM 6048 O O . LEU B 1 326 ? 29.117 14.743 52.159 1.00 14.78 353 LEU B O 1
ATOM 6053 N N . TYR B 1 327 ? 29.171 16.643 53.366 1.00 9.84 354 TYR B N 1
ATOM 6054 C CA . TYR B 1 327 ? 29.946 17.355 52.356 1.00 11.15 354 TYR B CA 1
ATOM 6055 C C . TYR B 1 327 ? 31.440 17.080 52.477 1.00 10.38 354 TYR B C 1
ATOM 6056 O O . TYR B 1 327 ? 32.137 17.023 51.458 1.00 12.12 354 TYR B O 1
ATOM 6065 N N . THR B 1 328 ? 31.948 16.906 53.700 1.00 9.82 355 THR B N 1
ATOM 6066 C CA . THR B 1 328 ? 33.362 16.580 53.865 1.00 10.12 355 THR B CA 1
ATOM 6067 C C . THR B 1 328 ? 33.674 15.197 53.307 1.00 10.20 355 THR B C 1
ATOM 6068 O O . THR B 1 328 ? 34.711 15.001 52.663 1.00 13.46 355 THR B O 1
ATOM 6072 N N . ILE B 1 329 ? 32.794 14.224 53.554 1.00 10.23 356 ILE B N 1
ATOM 6073 C CA . ILE B 1 329 ? 32.928 12.925 52.903 1.00 9.63 356 ILE B CA 1
ATOM 6074 C C . ILE B 1 329 ? 32.710 13.062 51.401 1.00 9.81 356 ILE B C 1
ATOM 6075 O O . ILE B 1 329 ? 33.360 12.381 50.598 1.00 10.56 356 ILE B O 1
ATOM 6080 N N . GLY B 1 330 ? 31.805 13.957 50.997 1.00 11.39 357 GLY B N 1
ATOM 6081 C CA . GLY B 1 330 ? 31.577 14.213 49.586 1.00 10.80 357 GLY B CA 1
ATOM 6082 C C . GLY B 1 330 ? 32.782 14.772 48.859 1.00 10.92 357 GLY B C 1
ATOM 6083 O O . GLY B 1 330 ? 32.863 14.654 47.632 1.00 10.09 357 GLY B O 1
ATOM 6084 N N . GLN B 1 331 ? 33.720 15.385 49.588 1.00 9.37 358 GLN B N 1
ATOM 6085 C CA . GLN B 1 331 ? 34.959 15.842 48.967 1.00 7.65 358 GLN B CA 1
ATOM 6086 C C . GLN B 1 331 ? 35.748 14.677 48.388 1.00 9.27 358 GLN B C 1
ATOM 6087 O O . GLN B 1 331 ? 36.528 14.861 47.446 1.00 11.47 358 GLN B O 1
ATOM 6093 N N . PHE B 1 332 ? 35.562 13.477 48.939 1.00 10.45 359 PHE B N 1
ATOM 6094 C CA . PHE B 1 332 ? 36.119 12.244 48.395 1.00 10.95 359 PHE B CA 1
ATOM 6095 C C . PHE B 1 332 ? 35.144 11.519 47.475 1.00 11.28 359 PHE B C 1
ATOM 6096 O O . PHE B 1 332 ? 35.517 11.118 46.371 1.00 12.92 359 PHE B O 1
ATOM 6104 N N . SER B 1 333 ? 33.892 11.351 47.909 1.00 12.02 360 SER B N 1
ATOM 6105 C CA . SER B 1 333 ? 32.995 10.416 47.235 1.00 11.03 360 SER B CA 1
ATOM 6106 C C . SER B 1 333 ? 32.466 10.955 45.911 1.00 9.16 360 SER B C 1
ATOM 6107 O O . SER B 1 333 ? 32.226 10.172 44.984 1.00 11.62 360 SER B O 1
ATOM 6110 N N . ARG B 1 334 ? 32.259 12.269 45.802 1.00 10.08 361 ARG B N 1
ATOM 6111 C CA . ARG B 1 334 ? 31.678 12.815 44.578 1.00 11.88 361 ARG B CA 1
ATOM 6112 C C . ARG B 1 334 ? 32.625 12.666 43.392 1.00 12.19 361 ARG B C 1
ATOM 6113 O O . ARG B 1 334 ? 32.183 12.398 42.269 1.00 15.13 361 ARG B O 1
ATOM 6121 N N . PHE B 1 335 ? 33.926 12.824 43.621 1.00 12.14 362 PHE B N 1
ATOM 6122 C CA . PHE B 1 335 ? 34.893 12.860 42.531 1.00 12.67 362 PHE B CA 1
ATOM 6123 C C . PHE B 1 335 ? 35.625 11.543 42.317 1.00 11.65 362 PHE B C 1
ATOM 6124 O O . PHE B 1 335 ? 35.943 11.208 41.171 1.00 11.22 362 PHE B O 1
ATOM 6132 N N . ILE B 1 336 ? 35.900 10.791 43.379 1.00 10.92 363 ILE B N 1
ATOM 6133 C CA . ILE B 1 336 ? 36.608 9.519 43.271 1.00 9.50 363 ILE B CA 1
ATOM 6134 C C . ILE B 1 336 ? 35.567 8.449 42.960 1.00 13.85 363 ILE B C 1
ATOM 6135 O O . ILE B 1 336 ? 34.919 7.911 43.859 1.00 17.19 363 ILE B O 1
ATOM 6140 N N . ARG B 1 337 ? 35.411 8.138 41.680 1.00 14.14 364 ARG B N 1
ATOM 6141 C CA . ARG B 1 337 ? 34.427 7.174 41.217 1.00 12.69 364 ARG B CA 1
ATOM 6142 C C . ARG B 1 337 ? 35.011 5.769 41.250 1.00 10.83 364 ARG B C 1
ATOM 6143 O O . ARG B 1 337 ? 36.230 5.594 41.337 1.00 12.11 364 ARG B O 1
ATOM 6151 N N . PRO B 1 338 ? 34.163 4.738 41.207 1.00 11.87 365 PRO B N 1
ATOM 6152 C CA . PRO B 1 338 ? 34.681 3.367 41.129 1.00 12.78 365 PRO B CA 1
ATOM 6153 C C . PRO B 1 338 ? 35.564 3.184 39.905 1.00 16.09 365 PRO B C 1
ATOM 6154 O O . PRO B 1 338 ? 35.246 3.649 38.808 1.00 17.07 365 PRO B O 1
ATOM 6158 N N . GLY B 1 339 ? 36.683 2.494 40.104 1.00 15.66 366 GLY B N 1
ATOM 6159 C CA . GLY B 1 339 ? 37.682 2.327 39.075 1.00 13.61 366 GLY B CA 1
ATOM 6160 C C . GLY B 1 339 ? 38.841 3.296 39.165 1.00 12.18 366 GLY B C 1
ATOM 6161 O O . GLY B 1 339 ? 39.858 3.080 38.494 1.00 14.56 366 GLY B O 1
ATOM 6162 N N . TRP B 1 340 ? 38.719 4.352 39.967 1.00 10.44 367 TRP B N 1
ATOM 6163 C CA . TRP B 1 340 ? 39.816 5.288 40.138 1.00 11.94 367 TRP B CA 1
ATOM 6164 C C . TRP B 1 340 ? 40.961 4.635 40.910 1.00 11.54 367 TRP B C 1
ATOM 6165 O O . TRP B 1 340 ? 40.841 3.532 41.450 1.00 11.64 367 TRP B O 1
ATOM 6176 N N . GLN B 1 341 ? 42.088 5.342 40.960 1.00 11.75 368 GLN B N 1
ATOM 6177 C CA . GLN B 1 341 ? 43.325 4.791 41.497 1.00 12.74 368 GLN B CA 1
ATOM 6178 C C . GLN B 1 341 ? 44.037 5.866 42.302 1.00 13.16 368 GLN B C 1
ATOM 6179 O O . GLN B 1 341 ? 44.230 6.984 41.814 1.00 16.07 368 GLN B O 1
ATOM 6185 N N . ARG B 1 342 ? 44.426 5.526 43.528 1.00 13.07 369 ARG B N 1
ATOM 6186 C CA . ARG B 1 342 ? 45.164 6.454 44.372 1.00 14.73 369 ARG B CA 1
ATOM 6187 C C . ARG B 1 342 ? 46.609 6.542 43.899 1.00 13.31 369 ARG B C 1
ATOM 6188 O O . ARG B 1 342 ? 47.252 5.520 43.641 1.00 14.99 369 ARG B O 1
ATOM 6196 N N . ILE B 1 343 ? 47.117 7.767 43.785 1.00 13.33 370 ILE B N 1
ATOM 6197 C CA . ILE B 1 343 ? 48.481 8.010 43.342 1.00 13.82 370 ILE B CA 1
ATOM 6198 C C . ILE B 1 343 ? 49.257 8.701 44.460 1.00 11.86 370 ILE B C 1
ATOM 6199 O O . ILE B 1 343 ? 48.707 9.066 45.499 1.00 12.06 370 ILE B O 1
ATOM 6204 N N . GLU B 1 344 ? 50.554 8.879 44.224 1.00 10.50 371 GLU B N 1
ATOM 6205 C CA . GLU B 1 344 ? 51.438 9.418 45.248 1.00 12.20 371 GLU B CA 1
ATOM 6206 C C . GLU B 1 344 ? 51.210 10.912 45.439 1.00 11.53 371 GLU B C 1
ATOM 6207 O O . GLU B 1 344 ? 51.054 11.666 44.474 1.00 11.21 371 GLU B O 1
ATOM 6213 N N . ALA B 1 345 ? 51.189 11.333 46.700 1.00 12.77 372 ALA B N 1
ATOM 6214 C CA . ALA B 1 345 ? 51.103 12.741 47.053 1.00 13.68 372 ALA B CA 1
ATOM 6215 C C . ALA B 1 345 ? 51.672 12.907 48.452 1.00 11.45 372 ALA B C 1
ATOM 6216 O O . ALA B 1 345 ? 51.533 12.018 49.297 1.00 12.32 372 ALA B O 1
ATOM 6218 N N . THR B 1 346 ? 52.327 14.046 48.683 1.00 12.73 373 THR B N 1
ATOM 6219 C CA . THR B 1 346 ? 52.874 14.346 50.001 1.00 10.92 373 THR B CA 1
ATOM 6220 C C . THR B 1 346 ? 51.750 14.344 51.030 1.00 11.25 373 THR B C 1
ATOM 6221 O O . THR B 1 346 ? 50.928 15.265 51.063 1.00 12.43 373 THR B O 1
ATOM 6225 N N . LYS B 1 347 ? 51.705 13.305 51.867 1.00 13.48 374 LYS B N 1
ATOM 6226 C CA . LYS B 1 347 ? 50.548 13.080 52.728 1.00 12.16 374 LYS B CA 1
ATOM 6227 C C . LYS B 1 347 ? 50.456 14.073 53.881 1.00 11.96 374 LYS B C 1
ATOM 6228 O O . LYS B 1 347 ? 49.349 14.379 54.333 1.00 12.28 374 LYS B O 1
ATOM 6234 N N . ASN B 1 348 ? 51.583 14.579 54.376 1.00 13.61 375 ASN B N 1
ATOM 6235 C CA . ASN B 1 348 ? 51.596 15.503 55.511 1.00 14.25 375 ASN B CA 1
ATOM 6236 C C . ASN B 1 348 ? 52.628 16.586 55.243 1.00 14.85 375 ASN B C 1
ATOM 6237 O O . ASN B 1 348 ? 53.741 16.559 55.782 1.00 16.17 375 ASN B O 1
ATOM 6242 N N . PRO B 1 349 ? 52.288 17.571 54.406 1.00 15.97 376 PRO B N 1
ATOM 6243 C CA . PRO B 1 349 ? 53.281 18.606 54.077 1.00 17.06 376 PRO B CA 1
ATOM 6244 C C . PRO B 1 349 ? 53.587 19.537 55.235 1.00 16.52 376 PRO B C 1
ATOM 6245 O O . PRO B 1 349 ? 54.741 19.948 55.404 1.00 20.53 376 PRO B O 1
ATOM 6249 N N . VAL B 1 350 ? 52.584 19.884 56.037 1.00 14.43 377 VAL B N 1
ATOM 6250 C CA . VAL B 1 350 ? 52.741 20.777 57.178 1.00 14.32 377 VAL B CA 1
ATOM 6251 C C . VAL B 1 350 ? 51.771 20.320 58.262 1.00 15.30 377 VAL B C 1
ATOM 6252 O O . VAL B 1 350 ? 50.911 19.468 58.031 1.00 15.72 377 VAL B O 1
ATOM 6256 N N . SER B 1 351 ? 51.920 20.888 59.459 1.00 16.11 378 SER B N 1
ATOM 6257 C CA . SER B 1 351 ? 51.125 20.469 60.607 1.00 16.48 378 SER B CA 1
ATOM 6258 C C . SER B 1 351 ? 49.637 20.635 60.322 1.00 15.89 378 SER B C 1
ATOM 6259 O O . SER B 1 351 ? 49.203 21.665 59.799 1.00 15.58 378 SER B O 1
ATOM 6262 N N . ASN B 1 352 ? 48.863 19.601 60.654 1.00 18.44 379 ASN B N 1
ATOM 6263 C CA . ASN B 1 352 ? 47.407 19.592 60.534 1.00 19.54 379 ASN B CA 1
ATOM 6264 C C . ASN B 1 352 ? 46.911 19.668 59.093 1.00 17.59 379 ASN B C 1
ATOM 6265 O O . ASN B 1 352 ? 45.750 20.020 58.858 1.00 15.76 379 ASN B O 1
ATOM 6270 N N . VAL B 1 353 ? 47.756 19.340 58.118 1.00 16.20 380 VAL B N 1
ATOM 6271 C CA . VAL B 1 353 ? 47.369 19.306 56.713 1.00 13.95 380 VAL B CA 1
ATOM 6272 C C . VAL B 1 353 ? 47.663 17.918 56.163 1.00 11.08 380 VAL B C 1
ATOM 6273 O O . VAL B 1 353 ? 48.794 17.429 56.268 1.00 12.71 380 VAL B O 1
ATOM 6277 N N . TYR B 1 354 ? 46.646 17.289 55.576 1.00 10.48 381 TYR B N 1
ATOM 6278 C CA . TYR B 1 354 ? 46.736 15.917 55.094 1.00 11.44 381 TYR B CA 1
ATOM 6279 C C . TYR B 1 354 ? 46.184 15.854 53.678 1.00 12.46 381 TYR B C 1
ATOM 6280 O O . TYR B 1 354 ? 45.067 16.315 53.423 1.00 12.02 381 TYR B O 1
ATOM 6289 N N . VAL B 1 355 ? 46.967 15.285 52.761 1.00 12.65 382 VAL B N 1
ATOM 6290 C CA . VAL B 1 355 ? 46.681 15.334 51.332 1.00 11.95 382 VAL B CA 1
ATOM 6291 C C . VAL B 1 355 ? 46.731 13.928 50.750 1.00 12.49 382 VAL B C 1
ATOM 6292 O O . VAL B 1 355 ? 47.615 13.134 51.089 1.00 13.95 382 VAL B O 1
ATOM 6296 N N . THR B 1 356 ? 45.774 13.623 49.873 1.00 12.14 383 THR B N 1
ATOM 6297 C CA . THR B 1 356 ? 45.791 12.420 49.055 1.00 10.81 383 THR B CA 1
ATOM 6298 C C . THR B 1 356 ? 45.466 12.801 47.617 1.00 11.58 383 THR B C 1
ATOM 6299 O O . THR B 1 356 ? 44.863 13.844 47.352 1.00 12.21 383 THR B O 1
ATOM 6303 N N . ALA B 1 357 ? 45.872 11.943 46.683 1.00 10.10 384 ALA B N 1
ATOM 6304 C CA . ALA B 1 357 ? 45.671 12.201 45.265 1.00 10.98 384 ALA B CA 1
ATOM 6305 C C . ALA B 1 357 ? 45.179 10.938 44.575 1.00 8.52 384 ALA B C 1
ATOM 6306 O O . ALA B 1 357 ? 45.593 9.828 44.921 1.00 9.88 384 ALA B O 1
ATOM 6308 N N . TYR B 1 358 ? 44.293 11.119 43.597 1.00 10.58 385 TYR B N 1
ATOM 6309 C CA . TYR B 1 358 ? 43.669 10.013 42.887 1.00 10.66 385 TYR B CA 1
ATOM 6310 C C . TYR B 1 358 ? 43.538 10.386 41.418 1.00 10.45 385 TYR B C 1
ATOM 6311 O O . TYR B 1 358 ? 43.591 11.562 41.050 1.00 11.54 385 TYR B O 1
ATOM 6320 N N . LYS B 1 359 ? 43.364 9.370 40.574 1.00 10.58 386 LYS B N 1
ATOM 6321 C CA . LYS B 1 359 ? 43.207 9.600 39.146 1.00 12.21 386 LYS B CA 1
ATOM 6322 C C . LYS B 1 359 ? 42.374 8.482 38.537 1.00 11.79 386 LYS B C 1
ATOM 6323 O O . LYS B 1 359 ? 42.234 7.398 39.109 1.00 11.60 386 LYS B O 1
ATOM 6329 N N . ASP B 1 360 ? 41.819 8.765 37.357 1.00 11.05 387 ASP B N 1
ATOM 6330 C CA . ASP B 1 360 ? 41.056 7.783 36.605 1.00 11.14 387 ASP B CA 1
ATOM 6331 C C . ASP B 1 360 ? 41.925 7.285 35.463 1.00 14.18 387 ASP B C 1
ATOM 6332 O O . ASP B 1 360 ? 42.214 8.057 34.536 1.00 14.67 387 ASP B O 1
ATOM 6337 N N . PRO B 1 361 ? 42.369 6.026 35.479 1.00 15.40 388 PRO B N 1
ATOM 6338 C CA . PRO B 1 361 ? 43.238 5.541 34.395 1.00 19.51 388 PRO B CA 1
ATOM 6339 C C . PRO B 1 361 ? 42.569 5.509 33.034 1.00 21.99 388 PRO B C 1
ATOM 6340 O O . PRO B 1 361 ? 43.271 5.417 32.020 1.00 20.71 388 PRO B O 1
ATOM 6344 N N . LYS B 1 362 ? 41.238 5.578 32.970 1.00 25.00 389 LYS B N 1
ATOM 6345 C CA . LYS B 1 362 ? 40.568 5.473 31.679 1.00 23.34 389 LYS B CA 1
ATOM 6346 C C . LYS B 1 362 ? 40.476 6.824 30.981 1.00 25.31 389 LYS B C 1
ATOM 6347 O O . LYS B 1 362 ? 40.702 6.916 29.769 1.00 30.26 389 LYS B O 1
ATOM 6353 N N . THR B 1 363 ? 40.141 7.880 31.725 1.00 21.97 390 THR B N 1
ATOM 6354 C CA . THR B 1 363 ? 39.863 9.182 31.138 1.00 17.72 390 THR B CA 1
ATOM 6355 C C . THR B 1 363 ? 40.952 10.219 31.371 1.00 15.81 390 THR B C 1
ATOM 6356 O O . THR B 1 363 ? 40.991 11.218 30.646 1.00 18.26 390 THR B O 1
ATOM 6360 N N . GLY B 1 364 ? 41.827 10.016 32.351 1.00 12.45 391 GLY B N 1
ATOM 6361 C CA . GLY B 1 364 ? 42.849 10.990 32.666 1.00 13.64 391 GLY B CA 1
ATOM 6362 C C . GLY B 1 364 ? 42.458 12.017 33.705 1.00 13.40 391 GLY B C 1
ATOM 6363 O O . GLY B 1 364 ? 43.288 12.869 34.050 1.00 15.70 391 GLY B O 1
ATOM 6364 N N . LYS B 1 365 ? 41.228 11.971 34.209 1.00 11.70 392 LYS B N 1
ATOM 6365 C CA . LYS B 1 365 ? 40.817 12.874 35.271 1.00 12.94 392 LYS B CA 1
ATOM 6366 C C . LYS B 1 365 ? 41.588 12.565 36.551 1.00 10.68 392 LYS B C 1
ATOM 6367 O O . LYS B 1 365 ? 42.124 11.469 36.738 1.00 11.98 392 LYS B O 1
ATOM 6373 N N . PHE B 1 366 ? 41.640 13.552 37.442 1.00 11.07 393 PHE B N 1
ATOM 6374 C CA . PHE B 1 366 ? 42.333 13.391 38.710 1.00 10.16 393 PHE B CA 1
ATOM 6375 C C . PHE B 1 366 ? 41.650 14.246 39.768 1.00 10.17 393 PHE B C 1
ATOM 6376 O O . PHE B 1 366 ? 40.827 15.112 39.464 1.00 10.17 393 PHE B O 1
ATOM 6384 N N . ALA B 1 367 ? 42.007 13.989 41.025 1.00 9.85 394 ALA B N 1
ATOM 6385 C CA . ALA B 1 367 ? 41.448 14.723 42.152 1.00 10.45 394 ALA B CA 1
ATOM 6386 C C . ALA B 1 367 ? 42.466 14.729 43.280 1.00 9.29 394 ALA B C 1
ATOM 6387 O O . ALA B 1 367 ? 43.054 13.689 43.593 1.00 11.79 394 ALA B O 1
ATOM 6389 N N . ILE B 1 368 ? 42.672 15.897 43.881 1.00 10.09 395 ILE B N 1
ATOM 6390 C CA . ILE B 1 368 ? 43.613 16.076 44.981 1.00 11.23 395 ILE B CA 1
ATOM 6391 C C . ILE B 1 368 ? 42.824 16.618 46.164 1.00 12.03 395 ILE B C 1
ATOM 6392 O O . ILE B 1 368 ? 42.340 17.757 46.125 1.00 15.40 395 ILE B O 1
ATOM 6397 N N . VAL B 1 369 ? 42.695 15.814 47.214 1.00 10.57 396 VAL B N 1
ATOM 6398 C CA . VAL B 1 369 ? 41.936 16.187 48.402 1.00 10.99 396 VAL B CA 1
ATOM 6399 C C . VAL B 1 369 ? 42.917 16.613 49.485 1.00 12.53 396 VAL B C 1
ATOM 6400 O O . VAL B 1 369 ? 43.791 15.834 49.884 1.00 15.30 396 VAL B O 1
ATOM 6404 N N . ALA B 1 370 ? 42.771 17.846 49.964 1.00 11.55 397 ALA B N 1
ATOM 6405 C CA . ALA B 1 370 ? 43.625 18.400 51.005 1.00 12.92 397 ALA B CA 1
ATOM 6406 C C . ALA B 1 370 ? 42.768 18.783 52.201 1.00 12.81 397 ALA B C 1
ATOM 6407 O O . ALA B 1 370 ? 41.789 19.523 52.058 1.00 15.70 397 ALA B O 1
ATOM 6409 N N . ILE B 1 371 ? 43.139 18.280 53.375 1.00 10.77 398 ILE B N 1
ATOM 6410 C CA . ILE B 1 371 ? 42.422 18.537 54.618 1.00 11.72 398 ILE B CA 1
ATOM 6411 C C . ILE B 1 371 ? 43.282 19.439 55.490 1.00 13.20 398 ILE B C 1
ATOM 6412 O O . ILE B 1 371 ? 44.506 19.276 55.548 1.00 14.47 398 ILE B O 1
ATOM 6417 N N . ASN B 1 372 ? 42.643 20.394 56.163 1.00 13.36 399 ASN B N 1
ATOM 6418 C CA . ASN B 1 372 ? 43.309 21.279 57.120 1.00 13.36 399 ASN B CA 1
ATOM 6419 C C . ASN B 1 372 ? 42.435 21.328 58.370 1.00 11.91 399 ASN B C 1
ATOM 6420 O O . ASN B 1 372 ? 41.529 22.159 58.469 1.00 10.86 399 ASN B O 1
ATOM 6425 N N . ASN B 1 373 ? 42.707 20.434 59.320 1.00 12.34 400 ASN B N 1
ATOM 6426 C CA . ASN B 1 373 ? 41.962 20.376 60.570 1.00 12.32 400 ASN B CA 1
ATOM 6427 C C . ASN B 1 373 ? 42.585 21.226 61.673 1.00 14.62 400 ASN B C 1
ATOM 6428 O O . ASN B 1 373 ? 42.271 21.025 62.852 1.00 18.30 400 ASN B O 1
ATOM 6433 N N . GLY B 1 374 ? 43.462 22.167 61.317 1.00 16.84 401 GLY B N 1
ATOM 6434 C CA . GLY B 1 374 ? 44.057 23.070 62.274 1.00 15.52 401 GLY B CA 1
ATOM 6435 C C . GLY B 1 374 ? 43.374 24.431 62.283 1.00 14.65 401 GLY B C 1
ATOM 6436 O O . GLY B 1 374 ? 42.412 24.690 61.564 1.00 16.27 401 GLY B O 1
ATOM 6437 N N . TRP B 1 375 ? 43.905 25.314 63.126 1.00 14.82 402 TRP B N 1
ATOM 6438 C CA . TRP B 1 375 ? 43.359 26.653 63.296 1.00 16.26 402 TRP B CA 1
ATOM 6439 C C . TRP B 1 375 ? 44.180 27.729 62.597 1.00 15.99 402 TRP B C 1
ATOM 6440 O O . TRP B 1 375 ? 43.880 28.918 62.751 1.00 20.43 402 TRP B O 1
ATOM 6451 N N . SER B 1 376 ? 45.200 27.346 61.837 1.00 16.45 403 SER B N 1
ATOM 6452 C CA . SER B 1 376 ? 46.013 28.283 61.079 1.00 18.19 403 SER B CA 1
ATOM 6453 C C . SER B 1 376 ? 45.836 28.023 59.590 1.00 14.32 403 SER B C 1
ATOM 6454 O O . SER B 1 376 ? 45.814 26.868 59.151 1.00 14.14 403 SER B O 1
ATOM 6457 N N . LYS B 1 377 ? 45.699 29.097 58.818 1.00 13.84 404 LYS B N 1
ATOM 6458 C CA . LYS B 1 377 ? 45.640 28.963 57.371 1.00 16.25 404 LYS B CA 1
ATOM 6459 C C . LYS B 1 377 ? 47.021 28.614 56.832 1.00 20.35 404 LYS B C 1
ATOM 6460 O O . LYS B 1 377 ? 48.042 29.107 57.321 1.00 27.38 404 LYS B O 1
ATOM 6466 N N . GLN B 1 378 ? 47.052 27.743 55.826 1.00 17.39 405 GLN B N 1
ATOM 6467 C CA . GLN B 1 378 ? 48.301 27.213 55.293 1.00 15.45 405 GLN B CA 1
ATOM 6468 C C . GLN B 1 378 ? 48.307 27.366 53.781 1.00 15.02 405 GLN B C 1
ATOM 6469 O O . GLN B 1 378 ? 47.443 26.811 53.095 1.00 15.27 405 GLN B O 1
ATOM 6475 N N . SER B 1 379 ? 49.278 28.116 53.268 1.00 13.93 406 SER B N 1
ATOM 6476 C CA . SER B 1 379 ? 49.508 28.182 51.832 1.00 13.29 406 SER B CA 1
ATOM 6477 C C . SER B 1 379 ? 50.233 26.918 51.390 1.00 14.24 406 SER B C 1
ATOM 6478 O O . SER B 1 379 ? 51.269 26.558 51.955 1.00 15.40 406 SER B O 1
ATOM 6481 N N . ILE B 1 380 ? 49.682 26.239 50.388 1.00 16.61 407 ILE B N 1
ATOM 6482 C CA . ILE B 1 380 ? 50.239 24.989 49.887 1.00 14.28 407 ILE B CA 1
ATOM 6483 C C . ILE B 1 380 ? 50.453 25.127 48.387 1.00 15.59 407 ILE B C 1
ATOM 6484 O O . ILE B 1 380 ? 49.549 25.560 47.664 1.00 16.74 407 ILE B O 1
ATOM 6489 N N . THR B 1 381 ? 51.644 24.761 47.923 1.00 15.14 408 THR B N 1
ATOM 6490 C CA . THR B 1 381 ? 51.987 24.786 46.506 1.00 15.72 408 THR B CA 1
ATOM 6491 C C . THR B 1 381 ? 52.094 23.350 46.012 1.00 12.89 408 THR B C 1
ATOM 6492 O O . THR B 1 381 ? 52.962 22.597 46.465 1.00 17.53 408 THR B O 1
ATOM 6496 N N . TYR B 1 382 ? 51.217 22.977 45.085 1.00 13.89 409 TYR B N 1
ATOM 6497 C CA . TYR B 1 382 ? 51.162 21.616 44.569 1.00 13.52 409 TYR B CA 1
ATOM 6498 C C . TYR B 1 382 ? 51.997 21.527 43.299 1.00 13.30 409 TYR B C 1
ATOM 6499 O O . TYR B 1 382 ? 51.764 22.276 42.344 1.00 14.44 409 TYR B O 1
ATOM 6508 N N . THR B 1 383 ? 52.964 20.615 43.288 1.00 15.09 410 THR B N 1
ATOM 6509 C CA . THR B 1 383 ? 53.790 20.349 42.117 1.00 17.17 410 THR B CA 1
ATOM 6510 C C . THR B 1 383 ? 53.327 19.041 41.491 1.00 15.19 410 THR B C 1
ATOM 6511 O O . THR B 1 383 ? 53.405 17.983 42.125 1.00 15.03 410 THR B O 1
ATOM 6515 N N . LEU B 1 384 ? 52.847 19.116 40.253 1.00 13.82 411 LEU B N 1
ATOM 6516 C CA . LEU B 1 384 ? 52.293 17.961 39.557 1.00 13.07 411 LEU B CA 1
ATOM 6517 C C . LEU B 1 384 ? 53.406 17.297 38.754 1.00 15.40 411 LEU B C 1
ATOM 6518 O O . LEU B 1 384 ? 53.885 17.855 37.762 1.00 15.84 411 LEU B O 1
ATOM 6523 N N . LYS B 1 385 ? 53.814 16.106 39.183 1.00 14.51 412 LYS B N 1
ATOM 6524 C CA . LYS B 1 385 ? 54.930 15.386 38.584 1.00 12.44 412 LYS B CA 1
ATOM 6525 C C . LYS B 1 385 ? 54.391 14.289 37.675 1.00 12.81 412 LYS B C 1
ATOM 6526 O O . LYS B 1 385 ? 53.699 13.376 38.139 1.00 16.68 412 LYS B O 1
ATOM 6532 N N . GLY B 1 386 ? 54.708 14.380 36.384 1.00 13.93 413 GLY B N 1
ATOM 6533 C CA . GLY B 1 386 ? 54.304 13.388 35.412 1.00 14.61 413 GLY B CA 1
ATOM 6534 C C . GLY B 1 386 ? 53.078 13.747 34.599 1.00 15.59 413 GLY B C 1
ATOM 6535 O O . GLY B 1 386 ? 52.752 13.019 33.654 1.00 18.78 413 GLY B O 1
ATOM 6536 N N . PHE B 1 387 ? 52.393 14.838 34.933 1.00 14.47 414 PHE B N 1
ATOM 6537 C CA . PHE B 1 387 ? 51.202 15.249 34.204 1.00 15.28 414 PHE B CA 1
ATOM 6538 C C . PHE B 1 387 ? 51.112 16.768 34.205 1.00 14.84 414 PHE B C 1
ATOM 6539 O O . PHE B 1 387 ? 51.636 17.435 35.102 1.00 15.02 414 PHE B O 1
ATOM 6547 N N . SER B 1 388 ? 50.449 17.309 33.185 1.00 16.06 415 SER B N 1
ATOM 6548 C CA . SER B 1 388 ? 50.436 18.750 32.931 1.00 18.57 415 SER B CA 1
ATOM 6549 C C . SER B 1 388 ? 49.043 19.212 32.532 1.00 20.88 415 SER B C 1
ATOM 6550 O O . SER B 1 388 ? 48.747 19.402 31.346 1.00 22.60 415 SER B O 1
ATOM 6553 N N . PRO B 1 389 ? 48.158 19.418 33.501 1.00 19.04 416 PRO B N 1
ATOM 6554 C CA . PRO B 1 389 ? 46.859 20.021 33.199 1.00 17.28 416 PRO B CA 1
ATOM 6555 C C . PRO B 1 389 ? 46.964 21.537 33.138 1.00 15.18 416 PRO B C 1
ATOM 6556 O O . PRO B 1 389 ? 47.860 22.155 33.715 1.00 16.68 416 PRO B O 1
ATOM 6560 N N . ALA B 1 390 ? 46.017 22.136 32.415 1.00 14.74 417 ALA B N 1
ATOM 6561 C CA . ALA B 1 390 ? 46.019 23.586 32.256 1.00 15.34 417 ALA B CA 1
ATOM 6562 C C . ALA B 1 390 ? 45.435 24.300 33.468 1.00 13.85 417 ALA B C 1
ATOM 6563 O O . ALA B 1 390 ? 45.847 25.424 33.776 1.00 12.50 417 ALA B O 1
ATOM 6565 N N . SER B 1 391 ? 44.488 23.674 34.163 1.00 15.59 418 SER B N 1
ATOM 6566 C CA . SER B 1 391 ? 43.850 24.303 35.311 1.00 14.82 418 SER B CA 1
ATOM 6567 C C . SER B 1 391 ? 43.206 23.229 36.174 1.00 12.80 418 SER B C 1
ATOM 6568 O O . SER B 1 391 ? 43.018 22.088 35.745 1.00 14.21 418 SER B O 1
ATOM 6571 N N . VAL B 1 392 ? 42.877 23.614 37.406 1.00 12.32 419 VAL B N 1
ATOM 6572 C CA . VAL B 1 392 ? 42.161 22.760 38.343 1.00 13.41 419 VAL B CA 1
ATOM 6573 C C . VAL B 1 392 ? 41.014 23.560 38.943 1.00 15.73 419 VAL B C 1
ATOM 6574 O O . VAL B 1 392 ? 41.059 24.792 39.006 1.00 18.40 419 VAL B O 1
ATOM 6578 N N . THR B 1 393 ? 39.977 22.849 39.383 1.00 13.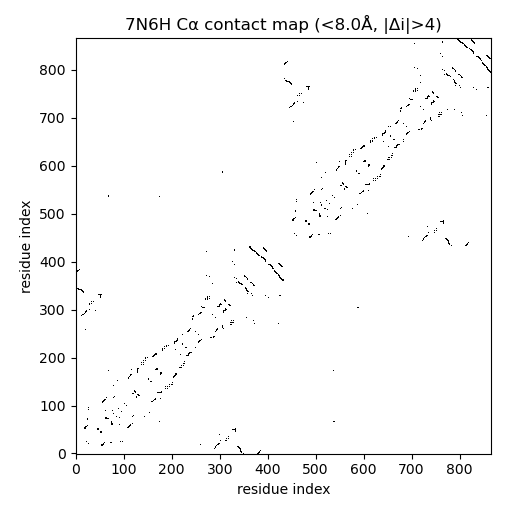71 420 THR B N 1
ATOM 6579 C CA . THR B 1 393 ? 38.800 23.482 39.960 1.00 12.77 420 THR B CA 1
ATOM 6580 C C . THR B 1 393 ? 38.680 23.096 41.425 1.00 9.92 420 THR B C 1
ATOM 6581 O O . THR B 1 393 ? 38.616 21.898 41.740 1.00 10.73 420 THR B O 1
ATOM 6585 N N . PRO B 1 394 ? 38.647 24.058 42.346 1.00 11.70 421 PRO B N 1
ATOM 6586 C CA . PRO B 1 394 ? 38.566 23.724 43.772 1.00 10.96 421 PRO B CA 1
ATOM 6587 C C . PRO B 1 394 ? 37.135 23.643 44.283 1.00 11.74 421 PRO B C 1
ATOM 6588 O O . PRO B 1 394 ? 36.260 24.430 43.914 1.00 14.36 421 PRO B O 1
ATOM 6592 N N . TYR B 1 395 ? 36.906 22.659 45.150 1.00 11.47 422 TYR B N 1
ATOM 6593 C CA . TYR B 1 395 ? 35.655 22.505 45.883 1.00 12.26 422 TYR B CA 1
ATOM 6594 C C . TYR B 1 395 ? 35.996 22.522 47.365 1.00 11.03 422 TYR B C 1
ATOM 6595 O O . TYR B 1 395 ? 36.810 21.714 47.823 1.00 13.54 422 TYR B O 1
ATOM 6604 N N . THR B 1 396 ? 35.373 23.428 48.113 1.00 13.63 423 THR B N 1
ATOM 6605 C CA . THR B 1 396 ? 35.725 23.657 49.507 1.00 14.13 423 THR B CA 1
ATOM 6606 C C . THR B 1 396 ? 34.508 23.478 50.404 1.00 12.86 423 THR B C 1
ATOM 6607 O O . THR B 1 396 ? 33.415 23.957 50.089 1.00 12.25 423 THR B O 1
ATOM 6611 N N . THR B 1 397 ? 34.710 22.781 51.520 1.00 13.28 424 THR B N 1
ATOM 6612 C CA . THR B 1 397 ? 33.713 22.640 52.571 1.00 13.04 424 THR B CA 1
ATOM 6613 C C . THR B 1 397 ? 34.320 23.142 53.872 1.00 12.20 424 THR B C 1
ATOM 6614 O O . THR B 1 397 ? 35.394 22.684 54.277 1.00 14.84 424 THR B O 1
ATOM 6618 N N . SER B 1 398 ? 33.641 24.081 54.519 1.00 12.23 425 SER B N 1
ATOM 6619 C CA . SER B 1 398 ? 34.134 24.664 55.761 1.00 14.39 425 SER B CA 1
ATOM 6620 C C . SER B 1 398 ? 32.934 24.977 56.649 1.00 13.48 425 SER B C 1
ATOM 6621 O O . SER B 1 398 ? 31.853 24.404 56.477 1.00 14.31 425 SER B O 1
ATOM 6624 N N . SER B 1 399 ? 33.122 25.893 57.602 1.00 13.44 426 SER B N 1
ATOM 6625 C CA . SER B 1 399 ? 32.023 26.299 58.469 1.00 15.21 426 SER B CA 1
ATOM 6626 C C . SER B 1 399 ? 30.965 27.101 57.722 1.00 17.52 426 SER B C 1
ATOM 6627 O O . SER B 1 399 ? 29.831 27.207 58.201 1.00 17.84 426 SER B O 1
ATOM 6630 N N . THR B 1 400 ? 31.309 27.664 56.563 1.00 16.64 427 THR B N 1
ATOM 6631 C CA . THR B 1 400 ? 30.380 28.465 55.776 1.00 17.87 427 THR B CA 1
ATOM 6632 C C . THR B 1 400 ? 30.210 27.939 54.355 1.00 15.55 427 THR B C 1
ATOM 6633 O O . THR B 1 400 ? 29.523 28.577 53.547 1.00 17.40 427 THR B O 1
ATOM 6637 N N . GLN B 1 401 ? 30.812 26.797 54.025 1.00 13.69 428 GLN B N 1
ATOM 6638 C CA . GLN B 1 401 ? 30.789 26.266 52.670 1.00 12.83 428 GLN B CA 1
ATOM 6639 C C . GLN B 1 401 ? 30.420 24.789 52.696 1.00 13.02 428 GLN B C 1
ATOM 6640 O O . GLN B 1 401 ? 30.796 24.053 53.613 1.00 18.05 428 GLN B O 1
ATOM 6646 N N . ASN B 1 402 ? 29.677 24.363 51.672 1.00 13.06 429 ASN B N 1
ATOM 6647 C CA . ASN B 1 402 ? 29.234 22.976 51.511 1.00 12.43 429 ASN B CA 1
ATOM 6648 C C . ASN B 1 402 ? 29.545 22.553 50.078 1.00 13.31 429 ASN B C 1
ATOM 6649 O O . ASN B 1 402 ? 28.714 22.730 49.183 1.00 17.68 429 ASN B O 1
ATOM 6654 N N . LEU B 1 403 ? 30.738 21.991 49.870 1.00 13.67 430 LEU B N 1
ATOM 6655 C CA . LEU B 1 403 ? 31.177 21.548 48.544 1.00 14.89 430 LEU B CA 1
ATOM 6656 C C . LEU B 1 403 ? 31.083 22.677 47.521 1.00 15.01 430 LEU B C 1
ATOM 6657 O O . LEU B 1 403 ? 30.723 22.470 46.361 1.00 16.95 430 LEU B O 1
ATOM 6662 N N . GLU B 1 404 ? 31.414 23.888 47.962 1.00 14.58 431 GLU B N 1
ATOM 6663 C CA . GLU B 1 404 ? 31.244 25.073 47.135 1.00 14.42 431 GLU B CA 1
ATOM 6664 C C . GLU B 1 404 ? 32.330 25.135 46.068 1.00 16.02 431 GLU B C 1
ATOM 6665 O O . GLU B 1 404 ? 33.524 25.050 46.375 1.00 16.25 431 GLU B O 1
ATOM 6671 N N . LYS B 1 405 ? 31.909 25.284 44.815 1.00 16.39 432 LYS B N 1
ATOM 6672 C CA . LYS B 1 405 ? 32.839 25.372 43.700 1.00 14.29 432 LYS B CA 1
ATOM 6673 C C . LYS B 1 405 ? 33.497 26.745 43.685 1.00 13.43 432 LYS B C 1
ATOM 6674 O O . LYS B 1 405 ? 32.817 27.771 43.782 1.00 15.86 432 LYS B O 1
ATOM 6680 N N . GLY B 1 406 ? 34.823 26.763 43.560 1.00 12.96 433 GLY B N 1
ATOM 6681 C CA . GLY B 1 406 ? 35.569 27.997 43.487 1.00 13.04 433 GLY B CA 1
ATOM 6682 C C . GLY B 1 406 ? 36.026 28.306 42.069 1.00 13.95 433 GLY B C 1
ATOM 6683 O O . GLY B 1 406 ? 35.847 27.522 41.141 1.00 14.38 433 GLY B O 1
ATOM 6684 N N . SER B 1 407 ? 36.623 29.485 41.919 1.00 16.00 434 SER B N 1
ATOM 6685 C CA . SER B 1 407 ? 37.160 29.888 40.628 1.00 16.64 434 SER B CA 1
ATOM 6686 C C . SER B 1 407 ? 38.316 28.979 40.236 1.00 15.47 434 SER B C 1
ATOM 6687 O O . SER B 1 407 ? 39.103 28.547 41.084 1.00 16.24 434 SER B O 1
ATOM 6690 N N . ASP B 1 408 ? 38.411 28.683 38.941 1.00 14.83 435 ASP B N 1
ATOM 6691 C CA . ASP B 1 408 ? 39.459 27.796 38.454 1.00 15.49 435 ASP B CA 1
ATOM 6692 C C . ASP B 1 408 ? 40.835 28.384 38.736 1.00 17.66 435 ASP B C 1
ATOM 6693 O O . ASP B 1 408 ? 41.035 29.601 38.685 1.00 21.65 435 ASP B O 1
ATOM 6698 N N . ILE B 1 409 ? 41.785 27.506 39.039 1.00 16.06 436 ILE B N 1
ATOM 6699 C CA . ILE B 1 409 ? 43.145 27.890 39.396 1.00 14.09 436 ILE B CA 1
ATOM 6700 C C . ILE B 1 409 ? 44.053 27.534 38.229 1.00 13.19 436 ILE B C 1
ATOM 6701 O O . ILE B 1 409 ? 44.109 26.371 37.809 1.00 12.66 436 ILE B O 1
ATOM 6706 N N . THR B 1 410 ? 44.762 28.530 37.706 1.00 13.14 437 THR B N 1
ATOM 6707 C CA . THR B 1 410 ? 45.663 28.300 36.586 1.00 13.82 437 THR B CA 1
ATOM 6708 C C . THR B 1 410 ? 46.898 27.543 37.056 1.00 17.72 437 THR B C 1
ATOM 6709 O O . THR B 1 410 ? 47.534 27.921 38.045 1.00 22.10 437 THR B O 1
ATOM 6713 N N . VAL B 1 411 ? 47.234 26.470 36.349 1.00 17.93 438 VAL B N 1
ATOM 6714 C CA . VAL B 1 411 ? 48.404 25.655 36.651 1.00 17.55 438 VAL B CA 1
ATOM 6715 C C . VAL B 1 411 ? 49.536 26.126 35.747 1.00 19.10 438 VAL B C 1
ATOM 6716 O O . VAL B 1 411 ? 49.497 25.923 34.528 1.00 19.77 438 VAL B O 1
ATOM 6720 N N . ASN B 1 412 ? 50.547 26.757 36.339 1.00 20.01 439 ASN B N 1
ATOM 6721 C CA . ASN B 1 412 ? 51.684 27.298 35.601 1.00 19.18 439 ASN B CA 1
ATOM 6722 C C . ASN B 1 412 ? 52.872 26.359 35.776 1.00 18.52 439 ASN B C 1
ATOM 6723 O O . ASN B 1 412 ? 53.407 26.222 36.881 1.00 19.58 439 ASN B O 1
ATOM 6728 N N . ASN B 1 413 ? 53.283 25.720 34.679 1.00 16.86 440 ASN B N 1
ATOM 6729 C CA . ASN B 1 413 ? 54.412 24.787 34.673 1.00 17.12 440 ASN B CA 1
ATOM 6730 C C . ASN B 1 413 ? 54.211 23.653 35.680 1.00 17.29 440 ASN B C 1
ATOM 6731 O O . ASN B 1 413 ? 55.082 23.353 36.499 1.00 20.94 440 ASN B O 1
ATOM 6736 N N . SER B 1 414 ? 53.035 23.026 35.613 1.00 17.56 441 SER B N 1
ATOM 6737 C CA . SER B 1 414 ? 52.685 21.890 36.469 1.00 17.60 441 SER B CA 1
ATOM 6738 C C . SER B 1 414 ? 52.746 22.239 37.955 1.00 17.39 441 SER B C 1
ATOM 6739 O O . SER B 1 414 ? 53.100 21.400 38.786 1.00 20.82 441 SER B O 1
ATOM 6742 N N A SER B 1 415 ? 52.403 23.478 38.301 0.30 15.83 442 SER B N 1
ATOM 6743 N N B SER B 1 415 ? 52.394 23.477 38.301 0.70 15.58 442 SER B N 1
ATOM 6744 C CA A SER B 1 415 ? 52.427 23.917 39.689 0.30 14.62 442 SER B CA 1
ATOM 6745 C CA B SER B 1 415 ? 52.432 23.927 39.685 0.70 15.79 442 SER B CA 1
ATOM 6746 C C A SER B 1 415 ? 51.364 24.984 39.902 0.30 15.01 442 SER B C 1
ATOM 6747 C C B SER B 1 415 ? 51.362 24.987 39.900 0.70 15.13 442 SER B C 1
ATOM 6748 O O A SER B 1 415 ? 51.171 25.859 39.054 0.30 15.88 442 SER B O 1
ATOM 6749 O O B SER B 1 415 ? 51.165 25.862 39.053 0.70 15.76 442 SER B O 1
ATOM 6754 N N . PHE B 1 416 ? 50.680 24.902 41.041 1.00 14.35 443 PHE B N 1
ATOM 6755 C CA . PHE B 1 416 ? 49.677 25.885 41.420 1.00 13.49 443 PHE B CA 1
ATOM 6756 C C . PHE B 1 416 ? 49.633 25.968 42.938 1.00 12.20 443 PHE B C 1
ATOM 6757 O O . PHE B 1 416 ? 49.980 25.012 43.636 1.00 13.83 443 PHE B O 1
ATOM 6765 N N . SER B 1 417 ? 49.206 27.122 43.442 1.00 13.22 444 SER B N 1
ATOM 6766 C CA . SER B 1 417 ? 49.161 27.378 44.874 1.00 16.80 444 SER B CA 1
ATOM 6767 C C . SER B 1 417 ? 47.735 27.687 45.310 1.00 16.52 444 SER B C 1
ATOM 6768 O O . SER B 1 417 ? 46.918 28.177 44.524 1.00 19.00 444 SER B O 1
ATOM 6771 N N . PHE B 1 418 ? 47.449 27.396 46.577 1.00 16.03 445 PHE B N 1
ATOM 6772 C CA . PHE B 1 418 ? 46.134 27.648 47.153 1.00 17.15 445 PHE B CA 1
ATOM 6773 C C . PHE B 1 418 ? 46.264 27.603 48.666 1.00 16.95 445 PHE B C 1
ATOM 6774 O O . PHE B 1 418 ? 46.912 26.701 49.206 1.00 20.04 445 PHE B O 1
ATOM 6782 N N . GLU B 1 419 ? 45.655 28.572 49.344 1.00 16.80 446 GLU B N 1
ATOM 6783 C CA . GLU B 1 419 ? 45.703 28.644 50.800 1.00 16.37 446 GLU B CA 1
ATOM 6784 C C . GLU B 1 419 ? 44.520 27.879 51.380 1.00 14.71 446 GLU B C 1
ATOM 6785 O O . GLU B 1 419 ? 43.364 28.165 51.047 1.00 18.45 446 GLU B O 1
ATOM 6791 N N . LEU B 1 420 ? 44.809 26.913 52.249 1.00 12.58 447 LEU B N 1
ATOM 6792 C CA . LEU B 1 420 ? 43.765 26.152 52.921 1.00 13.36 447 LEU B CA 1
ATOM 6793 C C . LEU B 1 420 ? 43.294 26.921 54.148 1.00 14.52 447 LEU B C 1
ATOM 6794 O O . LEU B 1 420 ? 44.088 27.203 55.053 1.00 18.61 447 LEU B O 1
ATOM 6799 N N . ALA B 1 421 ? 42.010 27.264 54.177 1.00 13.03 448 ALA B N 1
ATOM 6800 C CA . ALA B 1 421 ? 41.451 27.947 55.329 1.00 13.00 448 ALA B CA 1
ATOM 6801 C C . ALA B 1 421 ? 41.472 27.019 56.543 1.00 12.45 448 ALA B C 1
ATOM 6802 O O . ALA B 1 421 ? 41.398 25.796 56.400 1.00 12.73 448 ALA B O 1
ATOM 6804 N N . PRO B 1 422 ? 41.584 27.575 57.749 1.00 14.93 449 PRO B N 1
ATOM 6805 C CA . PRO B 1 422 ? 41.575 26.729 58.948 1.00 16.15 449 PRO B CA 1
ATOM 6806 C C . PRO B 1 422 ? 40.238 26.022 59.107 1.00 15.83 449 PRO B C 1
ATOM 6807 O O . PRO B 1 422 ? 39.175 26.612 58.901 1.00 15.36 449 PRO B O 1
ATOM 6811 N N . ASN B 1 423 ? 40.306 24.741 59.471 1.00 16.79 450 ASN B N 1
ATOM 6812 C CA . ASN B 1 423 ? 39.124 23.897 59.647 1.00 17.07 450 ASN B CA 1
ATOM 6813 C C . ASN B 1 423 ? 38.311 23.803 58.353 1.00 13.90 450 ASN B C 1
ATOM 6814 O O . ASN B 1 423 ? 37.125 24.136 58.301 1.00 16.82 450 ASN B O 1
ATOM 6819 N N . SER B 1 424 ? 38.978 23.336 57.299 1.00 12.64 451 SER B N 1
ATOM 6820 C CA . SER B 1 424 ? 38.355 23.225 55.989 1.00 10.48 451 SER B CA 1
ATOM 6821 C C . SER B 1 424 ? 38.977 22.060 55.232 1.00 11.54 451 SER B C 1
ATOM 6822 O O . SER B 1 424 ? 39.975 21.473 55.658 1.00 14.27 451 SER B O 1
ATOM 6825 N N . ILE B 1 425 ? 38.370 21.734 54.094 1.00 12.02 452 ILE B N 1
ATOM 6826 C CA . ILE B 1 425 ? 38.855 20.678 53.210 1.00 11.98 452 ILE B CA 1
ATOM 6827 C C . ILE B 1 425 ? 38.556 21.089 51.776 1.00 12.92 452 ILE B C 1
ATOM 6828 O O . ILE B 1 425 ? 37.436 21.504 51.461 1.00 14.74 452 ILE B O 1
ATOM 6833 N N . THR B 1 426 ? 39.560 20.986 50.906 1.00 11.70 453 THR B N 1
ATOM 6834 C CA . THR B 1 426 ? 39.446 21.430 49.524 1.00 12.09 453 THR B CA 1
ATOM 6835 C C . THR B 1 426 ? 39.902 20.316 48.594 1.00 11.33 453 THR B C 1
ATOM 6836 O O . THR B 1 426 ? 40.950 19.704 48.822 1.00 13.29 453 THR B O 1
ATOM 6840 N N . THR B 1 427 ? 39.115 20.059 47.551 1.00 12.68 454 THR B N 1
ATOM 6841 C CA . THR B 1 427 ? 39.437 19.063 46.537 1.00 11.09 454 THR B CA 1
ATOM 6842 C C . THR B 1 427 ? 39.662 19.775 45.211 1.00 12.89 454 THR B C 1
ATOM 6843 O O . THR B 1 427 ? 38.791 20.520 44.747 1.00 13.78 454 THR B O 1
ATOM 6847 N N . PHE B 1 428 ? 40.824 19.548 44.606 1.00 13.27 455 PHE B N 1
ATOM 6848 C CA . PHE B 1 428 ? 41.170 20.133 43.318 1.00 12.21 455 PHE B CA 1
ATOM 6849 C C . PHE B 1 428 ? 40.965 19.078 42.238 1.00 11.40 455 PHE B C 1
ATOM 6850 O O . PHE B 1 428 ? 41.608 18.023 42.265 1.00 12.86 455 PHE B O 1
ATOM 6858 N N . VAL B 1 429 ? 40.073 19.363 41.293 1.00 12.60 456 VAL B N 1
ATOM 6859 C CA . VAL B 1 429 ? 39.700 18.422 40.244 1.00 11.57 456 VAL B CA 1
ATOM 6860 C C . VAL B 1 429 ? 40.152 18.976 38.900 1.00 12.00 456 VAL B C 1
ATOM 6861 O O . VAL B 1 429 ? 39.993 20.171 38.623 1.00 12.12 456 VAL B O 1
ATOM 6865 N N . GLY B 1 430 ? 40.718 18.104 38.068 1.00 13.80 457 GLY B N 1
ATOM 6866 C CA . GLY B 1 430 ? 41.154 18.481 36.741 1.00 14.16 457 GLY B CA 1
ATOM 6867 C C . GLY B 1 430 ? 41.151 17.280 35.821 1.00 14.13 457 GLY B C 1
ATOM 6868 O O . GLY B 1 430 ? 40.819 16.162 36.222 1.00 14.73 457 GLY B O 1
ATOM 6869 N N . ASP B 1 431 ? 41.530 17.524 34.568 1.00 17.45 458 ASP B N 1
ATOM 6870 C CA . ASP B 1 431 ? 41.588 16.478 33.557 1.00 20.34 458 ASP B CA 1
ATOM 6871 C C . ASP B 1 431 ? 42.800 16.721 32.673 1.00 17.05 458 ASP B C 1
ATOM 6872 O O . ASP B 1 431 ? 43.046 17.853 32.247 1.00 19.07 458 ASP B O 1
ATOM 6877 N N . THR B 1 432 ? 43.554 15.657 32.402 1.00 15.46 459 THR B N 1
ATOM 6878 C CA . THR B 1 432 ? 44.744 15.743 31.567 1.00 15.18 459 THR B CA 1
ATOM 6879 C C . THR B 1 432 ? 44.454 15.532 30.087 1.00 16.33 459 THR B C 1
ATOM 6880 O O . THR B 1 432 ? 45.317 15.832 29.256 1.00 16.54 459 THR B O 1
ATOM 6884 N N . GLU B 1 433 ? 43.273 15.029 29.739 1.00 16.61 460 GLU B N 1
ATOM 6885 C CA . GLU B 1 433 ? 42.892 14.791 28.355 1.00 16.44 460 GLU B CA 1
ATOM 6886 C C . GLU B 1 433 ? 41.763 15.734 27.965 1.00 19.32 460 GLU B C 1
ATOM 6887 O O . GLU B 1 433 ? 40.896 16.052 28.785 1.00 20.86 460 GLU B O 1
ATOM 6893 N N . SER B 1 434 ? 41.779 16.177 26.713 1.00 22.48 461 SER B N 1
ATOM 6894 C CA . SER B 1 434 ? 40.749 17.078 26.209 1.00 28.10 461 SER B CA 1
ATOM 6895 C C . SER B 1 434 ? 40.485 16.833 24.728 1.00 31.28 461 SER B C 1
ATOM 6896 O O . SER B 1 434 ? 39.877 15.830 24.355 1.00 33.68 461 SER B O 1
#

Radius of gyration: 30.91 Å; Cα contacts (8 Å, |Δi|>4): 2264; chains: 2; bounding box: 77×58×79 Å

Secondary structure (DSSP, 8-state):
-EEEEEEEEEEEEEP-EEEEE-TTTHHHHHHTT-HHHHHHHHHHHH-TTTS----EEEEEPP-----S-SSS-----S-SBTTB----GGG-TTHHHHHHHHHHH---EEEEE-S---GGGBTTSSSBS-BB-GGGHHHHHHHHHHHHHHHHHTS-----EEES-B-TT---SSB--B--HHHHHHHIIIIIHHHHHHTT--SEEE--BBSSS-STTTHHHHTSTTGGGG--EEEEE-SS------HHHHHTT-EEEEEE--BSS----SHHHHHHHHHHHHHHHHTS--SEEEEEEEEES--SSBSEEEEEETTTTEEEE-HHHHHHHHHHTTS-TT-EEEE--S-SSTTEEEEEEE-TTT-EEEEEEEE-SSS-EEEEEEEES---SEEEEEEESSS-SSEE---EE-SSSEEEEEEPSSEEEEEEEES--/-EEEEEEEEEEEEEP-EEEEE-TTTHHHHHHTT-HHHHHHHHHHHH-TTTS----EEEEEPP-----S-SSS-----S-SBTTB----GGG-TTHHHHHHHHHHH---EEEEE-S---GGGBTTSSSBS--B-GGGHHHHHHHHHHHHHHHHHTS-----EEES-B-TT---SSB-----HHHHHHHIIIIIHHHHHHTT--SEEE--BBSSSSSTTTHHHHTSTTGGGG--EEEEE-SS------HHHHHTT-EEEEEE--BSS----SHHHHHHHHHHHHHHHHTS--SEEEEEEEEES-SSSBSEEEEEETTTTEEEE-HHHHHHHHHHTTS-TT-EEEEE-S-SSTTEEEEEEE-TTT-EEEEEEEE-SSS-EEEEEEEES---SEEEEEEESSS-SSEE---EE-SSSEEEEEEPTTEEEEEEEES--

Foldseek 3Di:
DWEKEFEPPFFFDFAQFEEEECEFLNLVLLVLLDPVSSVVLLCQGCPLPNHLNGQEYEYEAAQQADDDDNQGAGFHHQDQDLPDGNPDCVSGSCLVVQVVSCVPRVSQAYEYAYQAHHLVQFPNSHQQEGAGDPVCLQVLLCSQLVCQVCCCVPVNRHHQEYHSHEALCDGDRGGHHHDALVRQLCSQQVHNQVSCVVSVPNHAYAYHAHADPACVSCLSLLPDPRSVVRNQEHHYEHDPYAAAAHVSCVVSPHAYEHAEDWWPPFQAQFLLVLLVVLVRVLRNCPHHNGHYYYYYACEGCDNGTTSHQKHAPSVVSDIDGGLNRQSSSLCRSASHRQKIWTDMDQDRDPQKGKTKIAHPPFQKIKIKIGRQAQDKAKYKYAYHPAFFQWWWKFKGARPHRRDIDDIFGQDNRMTMDIDHHSMMMMIITGRHD/DWEKEFAPPFFFDFAQFEEEECEFLNLVLLCLLDPVSSVVLLCQDCPLPNHLNGLEYEYEAAQQADDDDNQGAGFHHQDQDLPDGRPDCVSGSCLVVCVVCCVPRVNQAYEYAYQAHHLVQFPNSHQAEGAGDPVCLQVLLVSQLVCQVCCCVPVNRHHQEYHSHEALCDGDRGGHHHDALVRQQCSLQVHNQVSCVVSVPNHAYAYHAHADPAQNSCLSQLPPPRSVVRNQEHHYEHDPYAAAAHVSCVVSVHAYEHAEDWWPPFQAQFLLVLLVVLVRVLCCCPHHVGHYYYYYHCEGCDNGTTSHQKHAPSVVSDIDGGLNRQSSSLCRSPSHRQKIWTDMDQDGDPQKGKTKIAHVPFQKIKIKIGRQAQDKAKYKYAYHPADFQWWWKFKGARPHRRDIDDIFGQDNRMTMDIHHHSMMMMIITGRHD

B-factor: mean 16.34, std 6.16, range [7.25, 79.88]

Sequence (866 aa):
ASTVTVDWDTTYQTIDGFGVSEAFHQSNNIARLGEETKQNEIYDLLFSTTDGAGFSIFRSILGDGGTWGNADDGPNKTMQPAEDVWDWNESNDDQIPMIRAIQSKYGVDQILYTVWSPPAWMKTNGSVVGGSLRTDKYQAYATYLAEHIKNYKSKFGIEITHIGIQNEPNLETSYSSCRWSPEELRIFMRDYLVPTFDKENITAKVVFAENMSFNEQYAINSLNDPIAVKRVDIVGAHNYGSSYIPFTTTKSKGKGIWMTEVSDMNGNDTTINDGLRWAKEIHDFMTITEGNAWFYWWGACFKTYNGEGLIQMDLNSKTYKVAKRLYTIGQFSRFIRPGWQRIEATKNPVSNVYVTAYKDPKTGKFAIVAINNGWSKQSITYTLKGFSPASVTPYTTSSTQNLEKGSDITVNNSSFSFELAPNSITTFVVGDTESASTVTVDWDTTYQTIDGFGVSEAFHQSNNIARLGETKQNEIYDLLFSTTDGAGFSIFRSILGDGGTWGNADDGPNKTMQPAEDVWDWNESNDDQIPMIRAIQSKYGVDQILYTVWSPPAWMKTNGSVVGGSLRTDKYQAYATYLAEHIKNYKSKFGIEITHIGIQNEPNLETSYSSCRWSPEELRIFMRDYLVPTFDKENITAKVVFAENMSFNEQYAINSLNDPIAVKRVDIVGAHNYGSSYIPFTTTKSKGKGIWMTEVSDMNGNDTTINDGLRWAKEIHDFMTITEGNAWFYWWGACFKTYNGEGLIQMDLNSKTYKVAKRLYTIGQFSRFIRPGWQRIEATKNPVSNVYVTAYKDPKTGKFAIVAINNGWSKQSITYTLKGFSPASVTPYTTSSTQNLEKGSDITVNNSSSFSFELAPNSITTFVGDTES

Organism: Acetivibrio clariflavus (strain DSM 19732 / NBRC 101661 / EBR45) (NCBI:txid720554)

=== Feature glossary ===
Key to the feature types in this record:

— What the protein is —

Primary structure: the covalent order of the twenty standard amino acids along the backbone. Two proteins with the same sequence will (almost always) fold to the same structure; two with 30% identity often share a fold but not the details.

Database cross-references. InterPro integrates a dozen domain/family signature databases into unified entries with residue-range hits. GO terms attach function/process/location labels with evidence codes. CATH codes position the fold in a four-level structural taxonomy. Organism is the NCBI-taxonomy species name.

— Where its atoms are —

The mmCIF block holds the 3D Cartesian coordinates of each backbone atom (N, Cα, C, O) in ångströms. mmCIF is the PDB's canonical archive format — a tagged-loop text representation of the atomic model.

Six rendered views show the 3D structure from the faces of a cube — i.e. along ±x, ±y, ±z. Rendering representation is drawn randomly per protein from cartoon (secondary-structure ribbons), sticks (backbone bonds), or molecular surface; coloring is either N→C rainbow (blue at the N-terminus through red at the C-terminus) or one color per chain.

— Local backbone conformation —

DSSP 8-state secondary structure assigns each residue one of H (α-helix), G (3₁₀-helix), I (π-helix), E (extended β-strand), B (isolated β-bridge), T (hydrogen-bonded turn), S (bend), or '-' (coil). The assignment is computed from backbone hydrogen-bond geometry via the Kabsch–Sander algorithm.

P-SEA three-state annotation labels each residue as helix, strand, or coil based purely on the geometry of the Cα trace. It serves as a fallback when the full backbone (and thus DSSP) is unavailable.

The φ/ψ torsion pair specifies the backbone conformation at each residue. φ rotates about the N–Cα bond, ψ about the Cα–C bond. Steric clashes forbid most of the (φ, ψ) plane — the allowed regions (α-helix basin, β-sheet basin, left-handed helix) are the Ramachandran-allowed regions.

— Global shape and packing —

The geometric summary reports three shape descriptors. Rg (radius of gyration) measures how spread out the Cα atoms are about their centre of mass; compact globular proteins have small Rg, elongated or unfolded ones large. Cα contacts (<8 Å, |i−j|>4) count long-range residue pairs in spatial proximity — high for tightly packed folds, near zero for rods or random coil. The bounding-box extents give the protein's footprint along x, y, z in Å.

Accessible surface area quantifies burial. A residue with SASA near zero is packed into the hydrophobic core; one with SASA >100 Å² sits on the surface. Computed here via the Shrake–Rupley numerical algorithm with a 1.4 Å probe.

Plot images: a contact map (which residues are close in 3D, as an N×N binary image), a Ramachandran scatter (backbone torsion angles, revealing secondary-structure composition at a glance), and — for AlphaFold structures — a PAE heatmap (pairwise prediction confidence).

— Structural neighborhood —

The Foldseek 3Di string encodes local tertiary geometry as a 20-letter alphabet — one character per residue — derived from the relative positions of nearby Cα atoms. Unlike the amino-acid sequence, 3Di is a direct function of the 3D structure, so two proteins with the same fold have similar 3Di strings even at low sequence identity.

Nearest PDB neighbors are the top structural matches found by Foldseek when searching this structure against the entire Protein Data Bank. Each hit reports a TM-score (0 to 1; >0.5 almost always implies the same fold) and an E-value. These are *structural* homologs — they may share no detectable sequence similarity.

— Confidence and disorder —

For AlphaFold models, the B-factor field carries pLDDT — the model's own estimate of local accuracy on a 0–100 scale. Regions with pLDDT<50 should be treated as essentially unmodeled; they often correspond to intrinsically disordered segments.

B-factor (Debye–Waller factor) reflects atomic displacement in the crystal lattice. It is an experimental observable (units Å²), not a prediction; low values mean the atom is pinned down, high values mean it moves or is heterogeneous across the crystal.

Predicted aligned error is AlphaFold's pairwise confidence. Unlike pLDDT (per-residue), PAE is per-residue-pair and captures whether two parts of the structure are correctly placed relative to each other. Units are ångströms of expected positional error.